Protein AF-A0A931RHL6-F1 (afdb_monomer_lite)

Sequence (765 aa):
DPHPEFAEAAFGGPSPYESFASQFTPDTISLKNEGNIPQRDSLEEYLSALAEYSNKNFFSKDTVPNLSVIYIEPIEKNTITRASGDDYFISQSIDGASYYLALVKKNLLTETKEYFIDDENKIILSDYWRLLSRQAVSHGAGVVKLFFDEVAKERETKTLALKNRNWAQKIYDKTASVIYGIAGKLYGTSVPYEELNTPGTETVRLKTGGTPQGAAVASVGNSRQGPALRSEAGKGPTLAQSFPQVPDYVAERVEKLMVERTVSTENSAQDSVCGEPSQGQAFSQKLKAGPCFGFSTDDEALYNSTPSPYASGFGGGGTPPPASPPPPPPQPPPPPPPPADTTSPDITLAPCGDSLATSGCLVATTTLNFSWSSNADDLDHFVINKNGVEETTTATSTEVTASDNSVYTFSVKAVDTTGNESSPETQIIEIATTPVVINEIAWMGTDGAVPGGLPNDEWIELYNPTDKEISLAGWTLRAGDGTPTIELTNSILAKNFYLLERTDDTTVSDISADQIYGNDGANWALTNTGEELFLERSANGATTTIDKTPAGCSNWCNKGNNTTKQTMERVSVAVSGADSANWMTALGEFIRNGKDANGFTLNGTPKAKNSVSYLISANSSRTVIANKTLTAAESPYLIDRPGLTINAGATLTLEPGVVIKITRPQEPKLTVRGAIIANGAALNPVVFTSFADDLYGGDMNADGATTTPAAGDWSQILIESPSAGSSFTNTLVRYGGTWFTGATPYAAIVVNGVDASFDTVTIEY

Structure (mmCIF, N/CA/C/O backbone):
data_AF-A0A931RHL6-F1
#
_entry.id   AF-A0A931RHL6-F1
#
loop_
_atom_site.group_PDB
_atom_site.id
_atom_site.type_symbol
_atom_site.label_atom_id
_atom_site.label_alt_id
_atom_site.label_comp_id
_atom_site.label_asym_id
_atom_site.label_entity_id
_atom_site.label_seq_id
_atom_site.pdbx_PDB_ins_code
_atom_site.Cartn_x
_atom_site.Cartn_y
_atom_site.Cartn_z
_atom_site.occupancy
_atom_site.B_iso_or_equiv
_atom_site.auth_seq_id
_atom_site.auth_comp_id
_atom_site.auth_asym_id
_atom_site.auth_atom_id
_atom_site.pdbx_PDB_model_num
ATOM 1 N N . ASP A 1 1 ? -10.200 19.465 -15.759 1.00 33.31 1 ASP A N 1
ATOM 2 C CA . ASP A 1 1 ? -8.792 19.867 -15.721 1.00 33.31 1 ASP A CA 1
ATOM 3 C C . ASP A 1 1 ? -8.238 19.257 -14.438 1.00 33.31 1 ASP A C 1
ATOM 5 O O . ASP A 1 1 ? -8.875 19.458 -13.410 1.00 33.31 1 ASP A O 1
ATOM 9 N N . PRO A 1 2 ? -7.261 18.333 -14.485 1.00 26.16 2 PRO A N 1
ATOM 10 C CA . PRO A 1 2 ? -6.819 17.588 -13.311 1.00 26.16 2 PRO A CA 1
ATOM 11 C C . PRO A 1 2 ? -5.765 18.395 -12.548 1.00 26.16 2 PRO A C 1
ATOM 13 O O . PRO A 1 2 ? -4.677 17.890 -12.279 1.00 26.16 2 PRO A O 1
ATOM 16 N N . HIS A 1 3 ? -6.069 19.657 -12.244 1.00 34.62 3 HIS A N 1
ATOM 17 C CA . HIS A 1 3 ? -5.193 20.477 -11.428 1.00 34.62 3 HIS A CA 1
ATOM 18 C C . HIS A 1 3 ? -5.712 20.521 -9.983 1.00 34.62 3 HIS A C 1
ATOM 20 O O . HIS A 1 3 ? -6.884 20.811 -9.749 1.00 34.62 3 HIS A O 1
ATOM 26 N N . PRO A 1 4 ? -4.860 20.214 -8.998 1.00 29.25 4 PRO A N 1
ATOM 27 C CA . PRO A 1 4 ? -5.090 20.629 -7.619 1.00 29.25 4 PRO A CA 1
ATOM 28 C C . PRO A 1 4 ? -5.143 22.143 -7.462 1.00 29.25 4 PRO A C 1
ATOM 30 O O . PRO A 1 4 ? -4.373 22.857 -8.104 1.00 29.25 4 PRO A O 1
ATOM 33 N N . GLU A 1 5 ? -5.860 22.607 -6.439 1.00 35.00 5 GLU A N 1
ATOM 34 C CA . GLU A 1 5 ? -5.817 24.001 -5.971 1.00 35.00 5 GLU A CA 1
ATOM 35 C C . GLU A 1 5 ? -4.397 24.501 -5.573 1.00 35.00 5 GLU A C 1
ATOM 37 O O . GLU A 1 5 ? -4.184 25.708 -5.471 1.00 35.00 5 GLU A O 1
ATOM 42 N N . PHE A 1 6 ? -3.378 23.639 -5.382 1.00 36.81 6 PHE A N 1
ATOM 43 C CA . PHE A 1 6 ? -2.054 24.058 -4.841 1.00 36.81 6 PHE A CA 1
ATOM 44 C C . PHE A 1 6 ? -1.149 24.632 -5.942 1.00 36.81 6 PHE A C 1
ATOM 46 O O . PHE A 1 6 ? -0.094 25.191 -5.641 1.00 36.81 6 PHE A O 1
ATOM 53 N N . ALA A 1 7 ? -1.540 24.537 -7.218 1.00 38.94 7 ALA A N 1
ATOM 54 C CA . ALA A 1 7 ? -0.726 24.978 -8.353 1.00 38.94 7 ALA A CA 1
ATOM 55 C C . ALA A 1 7 ? -0.880 26.474 -8.719 1.00 38.94 7 ALA A C 1
ATOM 57 O O . ALA A 1 7 ? -0.160 26.972 -9.588 1.00 38.94 7 ALA A O 1
ATOM 58 N N . GLU A 1 8 ? -1.769 27.234 -8.067 1.00 44.25 8 GLU A N 1
ATOM 59 C CA . GLU A 1 8 ? -2.070 28.616 -8.485 1.00 44.25 8 GLU A CA 1
ATOM 60 C C . GLU A 1 8 ? -0.990 29.648 -8.102 1.00 44.25 8 GLU A C 1
ATOM 62 O O . GLU A 1 8 ? -0.824 30.664 -8.788 1.00 44.25 8 GLU A O 1
ATOM 67 N N . ALA A 1 9 ? -0.203 29.390 -7.050 1.00 38.22 9 ALA A N 1
ATOM 68 C CA . ALA A 1 9 ? 0.766 30.356 -6.520 1.00 38.22 9 ALA A CA 1
ATOM 69 C C . ALA A 1 9 ? 2.149 30.316 -7.204 1.00 38.22 9 ALA A C 1
ATOM 71 O O . ALA A 1 9 ? 2.857 31.324 -7.203 1.00 38.22 9 ALA A O 1
ATOM 72 N N . ALA A 1 10 ? 2.534 29.190 -7.817 1.00 39.88 10 ALA A N 1
ATOM 73 C CA . ALA A 1 10 ? 3.887 28.990 -8.352 1.00 39.88 10 ALA A CA 1
ATOM 74 C C . ALA A 1 10 ? 4.046 29.342 -9.849 1.00 39.88 10 ALA A C 1
ATOM 76 O O . ALA A 1 10 ? 5.162 29.605 -10.293 1.00 39.88 10 ALA A O 1
ATOM 77 N N . PHE A 1 11 ? 2.953 29.411 -10.629 1.00 39.78 11 PHE A N 1
ATOM 78 C CA . PHE A 1 11 ? 3.014 29.511 -12.103 1.00 39.78 11 PHE A CA 1
ATOM 79 C C . PHE A 1 11 ? 2.105 30.585 -12.736 1.00 39.78 11 PHE A C 1
ATOM 81 O O . PHE A 1 11 ? 1.658 30.456 -13.878 1.00 39.78 11 PHE A O 1
ATOM 88 N N . GLY A 1 12 ? 1.844 31.692 -12.035 1.00 47.69 12 GLY A N 1
ATOM 89 C CA . GLY A 1 12 ? 1.178 32.862 -12.630 1.00 47.69 12 GLY A CA 1
ATOM 90 C C . GLY A 1 12 ? -0.353 32.819 -12.622 1.00 47.69 12 GLY A C 1
ATOM 91 O O . GLY A 1 12 ? -0.972 33.284 -13.577 1.00 47.69 12 GLY A O 1
ATOM 92 N N . GLY A 1 13 ? -0.949 32.294 -11.548 1.00 54.38 13 GLY A N 1
ATOM 93 C CA . GLY A 1 13 ? -2.392 32.318 -11.304 1.00 54.38 13 GLY A CA 1
ATOM 94 C C . GLY A 1 13 ? -3.174 31.144 -11.915 1.00 54.38 13 GLY A C 1
ATOM 95 O O . GLY A 1 13 ? -2.604 30.380 -12.710 1.00 54.38 13 GLY A O 1
ATOM 96 N N . PRO A 1 14 ? -4.466 31.013 -11.544 1.00 59.47 14 PRO A N 1
ATOM 97 C CA . PRO A 1 14 ? -5.384 29.955 -11.984 1.00 59.47 14 PRO A CA 1
ATOM 98 C C . PRO A 1 14 ? -5.412 29.748 -13.500 1.00 59.47 14 PRO A C 1
ATOM 100 O O . PRO A 1 14 ? -5.196 30.689 -14.273 1.00 59.47 14 PRO A O 1
ATOM 103 N N . SER A 1 15 ? -5.745 28.528 -13.942 1.00 73.94 15 SER A N 1
ATOM 104 C CA . SER A 1 15 ? -6.091 28.274 -15.345 1.00 73.94 15 SER A CA 1
ATOM 105 C C . SER A 1 15 ? -7.177 29.276 -15.765 1.00 73.94 15 SER A C 1
ATOM 107 O O . SER A 1 15 ? -8.200 29.383 -15.078 1.00 73.94 15 SER A O 1
ATOM 109 N N . PRO A 1 16 ? -7.006 30.034 -16.871 1.00 81.38 16 PRO A N 1
ATOM 110 C CA . PRO A 1 16 ? -8.011 31.008 -17.300 1.00 81.38 16 PRO A CA 1
ATOM 111 C C . PRO A 1 16 ? -9.401 30.384 -17.439 1.00 81.38 16 PRO A C 1
ATOM 113 O O . PRO A 1 16 ? -10.406 31.018 -17.120 1.00 81.38 16 PRO A O 1
ATOM 116 N N . TYR A 1 17 ? -9.447 29.116 -17.857 1.00 84.50 17 TYR A N 1
ATOM 117 C CA . TYR A 1 17 ? -10.675 28.346 -17.951 1.00 84.50 17 TYR A CA 1
ATOM 118 C C . TYR A 1 17 ? -11.282 28.023 -16.582 1.00 84.50 17 TYR A C 1
ATOM 120 O O . TYR A 1 17 ? -12.475 28.237 -16.409 1.00 84.50 17 TYR A O 1
ATOM 128 N N . GLU A 1 18 ? -10.498 27.563 -15.604 1.00 80.81 18 GLU A N 1
ATOM 129 C CA . GLU A 1 18 ? -10.995 27.244 -14.253 1.00 80.81 18 GLU A CA 1
ATOM 130 C C . GLU A 1 18 ? -11.495 28.499 -13.527 1.00 80.81 18 GLU A C 1
ATOM 132 O O . GLU A 1 18 ? -12.595 28.502 -12.974 1.00 80.81 18 GLU A O 1
ATOM 137 N N . SER A 1 19 ? -10.760 29.610 -13.640 1.00 82.94 19 SER A N 1
ATOM 138 C CA . SER A 1 19 ? -11.209 30.926 -13.164 1.00 82.94 19 SER A CA 1
ATOM 139 C C . SER A 1 19 ? -12.519 31.373 -13.800 1.00 82.94 19 SER A C 1
ATOM 141 O O . SER A 1 19 ? -13.377 31.930 -13.123 1.00 82.94 19 SER A O 1
ATOM 143 N N . PHE A 1 20 ? -12.685 31.151 -15.104 1.00 85.94 20 PHE A N 1
ATOM 144 C CA . PHE A 1 20 ? -13.932 31.468 -15.793 1.00 85.94 20 PHE A CA 1
ATOM 145 C C . PHE A 1 20 ? -15.064 30.508 -15.403 1.00 85.94 20 PHE A C 1
ATOM 147 O O . PHE A 1 20 ? -16.215 30.924 -15.300 1.00 85.94 20 PHE A O 1
ATOM 154 N N . ALA A 1 21 ? -14.758 29.230 -15.189 1.00 84.62 21 ALA A N 1
ATOM 155 C CA . ALA A 1 21 ? -15.722 28.186 -14.866 1.00 84.62 21 ALA A CA 1
ATOM 156 C C . ALA A 1 21 ? -16.258 28.285 -13.428 1.00 84.62 21 ALA A C 1
ATOM 158 O O . ALA A 1 21 ? -17.417 27.947 -13.191 1.00 84.62 21 ALA A O 1
ATOM 159 N N . SER A 1 22 ? -15.464 28.793 -12.482 1.00 81.25 22 SER A N 1
ATOM 160 C CA . SER A 1 22 ? -15.847 28.921 -11.066 1.00 81.25 22 SER A CA 1
ATOM 161 C C . SER A 1 22 ? -17.060 29.832 -10.822 1.00 81.25 22 SER A C 1
ATOM 163 O O . SER A 1 22 ? -17.713 29.737 -9.785 1.00 81.25 22 SER A O 1
ATOM 165 N N . GLN A 1 23 ? -17.426 30.680 -11.792 1.00 82.62 23 GLN A N 1
ATOM 166 C CA . GLN A 1 23 ? -18.629 31.518 -11.718 1.00 82.62 23 GLN A CA 1
ATOM 167 C C . GLN A 1 23 ? -19.945 30.722 -11.848 1.00 82.62 23 GLN A C 1
ATOM 169 O O . GLN A 1 23 ? -21.027 31.264 -11.595 1.00 82.62 23 GLN A O 1
ATOM 174 N N . PHE A 1 24 ? -19.880 29.456 -12.272 1.00 81.50 24 PHE A N 1
ATOM 175 C CA . PHE A 1 24 ? -21.043 28.592 -12.450 1.00 81.50 24 PHE A CA 1
ATOM 176 C C . PHE A 1 24 ? -21.205 27.640 -11.260 1.00 81.50 24 PHE A C 1
ATOM 178 O O . PHE A 1 24 ? -20.312 26.869 -10.928 1.00 81.50 24 PHE A O 1
ATOM 185 N N . THR A 1 25 ? -22.385 27.656 -10.647 1.00 77.69 25 THR A N 1
ATOM 186 C CA . THR A 1 25 ? -22.794 26.781 -9.542 1.00 77.69 25 THR A CA 1
ATOM 187 C C . THR A 1 25 ? -24.001 25.944 -9.974 1.00 77.69 25 THR A C 1
ATOM 189 O O . THR A 1 25 ? -24.620 26.264 -10.994 1.00 77.69 25 THR A O 1
ATOM 192 N N . PRO A 1 26 ? -24.406 24.910 -9.213 1.00 68.56 26 PRO A N 1
ATOM 193 C CA . PRO A 1 26 ? -25.628 24.155 -9.508 1.00 68.56 26 PRO A CA 1
ATOM 194 C C . PRO A 1 26 ? -26.884 25.028 -9.678 1.00 68.56 26 PRO A C 1
ATOM 196 O O . PRO A 1 26 ? -27.774 24.668 -10.444 1.00 68.56 26 PRO A O 1
ATOM 199 N N . ASP A 1 27 ? -26.933 26.192 -9.023 1.00 70.69 27 ASP A N 1
ATOM 200 C CA . ASP A 1 27 ? -28.066 27.122 -9.084 1.00 70.69 27 ASP A CA 1
ATOM 201 C C . ASP A 1 27 ? -27.976 28.124 -10.249 1.00 70.69 27 ASP A C 1
ATOM 203 O O . ASP A 1 27 ? -28.993 28.667 -10.684 1.00 70.69 27 ASP A O 1
ATOM 207 N N . THR A 1 28 ? -26.770 28.397 -10.760 1.00 73.94 28 THR A N 1
ATOM 208 C CA . THR A 1 28 ? -26.541 29.378 -11.839 1.00 73.94 28 THR A CA 1
ATOM 209 C C . THR A 1 28 ? -26.275 28.730 -13.197 1.00 73.94 28 THR A C 1
ATOM 211 O O . THR A 1 28 ? -26.344 29.400 -14.231 1.00 73.94 28 THR A O 1
ATOM 214 N N . ILE A 1 29 ? -26.015 27.420 -13.227 1.00 72.50 29 ILE A N 1
ATOM 215 C CA . ILE A 1 29 ? -25.761 26.664 -14.448 1.00 72.50 29 ILE A CA 1
ATOM 216 C C . ILE A 1 29 ? -27.071 26.377 -15.200 1.00 72.50 29 ILE A C 1
ATOM 218 O O . ILE A 1 29 ? -27.930 25.614 -14.769 1.00 72.50 29 ILE A O 1
ATOM 222 N N . SER A 1 30 ? -27.241 26.987 -16.377 1.00 68.00 30 SER A N 1
ATOM 223 C CA . SER A 1 30 ? -28.399 26.739 -17.248 1.00 68.00 30 SER A CA 1
ATOM 224 C C . SER A 1 30 ? -28.045 25.759 -18.370 1.00 68.00 30 SER A C 1
ATOM 226 O O . SER A 1 30 ? -27.943 26.123 -19.543 1.00 68.00 30 SER A O 1
ATOM 228 N N . LEU A 1 31 ? -27.835 24.492 -18.010 1.00 68.19 31 LEU A N 1
ATOM 229 C CA . LEU A 1 31 ? -27.720 23.398 -18.974 1.00 68.19 31 LEU A CA 1
ATOM 230 C C . LEU A 1 31 ? -29.101 22.759 -19.153 1.00 68.19 31 LEU A C 1
ATOM 232 O O . LEU A 1 31 ? -29.560 21.991 -18.314 1.00 68.19 31 LEU A O 1
ATOM 236 N N . LYS A 1 32 ? -29.806 23.100 -20.237 1.00 58.50 32 LYS A N 1
ATOM 237 C CA . LYS A 1 32 ? -31.056 22.409 -20.584 1.00 58.50 32 LYS A CA 1
ATOM 238 C C . LYS A 1 32 ? -30.763 20.954 -20.969 1.00 58.50 32 LYS A C 1
ATOM 240 O O . LYS A 1 32 ? -29.788 20.694 -21.673 1.00 58.50 32 LYS A O 1
ATOM 245 N N . ASN A 1 33 ? -31.643 20.038 -20.549 1.00 54.53 33 ASN A N 1
ATOM 246 C CA . ASN A 1 33 ? -31.680 18.625 -20.956 1.00 54.53 33 ASN A CA 1
ATOM 247 C C . ASN A 1 33 ? -31.912 18.495 -22.473 1.00 54.53 33 ASN A C 1
ATOM 249 O O . ASN A 1 33 ? -33.023 18.231 -22.924 1.00 54.53 33 ASN A O 1
ATOM 253 N N . GLU A 1 34 ? -30.873 18.722 -23.268 1.00 53.75 34 GLU A N 1
ATOM 254 C CA . GLU A 1 34 ? -30.949 18.692 -24.734 1.00 53.75 34 GLU A CA 1
ATOM 255 C C . GLU A 1 34 ? -30.073 17.592 -25.356 1.00 53.75 34 GLU A C 1
ATOM 257 O O . GLU A 1 34 ? -30.017 17.479 -26.577 1.00 53.75 34 GLU A O 1
ATOM 262 N N . GLY A 1 35 ? -29.401 16.764 -24.547 1.00 57.03 35 GLY A N 1
ATOM 263 C CA . GLY A 1 35 ? -28.532 15.684 -25.026 1.00 57.03 35 GLY A CA 1
ATOM 264 C C . GLY A 1 35 ? -28.978 14.301 -24.557 1.00 57.03 35 GLY A C 1
ATOM 265 O O . GLY A 1 35 ? -29.380 14.129 -23.408 1.00 57.03 35 GLY A O 1
ATOM 266 N N . ASN A 1 36 ? -28.861 13.303 -25.437 1.00 64.62 36 ASN A N 1
ATOM 267 C CA . ASN A 1 36 ? -28.906 11.899 -25.030 1.00 64.62 36 ASN A CA 1
ATOM 268 C C . ASN A 1 36 ? -27.721 11.610 -24.097 1.00 64.62 36 ASN A C 1
ATOM 270 O O . ASN A 1 36 ? -26.583 11.924 -24.443 1.00 64.62 36 ASN A O 1
ATOM 274 N N . ILE A 1 37 ? -27.979 10.986 -22.943 1.00 73.88 37 ILE A N 1
ATOM 275 C CA . ILE A 1 37 ? -26.920 10.478 -22.061 1.00 73.88 37 ILE A CA 1
ATOM 276 C C . ILE A 1 37 ? -26.167 9.385 -22.835 1.00 73.88 37 ILE A C 1
ATOM 278 O O . ILE A 1 37 ? -26.804 8.390 -23.212 1.00 73.88 37 ILE A O 1
ATOM 282 N N . PRO A 1 38 ? -24.853 9.538 -23.092 1.00 77.69 38 PRO A N 1
ATOM 283 C CA . PRO A 1 38 ? -24.085 8.516 -23.788 1.00 77.69 38 PRO A CA 1
ATOM 284 C C . PRO A 1 38 ? -24.206 7.200 -23.020 1.00 77.69 38 PRO A C 1
ATOM 286 O O . PRO A 1 38 ? -24.059 7.183 -21.801 1.00 77.69 38 PRO A O 1
ATOM 289 N N . GLN A 1 39 ? -24.534 6.109 -23.711 1.00 81.31 39 GLN A N 1
ATOM 290 C CA . GLN A 1 39 ? -24.495 4.768 -23.127 1.00 81.31 39 GLN A CA 1
ATOM 291 C C . GLN A 1 39 ? -23.100 4.200 -23.375 1.00 81.31 39 GLN A C 1
ATOM 293 O O . GLN A 1 39 ? -22.647 4.189 -24.521 1.00 81.31 39 GLN A O 1
ATOM 298 N N . ARG A 1 40 ? -22.425 3.782 -22.308 1.00 84.56 40 ARG A N 1
ATOM 299 C CA . ARG A 1 40 ? -21.137 3.086 -22.343 1.00 84.56 40 ARG A CA 1
ATOM 300 C C . ARG A 1 40 ? -21.221 1.873 -21.433 1.00 84.56 40 ARG A C 1
ATOM 302 O O . ARG A 1 40 ? -21.981 1.893 -20.463 1.00 84.56 40 ARG A O 1
ATOM 309 N N . ASP A 1 41 ? -20.430 0.856 -21.737 1.00 83.94 41 ASP A N 1
ATOM 310 C CA . ASP A 1 41 ? -20.521 -0.434 -21.053 1.00 83.94 41 ASP A CA 1
ATOM 311 C C . ASP A 1 41 ? -19.615 -0.503 -19.810 1.00 83.94 41 ASP A C 1
ATOM 313 O O . ASP A 1 41 ? -19.710 -1.441 -19.018 1.00 83.94 41 ASP A O 1
ATOM 317 N N . SER A 1 42 ? -18.748 0.498 -19.603 1.00 83.06 42 SER A N 1
ATOM 318 C CA . SER A 1 42 ? -17.822 0.555 -18.470 1.00 83.06 42 SER A CA 1
ATOM 319 C C . SER A 1 42 ? -17.528 1.981 -17.989 1.00 83.06 42 SER A C 1
ATOM 321 O O . SER A 1 42 ? -17.710 2.965 -18.709 1.00 83.06 42 SER A O 1
ATOM 323 N N . LEU A 1 43 ? -17.035 2.088 -16.748 1.00 82.31 43 LEU A N 1
ATOM 324 C CA . LEU A 1 43 ? -16.556 3.348 -16.172 1.00 82.31 43 LEU A CA 1
ATOM 325 C C . LEU A 1 43 ? -15.379 3.919 -16.974 1.00 82.31 43 LEU A C 1
ATOM 327 O O . LEU A 1 43 ? -15.334 5.117 -17.237 1.00 82.31 43 LEU A O 1
ATOM 331 N N . GLU A 1 44 ? -14.452 3.056 -17.387 1.00 82.19 44 GLU A N 1
ATOM 332 C CA . GLU A 1 44 ? -13.275 3.444 -18.163 1.00 82.19 44 GLU A CA 1
ATOM 333 C C . GLU A 1 44 ? -13.668 4.078 -19.501 1.00 82.19 44 GLU A C 1
ATOM 335 O O . GLU A 1 44 ? -13.130 5.116 -19.873 1.00 82.19 44 GLU A O 1
ATOM 340 N N . GLU A 1 45 ? -14.674 3.537 -20.189 1.00 83.69 45 GLU A N 1
ATOM 341 C CA . GLU A 1 45 ? -15.171 4.124 -21.435 1.00 83.69 45 GLU A CA 1
ATOM 342 C C . GLU A 1 45 ? -15.786 5.513 -21.238 1.00 83.69 45 GLU A C 1
ATOM 344 O O . GLU A 1 45 ? -15.635 6.378 -22.103 1.00 83.69 45 GLU A O 1
ATOM 349 N N . TYR A 1 46 ? -16.467 5.754 -20.112 1.00 87.00 46 TYR A N 1
ATOM 350 C CA . TYR A 1 46 ? -16.980 7.085 -19.784 1.00 87.00 46 TYR A CA 1
ATOM 351 C C . TYR A 1 46 ? -15.849 8.092 -19.548 1.00 87.00 46 TYR A C 1
ATOM 353 O O . TYR A 1 46 ? -15.916 9.213 -20.056 1.00 87.00 46 TYR A O 1
ATOM 361 N N . LEU A 1 47 ? -14.816 7.699 -18.799 1.00 85.12 47 LEU A N 1
ATOM 362 C CA . LEU A 1 47 ? -13.690 8.572 -18.462 1.00 85.12 47 LEU A CA 1
ATOM 363 C C . LEU A 1 47 ? -12.811 8.854 -19.686 1.00 85.12 47 LEU A C 1
ATOM 365 O O . LEU A 1 47 ? -12.522 10.014 -19.985 1.00 85.12 47 LEU A O 1
ATOM 369 N N . SER A 1 48 ? -12.462 7.813 -20.442 1.00 81.38 48 SER A N 1
ATOM 370 C CA . SER A 1 48 ? -11.640 7.914 -21.648 1.00 81.38 48 SER A CA 1
ATOM 371 C C . SER A 1 48 ? -12.324 8.730 -22.745 1.00 81.38 48 SER A C 1
ATOM 373 O O . SER A 1 48 ? -11.674 9.563 -23.371 1.00 81.38 48 SER A O 1
ATOM 375 N N . ALA A 1 49 ? -13.641 8.584 -22.941 1.00 85.12 49 ALA A N 1
ATOM 376 C CA . ALA A 1 49 ? -14.377 9.376 -23.930 1.00 85.12 49 ALA A CA 1
ATOM 377 C C . ALA A 1 49 ? -14.407 10.876 -23.590 1.00 85.12 49 ALA A C 1
ATOM 379 O O . ALA A 1 49 ? -14.260 11.716 -24.481 1.00 85.12 49 ALA A O 1
ATOM 380 N N . LEU A 1 50 ? -14.571 11.228 -22.310 1.00 87.69 50 LEU A N 1
ATOM 381 C CA . LEU A 1 50 ? -14.542 12.623 -21.869 1.00 87.69 50 LEU A CA 1
ATOM 382 C C . LEU A 1 50 ? -13.132 13.220 -21.987 1.00 87.69 50 LEU A C 1
ATOM 384 O O . LEU A 1 50 ? -12.984 14.354 -22.449 1.00 87.69 50 LEU A O 1
ATOM 388 N N . ALA A 1 51 ? -12.105 12.455 -21.610 1.00 84.06 51 ALA A N 1
ATOM 389 C CA . ALA A 1 51 ? -10.709 12.861 -21.739 1.00 84.06 51 ALA A CA 1
ATOM 390 C C . ALA A 1 51 ? -10.319 13.077 -23.209 1.00 84.06 51 ALA A C 1
ATOM 392 O O . ALA A 1 51 ? -9.751 14.112 -23.553 1.00 84.06 51 ALA A O 1
ATOM 393 N N . GLU A 1 52 ? -10.699 12.157 -24.099 1.00 83.88 52 GLU A N 1
ATOM 394 C CA . GLU A 1 52 ? -10.479 12.288 -25.540 1.00 83.88 52 GLU A CA 1
ATOM 395 C C . GLU A 1 52 ? -11.197 13.520 -26.104 1.00 83.88 52 GLU A C 1
ATOM 397 O O . GLU A 1 52 ? -10.593 14.305 -26.836 1.00 83.88 52 GLU A O 1
ATOM 402 N N . TYR A 1 53 ? -12.459 13.745 -25.724 1.00 86.38 53 TYR A N 1
ATOM 403 C CA . TYR A 1 53 ? -13.185 14.946 -26.131 1.00 86.38 53 TYR A CA 1
ATOM 404 C C . TYR A 1 53 ? -12.459 16.215 -25.673 1.00 86.38 53 TYR A C 1
ATOM 406 O O . TYR A 1 53 ? -12.303 17.146 -26.458 1.00 86.38 53 TYR A O 1
ATOM 414 N N . SER A 1 54 ? -11.988 16.274 -24.429 1.00 86.94 54 SER A N 1
ATOM 415 C CA . SER A 1 54 ? -11.255 17.442 -23.936 1.00 86.94 54 SER A CA 1
ATOM 416 C C . SER A 1 54 ? -9.968 17.676 -24.735 1.00 86.94 54 SER A C 1
ATOM 418 O O . SER A 1 54 ? -9.756 18.765 -25.271 1.00 86.94 54 SER A O 1
ATOM 420 N N . ASN A 1 55 ? -9.153 16.630 -24.888 1.00 79.88 55 ASN A N 1
ATOM 421 C CA . ASN A 1 55 ? -7.818 16.706 -25.486 1.00 79.88 55 ASN A CA 1
ATOM 422 C C . ASN A 1 55 ? -7.838 17.043 -26.981 1.00 79.88 55 ASN A C 1
ATOM 424 O O . ASN A 1 55 ? -6.894 17.655 -27.480 1.00 79.88 55 ASN A O 1
ATOM 428 N N . LYS A 1 56 ? -8.908 16.663 -27.691 1.00 79.69 56 LYS A N 1
ATOM 429 C CA . LYS A 1 56 ? -9.057 16.900 -29.134 1.00 79.69 56 LYS A CA 1
ATOM 430 C C . LYS A 1 56 ? -9.733 18.218 -29.493 1.00 79.69 56 LYS A C 1
ATOM 432 O O . LYS A 1 56 ? -9.709 18.602 -30.659 1.00 79.69 56 LYS A O 1
ATOM 437 N N . ASN A 1 57 ? -10.366 18.901 -28.535 1.00 80.94 57 ASN A N 1
ATOM 438 C CA . ASN A 1 57 ? -11.156 20.106 -28.806 1.00 80.94 57 ASN A CA 1
ATOM 439 C C . ASN A 1 57 ? -10.605 21.377 -28.147 1.00 80.94 57 ASN A C 1
ATOM 441 O O . ASN A 1 57 ? -10.944 22.467 -28.594 1.00 80.94 57 ASN A O 1
ATOM 445 N N . PHE A 1 58 ? -9.765 21.315 -27.119 1.00 86.19 58 PHE A N 1
ATOM 446 C CA . PHE A 1 58 ? -9.416 22.521 -26.359 1.00 86.19 58 PHE A CA 1
ATOM 447 C C . PHE A 1 58 ? -7.911 22.667 -26.166 1.00 86.19 58 PHE A C 1
ATOM 449 O O . PHE A 1 58 ? -7.206 21.677 -25.994 1.00 86.19 58 PHE A O 1
ATOM 456 N N . PHE A 1 59 ? -7.431 23.913 -26.161 1.00 79.94 59 PHE A N 1
ATOM 457 C CA . PHE A 1 59 ? -6.091 24.238 -25.682 1.00 79.94 59 PHE A CA 1
ATOM 458 C C . PHE A 1 59 ? -6.139 24.615 -24.201 1.00 79.94 59 PHE A C 1
ATOM 460 O O . PHE A 1 59 ? -6.968 25.404 -23.762 1.00 79.94 59 PHE A O 1
ATOM 467 N N . SER A 1 60 ? -5.213 24.086 -23.423 1.00 76.81 60 SER A N 1
ATOM 468 C CA . SER A 1 60 ? -4.921 24.537 -22.066 1.00 76.81 60 SER A CA 1
ATOM 469 C C . SER A 1 60 ? -3.909 25.688 -22.062 1.00 76.81 60 SER A C 1
ATOM 471 O O . SER A 1 60 ? -3.262 25.992 -23.071 1.00 76.81 60 SER A O 1
ATOM 473 N N . LYS A 1 61 ? -3.722 26.291 -20.883 1.00 70.75 61 LYS A N 1
ATOM 474 C CA . LYS A 1 61 ? -2.632 27.235 -20.594 1.00 70.75 61 LYS A CA 1
ATOM 475 C C . LYS A 1 61 ? -1.254 26.686 -21.007 1.00 70.75 61 LYS A C 1
ATOM 477 O O . LYS A 1 61 ? -0.419 27.462 -21.460 1.00 70.75 61 LYS A O 1
ATOM 482 N N . ASP A 1 62 ? -1.052 25.371 -20.922 1.00 66.12 62 ASP A N 1
ATOM 483 C CA . ASP A 1 62 ? 0.239 24.709 -21.178 1.00 66.12 62 ASP A CA 1
ATOM 484 C C . ASP A 1 62 ? 0.445 24.299 -22.642 1.00 66.12 62 ASP A C 1
ATOM 486 O O . ASP A 1 62 ? 1.575 24.151 -23.111 1.00 66.12 62 ASP A O 1
ATOM 490 N N . THR A 1 63 ? -0.646 24.137 -23.391 1.00 67.75 63 THR A N 1
ATOM 491 C CA . THR A 1 63 ? -0.602 23.722 -24.803 1.00 67.75 63 THR A CA 1
ATOM 492 C C . THR A 1 63 ? -0.674 24.911 -25.761 1.00 67.75 63 THR A C 1
ATOM 494 O O . THR A 1 63 ? -0.063 24.865 -26.830 1.00 67.75 63 THR A O 1
ATOM 497 N N . VAL A 1 64 ? -1.319 26.020 -25.371 1.00 67.12 64 VAL A N 1
ATOM 498 C CA . VAL A 1 64 ? -1.448 27.222 -26.216 1.00 67.12 64 VAL A CA 1
ATOM 499 C C . VAL A 1 64 ? -0.112 27.902 -26.602 1.00 67.12 64 VAL A C 1
ATOM 501 O O . VAL A 1 64 ? -0.007 28.360 -27.743 1.00 67.12 64 VAL A O 1
ATOM 504 N N . PRO A 1 65 ? 0.952 27.943 -25.769 1.00 57.69 65 PRO A N 1
ATOM 505 C CA . PRO A 1 65 ? 2.206 28.615 -26.133 1.00 57.69 65 PRO A CA 1
ATOM 506 C C . PRO A 1 65 ? 3.101 27.798 -27.083 1.00 57.69 65 PRO A C 1
ATOM 508 O O . PRO A 1 65 ? 3.998 28.361 -27.706 1.00 57.69 65 PRO A O 1
ATOM 511 N N . ASN A 1 66 ? 2.865 26.484 -27.219 1.00 56.81 66 ASN A N 1
ATOM 512 C CA . ASN A 1 66 ? 3.752 25.526 -27.903 1.00 56.81 66 ASN A CA 1
ATOM 513 C C . ASN A 1 66 ? 3.210 25.006 -29.250 1.00 56.81 66 ASN A C 1
ATOM 515 O O . ASN A 1 66 ? 3.651 23.965 -29.753 1.00 56.81 66 ASN A O 1
ATOM 519 N N . LEU A 1 67 ? 2.287 25.746 -29.872 1.00 56.53 67 LEU A N 1
ATOM 520 C CA . LEU A 1 67 ? 1.609 25.350 -31.116 1.00 56.53 67 LEU A CA 1
ATOM 521 C C . LEU A 1 67 ? 2.540 25.140 -32.323 1.00 56.53 67 LEU A C 1
ATOM 523 O O . LEU A 1 67 ? 2.131 24.543 -33.312 1.00 56.53 67 LEU A O 1
ATOM 527 N N . SER A 1 68 ? 3.793 25.598 -32.268 1.00 50.00 68 SER A N 1
ATOM 528 C CA . SER A 1 6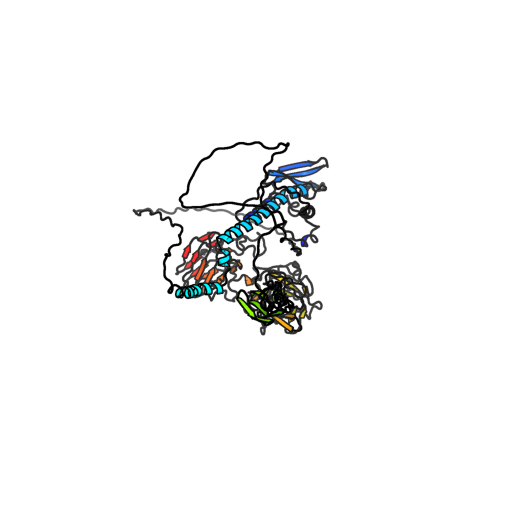8 ? 4.752 25.437 -33.365 1.00 50.00 68 SER A CA 1
ATOM 529 C C . SER A 1 68 ? 5.623 24.177 -33.291 1.00 50.00 68 SER A C 1
ATOM 531 O O . SER A 1 68 ? 6.367 23.944 -34.245 1.00 50.00 68 SER A O 1
ATOM 533 N N . VAL A 1 69 ? 5.575 23.369 -32.215 1.00 49.12 69 VAL A N 1
ATOM 534 C CA . VAL A 1 69 ? 6.562 22.278 -32.044 1.00 49.12 69 VAL A CA 1
ATOM 535 C C . VAL A 1 69 ? 6.001 20.914 -31.594 1.00 49.12 69 VAL A C 1
ATOM 537 O O . VAL A 1 69 ? 6.618 19.920 -31.966 1.00 49.12 69 VAL A O 1
ATOM 540 N N . ILE A 1 70 ? 4.889 20.782 -30.839 1.00 45.44 70 ILE A N 1
ATOM 541 C CA . ILE A 1 70 ? 4.586 19.474 -30.177 1.00 45.44 70 ILE A CA 1
ATOM 542 C C . ILE A 1 70 ? 3.102 19.016 -30.170 1.00 45.44 70 ILE A C 1
ATOM 544 O O . ILE A 1 70 ? 2.847 17.849 -29.886 1.00 45.44 70 ILE A O 1
ATOM 548 N N . TYR A 1 71 ? 2.106 19.829 -30.544 1.00 45.25 71 TYR A N 1
ATOM 549 C CA . TYR A 1 71 ? 0.685 19.435 -30.406 1.00 45.25 71 TYR A CA 1
ATOM 550 C C . TYR A 1 71 ? -0.091 19.575 -31.734 1.00 45.25 71 TYR A C 1
ATOM 552 O O . TYR A 1 71 ? -0.116 20.657 -32.313 1.00 45.25 71 TYR A O 1
ATOM 560 N N . ILE A 1 72 ? -0.666 18.474 -32.254 1.00 53.59 72 ILE A N 1
ATOM 561 C CA . ILE A 1 72 ? -1.234 18.374 -33.627 1.00 53.59 72 ILE A CA 1
ATOM 562 C C . ILE A 1 72 ? -2.782 18.485 -33.658 1.00 53.59 72 ILE A C 1
ATOM 564 O O . ILE A 1 72 ? -3.377 18.559 -34.731 1.00 53.59 72 ILE A O 1
ATOM 568 N N . GLU A 1 73 ? -3.466 18.572 -32.514 1.00 58.44 73 GLU A N 1
ATOM 569 C CA . GLU A 1 73 ? -4.924 18.799 -32.438 1.00 58.44 73 GLU A CA 1
ATOM 570 C C . GLU A 1 73 ? -5.271 19.858 -31.375 1.00 58.44 73 GLU A C 1
ATOM 572 O O . GLU A 1 73 ? -4.457 20.070 -30.488 1.00 58.44 73 GLU A O 1
ATOM 577 N N . PRO A 1 74 ? -6.445 20.520 -31.394 1.00 58.91 74 PRO A N 1
ATOM 578 C CA . PRO A 1 74 ? -7.483 20.517 -32.430 1.00 58.91 74 PRO A CA 1
ATOM 579 C C . PRO A 1 74 ? -7.002 20.980 -33.814 1.00 58.91 74 PRO A C 1
ATOM 581 O O . PRO A 1 74 ? -6.214 21.914 -33.942 1.00 58.91 74 PRO A O 1
ATOM 584 N N . ILE A 1 75 ? -7.528 20.333 -34.862 1.00 56.19 75 ILE A N 1
ATOM 585 C CA . ILE A 1 75 ? -7.219 20.624 -36.272 1.00 56.19 75 ILE A CA 1
ATOM 586 C C . ILE A 1 75 ? -7.646 22.055 -36.630 1.00 56.19 75 ILE A C 1
ATOM 588 O O . ILE A 1 75 ? -8.829 22.401 -36.583 1.00 56.19 75 ILE A O 1
ATOM 592 N N . GLU A 1 76 ? -6.670 22.857 -37.058 1.00 60.19 76 GLU A N 1
ATOM 593 C CA . GLU A 1 76 ? -6.848 24.215 -37.571 1.00 60.19 76 GLU A CA 1
ATOM 594 C C . GLU A 1 76 ? -7.844 24.241 -38.738 1.00 60.19 76 GLU A C 1
ATOM 596 O O . GLU A 1 76 ? -7.668 23.528 -39.730 1.00 60.19 76 GLU A O 1
ATOM 601 N N . LYS A 1 77 ? -8.886 25.080 -38.659 1.00 57.78 77 LYS A N 1
ATOM 602 C CA . LYS A 1 77 ? -9.815 25.245 -39.785 1.00 57.78 77 LYS A CA 1
ATOM 603 C C . LYS A 1 77 ? -9.789 26.627 -40.416 1.00 57.78 77 LYS A C 1
ATOM 605 O O . LYS A 1 77 ? -9.798 26.647 -41.638 1.00 57.78 77 LYS A O 1
ATOM 610 N N . ASN A 1 78 ? -9.733 27.745 -39.672 1.00 67.88 78 ASN A N 1
ATOM 611 C CA . ASN A 1 78 ? -9.645 29.106 -40.246 1.00 67.88 78 ASN A CA 1
ATOM 612 C C . ASN A 1 78 ? -9.232 30.190 -39.218 1.00 67.88 78 ASN A C 1
ATOM 614 O O . ASN A 1 78 ? -9.502 30.055 -38.024 1.00 67.88 78 ASN A O 1
ATOM 618 N N . THR A 1 79 ? -8.690 31.315 -39.706 1.00 75.06 79 THR A N 1
ATOM 619 C CA . THR A 1 79 ? -8.526 32.575 -38.945 1.00 75.06 79 THR A CA 1
ATOM 620 C C . THR A 1 79 ? -9.603 33.578 -39.341 1.00 75.06 79 THR A C 1
ATOM 622 O O . THR A 1 79 ? -9.869 33.756 -40.531 1.00 75.06 79 THR A O 1
ATOM 625 N N . ILE A 1 80 ? -10.179 34.282 -38.369 1.00 79.00 80 ILE A N 1
ATOM 626 C CA . ILE A 1 80 ? -11.099 35.399 -38.596 1.00 79.00 80 ILE A CA 1
ATOM 627 C C . ILE A 1 80 ? -10.620 36.657 -37.865 1.00 79.00 80 ILE A C 1
ATOM 629 O O . ILE A 1 80 ? -10.289 36.606 -36.685 1.00 79.00 80 ILE A O 1
ATOM 633 N N . THR A 1 81 ? -10.621 37.798 -38.550 1.00 77.75 81 THR A N 1
ATOM 634 C CA . THR A 1 81 ? -10.303 39.106 -37.955 1.00 77.75 81 THR A CA 1
ATOM 635 C C . THR A 1 81 ? -11.599 39.795 -37.534 1.00 77.75 81 THR A C 1
ATOM 637 O O . THR A 1 81 ? -12.496 39.990 -38.361 1.00 77.75 81 THR A O 1
ATOM 640 N N . ARG A 1 82 ? -11.740 40.166 -36.257 1.00 69.81 82 ARG A N 1
ATOM 641 C CA . ARG A 1 82 ? -12.916 40.916 -35.775 1.00 69.81 82 ARG A CA 1
ATOM 642 C C . ARG A 1 82 ? -12.753 42.415 -36.033 1.00 69.81 82 ARG A C 1
ATOM 644 O O . ARG A 1 82 ? -11.656 42.914 -36.257 1.00 69.81 82 ARG A O 1
ATOM 651 N N . ALA A 1 83 ? -13.855 43.163 -35.948 1.00 62.97 83 ALA A N 1
ATOM 652 C CA . ALA A 1 83 ? -13.858 44.620 -36.128 1.00 62.97 83 ALA A CA 1
ATOM 653 C C . ALA A 1 83 ? -12.979 45.386 -35.109 1.00 62.97 83 ALA A C 1
ATOM 655 O O . ALA A 1 83 ? -12.653 46.544 -35.355 1.00 62.97 83 ALA A O 1
ATOM 656 N N . SER A 1 84 ? -12.585 44.745 -33.997 1.00 64.56 84 SER A N 1
ATOM 657 C CA . SER A 1 84 ? -11.617 45.264 -33.019 1.00 64.56 84 SER A CA 1
ATOM 658 C C . SER A 1 84 ? -10.164 45.246 -33.515 1.00 64.56 84 SER A C 1
ATOM 660 O O . SER A 1 84 ? -9.317 45.885 -32.901 1.00 64.56 84 SER A O 1
ATOM 662 N N . GLY A 1 85 ? -9.875 44.559 -34.627 1.00 67.88 85 GLY A N 1
ATOM 663 C CA . GLY A 1 85 ? -8.520 44.363 -35.155 1.00 67.88 85 GLY A CA 1
ATOM 664 C C . GLY A 1 85 ? -7.816 43.106 -34.635 1.00 67.88 85 GLY A C 1
ATOM 665 O O . GLY A 1 85 ? -6.697 42.834 -35.058 1.00 67.88 85 GLY A O 1
ATOM 666 N N . ASP A 1 86 ? -8.470 42.337 -33.762 1.00 75.94 86 ASP A N 1
ATOM 667 C CA . ASP A 1 86 ? -7.947 41.084 -33.218 1.00 75.94 86 ASP A CA 1
ATOM 668 C C . ASP A 1 86 ? -8.240 39.895 -34.141 1.00 75.94 86 ASP A C 1
ATOM 670 O O . ASP A 1 86 ? -9.370 39.723 -34.621 1.00 75.94 86 ASP A O 1
ATOM 674 N N . ASP A 1 87 ? -7.236 39.040 -34.331 1.00 81.81 87 ASP A N 1
ATOM 675 C CA . ASP A 1 87 ? -7.347 37.791 -35.080 1.00 81.81 87 ASP A CA 1
ATOM 676 C C . ASP A 1 87 ? -7.694 36.640 -34.134 1.00 81.81 87 ASP A C 1
ATOM 678 O O . ASP A 1 87 ? -7.014 36.420 -33.139 1.00 81.81 87 ASP A O 1
ATOM 682 N N . TYR A 1 88 ? -8.720 35.859 -34.460 1.00 83.00 88 TYR A N 1
ATOM 683 C CA . TYR A 1 88 ? -9.087 34.655 -33.720 1.00 83.00 88 TYR A CA 1
ATOM 684 C C . TYR A 1 88 ? -8.991 33.425 -34.609 1.00 83.00 88 TYR A C 1
ATOM 686 O O . TYR A 1 88 ? -9.407 33.433 -35.770 1.00 83.00 88 TYR A O 1
ATOM 694 N N . PHE A 1 89 ? -8.515 32.334 -34.030 1.00 82.94 89 PHE A N 1
ATOM 695 C CA . PHE A 1 89 ? -8.692 31.004 -34.575 1.00 82.94 89 PHE A CA 1
ATOM 696 C C . PHE A 1 89 ? -10.053 30.451 -34.205 1.00 82.94 89 PHE A C 1
ATOM 698 O O . PHE A 1 89 ? -10.474 30.502 -33.048 1.00 82.94 89 PHE A O 1
ATOM 705 N N . ILE A 1 90 ? -10.715 29.887 -35.208 1.00 80.56 90 ILE A N 1
ATOM 706 C CA . ILE A 1 90 ? -11.941 29.123 -35.035 1.00 80.56 90 ILE A CA 1
ATOM 707 C C . ILE A 1 90 ? -11.688 27.671 -35.405 1.00 80.56 90 ILE A C 1
ATOM 709 O O . ILE A 1 90 ? -10.986 27.359 -36.373 1.00 80.56 90 ILE A O 1
ATOM 713 N N . SER A 1 91 ? -12.299 26.785 -34.636 1.00 82.38 91 SER A N 1
ATOM 714 C CA . SER A 1 91 ? -12.287 25.357 -34.895 1.00 82.38 91 SER A CA 1
ATOM 715 C C . SER A 1 91 ? -13.710 24.818 -34.919 1.00 82.38 91 SER A C 1
ATOM 717 O O . SER A 1 91 ? -14.692 25.531 -34.685 1.00 82.38 91 SER A O 1
ATOM 719 N N . GLN A 1 92 ? -13.819 23.556 -35.295 1.00 81.88 92 GLN A N 1
ATOM 720 C CA . GLN A 1 92 ? -15.048 22.798 -35.234 1.00 81.88 92 GLN A CA 1
ATOM 721 C C . GLN A 1 92 ? -14.778 21.571 -34.385 1.00 81.88 92 GLN A C 1
ATOM 723 O O . GLN A 1 92 ? -13.858 20.815 -34.699 1.00 81.88 92 GLN A O 1
ATOM 728 N N . SER A 1 93 ? -15.566 21.394 -33.335 1.00 79.19 93 SER A N 1
ATOM 729 C CA . SER A 1 93 ? -15.366 20.310 -32.394 1.00 79.19 93 SER A CA 1
ATOM 730 C C . SER A 1 93 ? -15.643 18.960 -33.048 1.00 79.19 93 SER A C 1
ATOM 732 O O . SER A 1 93 ? -16.245 18.887 -34.125 1.00 79.19 93 SER A O 1
ATOM 734 N N . ILE A 1 94 ? -15.221 17.871 -32.406 1.00 74.75 94 ILE A N 1
ATOM 735 C CA . ILE A 1 94 ? -15.424 16.506 -32.916 1.00 74.75 94 ILE A CA 1
ATOM 736 C C . ILE A 1 94 ? -16.910 16.140 -33.080 1.00 74.75 94 ILE A C 1
ATOM 738 O O . ILE A 1 94 ? -17.240 15.259 -33.867 1.00 74.75 94 ILE A O 1
ATOM 742 N N . ASP A 1 95 ? -17.811 16.848 -32.393 1.00 73.06 95 ASP A N 1
ATOM 743 C CA . ASP A 1 95 ? -19.271 16.749 -32.533 1.00 73.06 95 ASP A CA 1
ATOM 744 C C . ASP A 1 95 ? -19.869 17.762 -33.539 1.00 73.06 95 ASP A C 1
ATOM 746 O O . ASP A 1 95 ? -21.083 17.818 -33.736 1.00 73.06 95 ASP A O 1
ATOM 750 N N . GLY A 1 96 ? -19.026 18.535 -34.229 1.00 79.56 96 GLY A N 1
ATOM 751 C CA . GLY A 1 96 ? -19.404 19.397 -35.346 1.00 79.56 96 GLY A CA 1
ATOM 752 C C . GLY A 1 96 ? -19.748 20.845 -34.985 1.00 79.56 96 GLY A C 1
ATOM 753 O O . GLY A 1 96 ? -20.086 21.611 -35.895 1.00 79.56 96 GLY A O 1
ATOM 754 N N . ALA A 1 97 ? -19.651 21.263 -33.721 1.00 81.69 97 ALA A N 1
ATOM 755 C CA . ALA A 1 97 ? -19.952 22.636 -33.316 1.00 81.69 97 ALA A CA 1
ATOM 756 C C . ALA A 1 97 ? -18.781 23.589 -33.606 1.00 81.69 97 ALA A C 1
ATOM 758 O O . ALA A 1 97 ? -17.636 23.311 -33.278 1.00 81.69 97 ALA A O 1
ATOM 759 N N . SER A 1 98 ? -19.050 24.746 -34.214 1.00 85.00 98 SER A N 1
ATOM 760 C CA . SER A 1 98 ? -18.025 25.783 -34.389 1.00 85.00 98 SER A CA 1
ATOM 761 C C . SER A 1 98 ? -17.805 26.568 -33.095 1.00 85.00 98 SER A C 1
ATOM 763 O O . SER A 1 98 ? -18.767 26.842 -32.372 1.00 85.00 98 SER A O 1
ATOM 765 N N . TYR A 1 99 ? -16.553 26.930 -32.815 1.00 87.69 99 TYR A N 1
ATOM 766 C CA . TYR A 1 99 ? -16.175 27.681 -31.618 1.00 87.69 99 TY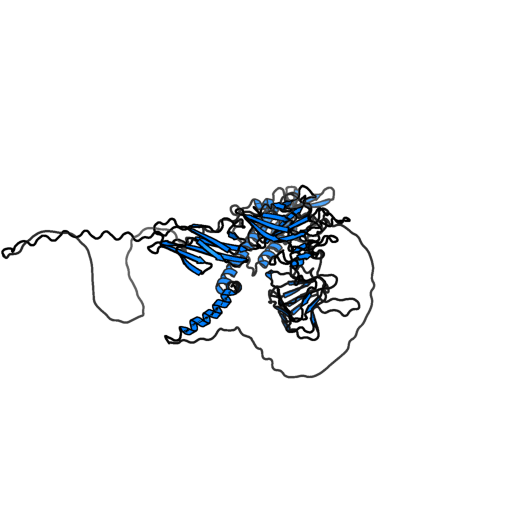R A CA 1
ATOM 767 C C . TYR A 1 99 ? -14.854 28.439 -31.799 1.00 87.69 99 TYR A C 1
ATOM 769 O O . TYR A 1 99 ? -14.035 28.099 -32.661 1.00 87.69 99 TYR A O 1
ATOM 777 N N . TYR A 1 100 ? -14.658 29.478 -30.989 1.00 88.25 100 TYR A N 1
ATOM 778 C CA . TYR A 1 100 ? -13.389 30.196 -30.890 1.00 88.25 100 TYR A CA 1
ATOM 779 C C . TYR A 1 100 ? -12.377 29.361 -30.109 1.00 88.25 100 TYR A C 1
ATOM 781 O O . TYR A 1 100 ? -12.648 28.923 -28.995 1.00 88.25 100 TYR A O 1
ATOM 789 N N . LEU A 1 101 ? -11.213 29.140 -30.712 1.00 84.88 101 LEU A N 1
ATOM 790 C CA . LEU A 1 101 ? -10.186 28.249 -30.189 1.00 84.88 101 LEU A CA 1
ATOM 791 C C . LEU A 1 101 ? -9.051 29.010 -29.491 1.00 84.88 101 LEU A C 1
ATOM 793 O O . LEU A 1 101 ? -8.640 28.606 -28.406 1.00 84.88 101 LEU A O 1
ATOM 797 N N . ALA A 1 102 ? -8.555 30.089 -30.104 1.00 85.12 102 ALA A N 1
ATOM 798 C CA . ALA A 1 102 ? -7.488 30.929 -29.557 1.00 85.12 102 ALA A CA 1
ATOM 799 C C . ALA A 1 102 ? -7.497 32.335 -30.184 1.00 85.12 102 ALA A C 1
ATOM 801 O O . ALA A 1 102 ? -7.862 32.508 -31.345 1.00 85.12 102 ALA A O 1
ATOM 802 N N . LEU A 1 103 ? -7.050 33.334 -29.433 1.00 85.25 103 LEU A N 1
ATOM 803 C CA . LEU A 1 103 ? -6.698 34.673 -29.894 1.00 85.25 103 LEU A CA 1
ATOM 804 C C . LEU A 1 103 ? -5.266 34.652 -30.437 1.00 85.25 103 LEU A C 1
ATOM 806 O O . LEU A 1 103 ? -4.371 34.094 -29.808 1.00 85.25 103 LEU A O 1
ATOM 810 N N . VAL A 1 104 ? -5.039 35.293 -31.579 1.00 82.69 104 VAL A N 1
ATOM 811 C CA . VAL A 1 104 ? -3.749 35.370 -32.264 1.00 82.69 104 VAL A CA 1
ATOM 812 C C . VAL A 1 104 ? -3.226 36.798 -32.185 1.00 82.69 104 VAL A C 1
ATOM 814 O O . VAL A 1 104 ? -3.852 37.730 -32.691 1.00 82.69 104 VAL A O 1
ATOM 817 N N . LYS A 1 105 ? -2.040 36.982 -31.605 1.00 80.94 105 LYS A N 1
ATOM 818 C CA . LYS A 1 105 ? -1.323 38.262 -31.635 1.00 80.94 105 LYS A CA 1
ATOM 819 C C . LYS A 1 105 ? -0.042 38.116 -32.436 1.00 80.94 105 LYS A C 1
ATOM 821 O O . LYS A 1 105 ? 0.715 37.167 -32.260 1.00 80.94 105 LYS A O 1
ATOM 826 N N . LYS A 1 106 ? 0.217 39.067 -33.331 1.00 76.88 106 LYS A N 1
ATOM 827 C CA . LYS A 1 106 ? 1.486 39.120 -34.058 1.00 76.88 106 LYS A CA 1
ATOM 828 C C . LYS A 1 106 ? 2.500 39.911 -33.243 1.00 76.88 106 LYS A C 1
ATOM 830 O O . LYS A 1 106 ? 2.296 41.095 -32.979 1.00 76.88 106 LYS A O 1
ATOM 835 N N . ASN A 1 107 ? 3.616 39.280 -32.908 1.00 74.88 107 ASN A N 1
ATOM 836 C CA . ASN A 1 107 ? 4.756 39.970 -32.341 1.00 74.88 107 ASN A CA 1
ATOM 837 C C . ASN A 1 107 ? 5.430 40.800 -33.446 1.00 74.88 107 ASN A C 1
ATOM 839 O O . ASN A 1 107 ? 5.947 40.271 -34.431 1.00 74.88 107 ASN A O 1
ATOM 843 N N . LEU A 1 108 ? 5.372 42.125 -33.311 1.00 74.44 108 LEU A N 1
ATOM 844 C CA . LEU A 1 108 ? 5.849 43.058 -34.338 1.00 74.44 108 LEU A CA 1
ATOM 845 C C . LEU A 1 108 ? 7.383 43.122 -34.439 1.00 74.44 108 LEU A C 1
ATOM 847 O O . LEU A 1 108 ? 7.889 43.673 -35.412 1.00 74.44 108 LEU A O 1
ATOM 851 N N . LEU A 1 109 ? 8.114 42.579 -33.458 1.00 73.00 109 LEU A N 1
ATOM 852 C CA . LEU A 1 109 ? 9.581 42.594 -33.418 1.00 73.00 109 LEU A CA 1
ATOM 853 C C . LEU A 1 109 ? 10.201 41.321 -34.007 1.00 73.00 109 LEU A C 1
ATOM 855 O O . LEU A 1 109 ? 11.250 41.391 -34.641 1.00 73.00 109 LEU A O 1
ATOM 859 N N . THR A 1 110 ? 9.564 40.170 -33.801 1.00 75.44 110 THR A N 1
ATOM 860 C CA . THR A 1 110 ? 10.053 38.850 -34.246 1.00 75.44 110 THR A CA 1
ATOM 861 C C . THR A 1 110 ? 9.291 38.301 -35.451 1.00 75.44 110 THR A C 1
ATOM 863 O O . THR A 1 110 ? 9.655 37.255 -35.979 1.00 75.44 110 THR A O 1
ATOM 866 N N . GLU A 1 111 ? 8.212 38.974 -35.864 1.00 74.38 111 GLU A N 1
ATOM 867 C CA . GLU A 1 111 ? 7.225 38.515 -36.853 1.00 74.38 111 GLU A CA 1
ATOM 868 C C . GLU A 1 111 ? 6.543 37.174 -36.516 1.00 74.38 111 GLU A C 1
ATOM 870 O O . GLU A 1 111 ? 5.809 36.628 -37.345 1.00 74.38 111 GLU A O 1
ATOM 875 N N . THR A 1 112 ? 6.717 36.664 -35.294 1.00 74.31 112 THR A N 1
ATOM 876 C CA . THR A 1 112 ? 6.092 35.422 -34.824 1.00 74.31 112 THR A CA 1
ATOM 877 C C . THR A 1 112 ? 4.651 35.657 -34.377 1.00 74.31 112 THR A C 1
ATOM 879 O O . THR A 1 112 ? 4.271 36.759 -33.978 1.00 74.31 112 THR A O 1
ATOM 882 N N . LYS A 1 113 ? 3.824 34.612 -34.458 1.00 74.75 113 LYS A N 1
ATOM 883 C CA . LYS A 1 113 ? 2.471 34.609 -33.889 1.00 74.75 113 LYS A CA 1
ATOM 884 C C . LYS A 1 113 ? 2.514 34.034 -32.478 1.00 74.75 113 LYS A C 1
ATOM 886 O O . LYS A 1 113 ? 3.182 33.030 -32.252 1.00 74.75 113 LYS A O 1
ATOM 891 N N . GLU A 1 114 ? 1.787 34.667 -31.574 1.00 75.50 114 GLU A N 1
ATOM 892 C CA . GLU A 1 114 ? 1.545 34.226 -30.204 1.00 75.50 114 GLU A CA 1
ATOM 893 C C . GLU A 1 114 ? 0.053 33.944 -30.036 1.00 75.50 114 GLU A C 1
ATOM 895 O O . GLU A 1 114 ? -0.787 34.620 -30.641 1.00 75.50 114 GLU A O 1
ATOM 900 N N . TYR A 1 115 ? -0.269 32.943 -29.224 1.00 80.25 115 TYR A N 1
ATOM 901 C CA . TYR A 1 115 ? -1.621 32.423 -29.077 1.00 80.25 115 TYR A CA 1
ATOM 902 C C . TYR A 1 115 ? -2.075 32.502 -27.624 1.00 80.25 115 TYR A C 1
ATOM 904 O O . TYR A 1 115 ? -1.298 32.231 -26.711 1.00 80.25 115 TYR A O 1
ATOM 912 N N . PHE A 1 116 ? -3.340 32.863 -27.413 1.00 82.19 116 PHE A N 1
ATOM 913 C CA . PHE A 1 116 ? -3.921 33.055 -26.086 1.00 82.19 116 PHE A CA 1
ATOM 914 C C . PHE A 1 116 ? -5.324 32.457 -26.032 1.00 82.19 116 PHE A C 1
ATOM 916 O O . PHE A 1 116 ? -6.115 32.661 -26.946 1.00 82.19 116 PHE A O 1
ATOM 923 N N . ILE A 1 117 ? -5.658 31.753 -24.952 1.00 84.69 117 ILE A N 1
ATOM 924 C CA . ILE A 1 117 ? -7.040 31.306 -24.696 1.00 84.69 117 ILE A CA 1
ATOM 925 C C . ILE A 1 117 ? -7.850 32.332 -23.899 1.00 84.69 117 ILE A C 1
ATOM 927 O O . ILE A 1 117 ? -9.072 32.243 -23.851 1.00 84.69 117 ILE A O 1
ATOM 931 N N . ASP A 1 118 ? -7.173 33.302 -23.282 1.00 83.75 118 ASP A N 1
ATOM 932 C CA . ASP A 1 118 ? -7.810 34.350 -22.499 1.00 83.75 118 ASP A CA 1
ATOM 933 C C . ASP A 1 118 ? -7.908 35.657 -23.296 1.00 83.75 118 ASP A C 1
ATOM 935 O O . ASP A 1 118 ? -6.945 36.422 -23.398 1.00 83.75 118 ASP A O 1
ATOM 939 N N . ASP A 1 119 ? -9.073 35.893 -23.898 1.00 84.88 119 ASP A N 1
ATOM 940 C CA . ASP A 1 119 ? -9.408 37.159 -24.541 1.00 84.88 119 ASP A CA 1
ATOM 941 C C . ASP A 1 119 ? -10.149 38.106 -23.585 1.00 84.88 119 ASP A C 1
ATOM 943 O O . ASP A 1 119 ? -10.848 37.681 -22.667 1.00 84.88 119 ASP A O 1
ATOM 947 N N . GLU A 1 120 ? -10.044 39.416 -23.827 1.00 82.06 120 GLU A N 1
ATOM 948 C CA . GLU A 1 120 ? -10.639 40.458 -22.970 1.00 82.06 120 GLU A CA 1
ATOM 949 C C . GLU A 1 120 ? -12.150 40.266 -22.746 1.00 82.06 120 GLU A C 1
ATOM 951 O O . GLU A 1 120 ? -12.665 40.567 -21.672 1.00 82.06 120 GLU A O 1
ATOM 956 N N . ASN A 1 121 ? -12.857 39.708 -23.736 1.00 82.94 121 ASN A N 1
ATOM 957 C CA . ASN A 1 121 ? -14.301 39.485 -23.687 1.00 82.94 121 ASN A CA 1
ATOM 958 C C . ASN A 1 121 ? -14.684 38.058 -23.256 1.00 82.94 121 ASN A C 1
ATOM 960 O O . ASN A 1 121 ? -15.872 37.728 -23.260 1.00 82.94 121 ASN A O 1
ATOM 964 N N . LYS A 1 122 ? -13.702 37.216 -22.903 1.00 87.88 122 LYS A N 1
ATOM 965 C CA . LYS A 1 122 ? -13.865 35.811 -22.493 1.00 87.88 122 LYS A CA 1
ATOM 966 C C . LYS A 1 122 ? -14.668 34.970 -23.495 1.00 87.88 122 LYS A C 1
ATOM 968 O O . LYS A 1 122 ? -15.354 34.022 -23.114 1.00 87.88 122 LYS A O 1
ATOM 973 N N . ILE A 1 123 ? -14.618 35.316 -24.779 1.00 87.94 123 ILE A N 1
ATOM 974 C CA . ILE A 1 123 ? -15.381 34.653 -25.842 1.00 87.94 123 ILE A CA 1
ATOM 975 C C . ILE A 1 123 ? -14.911 33.212 -26.014 1.00 87.94 123 ILE A C 1
ATOM 977 O O . ILE A 1 123 ? -15.745 32.317 -26.131 1.00 87.94 123 ILE A O 1
ATOM 981 N N . ILE A 1 124 ? -13.596 32.987 -25.990 1.00 89.12 124 ILE A N 1
ATOM 982 C CA . ILE A 1 124 ? -12.995 31.655 -26.134 1.00 89.12 124 ILE A CA 1
ATOM 983 C C . ILE A 1 124 ? -13.411 30.775 -24.954 1.00 89.12 124 ILE A C 1
ATOM 985 O O . ILE A 1 124 ? -13.948 29.686 -25.143 1.00 89.12 124 ILE A O 1
ATOM 989 N N . LEU A 1 125 ? -13.252 31.281 -23.730 1.00 90.25 125 LEU A N 1
ATOM 990 C CA . LEU A 1 125 ? -13.573 30.542 -22.506 1.00 90.25 125 LEU A CA 1
ATOM 991 C C . LEU A 1 125 ? -15.077 30.265 -22.363 1.00 90.25 125 LEU A C 1
ATOM 993 O O . LEU A 1 125 ? -15.468 29.189 -21.912 1.00 90.25 125 LEU A O 1
ATOM 997 N N . SER A 1 126 ? -15.926 31.186 -22.824 1.00 88.56 126 SER A N 1
ATOM 998 C CA . SER A 1 126 ? -17.375 30.980 -22.921 1.00 88.56 126 SER A CA 1
ATOM 999 C C . SER A 1 126 ? -17.732 29.834 -23.871 1.00 88.56 126 SER A C 1
ATOM 1001 O O . SER A 1 126 ? -18.580 28.995 -23.557 1.00 88.56 126 SER A O 1
ATOM 1003 N N . ASP A 1 127 ? -17.048 29.742 -25.011 1.00 90.19 127 ASP A N 1
ATOM 1004 C CA . ASP A 1 127 ? -17.247 28.669 -25.982 1.00 90.19 127 ASP A CA 1
ATOM 1005 C C . ASP A 1 127 ? -16.719 27.316 -25.489 1.00 90.19 127 ASP A C 1
ATOM 1007 O O . ASP A 1 127 ? -17.383 26.291 -25.670 1.00 90.19 127 ASP A O 1
ATOM 1011 N N . TYR A 1 128 ? -15.573 27.311 -24.804 1.00 91.31 128 TYR A N 1
ATOM 1012 C CA . TYR A 1 128 ? -15.037 26.124 -24.138 1.00 91.31 128 TYR A CA 1
ATOM 1013 C C . TYR A 1 128 ? -16.027 25.608 -23.101 1.00 91.31 128 TYR A C 1
ATOM 1015 O O . TYR A 1 128 ? -16.392 24.433 -23.119 1.00 91.31 128 TYR A O 1
ATOM 1023 N N . TRP A 1 129 ? -16.530 26.502 -22.246 1.00 88.38 129 TRP A N 1
ATOM 1024 C CA . TRP A 1 129 ? -17.498 26.158 -21.214 1.00 88.38 129 TRP A CA 1
ATOM 1025 C C . TRP A 1 129 ? -18.772 25.586 -21.827 1.00 88.38 129 TRP A C 1
ATOM 1027 O O . TRP A 1 129 ? -19.239 24.526 -21.410 1.00 88.38 129 TRP A O 1
ATOM 1037 N N . ARG A 1 130 ? -19.311 26.233 -22.867 1.00 87.38 130 ARG A N 1
ATOM 1038 C CA . ARG A 1 130 ? -20.520 25.792 -23.580 1.00 87.38 130 ARG A CA 1
ATOM 1039 C C . ARG A 1 130 ? -20.409 24.359 -24.106 1.00 87.38 130 ARG A C 1
ATOM 1041 O O . ARG A 1 130 ? -21.417 23.651 -24.121 1.00 87.38 130 ARG A O 1
ATOM 1048 N N . LEU A 1 131 ? -19.227 23.953 -24.564 1.00 87.50 131 LEU A N 1
ATOM 1049 C CA . LEU A 1 131 ? -18.988 22.632 -25.142 1.00 87.50 131 LEU A CA 1
ATOM 1050 C C . LEU A 1 131 ? -18.603 21.590 -24.082 1.00 87.50 131 LEU A C 1
ATOM 1052 O O . LEU A 1 131 ? -19.221 20.528 -24.021 1.00 87.50 131 LEU A O 1
ATOM 1056 N N . LEU A 1 132 ? -17.622 21.885 -23.227 1.00 88.25 132 LEU A N 1
ATOM 1057 C CA . LEU A 1 132 ? -17.076 20.926 -22.264 1.00 88.25 132 LEU A CA 1
ATOM 1058 C C . LEU A 1 132 ? -18.051 20.618 -21.122 1.00 88.25 132 LEU A C 1
ATOM 1060 O O . LEU A 1 132 ? -18.194 19.455 -20.748 1.00 88.25 132 LEU A O 1
ATOM 1064 N N . SER A 1 133 ? -18.778 21.617 -20.606 1.00 86.06 133 SER A N 1
ATOM 1065 C CA . SER A 1 133 ? -19.734 21.404 -19.503 1.00 86.06 133 SER A CA 1
ATOM 1066 C C . SER A 1 133 ? -20.837 20.406 -19.875 1.00 86.06 133 SER A C 1
ATOM 1068 O O . SER A 1 133 ? -21.203 19.552 -19.068 1.00 86.06 133 SER A O 1
ATOM 1070 N N . ARG A 1 134 ? -21.310 20.429 -21.129 1.00 83.88 134 ARG A N 1
ATOM 1071 C CA . ARG A 1 134 ? -22.293 19.464 -21.651 1.00 83.88 134 ARG A CA 1
ATOM 1072 C C . ARG A 1 134 ? -21.746 18.037 -21.659 1.00 83.88 134 ARG A C 1
ATOM 1074 O O . ARG A 1 134 ? -22.455 17.106 -21.275 1.00 83.88 134 ARG A O 1
ATOM 1081 N N . GLN A 1 135 ? -20.498 17.859 -22.085 1.00 85.94 135 GLN A N 1
ATOM 1082 C CA . GLN A 1 135 ? -19.862 16.542 -22.117 1.00 85.94 135 GLN A CA 1
ATOM 1083 C C . GLN A 1 135 ? -19.600 16.018 -20.705 1.00 85.94 135 GLN A C 1
ATOM 1085 O O . GLN A 1 135 ? -19.950 14.877 -20.416 1.00 85.94 135 GLN A O 1
ATOM 1090 N N . ALA A 1 136 ? -19.092 16.860 -19.804 1.00 86.75 136 ALA A N 1
ATOM 1091 C CA . ALA A 1 136 ? -18.829 16.482 -18.419 1.00 86.75 136 ALA A CA 1
ATOM 1092 C C . ALA A 1 136 ? -20.109 16.044 -17.687 1.00 86.75 136 ALA A C 1
ATOM 1094 O O . ALA A 1 136 ? -20.148 14.964 -17.100 1.00 86.75 136 ALA A O 1
ATOM 1095 N N . VAL A 1 137 ? -21.187 16.832 -17.784 1.00 83.75 137 VAL A N 1
ATOM 1096 C CA . VAL A 1 137 ? -22.469 16.513 -17.131 1.00 83.75 137 VAL A CA 1
ATOM 1097 C C . VAL A 1 137 ? -23.096 15.243 -17.710 1.00 83.75 137 VAL A C 1
ATOM 1099 O O . VAL A 1 137 ? -23.586 14.402 -16.959 1.00 83.75 137 VAL A O 1
ATOM 1102 N N . SER A 1 138 ? -23.064 15.060 -19.032 1.00 83.00 138 SER A N 1
ATOM 1103 C CA . SER A 1 138 ? -23.663 13.879 -19.669 1.00 83.00 138 SER A CA 1
ATOM 1104 C C . SER A 1 138 ? -22.892 12.585 -19.389 1.00 83.00 138 SER A C 1
ATOM 1106 O O . SER A 1 138 ? -23.520 11.559 -19.129 1.00 83.00 138 SER A O 1
ATOM 1108 N N . HIS A 1 139 ? -21.556 12.620 -19.375 1.00 87.12 139 HIS A N 1
ATOM 1109 C CA . HIS A 1 139 ? -20.739 11.460 -19.005 1.00 87.12 139 HIS A CA 1
ATOM 1110 C C . HIS A 1 139 ? -20.859 11.151 -17.507 1.00 87.12 139 HIS A C 1
ATOM 1112 O O . HIS A 1 139 ? -21.026 9.989 -17.148 1.00 87.12 139 HIS A O 1
ATOM 1118 N N . GLY A 1 140 ? -20.897 12.169 -16.639 1.00 84.06 140 GLY A N 1
ATOM 1119 C CA . GLY A 1 140 ? -21.156 11.992 -15.207 1.00 84.06 140 GLY A CA 1
ATOM 1120 C C . GLY A 1 140 ? -22.523 11.357 -14.925 1.00 84.06 140 GLY A C 1
ATOM 1121 O O . GLY A 1 140 ? -22.617 10.397 -14.162 1.00 84.06 140 GLY A O 1
ATOM 1122 N N . ALA A 1 141 ? -23.581 11.812 -15.604 1.00 83.44 141 ALA A N 1
ATOM 1123 C CA . ALA A 1 141 ? -24.905 11.190 -15.517 1.00 83.44 141 ALA A CA 1
ATOM 1124 C C . ALA A 1 141 ? -24.901 9.728 -16.003 1.00 83.44 141 ALA A C 1
ATOM 1126 O O . ALA A 1 141 ? -25.593 8.883 -15.434 1.00 83.44 141 ALA A O 1
ATOM 1127 N N . GLY A 1 142 ? -24.105 9.420 -17.031 1.00 85.12 142 GLY A N 1
ATOM 1128 C CA . GLY A 1 142 ? -23.899 8.060 -17.524 1.00 85.12 142 GLY A CA 1
ATOM 1129 C C . GLY A 1 142 ? -23.208 7.147 -16.509 1.00 85.12 142 GLY A C 1
ATOM 1130 O O . GLY A 1 142 ? -23.680 6.037 -16.284 1.00 85.12 142 GLY A O 1
ATOM 1131 N N . VAL A 1 143 ? -22.172 7.634 -15.820 1.00 85.75 143 VAL A N 1
ATOM 1132 C CA . VAL A 1 143 ? -21.498 6.903 -14.730 1.00 85.75 143 VAL A CA 1
ATOM 1133 C C . VAL A 1 143 ? -22.457 6.610 -13.577 1.00 85.75 143 VAL A C 1
ATOM 1135 O O . VAL A 1 143 ? -22.513 5.483 -13.088 1.00 85.75 143 VAL A O 1
ATOM 1138 N N . VAL A 1 144 ? -23.260 7.596 -13.169 1.00 81.69 144 VAL A N 1
ATOM 1139 C CA . VAL A 1 144 ? -24.273 7.409 -12.118 1.00 81.69 144 VAL A CA 1
ATOM 1140 C C . VAL A 1 144 ? -25.317 6.374 -12.542 1.00 81.69 144 VAL A C 1
ATOM 1142 O O . VAL A 1 144 ? -25.699 5.517 -11.748 1.00 81.69 144 VAL A O 1
ATOM 1145 N N . LYS A 1 145 ? -25.758 6.405 -13.805 1.00 84.12 145 LYS A N 1
ATOM 1146 C CA . LYS A 1 145 ? -26.661 5.386 -14.350 1.00 84.12 145 LYS A CA 1
ATOM 1147 C C . LYS A 1 145 ? -26.013 3.998 -14.337 1.00 84.12 145 LYS A C 1
ATOM 1149 O O . LYS A 1 145 ? -26.637 3.063 -13.848 1.00 84.12 145 LYS A O 1
ATOM 1154 N N . LEU A 1 146 ? -24.778 3.874 -14.823 1.00 85.50 146 LEU A N 1
ATOM 1155 C CA . LEU A 1 146 ? -24.025 2.618 -14.843 1.00 85.50 146 LEU A CA 1
ATOM 1156 C C . LEU A 1 146 ? -23.892 2.026 -13.436 1.00 85.50 146 LEU A C 1
ATOM 1158 O O . LEU A 1 146 ? -24.093 0.830 -13.251 1.00 85.50 146 LEU A O 1
ATOM 1162 N N . PHE A 1 147 ? -23.626 2.867 -12.434 1.00 84.44 147 PHE A N 1
ATOM 1163 C CA . PHE A 1 147 ? -23.613 2.452 -11.035 1.00 84.44 147 PHE A CA 1
ATOM 1164 C C . PHE A 1 147 ? -24.954 1.837 -10.613 1.00 84.44 147 PHE A C 1
ATOM 1166 O O . PHE A 1 147 ? -24.977 0.737 -10.064 1.00 84.44 147 PHE A O 1
ATOM 1173 N N . PHE A 1 148 ? -26.080 2.501 -10.891 1.00 82.38 148 PHE A N 1
ATOM 1174 C CA . PHE A 1 148 ? -27.396 1.959 -10.545 1.00 82.38 148 PHE A CA 1
ATOM 1175 C C . PHE A 1 148 ? -27.742 0.681 -11.315 1.00 82.38 148 PHE A C 1
ATOM 1177 O O . PHE A 1 148 ? -28.342 -0.224 -10.733 1.00 82.38 148 PHE A O 1
ATOM 1184 N N . ASP A 1 149 ? -27.343 0.585 -12.582 1.00 82.62 149 ASP A N 1
ATOM 1185 C CA . ASP A 1 149 ? -27.545 -0.605 -13.409 1.00 82.62 149 ASP A CA 1
ATOM 1186 C C . ASP A 1 149 ? -26.743 -1.801 -12.860 1.00 82.62 149 ASP A C 1
ATOM 1188 O O . ASP A 1 149 ? -27.290 -2.895 -12.700 1.00 82.62 149 ASP A O 1
ATOM 1192 N N . GLU A 1 150 ? -25.480 -1.595 -12.477 1.00 77.44 150 GLU A N 1
ATOM 1193 C CA . GLU A 1 150 ? -24.652 -2.633 -11.850 1.00 77.44 150 GLU A CA 1
ATOM 1194 C C . GLU A 1 150 ? -25.152 -2.998 -10.443 1.00 77.44 150 GLU A C 1
ATOM 1196 O O . GLU A 1 150 ? -25.186 -4.176 -10.087 1.00 77.44 150 GLU A O 1
ATOM 1201 N N . VAL A 1 151 ? -25.658 -2.036 -9.663 1.00 76.19 151 VAL A N 1
ATOM 1202 C CA . VAL A 1 151 ? -26.331 -2.317 -8.382 1.00 76.19 151 VAL A CA 1
ATOM 1203 C C . VAL A 1 151 ? -27.596 -3.157 -8.591 1.00 76.19 151 VAL A C 1
ATOM 1205 O O . VAL A 1 151 ? -27.854 -4.081 -7.817 1.00 76.19 151 VAL A O 1
ATOM 1208 N N . ALA A 1 152 ? -28.397 -2.873 -9.619 1.00 76.50 152 ALA A N 1
ATOM 1209 C CA . ALA A 1 152 ? -29.594 -3.651 -9.936 1.00 76.50 152 ALA A CA 1
ATOM 1210 C C . ALA A 1 152 ? -29.239 -5.085 -10.363 1.00 76.50 152 ALA A C 1
ATOM 1212 O O . ALA A 1 152 ? -29.812 -6.047 -9.849 1.00 76.50 152 ALA A O 1
ATOM 1213 N N . LYS A 1 153 ? -28.231 -5.239 -11.222 1.00 76.44 153 LYS A N 1
ATOM 1214 C CA . LYS A 1 153 ? -27.693 -6.536 -11.650 1.00 76.44 153 LYS A CA 1
ATOM 1215 C C . LYS A 1 153 ? -27.089 -7.327 -10.491 1.00 76.44 153 LYS A C 1
ATOM 1217 O O . LYS A 1 153 ? -27.250 -8.545 -10.414 1.00 76.44 153 LYS A O 1
ATOM 1222 N N . GLU A 1 154 ? -26.438 -6.664 -9.543 1.00 67.31 154 GLU A N 1
ATOM 1223 C CA . GLU A 1 154 ? -25.925 -7.305 -8.333 1.00 67.31 154 GLU A CA 1
ATOM 1224 C C . GLU A 1 154 ? -27.054 -7.751 -7.392 1.00 67.31 154 GLU A C 1
ATOM 1226 O O . GLU A 1 154 ? -26.969 -8.829 -6.805 1.00 67.31 154 GLU A O 1
ATOM 1231 N N . ARG A 1 155 ? -28.159 -6.999 -7.288 1.00 71.25 155 ARG A N 1
ATOM 1232 C CA . ARG A 1 155 ? -29.342 -7.429 -6.513 1.00 71.25 155 ARG A CA 1
ATOM 1233 C C . ARG A 1 155 ? -29.946 -8.732 -7.041 1.00 71.25 155 ARG A C 1
ATOM 1235 O O . ARG A 1 155 ? -30.465 -9.519 -6.247 1.00 71.25 155 ARG A O 1
ATOM 1242 N N . GLU A 1 156 ? -29.860 -8.967 -8.347 1.00 72.25 156 GLU A N 1
ATOM 1243 C CA . GLU A 1 156 ? -30.329 -10.197 -8.991 1.00 72.25 156 GLU A CA 1
ATOM 1244 C C . GLU A 1 156 ? -29.300 -11.331 -8.916 1.00 72.25 156 GLU A C 1
ATOM 1246 O O . GLU A 1 156 ? -29.648 -12.462 -8.574 1.00 72.25 156 GLU A O 1
ATOM 1251 N N . THR A 1 157 ? -28.030 -11.042 -9.207 1.00 72.06 157 THR A N 1
ATOM 1252 C CA . THR A 1 157 ? -26.989 -12.075 -9.329 1.00 72.06 157 THR A CA 1
ATOM 1253 C C . THR A 1 157 ? -26.332 -12.449 -7.997 1.00 72.06 157 THR A C 1
ATOM 1255 O O . THR A 1 157 ? -25.822 -13.561 -7.865 1.00 72.06 157 THR A O 1
ATOM 1258 N N . LYS A 1 158 ? -26.366 -11.557 -6.995 1.00 61.44 158 LYS A N 1
ATOM 1259 C CA . LYS A 1 158 ? -25.702 -11.684 -5.681 1.00 61.44 158 LYS A CA 1
ATOM 1260 C C . LYS A 1 158 ? -24.211 -12.038 -5.777 1.00 61.44 158 LYS A C 1
ATOM 1262 O O . LYS A 1 158 ? -23.662 -12.648 -4.861 1.00 61.44 158 LYS A O 1
ATOM 1267 N N . THR A 1 159 ? -23.549 -11.715 -6.884 1.00 59.38 159 THR A N 1
ATOM 1268 C CA . THR A 1 159 ? -22.196 -12.187 -7.198 1.00 59.38 159 THR A CA 1
ATOM 1269 C C . THR A 1 159 ? -21.146 -11.551 -6.284 1.00 59.38 159 THR A C 1
ATOM 1271 O O . THR A 1 159 ? -20.298 -12.255 -5.730 1.00 59.38 159 THR A O 1
ATOM 1274 N N . LEU A 1 160 ? -21.213 -10.236 -6.071 1.00 53.00 160 LEU A N 1
ATOM 1275 C CA . LEU A 1 160 ? -20.387 -9.491 -5.115 1.00 53.00 160 LEU A CA 1
ATOM 1276 C C . LEU A 1 160 ? -20.802 -9.794 -3.669 1.00 53.00 160 LEU A C 1
ATOM 1278 O O . LEU A 1 160 ? -19.940 -9.980 -2.813 1.00 53.00 160 LEU A O 1
ATOM 1282 N N . ALA A 1 161 ? -22.101 -9.959 -3.404 1.00 53.84 161 ALA A N 1
ATOM 1283 C CA . ALA A 1 161 ? -22.627 -10.375 -2.104 1.00 53.84 161 ALA A CA 1
ATOM 1284 C C . ALA A 1 161 ? -22.196 -11.799 -1.704 1.00 53.84 161 ALA A C 1
ATOM 1286 O O . ALA A 1 161 ? -22.182 -12.117 -0.518 1.00 53.84 161 ALA A O 1
ATOM 1287 N N . LEU A 1 162 ? -21.844 -12.662 -2.663 1.00 50.50 162 LEU A N 1
ATOM 1288 C CA . LEU A 1 162 ? -21.271 -13.993 -2.432 1.00 50.50 162 LEU A CA 1
ATOM 1289 C C . LEU A 1 162 ? -19.734 -13.970 -2.370 1.00 50.50 162 LEU A C 1
ATOM 1291 O O . LEU A 1 162 ? -19.151 -14.784 -1.651 1.00 50.50 162 LEU A O 1
ATOM 1295 N N . LYS A 1 163 ? -19.074 -13.035 -3.070 1.00 51.88 163 LYS A N 1
ATOM 1296 C CA . LYS A 1 163 ? -17.617 -12.816 -2.994 1.00 51.88 163 LYS A CA 1
ATOM 1297 C C . LYS A 1 163 ? -17.180 -12.149 -1.683 1.00 51.88 163 LYS A C 1
ATOM 1299 O O . LYS A 1 163 ? -16.157 -12.547 -1.139 1.00 51.88 163 LYS A O 1
ATOM 1304 N N . ASN A 1 164 ? -17.983 -11.238 -1.128 1.00 45.72 164 ASN A N 1
ATOM 1305 C CA . ASN A 1 164 ? -17.681 -10.497 0.107 1.00 45.72 164 ASN A CA 1
ATOM 1306 C C . ASN A 1 164 ? -18.127 -11.206 1.407 1.00 45.72 164 ASN A C 1
ATOM 1308 O O . ASN A 1 164 ? -18.187 -10.581 2.465 1.00 45.72 164 ASN A O 1
ATOM 1312 N N . ARG A 1 165 ? -18.436 -12.513 1.375 1.00 43.22 165 ARG A N 1
ATOM 1313 C CA . ARG A 1 165 ? -18.761 -13.294 2.589 1.00 43.22 165 ARG A CA 1
ATOM 1314 C C . ARG A 1 165 ? -17.520 -13.917 3.230 1.00 43.22 165 ARG A C 1
ATOM 1316 O O . ARG A 1 165 ? -16.778 -14.664 2.591 1.00 43.22 165 ARG A O 1
ATOM 1323 N N . ASN A 1 166 ? -17.354 -13.664 4.529 1.00 47.34 166 ASN A N 1
ATOM 1324 C CA . ASN A 1 166 ? -16.234 -14.121 5.354 1.00 47.34 166 ASN A CA 1
ATOM 1325 C C . ASN A 1 166 ? -16.215 -15.659 5.577 1.00 47.34 166 ASN A C 1
ATOM 1327 O O . ASN A 1 166 ? -17.254 -16.326 5.552 1.00 47.34 166 ASN A O 1
ATOM 1331 N N . TRP A 1 167 ? -15.032 -16.228 5.848 1.00 39.81 167 TRP A N 1
ATOM 1332 C CA . TRP A 1 167 ? -14.756 -17.664 6.040 1.00 39.81 167 TRP A CA 1
ATOM 1333 C C . TRP A 1 167 ? -15.638 -18.340 7.107 1.00 39.81 167 TRP A C 1
ATOM 1335 O O . TRP A 1 167 ? -15.983 -19.513 6.961 1.00 39.81 167 TRP A O 1
ATOM 1345 N N . ALA A 1 168 ? -16.076 -17.597 8.128 1.00 39.28 168 ALA A N 1
ATOM 1346 C CA . ALA A 1 168 ? -16.969 -18.086 9.179 1.00 39.28 168 ALA A CA 1
ATOM 1347 C C . ALA A 1 168 ? -18.389 -18.425 8.672 1.00 39.28 168 ALA A C 1
ATOM 1349 O O . ALA A 1 168 ? -19.003 -19.380 9.149 1.00 39.28 168 ALA A O 1
ATOM 1350 N N . GLN A 1 169 ? -18.893 -17.729 7.645 1.00 48.41 169 GLN A N 1
ATOM 1351 C CA . GLN A 1 169 ? -20.201 -18.041 7.050 1.00 48.41 169 GLN A CA 1
ATOM 1352 C C . GLN A 1 169 ? -20.146 -19.285 6.146 1.00 48.41 169 GLN A C 1
ATOM 1354 O O . GLN A 1 169 ? -21.103 -20.054 6.105 1.00 48.41 169 GLN A O 1
ATOM 1359 N N . LYS A 1 170 ? -18.993 -19.577 5.521 1.00 49.41 170 LYS A N 1
ATOM 1360 C CA . LYS A 1 170 ? -18.775 -20.822 4.750 1.00 49.41 170 LYS A CA 1
ATOM 1361 C C . LYS A 1 170 ? -18.746 -22.083 5.631 1.00 49.41 170 LYS A C 1
ATOM 1363 O O . LYS A 1 170 ? -18.972 -23.183 5.128 1.00 49.41 170 LYS A O 1
ATOM 1368 N N . ILE A 1 171 ? -18.477 -21.940 6.933 1.00 41.41 171 ILE A N 1
ATOM 1369 C CA . ILE A 1 171 ? -18.512 -23.041 7.910 1.00 41.41 171 ILE A CA 1
ATOM 1370 C C . ILE A 1 171 ? -19.937 -23.265 8.439 1.00 41.41 171 ILE A C 1
ATOM 1372 O O . ILE A 1 171 ? -20.335 -24.418 8.606 1.00 41.41 171 ILE A O 1
ATOM 1376 N N . TYR A 1 172 ? -20.731 -22.202 8.615 1.00 39.59 172 TYR A N 1
ATOM 1377 C CA . TYR A 1 172 ? -22.120 -22.308 9.082 1.00 39.59 172 TYR A CA 1
ATOM 1378 C C . TYR A 1 172 ? -23.039 -22.993 8.054 1.00 39.59 172 TYR A C 1
ATOM 1380 O O . TYR A 1 172 ? -23.845 -23.848 8.414 1.00 39.59 172 TYR A O 1
ATOM 1388 N N . ASP A 1 173 ? -22.838 -22.748 6.755 1.00 44.75 173 ASP A N 1
ATOM 1389 C CA . ASP A 1 173 ? -23.602 -23.435 5.698 1.00 44.75 173 ASP A CA 1
ATOM 1390 C C . ASP A 1 173 ? -23.237 -24.928 5.568 1.00 44.75 173 ASP A C 1
ATOM 1392 O O . ASP A 1 173 ? -24.039 -25.743 5.101 1.00 44.75 173 ASP A O 1
ATOM 1396 N N . LYS A 1 174 ? -22.057 -25.337 6.057 1.00 39.47 174 LYS A N 1
ATOM 1397 C CA . LYS A 1 174 ? -21.653 -26.750 6.094 1.00 39.47 174 LYS A CA 1
ATOM 1398 C C . LYS A 1 174 ? -22.235 -27.497 7.301 1.00 39.47 174 LYS A C 1
ATOM 1400 O O . LYS A 1 174 ? -22.427 -28.708 7.214 1.00 39.47 174 LYS A O 1
ATOM 1405 N N . THR A 1 175 ? -22.588 -26.801 8.383 1.00 37.81 175 THR A N 1
ATOM 1406 C CA . THR A 1 175 ? -23.234 -27.380 9.578 1.00 37.81 175 THR A CA 1
ATOM 1407 C C . THR A 1 175 ? -24.759 -27.205 9.605 1.00 37.81 175 THR A C 1
ATOM 1409 O O . THR A 1 175 ? -25.445 -28.026 10.216 1.00 37.81 175 THR A O 1
ATOM 1412 N N . ALA A 1 176 ? -25.326 -26.256 8.852 1.00 33.38 176 ALA A N 1
ATOM 1413 C CA . ALA A 1 176 ? -26.775 -26.127 8.656 1.00 33.38 176 ALA A CA 1
ATOM 1414 C C . ALA A 1 176 ? -27.388 -27.289 7.840 1.00 33.38 176 ALA A C 1
ATOM 1416 O O . ALA A 1 176 ? -28.558 -27.626 8.024 1.00 33.38 176 ALA A O 1
ATOM 1417 N N . SER A 1 177 ? -26.590 -27.982 7.014 1.00 35.31 177 SER A N 1
ATOM 1418 C CA . SER A 1 177 ? -27.023 -29.192 6.287 1.00 35.31 177 SER A CA 1
ATOM 1419 C C . SER A 1 177 ? -27.155 -30.451 7.164 1.00 35.31 177 SER A C 1
ATOM 1421 O O . SER A 1 177 ? -27.772 -31.431 6.750 1.00 35.31 177 SER A O 1
ATOM 1423 N N . VAL A 1 178 ? -26.630 -30.430 8.396 1.00 33.75 178 VAL A N 1
ATOM 1424 C CA . VAL A 1 178 ? -26.675 -31.577 9.324 1.00 33.75 178 VAL A CA 1
ATOM 1425 C C . VAL A 1 178 ? -27.851 -31.470 10.304 1.00 33.75 178 VAL A C 1
ATOM 1427 O O . VAL A 1 178 ? -28.407 -32.489 10.711 1.00 33.75 178 VAL A O 1
ATOM 1430 N N . ILE A 1 179 ? -28.307 -30.255 10.630 1.00 29.12 179 ILE A N 1
ATOM 1431 C CA . ILE A 1 179 ? -29.397 -30.036 11.599 1.00 29.12 179 ILE A CA 1
ATOM 1432 C C . ILE A 1 179 ? -30.792 -30.150 10.947 1.00 29.12 179 ILE A C 1
ATOM 1434 O O . ILE A 1 179 ? -31.725 -30.636 11.586 1.00 29.12 179 ILE A O 1
ATOM 1438 N N . TYR A 1 180 ? -30.938 -29.875 9.644 1.00 31.05 180 TYR A N 1
ATOM 1439 C CA . TYR A 1 180 ? -32.199 -30.126 8.919 1.00 31.05 180 TYR A CA 1
ATOM 1440 C C . TYR A 1 180 ? -32.407 -31.589 8.473 1.00 31.05 180 TYR A C 1
ATOM 1442 O O . TYR A 1 180 ? -33.486 -31.944 7.998 1.00 31.05 180 TYR A O 1
ATOM 1450 N N . GLY A 1 181 ? -31.433 -32.478 8.703 1.00 33.59 181 GLY A N 1
ATOM 1451 C CA . GLY A 1 181 ? -31.535 -33.916 8.410 1.00 33.59 181 GLY A CA 1
ATOM 1452 C C . GLY A 1 181 ? -32.261 -34.758 9.471 1.00 33.59 181 GLY A C 1
ATOM 1453 O O . GLY A 1 181 ? -32.527 -35.938 9.236 1.00 33.59 181 GLY A O 1
ATOM 1454 N N . ILE A 1 182 ? -32.600 -34.186 10.634 1.00 30.34 182 ILE A N 1
ATOM 1455 C CA . ILE A 1 182 ? -33.197 -34.929 11.764 1.00 30.34 182 ILE A CA 1
ATOM 1456 C C . ILE A 1 182 ? -34.681 -34.571 11.988 1.00 30.34 182 ILE A C 1
ATOM 1458 O O . ILE A 1 182 ? -35.438 -35.402 12.487 1.00 30.34 182 ILE A O 1
ATOM 1462 N N . ALA A 1 183 ? -35.156 -33.411 11.518 1.00 27.17 183 ALA A N 1
ATOM 1463 C CA . ALA A 1 183 ? -36.568 -33.013 11.637 1.00 27.17 183 ALA A CA 1
ATOM 1464 C C . ALA A 1 183 ? -37.490 -33.592 10.534 1.00 27.17 183 ALA A C 1
ATOM 1466 O O . ALA A 1 183 ? -38.705 -33.643 10.705 1.00 27.17 183 ALA A O 1
ATOM 1467 N N . GLY A 1 184 ? -36.931 -34.106 9.432 1.00 32.66 184 GLY A N 1
ATOM 1468 C CA . GLY A 1 184 ? -37.689 -34.671 8.301 1.00 32.66 184 GLY A CA 1
ATOM 1469 C C . GLY A 1 184 ? -38.169 -36.122 8.463 1.00 32.66 184 GLY A C 1
ATOM 1470 O O . GLY A 1 184 ? -38.743 -36.679 7.532 1.00 32.66 184 GLY A O 1
ATOM 1471 N N . LYS A 1 185 ? -37.942 -36.764 9.620 1.00 31.28 185 LYS A N 1
ATOM 1472 C CA . LYS A 1 185 ? -38.369 -38.156 9.882 1.00 31.28 185 LYS A CA 1
ATOM 1473 C C . LYS A 1 185 ? -39.628 -38.303 10.743 1.00 31.28 185 LYS A C 1
ATOM 1475 O O . LYS A 1 185 ? -40.029 -39.440 10.976 1.00 31.28 185 LYS A O 1
ATOM 1480 N N . LEU A 1 186 ? -40.268 -37.215 11.190 1.00 28.86 186 LEU A N 1
ATOM 1481 C CA . LEU A 1 186 ? -41.435 -37.317 12.083 1.00 28.86 186 LEU A CA 1
ATOM 1482 C C . LEU A 1 186 ? -42.807 -37.041 11.449 1.00 28.86 186 LEU A C 1
ATOM 1484 O O . LEU A 1 186 ? -43.797 -37.495 12.009 1.00 28.86 186 LEU A O 1
ATOM 1488 N N . TYR A 1 187 ? -42.904 -36.399 10.281 1.00 30.22 187 TYR A N 1
ATOM 1489 C CA . TYR A 1 187 ? -44.195 -36.202 9.601 1.00 30.22 187 TYR A CA 1
ATOM 1490 C C . TYR A 1 187 ? -44.023 -36.309 8.084 1.00 30.22 187 TYR A C 1
ATOM 1492 O O . TYR A 1 187 ? -43.621 -35.363 7.415 1.00 30.22 187 TYR A O 1
ATOM 1500 N N . GLY A 1 188 ? -44.262 -37.504 7.542 1.00 28.09 188 GLY A N 1
ATOM 1501 C CA . GLY A 1 188 ? -44.121 -37.778 6.116 1.00 28.09 188 GLY A CA 1
ATOM 1502 C C . GLY A 1 188 ? -45.248 -37.180 5.270 1.00 28.09 188 GLY A C 1
ATOM 1503 O O . GLY A 1 188 ? -46.420 -37.366 5.581 1.00 28.09 188 GLY A O 1
ATOM 1504 N N . THR A 1 189 ? -44.888 -36.507 4.175 1.00 28.19 189 THR A N 1
ATOM 1505 C CA . THR A 1 189 ? -45.464 -36.631 2.816 1.00 28.19 189 THR A CA 1
ATOM 1506 C C . THR A 1 189 ? -44.642 -35.776 1.832 1.00 28.19 189 THR A C 1
ATOM 1508 O O . THR A 1 189 ? -43.966 -34.833 2.223 1.00 28.19 189 THR A O 1
ATOM 1511 N N . SER A 1 190 ? -44.605 -36.199 0.568 1.00 30.14 190 SER A N 1
ATOM 1512 C CA . SER A 1 190 ? -43.490 -36.094 -0.391 1.00 30.14 190 SER A CA 1
ATOM 1513 C C . SER A 1 190 ? -43.670 -35.085 -1.537 1.00 30.14 190 SER A C 1
ATOM 1515 O O . SER A 1 190 ? -44.755 -35.059 -2.114 1.00 30.14 190 SER A O 1
ATOM 1517 N N . VAL A 1 191 ? -42.583 -34.439 -1.998 1.00 25.17 191 VAL A N 1
ATOM 1518 C CA . VAL A 1 191 ? -42.391 -33.984 -3.404 1.00 25.17 191 VAL A CA 1
ATOM 1519 C C . VAL A 1 191 ? -40.873 -33.963 -3.756 1.00 25.17 191 VAL A C 1
ATOM 1521 O O . VAL A 1 191 ? -40.090 -33.678 -2.851 1.00 25.17 191 VAL A O 1
ATOM 1524 N N . PRO A 1 192 ? -40.421 -34.310 -4.990 1.00 26.84 192 PRO A N 1
ATOM 1525 C CA . PRO A 1 192 ? -39.022 -34.651 -5.309 1.00 26.84 192 PRO A CA 1
ATOM 1526 C C . PRO A 1 192 ? -38.130 -33.488 -5.801 1.00 26.84 192 PRO A C 1
ATOM 1528 O O . PRO A 1 192 ? -38.619 -32.451 -6.240 1.00 26.84 192 PRO A O 1
ATOM 1531 N N . TYR A 1 193 ? -36.814 -33.728 -5.726 1.00 24.81 193 TYR A N 1
ATOM 1532 C CA . TYR A 1 193 ? -35.660 -32.895 -6.116 1.00 24.81 193 TYR A CA 1
ATOM 1533 C C . TYR A 1 193 ? -35.090 -33.309 -7.501 1.00 24.81 193 TYR A C 1
ATOM 1535 O O . TYR A 1 193 ? -35.392 -34.416 -7.939 1.00 24.81 193 TYR A O 1
ATOM 1543 N N . GLU A 1 194 ? -34.228 -32.451 -8.087 1.00 29.39 194 GLU A N 1
ATOM 1544 C CA . GLU A 1 194 ? -33.472 -32.494 -9.382 1.00 29.39 194 GLU A CA 1
ATOM 1545 C C . GLU A 1 194 ? -34.097 -31.652 -10.527 1.00 29.39 194 GLU A C 1
ATOM 1547 O O . GLU A 1 194 ? -35.297 -31.729 -10.764 1.00 29.39 194 GLU A O 1
ATOM 1552 N N . GLU A 1 195 ? -33.395 -30.789 -11.285 1.00 28.55 195 GLU A N 1
ATOM 1553 C CA . GLU A 1 195 ? -31.954 -30.514 -11.457 1.00 28.55 195 GLU A CA 1
ATOM 1554 C C . GLU A 1 195 ? -31.735 -29.109 -12.093 1.00 28.55 195 GLU A C 1
ATOM 1556 O O . GLU A 1 195 ? -32.584 -28.600 -12.826 1.00 28.55 195 GLU A O 1
ATOM 1561 N N . LEU A 1 196 ? -30.588 -28.480 -11.799 1.00 27.39 196 LEU A N 1
ATOM 1562 C CA . LEU A 1 196 ? -30.132 -27.172 -12.299 1.00 27.39 196 LEU A CA 1
ATOM 1563 C C . LEU A 1 196 ? -29.558 -27.279 -13.726 1.00 27.39 196 LEU A C 1
ATOM 1565 O O . LEU A 1 196 ? -28.627 -28.043 -13.973 1.00 27.39 196 LEU A O 1
ATOM 1569 N N . ASN A 1 197 ? -30.078 -26.464 -14.650 1.00 27.98 197 ASN A N 1
ATOM 1570 C CA . ASN A 1 197 ? -29.644 -26.398 -16.049 1.00 27.98 197 ASN A CA 1
ATOM 1571 C C . ASN A 1 197 ? -28.233 -25.798 -16.223 1.00 27.98 197 ASN A C 1
ATOM 1573 O O . ASN A 1 197 ? -27.947 -24.687 -15.779 1.00 27.98 197 ASN A O 1
ATOM 1577 N N . THR A 1 198 ? -27.399 -26.522 -16.970 1.00 26.94 198 THR A N 1
ATOM 1578 C CA . THR A 1 198 ? -26.134 -26.105 -17.599 1.00 26.94 198 THR A CA 1
ATOM 1579 C C . THR A 1 198 ? -26.392 -25.487 -18.986 1.00 26.94 198 THR A C 1
ATOM 1581 O O . THR A 1 198 ? -27.233 -26.008 -19.721 1.00 26.94 198 THR A O 1
ATOM 1584 N N . PRO A 1 199 ? -25.658 -24.443 -19.425 1.00 27.78 199 PRO A N 1
ATOM 1585 C CA . PRO A 1 199 ? -25.674 -24.029 -20.830 1.00 27.78 199 PRO A CA 1
ATOM 1586 C C . PRO A 1 199 ? -24.635 -24.790 -21.678 1.00 27.78 199 PRO A C 1
ATOM 1588 O O . PRO A 1 199 ? -23.434 -24.560 -21.588 1.00 27.78 199 PRO A O 1
ATOM 1591 N N . GLY A 1 200 ? -25.163 -25.713 -22.488 1.00 26.30 200 GLY A N 1
ATOM 1592 C CA . GLY A 1 200 ? -24.744 -26.180 -23.821 1.00 26.30 200 GLY A CA 1
ATOM 1593 C C . GLY A 1 200 ? -23.289 -26.070 -24.296 1.00 26.30 200 GLY A C 1
ATOM 1594 O O . GLY A 1 200 ? -22.849 -25.023 -24.758 1.00 26.30 200 GLY A O 1
ATOM 1595 N N . THR A 1 201 ? -22.623 -27.224 -24.386 1.00 26.42 201 THR A N 1
ATOM 1596 C CA . THR A 1 201 ? -21.529 -27.488 -25.332 1.00 26.42 201 THR A CA 1
ATOM 1597 C C . THR A 1 201 ? -22.105 -27.953 -26.677 1.00 26.42 201 THR A C 1
ATOM 1599 O O . THR A 1 201 ? -22.705 -29.024 -26.770 1.00 26.42 201 THR A O 1
ATOM 1602 N N . GLU A 1 202 ? -21.910 -27.188 -27.754 1.00 25.62 202 GLU A N 1
ATOM 1603 C CA . GLU A 1 202 ? -22.112 -27.707 -29.112 1.00 25.62 202 GLU A CA 1
ATOM 1604 C C . GLU A 1 202 ? -20.883 -28.518 -29.541 1.00 25.62 202 GLU A C 1
ATOM 1606 O O . GLU A 1 202 ? -19.790 -27.997 -29.751 1.00 25.62 202 GLU A O 1
ATOM 1611 N N . THR A 1 203 ? -21.065 -29.831 -29.680 1.00 23.70 203 THR A N 1
ATOM 1612 C CA . THR A 1 203 ? -20.083 -30.735 -30.286 1.00 23.70 203 THR A CA 1
ATOM 1613 C C . THR A 1 203 ? -20.420 -30.941 -31.761 1.00 23.70 203 THR A C 1
ATOM 1615 O O . THR A 1 203 ? -21.296 -31.729 -32.117 1.00 23.70 203 THR A O 1
ATOM 1618 N N . VAL A 1 204 ? -19.683 -30.278 -32.655 1.00 24.17 204 VAL A N 1
ATOM 1619 C CA . VAL A 1 204 ? -19.681 -30.621 -34.084 1.00 24.17 204 VAL A CA 1
ATOM 1620 C C . VAL A 1 204 ? -18.791 -31.850 -34.289 1.00 24.17 204 VAL A C 1
ATOM 1622 O O . VAL A 1 204 ? -17.568 -31.789 -34.189 1.00 24.17 204 VAL A O 1
ATOM 1625 N N . ARG A 1 205 ? -19.408 -33.001 -34.586 1.00 25.08 205 ARG A N 1
ATOM 1626 C CA . ARG A 1 205 ? -18.701 -34.215 -35.023 1.00 25.08 205 ARG A CA 1
ATOM 1627 C C . ARG A 1 205 ? -18.265 -34.070 -36.484 1.00 25.08 205 ARG A C 1
ATOM 1629 O O . ARG A 1 205 ? -19.096 -34.200 -37.382 1.00 25.08 205 ARG A O 1
ATOM 1636 N N . LEU A 1 206 ? -16.966 -33.912 -36.734 1.00 23.95 206 LEU A N 1
ATOM 1637 C CA . LEU A 1 206 ? -16.370 -34.172 -38.048 1.00 23.95 206 LEU A CA 1
ATOM 1638 C C . LEU A 1 206 ? -15.793 -35.594 -38.081 1.00 23.95 206 LEU A C 1
ATOM 1640 O O . LEU A 1 206 ? -15.011 -35.994 -37.222 1.00 23.95 206 LEU A O 1
ATOM 1644 N N . LYS A 1 207 ? -16.237 -36.377 -39.070 1.00 24.95 207 LYS A N 1
ATOM 1645 C CA . LYS A 1 207 ? -15.783 -37.748 -39.336 1.00 24.95 207 LYS A CA 1
ATOM 1646 C C . LYS A 1 207 ? -14.325 -37.750 -39.802 1.00 24.95 207 LYS A C 1
ATOM 1648 O O . LYS A 1 207 ? -13.958 -36.996 -40.697 1.00 24.95 207 LYS A O 1
ATOM 1653 N N . THR A 1 208 ? -13.532 -38.657 -39.245 1.00 25.89 208 THR A N 1
ATOM 1654 C CA . THR A 1 208 ? -12.189 -39.014 -39.708 1.00 25.89 208 THR A CA 1
ATOM 1655 C C . THR A 1 208 ? -12.233 -39.841 -40.996 1.00 25.89 208 THR A C 1
ATOM 1657 O O . THR A 1 208 ? -13.095 -40.704 -41.167 1.00 25.89 208 THR A O 1
ATOM 1660 N N . GLY A 1 209 ? -11.251 -39.620 -41.876 1.00 24.14 209 GLY A N 1
ATOM 1661 C CA . GLY A 1 209 ? -10.932 -40.526 -42.979 1.00 24.14 209 GLY A CA 1
ATOM 1662 C C . GLY A 1 209 ? -9.913 -39.959 -43.973 1.00 24.14 209 GLY A C 1
ATOM 1663 O O . GLY A 1 209 ? -10.298 -39.209 -44.860 1.00 24.14 209 GLY A O 1
ATOM 1664 N N . GLY A 1 210 ? -8.646 -40.389 -43.865 1.00 24.69 210 GLY A N 1
ATOM 1665 C CA . GLY A 1 210 ? -7.705 -40.448 -44.997 1.00 24.69 210 GLY A CA 1
ATOM 1666 C C . GLY A 1 210 ? -6.408 -39.628 -44.894 1.00 24.69 210 GLY A C 1
ATOM 1667 O O . GLY A 1 210 ? -6.377 -38.457 -45.241 1.00 24.69 210 GLY A O 1
ATOM 1668 N N . THR A 1 211 ? -5.304 -40.282 -44.527 1.00 24.23 211 THR A N 1
ATOM 1669 C CA . THR A 1 211 ? -3.943 -40.033 -45.072 1.00 24.23 211 THR A CA 1
ATOM 1670 C C . THR A 1 211 ? -3.743 -40.941 -46.314 1.00 24.23 211 THR A C 1
ATOM 1672 O O . THR A 1 211 ? -4.549 -41.869 -46.445 1.00 24.23 211 THR A O 1
ATOM 1675 N N . PRO A 1 212 ? -2.708 -40.814 -47.196 1.00 37.66 212 PRO A N 1
ATOM 1676 C CA . PRO A 1 212 ? -1.410 -40.128 -47.023 1.00 37.66 212 PRO A CA 1
ATOM 1677 C C . PRO A 1 212 ? -0.804 -39.407 -48.273 1.00 37.66 212 PRO A C 1
ATOM 1679 O O . PRO A 1 212 ? -1.324 -39.488 -49.377 1.00 37.66 212 PRO A O 1
ATOM 1682 N N . GLN A 1 213 ? 0.401 -38.844 -48.058 1.00 24.80 213 GLN A N 1
ATOM 1683 C CA . GLN A 1 213 ? 1.555 -38.655 -48.977 1.00 24.80 213 GLN A CA 1
ATOM 1684 C C . GLN A 1 213 ? 1.923 -37.229 -49.439 1.00 24.80 213 GLN A C 1
ATOM 1686 O O . GLN A 1 213 ? 1.306 -36.661 -50.326 1.00 24.80 213 GLN A O 1
ATOM 1691 N N . GLY A 1 214 ? 3.068 -36.761 -48.916 1.00 23.91 214 GLY A N 1
ATOM 1692 C CA . GLY A 1 214 ? 4.285 -36.551 -49.715 1.00 23.91 214 GLY A CA 1
ATOM 1693 C C . GLY A 1 214 ? 4.501 -35.184 -50.370 1.00 23.91 214 GLY A C 1
ATOM 1694 O O . GLY A 1 214 ? 3.890 -34.894 -51.385 1.00 23.91 214 GLY A O 1
ATOM 1695 N N . ALA A 1 215 ? 5.480 -34.419 -49.868 1.00 25.48 215 ALA A N 1
ATOM 1696 C CA . ALA A 1 215 ? 6.651 -33.954 -50.632 1.00 25.48 215 ALA A CA 1
ATOM 1697 C C . ALA A 1 215 ? 7.465 -32.935 -49.815 1.00 25.48 215 ALA A C 1
ATOM 1699 O O . ALA A 1 215 ? 6.972 -31.885 -49.416 1.00 25.48 215 ALA A O 1
ATOM 1700 N N . ALA A 1 216 ? 8.741 -33.251 -49.605 1.00 24.08 216 ALA A N 1
ATOM 1701 C CA . ALA A 1 216 ? 9.778 -32.304 -49.225 1.00 24.08 216 ALA A CA 1
ATOM 1702 C C . ALA A 1 216 ? 10.292 -31.584 -50.478 1.00 24.08 216 ALA A C 1
ATOM 1704 O O . ALA A 1 216 ? 10.587 -32.290 -51.436 1.00 24.08 216 ALA A O 1
ATOM 1705 N N . VAL A 1 217 ? 10.502 -30.257 -50.453 1.00 24.83 217 VAL A N 1
ATOM 1706 C CA . VAL A 1 217 ? 11.512 -29.571 -51.291 1.00 24.83 217 VAL A CA 1
ATOM 1707 C C . VAL A 1 217 ? 12.005 -28.271 -50.625 1.00 24.83 217 VAL A C 1
ATOM 1709 O O . VAL A 1 217 ? 11.262 -27.312 -50.468 1.00 24.83 217 VAL A O 1
ATOM 1712 N N . ALA A 1 218 ? 13.289 -28.313 -50.264 1.00 22.75 218 ALA A N 1
ATOM 1713 C CA . ALA A 1 218 ? 14.371 -27.327 -50.375 1.00 22.75 218 ALA A CA 1
ATOM 1714 C C . ALA A 1 218 ? 14.174 -25.810 -50.140 1.00 22.75 218 ALA A C 1
ATOM 1716 O O . ALA A 1 218 ? 13.462 -25.094 -50.836 1.00 22.75 218 ALA A O 1
ATOM 1717 N N . SER A 1 219 ? 15.065 -25.336 -49.266 1.00 23.64 219 SER A N 1
ATOM 1718 C CA . SER A 1 219 ? 15.716 -24.027 -49.224 1.00 23.64 219 SER A CA 1
ATOM 1719 C C . SER A 1 219 ? 16.229 -23.503 -50.573 1.00 23.64 219 SER A C 1
ATOM 1721 O O . SER A 1 219 ? 16.878 -24.248 -51.308 1.00 23.64 219 SER A O 1
ATOM 1723 N N . VAL A 1 220 ? 16.136 -22.185 -50.778 1.00 24.95 220 VAL A N 1
ATOM 1724 C CA . VAL A 1 220 ? 17.103 -21.395 -51.562 1.00 24.95 220 VAL A CA 1
ATOM 1725 C C . VAL A 1 220 ? 17.300 -20.049 -50.863 1.00 24.95 220 VAL A C 1
ATOM 1727 O O . VAL A 1 220 ? 16.353 -19.285 -50.699 1.00 24.95 220 VAL A O 1
ATOM 1730 N N . GLY A 1 221 ? 18.531 -19.769 -50.437 1.00 23.27 221 GLY A N 1
ATOM 1731 C CA . GLY A 1 221 ? 18.950 -18.439 -50.005 1.00 23.27 221 GLY A CA 1
ATOM 1732 C C . GLY A 1 221 ? 19.449 -17.597 -51.177 1.00 23.27 221 GLY A C 1
ATOM 1733 O O . GLY A 1 221 ? 19.894 -18.141 -52.188 1.00 23.27 221 GLY A O 1
ATOM 1734 N N . ASN A 1 222 ? 19.464 -16.273 -51.011 1.00 24.98 222 ASN A N 1
ATOM 1735 C CA . ASN A 1 222 ? 20.585 -15.485 -51.510 1.00 24.98 222 ASN A CA 1
ATOM 1736 C C . ASN A 1 222 ? 20.756 -14.140 -50.790 1.00 24.98 222 ASN A C 1
ATOM 1738 O O . ASN A 1 222 ? 19.808 -13.440 -50.454 1.00 24.98 222 ASN A O 1
ATOM 1742 N N . SER A 1 223 ? 22.030 -13.838 -50.583 1.00 23.09 223 SER A N 1
ATOM 1743 C CA . SER A 1 223 ? 22.679 -12.699 -49.932 1.00 23.09 223 SER A CA 1
ATOM 1744 C C . SER A 1 223 ? 22.817 -11.443 -50.809 1.00 23.09 223 SER A C 1
ATOM 1746 O O . SER A 1 223 ? 22.981 -11.606 -52.018 1.00 23.09 223 SER A O 1
ATOM 1748 N N . ARG A 1 224 ? 22.967 -10.251 -50.188 1.00 26.38 224 ARG A N 1
ATOM 1749 C CA . ARG A 1 224 ? 24.122 -9.291 -50.273 1.00 26.38 224 ARG A CA 1
ATOM 1750 C C . ARG A 1 224 ? 23.702 -7.862 -49.853 1.00 26.38 224 ARG A C 1
ATOM 1752 O O . ARG A 1 224 ? 22.738 -7.342 -50.386 1.00 26.38 224 ARG A O 1
ATOM 1759 N N . GLN A 1 225 ? 24.271 -7.329 -48.761 1.00 25.16 225 GLN A N 1
ATOM 1760 C CA . GLN A 1 225 ? 25.380 -6.339 -48.638 1.00 25.16 225 GLN A CA 1
ATOM 1761 C C . GLN A 1 225 ? 24.961 -4.846 -48.698 1.00 25.16 225 GLN A C 1
ATOM 1763 O O . GLN A 1 225 ? 24.334 -4.421 -49.657 1.00 25.16 225 GLN A O 1
ATOM 1768 N N . GLY A 1 226 ? 25.343 -4.089 -47.646 1.00 22.12 226 GLY A N 1
ATOM 1769 C CA . GLY A 1 226 ? 25.064 -2.654 -47.389 1.00 22.12 226 GLY A CA 1
ATOM 1770 C C . GLY A 1 226 ? 25.895 -1.647 -48.214 1.00 22.12 226 GLY A C 1
ATOM 1771 O O . GLY A 1 226 ? 26.409 -2.045 -49.260 1.00 22.12 226 GLY A O 1
ATOM 1772 N N . PRO A 1 227 ? 26.060 -0.364 -47.790 1.00 32.75 227 PRO A N 1
ATOM 1773 C CA . PRO A 1 227 ? 26.747 -0.008 -46.533 1.00 32.75 227 PRO A CA 1
ATOM 1774 C C . PRO A 1 227 ? 26.218 1.242 -45.766 1.00 32.75 227 PRO A C 1
ATOM 1776 O O . PRO A 1 227 ? 25.256 1.893 -46.155 1.00 32.75 227 PRO A O 1
ATOM 1779 N N . ALA A 1 228 ? 26.889 1.528 -44.643 1.00 23.86 228 ALA A N 1
ATOM 1780 C CA . ALA A 1 228 ? 26.626 2.522 -43.595 1.00 23.86 228 ALA A CA 1
ATOM 1781 C C . ALA A 1 228 ? 27.107 3.964 -43.876 1.00 23.86 228 ALA A C 1
ATOM 1783 O O . ALA A 1 228 ? 28.061 4.149 -44.629 1.00 23.86 228 ALA A O 1
ATOM 1784 N N . LEU A 1 229 ? 26.572 4.941 -43.120 1.00 23.48 229 LEU A N 1
ATOM 1785 C CA . LEU A 1 229 ? 27.248 6.199 -42.751 1.00 23.48 229 LEU A CA 1
ATOM 1786 C C . LEU A 1 229 ? 26.914 6.639 -41.299 1.00 23.48 229 LEU A C 1
ATOM 1788 O O . LEU A 1 229 ? 25.761 6.645 -40.884 1.00 23.48 229 LEU A O 1
ATOM 1792 N N . ARG A 1 230 ? 27.991 6.973 -40.567 1.00 22.17 230 ARG A N 1
ATOM 1793 C CA . ARG A 1 230 ? 28.155 7.712 -39.281 1.00 22.17 230 ARG A CA 1
ATOM 1794 C C . ARG A 1 230 ? 27.652 9.180 -39.406 1.00 22.17 230 ARG A C 1
ATOM 1796 O O . ARG A 1 230 ? 27.487 9.612 -40.537 1.00 22.17 230 ARG A O 1
ATOM 1803 N N . SER A 1 231 ? 27.442 10.047 -38.398 1.00 23.27 231 SER A N 1
ATOM 1804 C CA . SER A 1 231 ? 27.918 10.215 -37.003 1.00 23.27 231 SER A CA 1
ATOM 1805 C C . SER A 1 231 ? 27.167 11.375 -36.295 1.00 23.27 231 SER A C 1
ATOM 1807 O O . SER A 1 231 ? 26.794 12.331 -36.961 1.00 23.27 231 SER A O 1
ATOM 1809 N N . GLU A 1 232 ? 27.131 11.309 -34.953 1.00 23.28 232 GLU A N 1
ATOM 1810 C CA . GLU A 1 232 ? 27.340 12.392 -33.949 1.00 23.28 232 GLU A CA 1
ATOM 1811 C C . GLU A 1 232 ? 26.291 13.496 -33.640 1.00 23.28 232 GLU A C 1
ATOM 1813 O O . GLU A 1 232 ? 26.126 14.464 -34.367 1.00 23.28 232 GLU A O 1
ATOM 1818 N N . ALA A 1 233 ? 25.711 13.356 -32.432 1.00 23.44 233 ALA A N 1
ATOM 1819 C CA . ALA A 1 233 ? 25.876 14.187 -31.215 1.00 23.44 233 ALA A CA 1
ATOM 1820 C C . ALA A 1 233 ? 25.351 15.644 -31.109 1.00 23.44 233 ALA A C 1
ATOM 1822 O O . ALA A 1 233 ? 25.751 16.536 -31.847 1.00 23.44 233 ALA A O 1
ATOM 1823 N N . GLY A 1 234 ? 24.621 15.894 -30.004 1.00 22.31 234 GLY A N 1
ATOM 1824 C CA . GLY A 1 234 ? 24.434 17.205 -29.344 1.00 22.31 234 GLY A CA 1
ATOM 1825 C C . GLY A 1 234 ? 23.083 17.302 -28.607 1.00 22.31 234 GLY A C 1
ATOM 1826 O O . GLY A 1 234 ? 22.070 17.497 -29.255 1.00 22.31 234 GLY A O 1
ATOM 1827 N N . LYS A 1 235 ? 22.961 16.896 -27.332 1.00 23.83 235 LYS A N 1
ATOM 1828 C CA . LYS A 1 235 ? 23.116 17.662 -26.065 1.00 23.83 235 LYS A CA 1
ATOM 1829 C C . LYS A 1 235 ? 22.115 18.816 -25.809 1.00 23.83 235 LYS A C 1
ATOM 1831 O O . LYS A 1 235 ? 22.307 19.911 -26.321 1.00 23.83 235 LYS A O 1
ATOM 1836 N N . GLY A 1 236 ? 21.243 18.575 -24.816 1.00 21.92 236 GLY A N 1
ATOM 1837 C CA . GLY A 1 236 ? 20.767 19.525 -23.788 1.00 21.92 236 GLY A CA 1
ATOM 1838 C C . GLY A 1 236 ? 19.314 20.009 -23.927 1.00 21.92 236 GLY A C 1
ATOM 1839 O O . GLY A 1 236 ? 18.800 20.001 -25.039 1.00 21.92 236 GLY A O 1
ATOM 1840 N N . PRO A 1 237 ? 18.684 20.562 -22.871 1.00 25.72 237 PRO A N 1
ATOM 1841 C CA . PRO A 1 237 ? 18.720 20.220 -21.448 1.00 25.72 237 PRO A CA 1
ATOM 1842 C C . PRO A 1 237 ? 17.314 19.891 -20.889 1.00 25.72 237 PRO A C 1
ATOM 1844 O O . PRO A 1 237 ? 16.284 20.273 -21.434 1.00 25.72 237 PRO A O 1
ATOM 1847 N N . THR A 1 238 ? 17.302 19.205 -19.753 1.00 23.69 238 THR A N 1
ATOM 1848 C CA . THR A 1 238 ? 16.162 19.008 -18.856 1.00 23.69 238 THR A CA 1
ATOM 1849 C C . THR A 1 238 ? 15.874 20.292 -18.073 1.00 23.69 238 THR A C 1
ATOM 1851 O O . THR A 1 238 ? 16.778 20.863 -17.466 1.00 23.69 238 THR A O 1
ATOM 1854 N N . LEU A 1 239 ? 14.610 20.715 -18.049 1.00 21.89 239 LEU A N 1
ATOM 1855 C CA . LEU A 1 239 ? 14.047 21.631 -17.056 1.00 21.89 239 LEU A CA 1
ATOM 1856 C C . LEU A 1 239 ? 12.770 20.972 -16.539 1.00 21.89 239 LEU A C 1
ATOM 1858 O O . LEU A 1 239 ? 11.721 21.022 -17.171 1.00 21.89 239 LEU A O 1
ATOM 1862 N N . ALA A 1 240 ? 12.925 20.268 -15.424 1.00 23.95 240 ALA A N 1
ATOM 1863 C CA . ALA A 1 240 ? 11.831 19.768 -14.616 1.00 23.95 240 ALA A CA 1
ATOM 1864 C C . ALA A 1 240 ? 11.396 20.882 -13.667 1.00 23.95 240 ALA A C 1
ATOM 1866 O O . ALA A 1 240 ? 12.262 21.478 -13.030 1.00 23.95 240 ALA A O 1
ATOM 1867 N N . GLN A 1 241 ? 10.092 21.101 -13.517 1.00 24.23 241 GLN A N 1
ATOM 1868 C CA . GLN A 1 241 ? 9.534 21.654 -12.286 1.00 24.23 241 GLN A CA 1
ATOM 1869 C C . GLN A 1 241 ? 8.044 21.322 -12.178 1.00 24.23 241 GLN A C 1
ATOM 1871 O O . GLN A 1 241 ? 7.201 21.867 -12.884 1.00 24.23 241 GLN A O 1
ATOM 1876 N N . SER A 1 242 ? 7.802 20.354 -11.301 1.00 27.73 242 SER A N 1
ATOM 1877 C CA . SER A 1 242 ? 6.582 20.041 -10.568 1.00 27.73 242 SER A CA 1
ATOM 1878 C C . SER A 1 242 ? 6.281 21.118 -9.522 1.00 27.73 242 SER A C 1
ATOM 1880 O O . SER A 1 242 ? 7.208 21.794 -9.090 1.00 27.73 242 SER A O 1
ATOM 1882 N N . PHE A 1 243 ? 5.006 21.228 -9.125 1.00 24.70 243 PHE A N 1
ATOM 1883 C CA . PHE A 1 243 ? 4.456 21.600 -7.801 1.00 24.70 243 PHE A CA 1
ATOM 1884 C C . PHE A 1 243 ? 2.911 21.316 -7.844 1.00 24.70 243 PHE A C 1
ATOM 1886 O O . PHE A 1 243 ? 2.405 21.027 -8.929 1.00 24.70 243 PHE A O 1
ATOM 1893 N N . PRO A 1 244 ? 2.116 21.437 -6.757 1.00 28.27 244 PRO A N 1
ATOM 1894 C CA . PRO A 1 244 ? 1.738 20.434 -5.728 1.00 28.27 244 PRO A CA 1
ATOM 1895 C C . PRO A 1 244 ? 0.184 20.271 -5.556 1.00 28.27 244 PRO A C 1
ATOM 1897 O O . PRO A 1 244 ? -0.565 20.914 -6.283 1.00 28.27 244 PRO A O 1
ATOM 1900 N N . GLN A 1 245 ? -0.332 19.461 -4.598 1.00 33.91 245 GLN A N 1
ATOM 1901 C CA . GLN A 1 245 ? -1.784 19.244 -4.272 1.00 33.91 245 GLN A CA 1
ATOM 1902 C C . GLN A 1 245 ? -2.221 19.741 -2.861 1.00 33.91 245 GLN A C 1
ATOM 1904 O O . GLN A 1 245 ? -1.509 19.395 -1.919 1.00 33.91 245 GLN A O 1
ATOM 1909 N N . VAL A 1 246 ? -3.356 20.505 -2.709 1.00 24.89 246 VAL A N 1
ATOM 1910 C CA . VAL A 1 246 ? -4.046 21.021 -1.438 1.00 24.89 246 VAL A CA 1
ATOM 1911 C C . VAL A 1 246 ? -5.478 20.447 -1.400 1.00 24.89 246 VAL A C 1
ATOM 1913 O O . VAL A 1 246 ? -5.882 19.887 -2.419 1.00 24.89 246 VAL A O 1
ATOM 1916 N N . PRO A 1 247 ? -6.258 20.568 -0.292 1.00 31.33 247 PRO A N 1
ATOM 1917 C CA . PRO A 1 247 ? -6.975 19.465 0.320 1.00 31.33 247 PRO A CA 1
ATOM 1918 C C . PRO A 1 247 ? -8.502 19.731 0.387 1.00 31.33 247 PRO A C 1
ATOM 1920 O O . PRO A 1 247 ? -9.042 20.642 -0.234 1.00 31.33 247 PRO A O 1
ATOM 1923 N N . ASP A 1 248 ? -9.171 18.911 1.191 1.00 33.88 248 ASP A N 1
ATOM 1924 C CA . ASP A 1 248 ? -10.613 18.740 1.387 1.00 33.88 248 ASP A CA 1
ATOM 1925 C C . ASP A 1 248 ? -11.442 19.960 1.848 1.00 33.88 248 ASP A C 1
ATOM 1927 O O . ASP A 1 248 ? -11.061 20.644 2.799 1.00 33.88 248 ASP A O 1
ATOM 1931 N N . TYR A 1 249 ? -12.682 20.090 1.326 1.00 26.28 249 TYR A N 1
ATOM 1932 C CA . TYR A 1 249 ? -13.905 20.131 2.161 1.00 26.28 249 TYR A CA 1
ATOM 1933 C C . TYR A 1 249 ? -15.240 19.883 1.401 1.00 26.28 249 TYR A C 1
ATOM 1935 O O . TYR A 1 249 ? -15.442 20.321 0.271 1.00 26.28 249 TYR A O 1
ATOM 1943 N N . VAL A 1 250 ? -16.191 19.313 2.163 1.00 23.81 250 VAL A N 1
ATOM 1944 C CA . VAL A 1 250 ? -17.675 19.270 2.073 1.00 23.81 250 VAL A CA 1
ATOM 1945 C C . VAL A 1 250 ? -18.350 17.982 1.570 1.00 23.81 250 VAL A C 1
ATOM 1947 O O . VAL A 1 250 ? -18.609 17.785 0.385 1.00 23.81 250 VAL A O 1
ATOM 1950 N N . ALA A 1 251 ? -18.846 17.218 2.549 1.00 26.52 251 ALA A N 1
ATOM 1951 C CA . ALA A 1 251 ? -20.021 16.357 2.455 1.00 26.52 251 ALA A CA 1
ATOM 1952 C C . ALA A 1 251 ? -21.141 16.914 3.360 1.00 26.52 251 ALA A C 1
ATOM 1954 O O . ALA A 1 251 ? -20.896 17.105 4.545 1.00 26.52 251 ALA A O 1
ATOM 1955 N N . GLU A 1 252 ? -22.351 17.150 2.824 1.00 30.03 252 GLU A N 1
ATOM 1956 C CA . GLU A 1 252 ? -23.645 16.933 3.512 1.00 30.03 252 GLU A CA 1
ATOM 1957 C C . GLU A 1 252 ? -24.862 17.270 2.614 1.00 30.03 252 GLU A C 1
ATOM 1959 O O . GLU A 1 252 ? -24.852 18.255 1.881 1.00 30.03 252 GLU A O 1
ATOM 1964 N N . ARG A 1 253 ? -25.950 16.491 2.782 1.00 27.81 253 ARG A N 1
ATOM 1965 C CA . ARG A 1 253 ? -27.326 16.590 2.216 1.00 27.81 253 ARG A CA 1
ATOM 1966 C C . ARG A 1 253 ? -27.678 15.763 0.969 1.00 27.81 253 ARG A C 1
ATOM 1968 O O . ARG A 1 253 ? -28.012 16.313 -0.076 1.00 27.81 253 ARG A O 1
ATOM 1975 N N . VAL A 1 254 ? -27.857 14.451 1.155 1.00 28.58 254 VAL A N 1
ATOM 1976 C CA . VAL A 1 254 ? -28.829 13.654 0.373 1.00 28.58 254 VAL A CA 1
ATOM 1977 C C . VAL A 1 254 ? -29.589 12.700 1.303 1.00 28.58 254 VAL A C 1
ATOM 1979 O O . VAL A 1 254 ? -29.335 11.506 1.324 1.00 28.58 254 VAL A O 1
ATOM 1982 N N . GLU A 1 255 ? -30.538 13.222 2.085 1.00 29.61 255 GLU A N 1
ATOM 1983 C CA . GLU A 1 255 ? -31.535 12.372 2.767 1.00 29.61 255 GLU A CA 1
ATOM 1984 C C . GLU A 1 255 ? -32.868 13.098 3.014 1.00 29.61 255 GLU A C 1
ATOM 1986 O O . GLU A 1 255 ? -33.466 13.056 4.087 1.00 29.61 255 GLU A O 1
ATOM 1991 N N . LYS A 1 256 ? -33.361 13.831 2.008 1.00 29.66 256 LYS A N 1
ATOM 1992 C CA . LYS A 1 256 ? -34.680 14.469 2.119 1.00 29.66 256 LYS A CA 1
ATOM 1993 C C . LYS A 1 256 ? -35.400 14.634 0.789 1.00 29.66 256 LYS A C 1
ATOM 1995 O O . LYS A 1 256 ? -35.796 15.738 0.457 1.00 29.66 256 LYS A O 1
ATOM 2000 N N . LEU A 1 257 ? -35.570 13.555 0.026 1.00 28.12 257 LEU A N 1
ATOM 2001 C CA . LEU A 1 257 ? -36.413 13.562 -1.180 1.00 28.12 257 LEU A CA 1
ATOM 2002 C C . LEU A 1 257 ? -36.966 12.159 -1.509 1.00 28.12 257 LEU A C 1
ATOM 2004 O O . LEU A 1 257 ? -36.830 11.688 -2.627 1.00 28.12 257 LEU A O 1
ATOM 2008 N N . MET A 1 258 ? -37.605 11.483 -0.545 1.00 25.31 258 MET A N 1
ATOM 2009 C CA . MET A 1 258 ? -38.568 10.400 -0.825 1.00 25.31 258 MET A CA 1
ATOM 2010 C C . MET A 1 258 ? -39.663 10.342 0.245 1.00 25.31 258 MET A C 1
ATOM 2012 O O . MET A 1 258 ? -39.672 9.458 1.089 1.00 25.31 258 MET A O 1
ATOM 2016 N N . VAL A 1 259 ? -40.612 11.276 0.183 1.00 28.06 259 VAL A N 1
ATOM 2017 C CA . VAL A 1 259 ? -42.005 11.048 0.594 1.00 28.06 259 VAL A CA 1
ATOM 2018 C C . VAL A 1 259 ? -42.879 11.798 -0.417 1.00 28.06 259 VAL A C 1
ATOM 2020 O O . VAL A 1 259 ? -42.614 12.958 -0.714 1.00 28.06 259 VAL A O 1
ATOM 2023 N N . GLU A 1 260 ? -43.879 11.091 -0.949 1.00 28.17 260 GLU A N 1
ATOM 2024 C CA . GLU A 1 260 ? -44.942 11.536 -1.867 1.00 28.17 260 GLU A CA 1
ATOM 2025 C C . GLU A 1 260 ? -44.582 11.793 -3.344 1.00 28.17 260 GLU A C 1
ATOM 2027 O O . GLU A 1 260 ? -44.224 12.892 -3.759 1.00 28.17 260 GLU A O 1
ATOM 2032 N N . ARG A 1 261 ? -44.881 10.798 -4.197 1.00 26.95 261 ARG A N 1
ATOM 2033 C CA . ARG A 1 261 ? -45.606 11.074 -5.450 1.00 26.95 261 ARG A CA 1
ATOM 2034 C C . ARG A 1 261 ? -46.348 9.849 -5.982 1.00 26.95 261 ARG A C 1
ATOM 2036 O O . ARG A 1 261 ? -45.796 8.991 -6.665 1.00 26.95 261 ARG A O 1
ATOM 2043 N N . THR A 1 262 ? -47.641 9.816 -5.685 1.00 24.72 262 THR A N 1
ATOM 2044 C CA . THR A 1 262 ? -48.655 9.045 -6.405 1.00 24.72 262 THR A CA 1
ATOM 2045 C C . THR A 1 262 ? -48.777 9.615 -7.818 1.00 24.72 262 THR A C 1
ATOM 2047 O O . THR A 1 262 ? -48.981 10.815 -8.004 1.00 24.72 262 THR A O 1
ATOM 2050 N N . VAL A 1 263 ? -48.631 8.756 -8.823 1.00 25.64 263 VAL A N 1
ATOM 2051 C CA . VAL A 1 263 ? -48.819 9.098 -10.235 1.00 25.64 263 VAL A CA 1
ATOM 2052 C C . VAL A 1 263 ? -50.305 9.361 -10.486 1.00 25.64 263 VAL A C 1
ATOM 2054 O O . VAL A 1 263 ? -51.130 8.465 -10.325 1.00 25.64 263 VAL A O 1
ATOM 2057 N N . SER A 1 264 ? -50.642 10.579 -10.908 1.00 24.16 264 SER A N 1
ATOM 2058 C CA . SER A 1 264 ? -51.884 10.865 -11.626 1.00 24.16 264 SER A CA 1
ATOM 2059 C C . SER A 1 264 ? -51.518 11.450 -12.986 1.00 24.16 264 SER A C 1
ATOM 2061 O O . SER A 1 264 ? -50.729 12.386 -13.098 1.00 24.16 264 SER A O 1
ATOM 2063 N N . THR A 1 265 ? -52.022 10.811 -14.034 1.00 25.81 265 THR A N 1
ATOM 2064 C CA . THR A 1 265 ? -51.912 11.249 -15.422 1.00 25.81 265 THR A CA 1
ATOM 2065 C C . THR A 1 265 ? -52.995 12.284 -15.696 1.00 25.81 265 THR A C 1
ATOM 2067 O O . THR A 1 265 ? -54.181 11.957 -15.629 1.00 25.81 265 THR A O 1
ATOM 2070 N N . GLU A 1 266 ? -52.604 13.510 -16.032 1.00 24.34 266 GLU A N 1
ATOM 2071 C CA . GLU A 1 266 ? -53.496 14.472 -16.674 1.00 24.34 266 GLU A CA 1
ATOM 2072 C C . GLU A 1 266 ? -53.672 14.101 -18.149 1.00 24.34 266 GLU A C 1
ATOM 2074 O O . GLU A 1 266 ? -52.702 13.851 -18.864 1.00 24.34 266 GLU A O 1
ATOM 2079 N N . ASN A 1 267 ? -54.921 14.110 -18.612 1.00 27.72 267 ASN A N 1
ATOM 2080 C CA . ASN A 1 267 ? -55.229 14.341 -20.012 1.00 27.72 267 ASN A CA 1
ATOM 2081 C C . ASN A 1 267 ? -56.227 15.501 -20.071 1.00 27.72 267 ASN A C 1
ATOM 2083 O O . ASN A 1 267 ? -57.247 15.510 -19.385 1.00 27.72 267 ASN A O 1
ATOM 2087 N N . SER A 1 268 ? -55.860 16.497 -20.865 1.00 25.75 268 SER A N 1
ATOM 2088 C CA . SER A 1 268 ? -56.521 17.780 -21.066 1.00 25.75 268 SER A CA 1
ATOM 2089 C C . SER A 1 268 ? -57.917 17.667 -21.687 1.00 25.75 268 SER A C 1
ATOM 2091 O O . SER A 1 268 ? -58.070 16.952 -22.676 1.00 25.75 268 SER A O 1
ATOM 2093 N N . ALA A 1 269 ? -58.869 18.485 -21.228 1.00 27.09 269 ALA A N 1
ATOM 2094 C CA . ALA A 1 269 ? -59.691 19.353 -22.086 1.00 27.09 269 ALA A CA 1
ATOM 2095 C C . ALA A 1 269 ? -60.583 20.282 -21.239 1.00 27.09 269 ALA A C 1
ATOM 2097 O O . ALA A 1 269 ? -61.180 19.867 -20.250 1.00 27.09 269 ALA A O 1
ATOM 2098 N N . GLN A 1 270 ? -60.631 21.546 -21.658 1.00 28.66 270 GLN A N 1
ATOM 2099 C CA . GLN A 1 270 ? -61.292 22.691 -21.034 1.00 28.66 270 GLN A CA 1
ATOM 2100 C C . GLN A 1 270 ? -62.831 22.671 -21.099 1.00 28.66 270 GLN A C 1
ATOM 2102 O O . GLN A 1 270 ? -63.417 22.186 -22.063 1.00 28.66 270 GLN A O 1
ATOM 2107 N N . ASP A 1 271 ? -63.420 23.321 -20.089 1.00 26.39 271 ASP A N 1
ATOM 2108 C CA . ASP A 1 271 ? -64.584 24.223 -20.099 1.00 26.39 271 ASP A CA 1
ATOM 2109 C C . ASP A 1 271 ? -65.842 23.852 -20.913 1.00 26.39 271 ASP A C 1
ATOM 2111 O O . ASP A 1 271 ? -65.911 24.021 -22.128 1.00 26.39 271 ASP A O 1
ATOM 2115 N N . SER A 1 272 ? -66.958 23.597 -20.213 1.00 24.61 272 SER A N 1
ATOM 2116 C CA . SER A 1 272 ? -67.950 24.651 -19.898 1.00 24.61 272 SER A CA 1
ATOM 2117 C C . SER A 1 272 ? -69.393 24.131 -19.674 1.00 24.61 272 SER A C 1
ATOM 2119 O O . SER A 1 272 ? -69.887 23.259 -20.377 1.00 24.61 272 SER A O 1
ATOM 2121 N N . VAL A 1 273 ? -70.067 24.796 -18.723 1.00 26.80 273 VAL A N 1
ATOM 2122 C CA . VAL A 1 273 ? -71.525 25.014 -18.551 1.00 26.80 273 VAL A CA 1
ATOM 2123 C C . VAL A 1 273 ? -72.434 23.902 -17.974 1.00 26.80 273 VAL A C 1
ATOM 2125 O O . VAL A 1 273 ? -72.427 22.739 -18.350 1.00 26.80 273 VAL A O 1
ATOM 2128 N N . CYS A 1 274 ? -73.264 24.381 -17.038 1.00 23.12 274 CYS A N 1
ATOM 2129 C CA . CYS A 1 274 ? -74.346 23.803 -16.240 1.00 23.12 274 CYS A CA 1
ATOM 2130 C C . CYS A 1 274 ? -75.402 22.942 -16.968 1.00 23.12 274 CYS A C 1
ATOM 2132 O O . CYS A 1 274 ? -75.817 23.270 -18.077 1.00 23.12 274 CYS A O 1
ATOM 2134 N N . GLY A 1 275 ? -75.988 21.976 -16.242 1.00 24.62 275 GLY A N 1
ATOM 2135 C CA . GLY A 1 275 ? -77.304 21.397 -16.553 1.00 24.62 275 GLY A CA 1
ATOM 2136 C C . GLY A 1 275 ? -77.587 20.053 -15.868 1.00 24.62 275 GLY A C 1
ATOM 2137 O O . GLY A 1 275 ? -76.825 19.108 -16.024 1.00 24.62 275 GLY A O 1
ATOM 2138 N N . GLU A 1 276 ? -78.686 19.985 -15.116 1.00 27.97 276 GLU A N 1
ATOM 2139 C CA . GLU A 1 276 ? -79.252 18.802 -14.443 1.00 27.97 276 GLU A CA 1
ATOM 2140 C C . GLU A 1 276 ? -79.691 17.648 -15.388 1.00 27.97 276 GLU A C 1
ATOM 2142 O O . GLU A 1 276 ? -79.760 17.834 -16.605 1.00 27.97 276 GLU A O 1
ATOM 2147 N N . PRO A 1 277 ? -79.997 16.442 -14.848 1.00 33.53 277 PRO A N 1
ATOM 2148 C CA . PRO A 1 277 ? -79.958 15.183 -15.591 1.00 33.53 277 PRO A CA 1
ATOM 2149 C C . PRO A 1 277 ? -81.320 14.709 -16.122 1.00 33.53 277 PRO A C 1
ATOM 2151 O O . PRO A 1 277 ? -82.375 14.976 -15.549 1.00 33.53 277 PRO A O 1
ATOM 2154 N N . SER A 1 278 ? -81.292 13.869 -17.162 1.00 25.72 278 SER A N 1
ATOM 2155 C CA . SER A 1 278 ? -82.408 12.969 -17.474 1.00 25.72 278 SER A CA 1
ATOM 2156 C C . SER A 1 278 ? -81.934 11.618 -18.036 1.00 25.72 278 SER A C 1
ATOM 2158 O O . SER A 1 278 ? -81.224 11.556 -19.029 1.00 25.72 278 SER A O 1
ATOM 2160 N N . GLN A 1 279 ? -82.317 10.560 -17.307 1.00 27.31 279 GLN A N 1
ATOM 2161 C CA . GLN A 1 279 ? -82.993 9.323 -17.747 1.00 27.31 279 GLN A CA 1
ATOM 2162 C C . GLN A 1 279 ? -82.468 8.486 -18.941 1.00 27.31 279 GLN A C 1
ATOM 2164 O O . GLN A 1 279 ? -82.332 8.970 -20.057 1.00 27.31 279 GLN A O 1
ATOM 2169 N N . GLY A 1 280 ? -82.415 7.160 -18.711 1.00 25.92 280 GLY A N 1
ATOM 2170 C CA . GLY A 1 280 ? -82.556 6.097 -19.730 1.00 25.92 280 GLY A CA 1
ATOM 2171 C C . GLY A 1 280 ? -81.328 5.187 -19.852 1.00 25.92 280 GLY A C 1
ATOM 2172 O O . GLY A 1 280 ? -80.324 5.594 -20.414 1.00 25.92 280 GLY A O 1
ATOM 2173 N N . GLN A 1 281 ? -81.283 4.010 -19.203 1.00 27.14 281 GLN A N 1
ATOM 2174 C CA . GLN A 1 281 ? -81.724 2.699 -19.745 1.00 27.14 281 GLN A CA 1
ATOM 2175 C C . GLN A 1 281 ? -81.187 2.413 -21.161 1.00 27.14 281 GLN A C 1
ATOM 2177 O O . GLN A 1 281 ? -81.374 3.221 -22.054 1.00 27.14 281 GLN A O 1
ATOM 2182 N N . ALA A 1 282 ? -80.640 1.262 -21.545 1.00 27.53 282 ALA A N 1
ATOM 2183 C CA . ALA A 1 282 ? -80.265 -0.029 -20.968 1.00 27.53 282 ALA A CA 1
ATOM 2184 C C . ALA A 1 282 ? -79.634 -0.810 -22.154 1.00 27.53 282 ALA A C 1
ATOM 2186 O O . ALA A 1 282 ? -80.028 -0.552 -23.287 1.00 27.53 282 ALA A O 1
ATOM 2187 N N . PHE A 1 283 ? -78.727 -1.772 -21.940 1.00 23.81 283 PHE A N 1
ATOM 2188 C CA . PHE A 1 283 ? -78.879 -3.173 -22.393 1.00 23.81 283 PHE A CA 1
ATOM 2189 C C . PHE A 1 283 ? -77.612 -4.022 -22.182 1.00 23.81 283 PHE A C 1
ATOM 2191 O O . PHE A 1 283 ? -76.478 -3.572 -22.274 1.00 23.81 283 PHE A O 1
ATOM 2198 N N . SER A 1 284 ? -77.902 -5.282 -21.867 1.00 27.53 284 SER A N 1
ATOM 2199 C CA . SER A 1 284 ? -77.102 -6.378 -21.309 1.00 27.53 284 SER A CA 1
ATOM 2200 C C . SER A 1 284 ? -76.298 -7.206 -22.330 1.00 27.53 284 SER A C 1
ATOM 2202 O O . SER A 1 284 ? -76.714 -7.296 -23.483 1.00 27.53 284 SER A O 1
ATOM 2204 N N . GLN A 1 285 ? -75.249 -7.910 -21.854 1.00 29.77 285 GLN A N 1
ATOM 2205 C CA . GLN A 1 285 ? -74.997 -9.386 -21.913 1.00 29.77 285 GLN A CA 1
ATOM 2206 C C . GLN A 1 285 ? -73.465 -9.666 -21.862 1.00 29.77 285 GLN A C 1
ATOM 2208 O O . GLN A 1 285 ? -72.720 -8.911 -22.464 1.00 29.77 285 GLN A O 1
ATOM 2213 N N . LYS A 1 286 ? -72.866 -10.704 -21.237 1.00 31.34 286 LYS A N 1
ATOM 2214 C CA . LYS A 1 286 ? -73.306 -11.993 -20.650 1.00 31.34 286 LYS A CA 1
ATOM 2215 C C . LYS A 1 286 ? -72.133 -12.703 -19.902 1.00 31.34 286 LYS A C 1
ATOM 2217 O O . LYS A 1 286 ? -71.040 -12.722 -20.446 1.00 31.34 286 LYS A O 1
ATOM 2222 N N . LEU A 1 287 ? -72.464 -13.419 -18.804 1.00 28.56 287 LEU A N 1
ATOM 2223 C CA . LEU A 1 287 ? -72.029 -14.782 -18.351 1.00 28.56 287 LEU A CA 1
ATOM 2224 C C . LEU A 1 287 ? -70.531 -15.061 -18.029 1.00 28.56 287 LEU A C 1
ATOM 2226 O O . LEU A 1 287 ? -69.663 -14.710 -18.806 1.00 28.56 287 LEU A O 1
ATOM 2230 N N . LYS A 1 288 ? -70.136 -15.809 -16.976 1.00 28.19 288 LYS A N 1
ATOM 2231 C CA . LYS A 1 288 ? -70.669 -17.101 -16.473 1.00 28.19 288 LYS A CA 1
ATOM 2232 C C . LYS A 1 288 ? -70.004 -17.498 -15.125 1.00 28.19 288 LYS A C 1
ATOM 2234 O O . LYS A 1 288 ? -68.783 -17.550 -15.070 1.00 28.19 288 LYS A O 1
ATOM 2239 N N . ALA A 1 289 ? -70.787 -17.890 -14.115 1.00 27.27 289 ALA A N 1
ATOM 2240 C CA . ALA A 1 289 ? -70.471 -18.932 -13.118 1.00 27.27 289 ALA A CA 1
ATOM 2241 C C . ALA A 1 289 ? -71.773 -19.304 -12.371 1.00 27.27 289 ALA A C 1
ATOM 2243 O O . ALA A 1 289 ? -72.591 -18.432 -12.098 1.00 27.27 289 ALA A O 1
ATOM 2244 N N . GLY A 1 290 ? -71.997 -20.586 -12.084 1.00 30.06 290 GLY A N 1
ATOM 2245 C CA . GLY A 1 290 ? -73.083 -21.083 -11.218 1.00 30.06 290 GLY A CA 1
ATOM 2246 C C . GLY A 1 290 ? -72.535 -22.149 -10.262 1.00 30.06 290 GLY A C 1
ATOM 2247 O O . GLY A 1 290 ? -71.320 -22.344 -10.265 1.00 30.06 290 GLY A O 1
ATOM 2248 N N . PRO A 1 291 ? -73.369 -22.943 -9.562 1.00 44.31 291 PRO A N 1
ATOM 2249 C CA . PRO A 1 291 ? -74.743 -22.708 -9.089 1.00 44.31 291 PRO A CA 1
ATOM 2250 C C . PRO A 1 291 ? -74.857 -22.903 -7.535 1.00 44.31 291 PRO A C 1
ATOM 2252 O O . PRO A 1 291 ? -74.073 -23.643 -6.957 1.00 44.31 291 PRO A O 1
ATOM 2255 N N . CYS A 1 292 ? -75.702 -22.130 -6.822 1.00 28.08 292 CYS A N 1
ATOM 2256 C CA . CYS A 1 292 ? -77.026 -22.518 -6.249 1.00 28.08 292 CYS A CA 1
ATOM 2257 C C . CYS A 1 292 ? -76.982 -23.346 -4.936 1.00 28.08 292 CYS A C 1
ATOM 2259 O O . CYS A 1 292 ? -76.117 -24.195 -4.807 1.00 28.08 292 CYS A O 1
ATOM 2261 N N . PHE A 1 293 ? -77.859 -23.275 -3.922 1.00 31.81 293 PHE A N 1
ATOM 2262 C CA . PHE A 1 293 ? -79.173 -22.688 -3.558 1.00 31.81 293 PHE A CA 1
ATOM 2263 C C . PHE A 1 293 ? -79.180 -22.695 -1.995 1.00 31.81 293 PHE A C 1
ATOM 2265 O O . PHE A 1 293 ? -78.508 -23.537 -1.412 1.00 31.81 293 PHE A O 1
ATOM 2272 N N . GLY A 1 294 ? -79.908 -21.894 -1.215 1.00 30.16 294 GLY A N 1
ATOM 2273 C CA . GLY A 1 294 ? -80.905 -20.872 -1.484 1.00 30.16 294 GLY A CA 1
ATOM 2274 C C . GLY A 1 294 ? -81.629 -20.463 -0.182 1.00 30.16 294 GLY A C 1
ATOM 2275 O O . GLY A 1 294 ? -81.798 -21.300 0.697 1.00 30.16 294 GLY A O 1
ATOM 2276 N N . PHE A 1 295 ? -82.069 -19.196 -0.163 1.00 30.88 295 PHE A N 1
ATOM 2277 C CA . PHE A 1 295 ? -83.330 -18.648 0.378 1.00 30.88 295 PHE A CA 1
ATOM 2278 C C . PHE A 1 295 ? -83.617 -18.723 1.903 1.00 30.88 295 PHE A C 1
ATOM 2280 O O . PHE A 1 295 ? -83.381 -19.735 2.540 1.00 30.88 295 PHE A O 1
ATOM 2287 N N . SER A 1 296 ? -84.203 -17.709 2.554 1.00 32.03 296 SER A N 1
ATOM 2288 C CA . SER A 1 296 ? -84.914 -16.527 2.046 1.00 32.03 296 SER A CA 1
ATOM 2289 C C . SER A 1 296 ? -84.982 -15.410 3.110 1.00 32.03 296 SER A C 1
ATOM 2291 O O . SER A 1 296 ? -85.193 -15.704 4.282 1.00 32.03 296 SER A O 1
ATOM 2293 N N . THR A 1 297 ? -84.787 -14.170 2.630 1.00 34.81 297 THR A N 1
ATOM 2294 C CA . THR A 1 297 ? -85.602 -12.939 2.798 1.00 34.81 297 THR A CA 1
ATOM 2295 C C . THR A 1 297 ? -85.955 -12.423 4.197 1.00 34.81 297 THR A C 1
ATOM 2297 O O . THR A 1 297 ? -86.382 -13.189 5.050 1.00 34.81 297 THR A O 1
ATOM 2300 N N . ASP A 1 298 ? -86.028 -11.125 4.474 1.00 34.38 298 ASP A N 1
ATOM 2301 C CA . ASP A 1 298 ? -85.657 -9.868 3.801 1.00 34.38 298 ASP A CA 1
ATOM 2302 C C . ASP A 1 298 ? -86.003 -8.735 4.795 1.00 34.38 298 ASP A C 1
ATOM 2304 O O . ASP A 1 298 ? -86.817 -8.940 5.700 1.00 34.38 298 ASP A O 1
ATOM 2308 N N . ASP A 1 299 ? -85.404 -7.568 4.540 1.00 33.94 299 ASP A N 1
ATOM 2309 C CA . ASP A 1 299 ? -85.960 -6.205 4.650 1.00 33.94 299 ASP A CA 1
ATOM 2310 C C . ASP A 1 299 ? -86.339 -5.635 6.027 1.00 33.94 299 ASP A C 1
ATOM 2312 O O . ASP A 1 299 ? -87.183 -6.146 6.756 1.00 33.94 299 ASP A O 1
ATOM 2316 N N . GLU A 1 300 ? -85.612 -4.625 6.518 1.00 35.47 300 GLU A N 1
ATOM 2317 C CA . GLU A 1 300 ? -85.584 -3.175 6.172 1.00 35.47 300 GLU A CA 1
ATOM 2318 C C . GLU A 1 300 ? -86.302 -2.400 7.299 1.00 35.47 300 GLU A C 1
ATOM 2320 O O . GLU A 1 300 ? -87.399 -2.750 7.717 1.00 35.47 300 GLU A O 1
ATOM 2325 N N . ALA A 1 301 ? -85.585 -1.556 8.055 1.00 33.69 301 ALA A N 1
ATOM 2326 C CA . ALA A 1 301 ? -85.389 -0.111 7.832 1.00 33.69 301 ALA A CA 1
ATOM 2327 C C . ALA A 1 301 ? -86.678 0.706 8.096 1.00 33.69 301 ALA A C 1
ATOM 2329 O O . ALA A 1 301 ? -87.757 0.310 7.694 1.00 33.69 301 ALA A O 1
ATOM 2330 N N . LEU A 1 302 ? -86.724 1.873 8.743 1.00 32.03 302 LEU A N 1
ATOM 2331 C CA . LEU A 1 302 ? -85.794 2.795 9.404 1.00 32.03 302 LEU A CA 1
ATOM 2332 C C . LEU A 1 302 ? -86.684 3.798 10.202 1.00 32.03 302 LEU A C 1
ATOM 2334 O O . LEU A 1 302 ? -87.834 4.030 9.846 1.00 32.03 302 LEU A O 1
ATOM 2338 N N . TYR A 1 303 ? -86.094 4.451 11.211 1.00 31.62 303 TYR A N 1
ATOM 2339 C CA . TYR A 1 303 ? -86.417 5.795 11.749 1.00 31.62 303 TYR A CA 1
ATOM 2340 C C . TYR A 1 303 ? -87.701 6.093 12.571 1.00 31.62 303 TYR A C 1
ATOM 2342 O O . TYR A 1 303 ? -88.753 6.457 12.065 1.00 31.62 303 TYR A O 1
ATOM 2350 N N . ASN A 1 304 ? -87.509 6.079 13.898 1.00 34.00 304 ASN A N 1
ATOM 2351 C CA . ASN A 1 304 ? -87.484 7.233 14.825 1.00 34.00 304 ASN A CA 1
ATOM 2352 C C . ASN A 1 304 ? -88.596 8.320 14.785 1.00 34.00 304 ASN A C 1
ATOM 2354 O O . ASN A 1 304 ? -88.555 9.193 13.927 1.00 34.00 304 ASN A O 1
ATOM 2358 N N . SER A 1 305 ? -89.436 8.377 15.837 1.00 33.62 305 SER A N 1
ATOM 2359 C CA . SER A 1 305 ? -89.670 9.580 16.682 1.00 33.62 305 SER A CA 1
ATOM 2360 C C . SER A 1 305 ? -90.694 9.325 17.816 1.00 33.62 305 SER A C 1
ATOM 2362 O O . SER A 1 305 ? -91.863 9.075 17.543 1.00 33.62 305 SER A O 1
ATOM 2364 N N . THR A 1 306 ? -90.195 9.352 19.062 1.00 36.34 306 THR A N 1
ATOM 2365 C CA . THR A 1 306 ? -90.689 9.925 20.356 1.00 36.34 306 THR A CA 1
ATOM 2366 C C . THR A 1 306 ? -92.182 10.287 20.634 1.00 36.34 306 THR A C 1
ATOM 2368 O O . THR A 1 306 ? -92.971 10.476 19.720 1.00 36.34 306 THR A O 1
ATOM 2371 N N . PRO A 1 307 ? -92.609 10.390 21.927 1.00 46.38 307 PRO A N 1
ATOM 2372 C CA . PRO A 1 307 ? -93.741 9.594 22.434 1.00 46.38 307 PRO A CA 1
ATOM 2373 C C . PRO A 1 307 ? -94.905 10.342 23.141 1.00 46.38 307 PRO A C 1
ATOM 2375 O O . PRO A 1 307 ? -94.798 11.513 23.499 1.00 46.38 307 PRO A O 1
ATOM 2378 N N . SER A 1 308 ? -95.912 9.526 23.523 1.00 35.34 308 SER A N 1
ATOM 2379 C CA . SER A 1 308 ? -96.910 9.674 24.620 1.00 35.34 308 SER A CA 1
ATOM 2380 C C . SER A 1 308 ? -98.216 10.434 24.293 1.00 35.34 308 SER A C 1
ATOM 2382 O O . SER A 1 308 ? -98.170 11.283 23.407 1.00 35.34 308 SER A O 1
ATOM 2384 N N . PRO A 1 309 ? -99.362 10.257 25.016 1.00 56.38 309 PRO A N 1
ATOM 2385 C CA . PRO A 1 309 ? -99.662 9.389 26.181 1.00 56.38 309 PRO A CA 1
ATOM 2386 C C . PRO A 1 309 ? -101.060 8.672 26.152 1.00 56.38 309 PRO A C 1
ATOM 2388 O O . PRO A 1 309 ? -101.854 8.851 25.237 1.00 56.38 309 PRO A O 1
ATOM 2391 N N . TYR A 1 310 ? -101.375 7.956 27.250 1.00 32.75 310 TYR A N 1
ATOM 2392 C CA . TYR A 1 310 ? -102.708 7.571 27.791 1.00 32.75 310 TYR A CA 1
ATOM 2393 C C . TYR A 1 310 ? -103.440 6.284 27.325 1.00 32.75 310 TYR A C 1
ATOM 2395 O O . TYR A 1 310 ? -103.972 6.205 26.227 1.00 32.75 310 TYR A O 1
ATOM 2403 N N . ALA A 1 311 ? -103.611 5.367 28.299 1.00 34.97 311 ALA A N 1
ATOM 2404 C CA . ALA A 1 311 ? -104.896 4.906 28.882 1.00 34.97 311 ALA A CA 1
ATOM 2405 C C . ALA A 1 311 ? -105.152 3.374 28.967 1.00 34.97 311 ALA A C 1
ATOM 2407 O O . ALA A 1 311 ? -105.492 2.714 27.996 1.00 34.97 311 ALA A O 1
ATOM 2408 N N . SER A 1 312 ? -105.139 2.902 30.227 1.00 35.22 312 SER A N 1
ATOM 2409 C CA . SER A 1 312 ? -106.127 2.044 30.926 1.00 35.22 312 SER A CA 1
ATOM 2410 C C . SER A 1 312 ? -106.385 0.572 30.555 1.00 35.22 312 SER A C 1
ATOM 2412 O O . SER A 1 312 ? -106.851 0.265 29.465 1.00 35.22 312 SER A O 1
ATOM 2414 N N . GLY A 1 313 ? -106.330 -0.292 31.589 1.00 31.86 313 GLY A N 1
ATOM 2415 C CA . GLY A 1 313 ? -107.226 -1.452 31.710 1.00 31.86 313 GLY A CA 1
ATOM 2416 C C . GLY A 1 313 ? -106.869 -2.512 32.771 1.00 31.86 313 GLY A C 1
ATOM 2417 O O . GLY A 1 313 ? -106.110 -3.412 32.453 1.00 31.86 313 GLY A O 1
ATOM 2418 N N . PHE A 1 314 ? -107.522 -2.425 33.949 1.00 40.03 314 PHE A N 1
ATOM 2419 C CA . PHE A 1 314 ? -107.908 -3.485 34.926 1.00 40.03 314 PHE A CA 1
ATOM 2420 C C . PHE A 1 314 ? -106.796 -4.359 35.569 1.00 40.03 314 PHE A C 1
ATOM 2422 O O . PHE A 1 314 ? -105.889 -4.822 34.906 1.00 40.03 314 PHE A O 1
ATOM 2429 N N . GLY A 1 315 ? -106.751 -4.687 36.866 1.00 34.03 315 GLY A N 1
ATOM 2430 C CA . GLY A 1 315 ? -107.732 -4.704 37.954 1.00 34.03 315 GLY A CA 1
ATOM 2431 C C . GLY A 1 315 ? -107.625 -6.059 38.681 1.00 34.03 315 GLY A C 1
ATOM 2432 O O . GLY A 1 315 ? -107.902 -7.084 38.071 1.00 34.03 315 GLY A O 1
ATOM 2433 N N . GLY A 1 316 ? -107.231 -6.088 39.962 1.00 36.72 316 GLY A N 1
ATOM 2434 C CA . GLY A 1 316 ? -107.258 -7.314 40.783 1.00 36.72 316 GLY A CA 1
ATOM 2435 C C . GLY A 1 316 ? -106.408 -7.228 42.055 1.00 36.72 316 GLY A C 1
ATOM 2436 O O . GLY A 1 316 ? -105.189 -7.139 41.979 1.00 36.72 316 GLY A O 1
ATOM 2437 N N . GLY A 1 317 ? -107.062 -7.216 43.221 1.00 43.38 317 GLY A N 1
ATOM 2438 C CA . GLY A 1 317 ? -106.440 -7.020 44.532 1.00 43.38 317 GLY A CA 1
ATOM 2439 C C . GLY A 1 317 ? -105.814 -8.271 45.160 1.00 43.38 317 GLY A C 1
ATOM 2440 O O . GLY A 1 317 ? -106.287 -9.389 44.976 1.00 43.38 317 GLY A O 1
ATOM 2441 N N . GLY A 1 318 ? -104.788 -8.030 45.976 1.00 37.78 318 GLY A N 1
ATOM 2442 C CA . GLY A 1 318 ? -104.179 -8.965 46.919 1.00 37.78 318 GLY A CA 1
ATOM 2443 C C . GLY A 1 318 ? -103.243 -8.189 47.852 1.00 37.78 318 GLY A C 1
ATOM 2444 O O . GLY A 1 318 ? -102.432 -7.392 47.394 1.00 37.78 318 GLY A O 1
ATOM 2445 N N . THR A 1 319 ? -103.410 -8.355 49.160 1.00 46.94 319 THR A N 1
ATOM 2446 C CA . THR A 1 319 ? -102.634 -7.709 50.237 1.00 46.94 319 THR A CA 1
ATOM 2447 C C . THR A 1 319 ? -101.119 -7.964 50.124 1.00 46.94 319 THR A C 1
ATOM 2449 O O . THR A 1 319 ? -100.742 -9.097 49.820 1.00 46.94 319 THR A O 1
ATOM 2452 N N . PRO A 1 320 ? -100.238 -6.984 50.418 1.00 52.81 320 PRO A N 1
ATOM 2453 C CA . PRO A 1 320 ? -98.792 -7.160 50.278 1.00 52.81 320 PRO A CA 1
ATOM 2454 C C . PRO A 1 320 ? -98.174 -7.927 51.469 1.00 52.81 320 PRO A C 1
ATOM 2456 O O . PRO A 1 320 ? -98.526 -7.647 52.618 1.00 52.81 320 PRO A O 1
ATOM 2459 N N . PRO A 1 321 ? -97.227 -8.858 51.236 1.00 62.44 321 PRO A N 1
ATOM 2460 C CA . PRO A 1 321 ? -96.291 -9.327 52.259 1.00 62.44 321 PRO A CA 1
ATOM 2461 C C . PRO A 1 321 ? -95.216 -8.248 52.538 1.00 62.44 321 PRO A C 1
ATOM 2463 O O . PRO A 1 321 ? -95.082 -7.304 51.755 1.00 62.44 321 PRO A O 1
ATOM 2466 N N . PRO A 1 322 ? -94.473 -8.325 53.659 1.00 57.06 322 PRO A N 1
ATOM 2467 C CA . PRO A 1 322 ? -93.610 -7.236 54.115 1.00 57.06 322 PRO A CA 1
ATOM 2468 C C . PRO A 1 322 ? -92.478 -6.939 53.123 1.00 57.06 322 PRO A C 1
ATOM 2470 O O . PRO A 1 322 ? -91.940 -7.841 52.482 1.00 57.06 322 PRO A O 1
ATOM 2473 N N . ALA A 1 323 ? -92.134 -5.652 53.015 1.00 55.06 323 ALA A N 1
ATOM 2474 C CA . ALA A 1 323 ? -91.135 -5.131 52.091 1.00 55.06 323 ALA A CA 1
ATOM 2475 C C . ALA A 1 323 ? -89.780 -5.841 52.239 1.00 55.06 323 ALA A C 1
ATOM 2477 O O . ALA A 1 323 ? -89.206 -5.907 53.328 1.00 55.06 323 ALA A O 1
ATOM 2478 N N . SER A 1 324 ? -89.261 -6.341 51.119 1.00 62.25 324 SER A N 1
ATOM 2479 C CA . SER A 1 324 ? -87.868 -6.761 50.985 1.00 62.25 324 SER A CA 1
ATOM 2480 C C . SER A 1 324 ? -86.946 -5.548 51.193 1.00 62.25 324 SER A C 1
ATOM 2482 O O . SER A 1 324 ? -87.303 -4.448 50.758 1.00 62.25 324 SER A O 1
ATOM 2484 N N . PRO A 1 325 ? -85.778 -5.703 51.844 1.00 70.69 325 PRO A N 1
ATOM 2485 C CA . PRO A 1 325 ? -84.828 -4.604 51.994 1.00 70.69 325 PRO A CA 1
ATOM 2486 C C . PRO A 1 325 ? -84.378 -4.102 50.611 1.00 70.69 325 PRO A C 1
ATOM 2488 O O . PRO A 1 325 ? -84.300 -4.905 49.675 1.00 70.69 325 PRO A O 1
ATOM 2491 N N . PRO A 1 326 ? -84.100 -2.793 50.456 1.00 70.00 326 PRO A N 1
ATOM 2492 C CA . PRO A 1 326 ? -83.644 -2.251 49.184 1.00 70.00 326 PRO A CA 1
ATOM 2493 C C . PRO A 1 326 ? -82.364 -2.972 48.736 1.00 70.00 326 PRO A C 1
ATOM 2495 O O . PRO A 1 326 ? -81.536 -3.316 49.587 1.00 70.00 326 PRO A O 1
ATOM 2498 N N . PRO A 1 327 ? -82.187 -3.215 47.424 1.00 69.81 327 PRO A N 1
ATOM 2499 C CA . PRO A 1 327 ? -80.947 -3.781 46.920 1.00 69.81 327 PRO A CA 1
ATOM 2500 C C . PRO A 1 327 ? -79.774 -2.884 47.343 1.00 69.81 327 PRO A C 1
ATOM 2502 O O . PRO A 1 327 ? -79.933 -1.657 47.385 1.00 69.81 327 PRO A O 1
ATOM 2505 N N . PRO A 1 328 ? -78.609 -3.466 47.680 1.00 72.69 328 PRO A N 1
ATOM 2506 C CA . PRO A 1 328 ? -77.421 -2.674 47.955 1.00 72.69 328 PRO A CA 1
ATOM 2507 C C . PRO A 1 328 ? -77.147 -1.748 46.759 1.00 72.69 328 PRO A C 1
ATOM 2509 O O . PRO A 1 328 ? -77.415 -2.141 45.617 1.00 72.69 328 PRO A O 1
ATOM 2512 N N . PRO A 1 329 ? -76.655 -0.518 47.001 1.00 72.69 329 PRO A N 1
ATOM 2513 C CA . PRO A 1 329 ? -76.299 0.390 45.920 1.00 72.69 329 PRO A CA 1
ATOM 2514 C C . PRO A 1 329 ? -75.370 -0.333 44.932 1.00 72.69 329 PRO A C 1
ATOM 2516 O O . PRO A 1 329 ? -74.563 -1.158 45.377 1.00 72.69 329 PRO A O 1
ATOM 2519 N N . PRO A 1 330 ? -75.479 -0.061 43.616 1.00 66.94 330 PRO A N 1
ATOM 2520 C CA . PRO A 1 330 ? -74.587 -0.654 42.629 1.00 66.94 330 PRO A CA 1
ATOM 2521 C C . PRO A 1 330 ? -73.150 -0.473 43.107 1.00 66.94 330 PRO A C 1
ATOM 2523 O O . PRO A 1 330 ? -72.772 0.640 43.488 1.00 66.94 330 PRO A O 1
ATOM 2526 N N . GLN A 1 331 ? -72.368 -1.557 43.136 1.00 67.81 331 GLN A N 1
ATOM 2527 C CA . GLN A 1 331 ? -70.933 -1.421 43.358 1.00 67.81 331 GLN A CA 1
ATOM 2528 C C . GLN A 1 331 ? -70.413 -0.376 42.363 1.00 67.81 331 GLN A C 1
ATOM 2530 O O . GLN A 1 331 ? -70.801 -0.438 41.189 1.00 67.81 331 GLN A O 1
ATOM 2535 N N . PRO A 1 332 ? -69.584 0.590 42.807 1.00 72.69 332 PRO A N 1
ATOM 2536 C CA . PRO A 1 332 ? -68.906 1.479 41.881 1.00 72.69 332 PRO A CA 1
ATOM 2537 C C . PRO A 1 332 ? -68.270 0.616 40.790 1.00 72.69 332 PRO A C 1
ATOM 2539 O O . PRO A 1 332 ? -67.707 -0.433 41.134 1.00 72.69 332 PRO A O 1
ATOM 2542 N N . PRO A 1 333 ? -68.389 0.989 39.502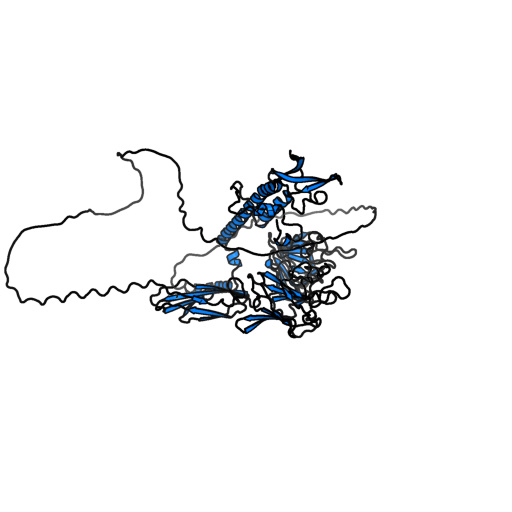 1.00 72.06 333 PRO A N 1
ATOM 2543 C CA . PRO A 1 333 ? -67.693 0.259 38.457 1.00 72.06 333 PRO A CA 1
ATOM 2544 C C . PRO A 1 333 ? -66.225 0.126 38.878 1.00 72.06 333 PRO A C 1
ATOM 2546 O O . PRO A 1 333 ? -65.684 1.085 39.449 1.00 72.06 333 PRO A O 1
ATOM 2549 N N . PRO A 1 334 ? -65.597 -1.049 38.676 1.00 72.50 334 PRO A N 1
ATOM 2550 C CA . PRO A 1 334 ? -64.178 -1.186 38.949 1.00 72.50 334 PRO A CA 1
ATOM 2551 C C . PRO A 1 334 ? -63.463 -0.019 38.262 1.00 72.50 334 PRO A C 1
ATOM 2553 O O . PRO A 1 334 ? -63.861 0.343 37.145 1.00 72.50 334 PRO A O 1
ATOM 2556 N N . PRO A 1 335 ? -62.492 0.626 38.937 1.00 70.69 335 PRO A N 1
ATOM 2557 C CA . PRO A 1 335 ? -61.750 1.711 38.319 1.00 70.69 335 PRO A CA 1
ATOM 2558 C C . PRO A 1 335 ? -61.278 1.235 36.942 1.00 70.69 335 PRO A C 1
ATOM 2560 O O . PRO A 1 335 ? -60.902 0.061 36.820 1.00 70.69 335 PRO A O 1
ATOM 2563 N N . PRO A 1 336 ? -61.379 2.083 35.900 1.00 68.50 336 PRO A N 1
ATOM 2564 C CA . PRO A 1 336 ? -60.928 1.696 34.575 1.00 68.50 336 PRO A CA 1
ATOM 2565 C C . PRO A 1 336 ? -59.509 1.136 34.702 1.00 68.50 336 PRO A C 1
ATOM 2567 O O . PRO A 1 336 ? -58.730 1.679 35.497 1.00 68.50 336 PRO A O 1
ATOM 2570 N N . PRO A 1 337 ? -59.188 0.031 33.999 1.00 62.59 337 PRO A N 1
ATOM 2571 C CA . PRO A 1 337 ? -57.832 -0.485 34.010 1.00 62.59 337 PRO A CA 1
ATOM 2572 C C . PRO A 1 337 ? -56.883 0.677 33.697 1.00 62.59 337 PRO A C 1
ATOM 2574 O O . PRO A 1 337 ? -57.243 1.528 32.870 1.00 62.59 337 PRO A O 1
ATOM 2577 N N . PRO A 1 338 ? -55.733 0.769 34.391 1.00 62.91 338 PRO A N 1
ATOM 2578 C CA . PRO A 1 338 ? -54.749 1.790 34.073 1.00 62.91 338 PRO A CA 1
ATOM 2579 C C . PRO A 1 338 ? -54.499 1.775 32.558 1.00 62.91 338 PRO A C 1
ATOM 2581 O O . PRO A 1 338 ? -54.551 0.693 31.957 1.00 62.91 338 PRO A O 1
ATOM 2584 N N . PRO A 1 339 ? -54.332 2.953 31.927 1.00 69.19 339 PRO A N 1
ATOM 2585 C CA . PRO A 1 339 ? -54.078 3.016 30.497 1.00 69.19 339 PRO A CA 1
ATOM 2586 C C . PRO A 1 339 ? -52.942 2.055 30.155 1.00 69.19 339 PRO A C 1
ATOM 2588 O O . PRO A 1 339 ? -51.985 1.957 30.921 1.00 69.19 339 PRO A O 1
ATOM 2591 N N . ALA A 1 340 ? -53.088 1.321 29.047 1.00 70.69 340 ALA A N 1
ATOM 2592 C CA . ALA A 1 340 ? -52.007 0.480 28.560 1.00 70.69 340 ALA A CA 1
ATOM 2593 C C . ALA A 1 340 ? -50.766 1.360 28.419 1.00 70.69 340 ALA A C 1
ATOM 2595 O O . ALA A 1 340 ? -50.839 2.436 27.817 1.00 70.69 340 ALA A O 1
ATOM 2596 N N . ASP A 1 341 ? -49.680 0.922 29.039 1.00 78.06 341 ASP A N 1
ATOM 2597 C CA . ASP A 1 341 ? -48.400 1.574 28.877 1.00 78.06 341 ASP A CA 1
ATOM 2598 C C . ASP A 1 341 ? -48.001 1.482 27.403 1.00 78.06 341 ASP A C 1
ATOM 2600 O O . ASP A 1 341 ? -48.126 0.432 26.772 1.00 78.06 341 ASP A O 1
ATOM 2604 N N . THR A 1 342 ? -47.627 2.622 26.840 1.00 80.81 342 THR A N 1
ATOM 2605 C CA . THR A 1 342 ? -47.246 2.771 25.429 1.00 80.81 342 THR A CA 1
ATOM 2606 C C . THR A 1 342 ? -45.926 3.520 25.293 1.00 80.81 342 THR A C 1
ATOM 2608 O O . THR A 1 342 ? -45.522 3.851 24.176 1.00 80.81 342 THR A O 1
ATOM 2611 N N . THR A 1 343 ? -45.279 3.843 26.415 1.00 82.31 343 THR A N 1
ATOM 2612 C CA . THR A 1 343 ? -44.056 4.634 26.442 1.00 82.31 343 THR A CA 1
ATOM 2613 C C . THR A 1 343 ? -42.856 3.712 26.460 1.00 82.31 343 THR A C 1
ATOM 2615 O O . THR A 1 343 ? -42.627 2.997 27.419 1.00 82.31 343 THR A O 1
ATOM 2618 N N . SER A 1 344 ? -42.069 3.738 25.389 1.00 83.50 344 SER A N 1
ATOM 2619 C CA . SER A 1 344 ? -40.798 3.025 25.352 1.00 83.50 344 SER A CA 1
ATOM 2620 C C . SER A 1 344 ? -39.742 3.728 26.219 1.00 83.50 344 SER A C 1
ATOM 2622 O O . SER A 1 344 ? -39.656 4.959 26.145 1.00 83.50 344 SER A O 1
ATOM 2624 N N . PRO A 1 345 ? -38.879 2.992 26.939 1.00 82.81 345 PRO A N 1
ATOM 2625 C CA . PRO A 1 345 ? -37.743 3.572 27.658 1.00 82.81 345 PRO A CA 1
ATOM 2626 C C . PRO A 1 345 ? -36.742 4.301 26.746 1.00 82.81 345 PRO A C 1
ATOM 2628 O O . PRO A 1 345 ? -36.534 3.904 25.602 1.00 82.81 345 PRO A O 1
ATOM 2631 N N . ASP A 1 346 ? -36.043 5.309 27.271 1.00 81.69 346 ASP A N 1
ATOM 2632 C CA . ASP A 1 346 ? -34.904 5.944 26.585 1.00 81.69 346 ASP A CA 1
ATOM 2633 C C . ASP A 1 346 ? -33.591 5.190 26.858 1.00 81.69 346 ASP A C 1
ATOM 2635 O O . ASP A 1 346 ? -33.441 4.552 27.902 1.00 81.69 346 ASP A O 1
ATOM 2639 N N . ILE A 1 347 ? -32.605 5.287 25.961 1.00 84.88 347 ILE A N 1
ATOM 2640 C CA . ILE A 1 347 ? -31.299 4.623 26.102 1.00 84.88 347 ILE A CA 1
ATOM 2641 C C . ILE A 1 347 ? -30.156 5.519 25.608 1.00 84.88 347 ILE A C 1
ATOM 2643 O O . ILE A 1 347 ? -30.307 6.260 24.640 1.00 84.88 347 ILE A O 1
ATOM 2647 N N . THR A 1 348 ? -29.000 5.450 26.268 1.00 80.12 348 THR A N 1
ATOM 2648 C CA . THR A 1 348 ? -27.745 6.088 25.833 1.00 80.12 348 THR A CA 1
ATOM 2649 C C . THR A 1 348 ? -26.608 5.069 25.807 1.00 80.12 348 THR A C 1
ATOM 2651 O O . THR A 1 348 ? -26.544 4.205 26.680 1.00 80.12 348 THR A O 1
ATOM 2654 N N . LEU A 1 349 ? -25.703 5.158 24.824 1.00 75.44 349 LEU A N 1
ATOM 2655 C CA . LEU A 1 349 ? -24.574 4.235 24.624 1.00 75.44 349 LEU A CA 1
ATOM 2656 C C . LEU A 1 349 ? -23.266 5.024 24.413 1.00 75.44 349 LEU A C 1
ATOM 2658 O O . LEU A 1 349 ? -23.221 5.914 23.566 1.00 75.44 349 LEU A O 1
ATOM 2662 N N . ALA A 1 350 ? -22.190 4.700 25.146 1.00 69.12 350 ALA A N 1
ATOM 2663 C CA . ALA A 1 350 ? -20.919 5.449 25.085 1.00 69.12 350 ALA A CA 1
ATOM 2664 C C . ALA A 1 350 ? -19.645 4.566 25.017 1.00 69.12 350 ALA A C 1
ATOM 2666 O O . ALA A 1 350 ? -19.077 4.231 26.054 1.00 69.12 350 ALA A O 1
ATOM 2667 N N . PRO A 1 351 ? -19.151 4.211 23.817 1.00 63.00 351 PRO A N 1
ATOM 2668 C CA . PRO A 1 351 ? -17.915 3.454 23.624 1.00 63.00 351 PRO A CA 1
ATOM 2669 C C . PRO A 1 351 ? -16.843 4.164 22.763 1.00 63.00 351 PRO A C 1
ATOM 2671 O O . PRO A 1 351 ? -15.778 3.593 22.561 1.00 63.00 351 PRO A O 1
ATOM 2674 N N . CYS A 1 352 ? -17.073 5.393 22.273 1.00 70.62 352 CYS A N 1
ATOM 2675 C CA . CYS A 1 352 ? -16.192 6.046 21.280 1.00 70.62 352 CYS A CA 1
ATOM 2676 C C . CYS A 1 352 ? -15.547 7.367 21.731 1.00 70.62 352 CYS A C 1
ATOM 2678 O O . CYS A 1 352 ? -15.055 8.123 20.896 1.00 70.62 352 CYS A O 1
ATOM 2680 N N . GLY A 1 353 ? -15.515 7.650 23.039 1.00 70.38 353 GLY A N 1
ATOM 2681 C CA . GLY A 1 353 ? -14.894 8.872 23.576 1.00 70.38 353 GLY A CA 1
ATOM 2682 C C . GLY A 1 353 ? -13.403 9.028 23.235 1.00 70.38 353 GLY A C 1
ATOM 2683 O O . GLY A 1 353 ? -12.925 10.152 23.139 1.00 70.38 353 GLY A O 1
ATOM 2684 N N . ASP A 1 354 ? -12.707 7.914 22.975 1.00 75.44 354 ASP A N 1
ATOM 2685 C CA . ASP A 1 354 ? -11.270 7.867 22.668 1.00 75.44 354 ASP A CA 1
ATOM 2686 C C . ASP A 1 354 ? -10.962 7.439 21.222 1.00 75.44 354 ASP A C 1
ATOM 2688 O O . ASP A 1 354 ? -9.896 6.862 20.966 1.00 75.44 354 ASP A O 1
ATOM 2692 N N . SER A 1 355 ? -11.894 7.669 20.289 1.00 87.44 355 SER A N 1
ATOM 2693 C CA . SER A 1 355 ? -11.713 7.325 18.872 1.00 87.44 355 SER A CA 1
ATOM 2694 C C . SER A 1 355 ? -10.427 7.932 18.300 1.00 87.44 355 SER A C 1
ATOM 2696 O O . SER A 1 355 ? -10.053 9.063 18.609 1.00 87.44 355 SER A O 1
ATOM 2698 N N . LEU A 1 356 ? -9.744 7.160 17.458 1.00 88.69 356 LEU A N 1
ATOM 2699 C CA . LEU A 1 356 ? -8.579 7.598 16.688 1.00 88.69 356 LEU A CA 1
ATOM 2700 C C . LEU A 1 356 ? -8.965 8.383 15.441 1.00 88.69 356 LEU A C 1
ATOM 2702 O O . LEU A 1 356 ? -8.178 9.193 14.955 1.00 88.69 356 LEU A O 1
ATOM 2706 N N . ALA A 1 357 ? -10.154 8.111 14.909 1.00 87.94 357 ALA A N 1
ATOM 2707 C CA . ALA A 1 357 ? -10.616 8.739 13.689 1.00 87.94 357 ALA A CA 1
ATOM 2708 C C . ALA A 1 357 ? -11.234 10.110 13.968 1.00 87.94 357 ALA A C 1
ATOM 2710 O O . ALA A 1 357 ? -11.895 10.307 14.988 1.00 87.94 357 ALA A O 1
ATOM 2711 N N . THR A 1 358 ? -11.083 11.037 13.022 1.00 82.75 358 THR A N 1
ATOM 2712 C CA . THR A 1 358 ? -11.745 12.355 13.067 1.00 82.75 358 THR A CA 1
ATOM 2713 C C . THR A 1 358 ? -13.268 12.244 12.932 1.00 82.75 358 THR A C 1
ATOM 2715 O O . THR A 1 358 ? -13.999 13.114 13.406 1.00 82.75 358 THR A O 1
ATOM 2718 N N . SER A 1 359 ? -13.762 11.149 12.339 1.00 83.56 359 SER A N 1
ATOM 2719 C CA . SER A 1 359 ? -15.184 10.813 12.246 1.00 83.56 359 SER A CA 1
ATOM 2720 C C . SER A 1 359 ? -15.456 9.311 12.422 1.00 83.56 359 SER A C 1
ATOM 2722 O O . SER A 1 359 ? -14.727 8.441 11.934 1.00 83.56 359 SER A O 1
ATOM 2724 N N . GLY A 1 360 ? -16.554 8.987 13.109 1.00 84.94 360 GLY A N 1
ATOM 2725 C CA . GLY A 1 360 ? -16.893 7.612 13.483 1.00 84.94 360 GLY A CA 1
ATOM 2726 C C . GLY A 1 360 ? -16.005 7.060 14.603 1.00 84.94 360 GLY A C 1
ATOM 2727 O O . GLY A 1 360 ? -15.383 7.810 15.356 1.00 84.94 360 GLY A O 1
ATOM 2728 N N . CYS A 1 361 ? -15.972 5.734 14.732 1.00 88.88 361 CYS A N 1
ATOM 2729 C CA . CYS A 1 361 ? -15.300 5.055 15.834 1.00 88.88 361 CYS A CA 1
ATOM 2730 C C . CYS A 1 361 ? -14.205 4.125 15.314 1.00 88.88 361 CYS A C 1
ATOM 2732 O O . CYS A 1 361 ? -14.510 3.090 14.727 1.00 88.88 361 CYS A O 1
ATOM 2734 N N . LEU A 1 362 ? -12.943 4.496 15.529 1.00 91.44 362 LEU A N 1
ATOM 2735 C CA . LEU A 1 362 ? -11.771 3.676 15.222 1.00 91.44 362 LEU A CA 1
ATOM 2736 C C . LEU A 1 362 ? -10.944 3.496 16.489 1.00 91.44 362 LEU A C 1
ATOM 2738 O O . LEU A 1 362 ? -10.600 4.480 17.145 1.00 91.44 362 LEU A O 1
ATOM 2742 N N . VAL A 1 363 ? -10.597 2.257 16.824 1.00 90.50 363 VAL A N 1
ATOM 2743 C CA . VAL A 1 363 ? -9.850 1.945 18.048 1.00 90.50 363 VAL A CA 1
ATOM 2744 C C . VAL A 1 363 ? -8.651 1.034 17.781 1.00 90.50 363 VAL A C 1
ATOM 2746 O O . VAL A 1 363 ? -8.720 0.106 16.977 1.00 90.50 363 VAL A O 1
ATOM 2749 N N . ALA A 1 364 ? -7.561 1.271 18.520 1.00 89.50 364 ALA A N 1
ATOM 2750 C CA . ALA A 1 364 ? -6.339 0.454 18.502 1.00 89.50 364 ALA A CA 1
ATOM 2751 C C . ALA A 1 364 ? -6.353 -0.679 19.540 1.00 89.50 364 ALA A C 1
ATOM 2753 O O . ALA A 1 364 ? -5.352 -0.962 20.193 1.00 89.50 364 ALA A O 1
ATOM 2754 N N . THR A 1 365 ? -7.507 -1.309 19.750 1.00 87.38 365 THR A N 1
ATOM 2755 C CA . THR A 1 365 ? -7.658 -2.417 20.698 1.00 87.38 365 THR A CA 1
ATOM 2756 C C . THR A 1 365 ? -8.711 -3.392 20.203 1.00 87.38 365 THR A C 1
ATOM 2758 O O . THR A 1 365 ? -9.725 -2.995 19.636 1.00 87.38 365 THR A O 1
ATOM 2761 N N . THR A 1 366 ? -8.491 -4.679 20.448 1.00 91.31 366 THR A N 1
ATOM 2762 C CA . THR A 1 366 ? -9.494 -5.724 20.213 1.00 91.31 366 THR A CA 1
ATOM 2763 C C . THR A 1 366 ? -10.476 -5.858 21.372 1.00 91.31 366 THR A C 1
ATOM 2765 O O . THR A 1 366 ? -11.518 -6.485 21.209 1.00 91.31 366 THR A O 1
ATOM 2768 N N . THR A 1 367 ? -10.186 -5.264 22.529 1.00 91.00 367 THR A N 1
ATOM 2769 C CA . THR A 1 367 ? -11.078 -5.265 23.691 1.00 91.00 367 THR A CA 1
ATOM 2770 C C . THR A 1 367 ? -11.933 -4.007 23.690 1.00 91.00 367 THR A C 1
ATOM 2772 O O . THR A 1 367 ? -11.421 -2.906 23.900 1.00 91.00 367 THR A O 1
ATOM 2775 N N . LEU A 1 368 ? -13.238 -4.176 23.478 1.00 90.00 368 LEU A N 1
ATOM 2776 C CA . LEU A 1 368 ? -14.216 -3.092 23.452 1.00 90.00 368 LEU A CA 1
ATOM 2777 C C . LEU A 1 368 ? -15.039 -3.108 24.738 1.00 90.00 368 LEU A C 1
ATOM 2779 O O . LEU A 1 368 ? -15.596 -4.141 25.116 1.00 90.00 368 LEU A O 1
ATOM 2783 N N . ASN A 1 369 ? -15.139 -1.947 25.380 1.00 89.25 369 ASN A N 1
ATOM 2784 C CA . ASN A 1 369 ? -15.929 -1.753 26.587 1.00 89.25 369 ASN A CA 1
ATOM 2785 C C . ASN A 1 369 ? -17.160 -0.917 26.249 1.00 89.25 369 ASN A C 1
ATOM 2787 O O . ASN A 1 369 ? -17.045 0.250 25.879 1.00 89.25 369 ASN A O 1
ATOM 2791 N N . PHE A 1 370 ? -18.336 -1.518 26.390 1.00 90.38 370 PHE A N 1
ATOM 2792 C CA . PHE A 1 370 ? -19.610 -0.846 26.178 1.00 90.38 370 PHE A CA 1
ATOM 2793 C C . PHE A 1 370 ? -20.254 -0.537 27.520 1.00 90.38 370 PHE A C 1
ATOM 2795 O O . PHE A 1 370 ? -20.280 -1.388 28.410 1.00 90.38 370 PHE A O 1
ATOM 2802 N N . SER A 1 371 ? -20.809 0.664 27.645 1.00 91.81 371 SER A N 1
ATOM 2803 C CA . SER A 1 371 ? -21.652 1.052 28.773 1.00 91.81 371 SER A CA 1
ATOM 2804 C C . SER A 1 371 ? -22.889 1.783 28.272 1.00 91.81 371 SER A C 1
ATOM 2806 O O . SER A 1 371 ? -22.816 2.537 27.296 1.00 91.81 371 SER A O 1
ATOM 2808 N N . TRP A 1 372 ? -24.023 1.518 28.914 1.00 93.81 372 TRP A N 1
ATOM 2809 C CA . TRP A 1 372 ? -25.311 2.103 28.568 1.00 93.81 372 TRP A CA 1
ATOM 2810 C C . TRP A 1 372 ? -26.149 2.405 29.806 1.00 93.81 372 TRP A C 1
ATOM 2812 O O . TRP A 1 372 ? -25.949 1.832 30.878 1.00 93.81 372 TRP A O 1
ATOM 2822 N N . SER A 1 373 ? -27.101 3.322 29.660 1.00 92.50 373 SER A N 1
ATOM 2823 C CA . SER A 1 373 ? -28.017 3.697 30.738 1.00 92.50 373 SER A CA 1
ATOM 2824 C C . SER A 1 373 ? -29.390 4.088 30.208 1.00 92.50 373 SER A C 1
ATOM 2826 O O . SER A 1 373 ? -29.509 4.574 29.086 1.00 92.50 373 SER A O 1
ATOM 2828 N N . SER A 1 374 ? -30.412 3.900 31.039 1.00 92.25 374 SER A N 1
ATOM 2829 C CA . SER A 1 374 ? -31.769 4.386 30.808 1.00 92.25 374 SER A CA 1
ATOM 2830 C C . SER A 1 374 ? -32.213 5.205 32.014 1.00 92.25 374 SER A C 1
ATOM 2832 O O . SER A 1 374 ? -31.853 4.878 33.145 1.00 92.25 374 SER A O 1
ATOM 2834 N N . ASN A 1 375 ? -32.989 6.257 31.766 1.00 87.50 375 ASN A N 1
ATOM 2835 C CA . ASN A 1 375 ? -33.608 7.070 32.815 1.00 87.50 375 ASN A CA 1
ATOM 2836 C C . ASN A 1 375 ? -35.068 6.665 33.076 1.00 87.50 375 ASN A C 1
ATOM 2838 O O . ASN A 1 375 ? -35.765 7.375 33.795 1.00 87.50 375 ASN A O 1
ATOM 2842 N N . ALA A 1 376 ? -35.545 5.583 32.454 1.00 88.62 376 ALA A N 1
ATOM 2843 C CA . ALA A 1 376 ? -36.916 5.123 32.604 1.00 88.62 376 ALA A CA 1
ATOM 2844 C C . ALA A 1 376 ? -37.136 4.511 33.995 1.00 88.62 376 ALA A C 1
ATOM 2846 O O . ALA A 1 376 ? -36.365 3.657 34.440 1.00 88.62 376 ALA A O 1
ATOM 2847 N N . ASP A 1 377 ? -38.193 4.952 34.678 1.00 87.38 377 ASP A N 1
ATOM 2848 C CA . ASP A 1 377 ? -38.538 4.495 36.031 1.00 87.38 377 ASP A CA 1
ATOM 2849 C C . ASP A 1 377 ? -39.120 3.063 36.046 1.00 87.38 377 ASP A C 1
ATOM 2851 O O . ASP A 1 377 ? -39.203 2.429 37.100 1.00 87.38 377 ASP A O 1
ATOM 2855 N N . ASP A 1 378 ? -39.521 2.553 34.882 1.00 90.94 378 ASP A N 1
ATOM 2856 C CA . ASP A 1 378 ? -40.209 1.281 34.634 1.00 90.94 378 ASP A CA 1
ATOM 2857 C C . ASP A 1 378 ? -39.370 0.275 33.822 1.00 90.94 378 ASP A C 1
ATOM 2859 O O . ASP A 1 378 ? -39.902 -0.714 33.310 1.00 90.94 378 ASP A O 1
ATOM 2863 N N . LEU A 1 379 ? -38.056 0.499 33.737 1.00 94.62 379 LEU A N 1
ATOM 2864 C CA . LEU A 1 379 ? -37.111 -0.393 33.068 1.00 94.62 379 LEU A CA 1
ATOM 2865 C C . LEU A 1 379 ? -37.145 -1.812 33.666 1.00 94.62 379 LEU A C 1
ATOM 2867 O O . LEU A 1 379 ? -36.942 -1.994 34.869 1.00 94.62 379 LEU A O 1
ATOM 2871 N N . ASP A 1 380 ? -37.298 -2.823 32.809 1.00 95.88 380 ASP A N 1
ATOM 2872 C CA . ASP A 1 380 ? -37.198 -4.240 33.174 1.00 95.88 380 ASP A CA 1
ATOM 2873 C C . ASP A 1 380 ? -35.828 -4.826 32.803 1.00 95.88 380 ASP A C 1
ATOM 2875 O O . ASP A 1 380 ? -35.089 -5.310 33.665 1.00 95.88 380 ASP A O 1
ATOM 2879 N N . HIS A 1 381 ? -35.447 -4.755 31.524 1.00 96.56 381 HIS A N 1
ATOM 2880 C CA . HIS A 1 381 ? -34.171 -5.278 31.030 1.00 96.56 381 HIS A CA 1
ATOM 2881 C C . HIS A 1 381 ? -33.710 -4.580 29.740 1.00 96.56 381 HIS A C 1
ATOM 2883 O O . HIS A 1 381 ? -34.392 -3.726 29.179 1.00 96.56 381 HIS A O 1
ATOM 2889 N N . PHE A 1 382 ? -32.529 -4.957 29.256 1.00 97.75 382 PHE A N 1
ATOM 2890 C CA . PHE A 1 382 ? -31.978 -4.542 27.971 1.00 97.75 382 PHE A CA 1
ATOM 2891 C C . PHE A 1 382 ? -31.878 -5.722 27.008 1.00 97.75 382 PHE A C 1
ATOM 2893 O O . PHE A 1 382 ? -31.575 -6.846 27.418 1.00 97.75 382 PHE A O 1
ATOM 2900 N N . VAL A 1 383 ? -32.044 -5.447 25.716 1.00 97.44 383 VAL A N 1
ATOM 2901 C CA . VAL A 1 383 ? -31.683 -6.360 24.624 1.00 97.44 383 VAL A CA 1
ATOM 2902 C C . VAL A 1 383 ? -30.438 -5.802 23.951 1.00 97.44 383 VAL A C 1
ATOM 2904 O O . VAL A 1 383 ? -30.464 -4.693 23.420 1.00 97.44 383 VAL A O 1
ATOM 2907 N N . ILE A 1 384 ? -29.342 -6.554 23.978 1.00 96.69 384 ILE A N 1
ATOM 2908 C CA . ILE A 1 384 ? -28.081 -6.180 23.335 1.00 96.69 384 ILE A CA 1
ATOM 2909 C C . ILE A 1 384 ? -27.831 -7.051 22.109 1.00 96.69 384 ILE A C 1
ATOM 2911 O O . ILE A 1 384 ? -28.105 -8.247 22.125 1.00 96.69 384 ILE A O 1
ATOM 2915 N N . ASN A 1 385 ? -27.270 -6.464 21.058 1.00 95.75 385 ASN A N 1
ATOM 2916 C CA . ASN A 1 385 ? -26.817 -7.155 19.861 1.00 95.75 385 ASN A CA 1
ATOM 2917 C C . ASN A 1 385 ? -25.290 -7.065 19.775 1.00 95.75 385 ASN A C 1
ATOM 2919 O O . ASN A 1 385 ? -24.727 -5.977 19.662 1.00 95.75 385 ASN A O 1
ATOM 2923 N N . LYS A 1 386 ? -24.623 -8.216 19.829 1.00 94.06 386 LYS A N 1
ATOM 2924 C CA . LYS A 1 386 ? -23.173 -8.378 19.707 1.00 94.06 386 LYS A CA 1
ATOM 2925 C C . LYS A 1 386 ? -22.846 -8.912 18.317 1.00 94.06 386 LYS A C 1
ATOM 2927 O O . LYS A 1 386 ? -22.749 -10.122 18.118 1.00 94.06 386 LYS A O 1
ATOM 2932 N N . ASN A 1 387 ? -22.692 -8.015 17.348 1.00 92.00 387 ASN A N 1
ATOM 2933 C CA . ASN A 1 387 ? -22.328 -8.338 15.967 1.00 92.00 387 ASN A CA 1
ATOM 2934 C C . ASN A 1 387 ? -23.250 -9.380 15.297 1.00 92.00 387 ASN A C 1
ATOM 2936 O O . ASN A 1 387 ? -22.796 -10.353 14.691 1.00 92.00 387 ASN A O 1
ATOM 2940 N N . GLY A 1 388 ? -24.560 -9.184 15.439 1.00 91.94 388 GLY A N 1
ATOM 2941 C CA . GLY A 1 388 ? -25.614 -10.036 14.888 1.00 91.94 388 GLY A CA 1
ATOM 2942 C C . GLY A 1 388 ? -26.200 -11.058 15.866 1.00 91.94 388 GLY A C 1
ATOM 2943 O O . GLY A 1 388 ? -27.148 -11.747 15.497 1.00 91.94 388 GLY A O 1
ATOM 2944 N N . VAL A 1 389 ? -25.673 -11.163 17.090 1.00 93.62 389 VAL A N 1
ATOM 2945 C CA . VAL A 1 389 ? -26.173 -12.085 18.124 1.00 93.62 389 VAL A CA 1
ATOM 2946 C C . VAL A 1 389 ? -26.898 -11.305 19.215 1.00 93.62 389 VAL A C 1
ATOM 2948 O O . VAL A 1 389 ? -26.280 -10.479 19.883 1.00 93.62 389 VAL A O 1
ATOM 2951 N N . GLU A 1 390 ? -28.191 -11.566 19.399 1.00 95.75 390 GLU A N 1
ATOM 2952 C CA . GLU A 1 390 ? -29.008 -10.902 20.421 1.00 95.75 390 GLU A CA 1
ATOM 2953 C C . GLU A 1 390 ? -28.998 -11.646 21.761 1.00 95.75 390 GLU A C 1
ATOM 2955 O O . GLU A 1 390 ? -29.090 -12.874 21.814 1.00 95.75 390 GLU A O 1
ATOM 2960 N N . GLU A 1 391 ? -28.919 -10.885 22.852 1.00 96.44 391 GLU A N 1
ATOM 2961 C CA . GLU A 1 391 ? -28.944 -11.365 24.234 1.00 96.44 391 GLU A CA 1
ATOM 2962 C C . GLU A 1 391 ? -29.760 -10.403 25.112 1.00 96.44 391 GLU A C 1
ATOM 2964 O O . GLU A 1 391 ? -29.727 -9.189 24.918 1.00 96.44 391 GLU A O 1
ATOM 2969 N N . THR A 1 392 ? -30.461 -10.926 26.119 1.00 96.69 392 THR A N 1
ATOM 2970 C CA . THR A 1 392 ? -31.148 -10.117 27.141 1.00 96.69 392 THR A CA 1
ATOM 2971 C C . THR A 1 392 ? -30.282 -9.979 28.389 1.00 96.69 392 THR A C 1
ATOM 2973 O O . THR A 1 392 ? -29.710 -10.971 28.849 1.00 96.69 392 THR A O 1
ATOM 2976 N N . THR A 1 393 ? -30.215 -8.793 28.991 1.00 96.88 393 THR A N 1
ATOM 2977 C CA . THR A 1 393 ? -29.421 -8.550 30.203 1.00 96.88 393 THR A CA 1
ATOM 2978 C C . THR A 1 393 ? -29.996 -7.425 31.060 1.00 96.88 393 THR A C 1
ATOM 2980 O O . THR A 1 393 ? -30.627 -6.510 30.550 1.00 96.88 393 THR A O 1
ATOM 2983 N N . THR A 1 394 ? -29.743 -7.458 32.367 1.00 96.31 394 THR A N 1
ATOM 2984 C CA . THR A 1 394 ? -29.984 -6.324 33.281 1.00 96.31 394 THR A CA 1
ATOM 2985 C C . THR A 1 394 ? -28.703 -5.552 33.602 1.00 96.31 394 THR A C 1
ATOM 2987 O O . THR A 1 394 ? -28.739 -4.547 34.309 1.00 96.31 394 THR A O 1
ATOM 2990 N N . ALA A 1 395 ? -27.553 -6.014 33.100 1.00 96.19 395 ALA A N 1
ATOM 2991 C CA . ALA A 1 395 ? -26.299 -5.287 33.222 1.00 96.19 395 ALA A CA 1
ATOM 2992 C C . ALA A 1 395 ? -26.344 -3.984 32.411 1.00 96.19 395 ALA A C 1
ATOM 2994 O O . ALA A 1 395 ? -27.078 -3.869 31.433 1.00 96.19 395 ALA A O 1
ATOM 2995 N N . THR A 1 396 ? -25.513 -3.024 32.806 1.00 94.56 396 THR A N 1
ATOM 2996 C CA . THR A 1 396 ? -25.351 -1.718 32.145 1.00 94.56 396 THR A CA 1
ATOM 2997 C C . THR A 1 396 ? -24.013 -1.590 31.418 1.00 94.56 396 THR A C 1
ATOM 2999 O O . THR A 1 396 ? -23.645 -0.515 30.947 1.00 94.56 396 THR A O 1
ATOM 3002 N N . SER A 1 397 ? -23.254 -2.682 31.343 1.00 93.69 397 SER A N 1
ATOM 3003 C CA . SER A 1 397 ? -22.002 -2.749 30.605 1.00 93.69 397 SER A CA 1
ATOM 3004 C C . SER A 1 397 ? -21.688 -4.170 30.152 1.00 93.69 397 SER A C 1
ATOM 3006 O O . SER A 1 397 ? -22.171 -5.157 30.715 1.00 93.69 397 SER A O 1
ATOM 3008 N N . THR A 1 398 ? -20.860 -4.276 29.117 1.00 94.25 398 THR A N 1
ATOM 3009 C CA . THR A 1 398 ? -20.249 -5.535 28.690 1.00 94.25 398 THR A CA 1
ATOM 3010 C C . THR A 1 398 ? -18.883 -5.259 28.083 1.00 94.25 398 THR A C 1
ATOM 3012 O O . THR A 1 398 ? -18.670 -4.236 27.433 1.00 94.25 398 THR A O 1
ATOM 3015 N N . GLU A 1 399 ? -17.981 -6.215 28.253 1.00 92.75 399 GLU A N 1
ATOM 3016 C CA . GLU A 1 399 ? -16.744 -6.292 27.485 1.00 92.75 399 GLU A CA 1
ATOM 3017 C C . GLU A 1 399 ? -16.944 -7.285 26.333 1.00 92.75 399 GLU A C 1
ATOM 3019 O O . GLU A 1 399 ? -17.635 -8.299 26.494 1.00 92.75 399 GLU A O 1
ATOM 3024 N N . VAL A 1 400 ? -16.369 -6.994 25.168 1.00 92.38 400 VAL A N 1
ATOM 3025 C CA . VAL A 1 400 ? -16.295 -7.934 24.044 1.00 92.38 400 VAL A CA 1
ATOM 3026 C C . VAL A 1 400 ? -14.902 -7.912 23.428 1.00 92.38 400 VAL A C 1
ATOM 3028 O O . VAL A 1 400 ? -14.241 -6.876 23.376 1.00 92.38 400 VAL A O 1
ATOM 3031 N N . THR A 1 401 ? -14.473 -9.064 22.920 1.00 94.38 401 THR A N 1
ATOM 3032 C CA . THR A 1 401 ? -13.244 -9.181 22.134 1.00 94.38 401 THR A CA 1
ATOM 3033 C C . THR A 1 401 ? -13.600 -9.267 20.653 1.00 94.38 401 THR A C 1
ATOM 3035 O O . THR A 1 401 ? -14.234 -10.230 20.215 1.00 94.38 401 THR A O 1
ATOM 3038 N N . ALA A 1 402 ? -13.208 -8.258 19.885 1.00 92.06 402 ALA A N 1
ATOM 3039 C CA . ALA A 1 402 ? -13.356 -8.194 18.438 1.00 92.06 402 ALA A CA 1
ATOM 3040 C C . ALA A 1 402 ? -12.108 -8.738 17.725 1.00 92.06 402 ALA A C 1
ATOM 3042 O O . ALA A 1 402 ? -11.039 -8.897 18.316 1.00 92.06 402 ALA A O 1
ATOM 3043 N N . SER A 1 403 ? -12.246 -9.043 16.435 1.00 93.12 403 SER A N 1
ATOM 3044 C CA . SER A 1 403 ? -11.089 -9.381 15.602 1.00 93.12 403 SER A CA 1
ATOM 3045 C C . SER A 1 403 ? -10.353 -8.109 15.193 1.00 93.12 4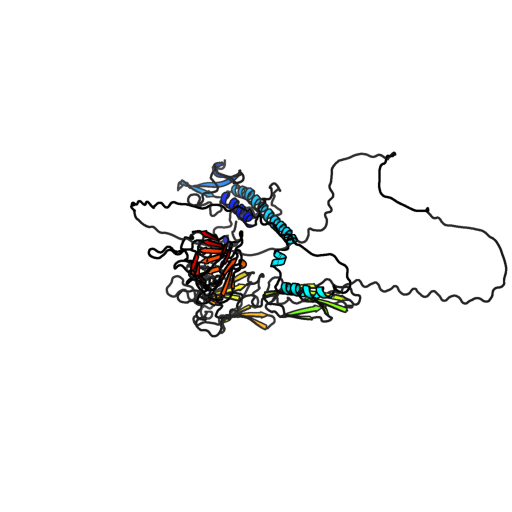03 SER A C 1
ATOM 3047 O O . SER A 1 403 ? -10.978 -7.071 14.985 1.00 93.12 403 SER A O 1
ATOM 3049 N N . ASP A 1 404 ? -9.034 -8.191 15.056 1.00 90.19 404 ASP A N 1
ATOM 3050 C CA . ASP A 1 404 ? -8.275 -7.091 14.469 1.00 90.19 404 ASP A CA 1
ATOM 3051 C C . ASP A 1 404 ? -8.609 -6.916 12.978 1.00 90.19 404 ASP A C 1
ATOM 3053 O O . ASP A 1 404 ? -9.047 -7.869 12.326 1.00 90.19 404 ASP A O 1
ATOM 3057 N N . ASN A 1 405 ? -8.398 -5.709 12.450 1.00 87.00 405 ASN A N 1
ATOM 3058 C CA . ASN A 1 405 ? -8.710 -5.303 11.077 1.00 87.00 405 ASN A CA 1
ATOM 3059 C C . ASN A 1 405 ? -10.141 -5.686 10.674 1.00 87.00 405 ASN A C 1
ATOM 3061 O O . ASN A 1 405 ? -10.378 -6.296 9.627 1.00 87.00 405 ASN A O 1
ATOM 3065 N N . SER A 1 406 ? -11.102 -5.392 11.551 1.00 89.88 406 SER A N 1
ATOM 3066 C CA . SER A 1 406 ? -12.503 -5.756 11.356 1.00 89.88 406 SER A CA 1
ATOM 3067 C C . SER A 1 406 ? -13.456 -4.648 11.781 1.00 89.88 406 SER A C 1
ATOM 3069 O O . SER A 1 406 ? -13.077 -3.704 12.471 1.00 89.88 406 SER A O 1
ATOM 3071 N N . VAL A 1 407 ? -14.712 -4.782 11.359 1.00 90.19 407 VAL A N 1
ATOM 3072 C CA . VAL A 1 407 ? -15.809 -3.908 11.771 1.00 90.19 407 VAL A CA 1
ATOM 3073 C C . VAL A 1 407 ? -16.688 -4.671 12.755 1.00 90.19 407 VAL A C 1
ATOM 3075 O O . VAL A 1 407 ? -17.093 -5.803 12.483 1.00 90.19 407 VAL A O 1
ATOM 3078 N N . TYR A 1 408 ? -17.000 -4.049 13.886 1.00 91.88 408 TYR A N 1
ATOM 3079 C CA . TYR A 1 408 ? -17.862 -4.591 14.924 1.00 91.88 408 TYR A CA 1
ATOM 3080 C C . TYR A 1 408 ? -19.097 -3.714 15.096 1.00 91.88 408 TYR A C 1
ATOM 3082 O O . TYR A 1 408 ? -18.990 -2.507 15.299 1.00 91.88 408 TYR A O 1
ATOM 3090 N N . THR A 1 409 ? -20.278 -4.325 15.035 1.00 93.50 409 THR A N 1
ATOM 3091 C CA . THR A 1 409 ? -21.544 -3.628 15.293 1.00 93.50 409 THR A CA 1
ATOM 3092 C C . THR A 1 409 ? -22.079 -4.019 16.664 1.00 93.50 409 THR A C 1
ATOM 3094 O O . THR A 1 409 ? -22.218 -5.208 16.956 1.00 93.50 409 THR A O 1
ATOM 3097 N N . PHE A 1 410 ? -22.395 -3.028 17.496 1.00 93.75 410 PHE A N 1
ATOM 3098 C CA . PHE A 1 410 ? -23.051 -3.217 18.787 1.00 93.75 410 PHE A CA 1
ATOM 3099 C C . PHE A 1 410 ? -24.323 -2.378 18.846 1.00 93.75 410 PHE A C 1
ATOM 3101 O O . PHE A 1 410 ? -24.284 -1.196 18.514 1.00 93.75 410 PHE A O 1
ATOM 3108 N N . SER A 1 411 ? -25.438 -2.953 19.292 1.00 94.56 411 SER A N 1
ATOM 3109 C CA . SER A 1 411 ? -26.647 -2.168 19.558 1.00 94.56 411 SER A CA 1
ATOM 3110 C C . SER A 1 411 ? -27.300 -2.546 20.875 1.00 94.56 411 SER A C 1
ATOM 3112 O O . SER A 1 411 ? -27.196 -3.690 21.312 1.00 94.56 411 SER A O 1
ATOM 3114 N N . VAL A 1 412 ? -28.011 -1.606 21.488 1.00 96.19 412 VAL A N 1
ATOM 3115 C CA . VAL A 1 412 ? -28.781 -1.832 22.714 1.00 96.19 412 VAL A CA 1
ATOM 3116 C C . VAL A 1 412 ? -30.184 -1.247 22.589 1.00 96.19 412 VAL A C 1
ATOM 3118 O O . VAL A 1 412 ? -30.373 -0.167 22.033 1.00 96.19 412 VAL A O 1
ATOM 3121 N N . LYS A 1 413 ? -31.166 -1.971 23.121 1.00 96.38 413 LYS A N 1
ATOM 3122 C CA . LYS A 1 413 ? -32.530 -1.506 23.368 1.00 96.38 413 LYS A CA 1
ATOM 3123 C C . LYS A 1 413 ? -32.852 -1.638 24.847 1.00 96.38 413 LYS A C 1
ATOM 3125 O O . LYS A 1 413 ? -32.374 -2.570 25.494 1.00 96.38 413 LYS A O 1
ATOM 3130 N N . ALA A 1 414 ? -33.693 -0.753 25.356 1.00 96.44 414 ALA A N 1
ATOM 3131 C CA . ALA A 1 414 ? -34.275 -0.850 26.686 1.00 96.44 414 ALA A CA 1
ATOM 3132 C C . ALA A 1 414 ? -35.724 -1.355 26.590 1.00 96.44 414 ALA A C 1
ATOM 3134 O O . ALA A 1 414 ? -36.444 -0.981 25.664 1.00 96.44 414 ALA A O 1
ATOM 3135 N N . VAL A 1 415 ? -36.124 -2.222 27.520 1.00 95.75 415 VAL A N 1
ATOM 3136 C CA . VAL A 1 415 ? -37.450 -2.852 27.572 1.00 95.75 415 VAL A CA 1
ATOM 3137 C C . VAL A 1 415 ? -38.069 -2.586 28.939 1.00 95.75 415 VAL A C 1
ATOM 3139 O O . VAL A 1 415 ? -37.415 -2.809 29.961 1.00 95.75 415 VAL A O 1
ATOM 3142 N N . ASP A 1 416 ? -39.305 -2.092 28.967 1.00 95.38 416 ASP A N 1
ATOM 3143 C CA . ASP A 1 416 ? -40.039 -1.841 30.213 1.00 95.38 416 ASP A CA 1
ATOM 3144 C C . ASP A 1 416 ? -40.737 -3.103 30.762 1.00 95.38 416 ASP A C 1
ATOM 3146 O O . ASP A 1 416 ? -40.790 -4.158 30.122 1.00 95.38 416 ASP A O 1
ATOM 3150 N N . THR A 1 417 ? -41.316 -2.993 31.961 1.00 93.19 417 THR A N 1
ATOM 3151 C CA . THR A 1 417 ? -42.054 -4.093 32.625 1.00 93.19 417 THR A CA 1
ATOM 3152 C C . THR A 1 417 ? -43.335 -4.543 31.912 1.00 93.19 417 THR A C 1
ATOM 3154 O O . THR A 1 417 ? -43.899 -5.587 32.256 1.00 93.19 417 THR A O 1
ATOM 3157 N N . THR A 1 418 ? -43.809 -3.784 30.925 1.00 92.06 418 THR A N 1
ATOM 3158 C CA . THR A 1 418 ? -44.986 -4.098 30.103 1.00 92.06 418 THR A CA 1
ATOM 3159 C C . THR A 1 418 ? -44.626 -4.649 28.720 1.00 92.06 418 THR A C 1
ATOM 3161 O O . THR A 1 418 ? -45.505 -5.155 28.017 1.00 92.06 418 THR A O 1
ATOM 3164 N N . GLY A 1 419 ? -43.336 -4.647 28.374 1.00 91.38 419 GLY A N 1
ATOM 3165 C CA . GLY A 1 419 ? -42.778 -5.166 27.134 1.00 91.38 419 GLY A CA 1
ATOM 3166 C C . GLY A 1 419 ? -42.630 -4.138 26.010 1.00 91.38 419 GLY A C 1
ATOM 3167 O O . GLY A 1 419 ? -42.405 -4.564 24.876 1.00 91.38 419 GLY A O 1
ATOM 3168 N N . ASN A 1 420 ? -42.750 -2.825 26.260 1.00 91.88 420 ASN A N 1
ATOM 3169 C CA . ASN A 1 420 ? -42.433 -1.838 25.220 1.00 91.88 420 ASN A CA 1
ATOM 3170 C C . ASN A 1 420 ? -40.915 -1.710 25.056 1.00 91.88 420 ASN A C 1
ATOM 3172 O O . ASN A 1 420 ? -40.171 -1.657 26.035 1.00 91.88 420 ASN A O 1
ATOM 3176 N N . GLU A 1 421 ? -40.458 -1.630 23.805 1.00 95.06 421 GLU A N 1
ATOM 3177 C CA . GLU A 1 421 ? -39.038 -1.517 23.458 1.00 95.06 421 GLU A CA 1
ATOM 3178 C C . GLU A 1 421 ? -38.684 -0.106 22.984 1.00 95.06 421 GLU A C 1
ATOM 3180 O O . GLU A 1 421 ? -39.417 0.507 22.204 1.00 95.06 421 GLU A O 1
ATOM 3185 N N . SER A 1 422 ? -37.507 0.375 23.382 1.00 94.56 422 SER A N 1
ATOM 3186 C CA . SER A 1 422 ? -36.873 1.550 22.787 1.00 94.56 422 SER A CA 1
ATOM 3187 C C . SER A 1 422 ? -36.485 1.314 21.324 1.00 94.56 422 SER A C 1
ATOM 3189 O O . SER A 1 422 ? -36.299 0.181 20.866 1.00 94.56 422 SER A O 1
ATOM 3191 N N . SER A 1 423 ? -36.247 2.405 20.590 1.00 92.88 423 SER A N 1
ATOM 3192 C CA . SER A 1 423 ? -35.449 2.306 19.362 1.00 92.88 423 SER A CA 1
ATOM 3193 C C . SER A 1 423 ? -34.030 1.816 19.704 1.00 92.88 423 SER A C 1
ATOM 3195 O O . SER A 1 423 ? -33.523 2.156 20.778 1.00 92.88 423 SER A O 1
ATOM 3197 N N . PRO A 1 424 ? -33.391 1.000 18.846 1.00 91.50 424 PRO A N 1
ATOM 3198 C CA . PRO A 1 424 ? -32.041 0.519 19.105 1.00 91.50 424 PRO A CA 1
ATOM 3199 C C . PRO A 1 424 ? -31.021 1.645 18.938 1.00 91.50 424 PRO A C 1
ATOM 3201 O O . PRO A 1 424 ? -30.932 2.251 17.871 1.00 91.50 424 PRO A O 1
ATOM 3204 N N . GLU A 1 425 ? -30.190 1.853 19.953 1.00 93.25 425 GLU A N 1
ATOM 3205 C CA . GLU A 1 425 ? -29.002 2.697 19.848 1.00 93.25 425 GLU A CA 1
ATOM 3206 C C . GLU A 1 425 ? -27.848 1.837 19.328 1.00 93.25 425 GLU A C 1
ATOM 3208 O O . GLU A 1 425 ? -27.479 0.848 19.964 1.00 93.25 425 GLU A O 1
ATOM 3213 N N . THR A 1 426 ? -27.317 2.165 18.148 1.00 91.44 426 THR A N 1
ATOM 3214 C CA . THR A 1 426 ? -26.353 1.323 17.419 1.00 91.44 426 THR A CA 1
ATOM 3215 C C . THR A 1 426 ? -25.036 2.043 17.210 1.00 91.44 426 THR A C 1
ATOM 3217 O O . THR A 1 426 ? -25.011 3.211 16.835 1.00 91.44 426 THR A O 1
ATOM 3220 N N . GLN A 1 427 ? -23.932 1.319 17.374 1.00 89.50 427 GLN A N 1
ATOM 3221 C CA . GLN A 1 427 ? -22.594 1.801 17.071 1.00 89.50 427 GLN A CA 1
ATOM 3222 C C . GLN A 1 427 ? -21.814 0.822 16.214 1.00 89.50 427 GLN A C 1
ATOM 3224 O O . GLN A 1 427 ? -21.880 -0.396 16.392 1.00 89.50 427 GLN A O 1
ATOM 3229 N N . ILE A 1 428 ? -21.063 1.401 15.282 1.00 90.25 428 ILE A N 1
ATOM 3230 C CA . ILE A 1 428 ? -20.182 0.705 14.353 1.00 90.25 428 ILE A CA 1
ATOM 3231 C C . ILE A 1 428 ? -18.759 1.119 14.708 1.00 90.25 428 ILE A C 1
ATOM 3233 O O . ILE A 1 428 ? -18.426 2.304 14.681 1.00 90.25 428 ILE A O 1
ATOM 3237 N N . ILE A 1 429 ? -17.951 0.134 15.078 1.00 89.94 429 ILE A N 1
ATOM 3238 C CA . ILE A 1 429 ? -16.587 0.307 15.554 1.00 89.94 429 ILE A CA 1
ATOM 3239 C C . ILE A 1 429 ? -15.666 -0.379 14.564 1.00 89.94 429 ILE A C 1
ATOM 3241 O O . ILE A 1 429 ? -15.841 -1.555 14.255 1.00 89.94 429 ILE A O 1
ATOM 3245 N N . GLU A 1 430 ? -14.673 0.348 14.088 1.00 91.81 430 GLU A N 1
ATOM 3246 C CA . GLU A 1 430 ? -13.583 -0.188 13.290 1.00 91.81 430 GLU A CA 1
ATOM 3247 C C . GLU A 1 430 ? -12.401 -0.482 14.211 1.00 91.81 430 GLU A C 1
ATOM 3249 O O . GLU A 1 430 ? -12.031 0.324 15.069 1.00 91.81 430 GLU A O 1
ATOM 3254 N N . ILE A 1 431 ? -11.835 -1.676 14.068 1.00 90.94 431 ILE A N 1
ATOM 3255 C CA . ILE A 1 431 ? -10.740 -2.166 14.895 1.00 90.94 431 ILE A CA 1
ATOM 3256 C C . ILE A 1 431 ? -9.511 -2.303 14.012 1.00 90.94 431 ILE A C 1
ATOM 3258 O O . ILE A 1 431 ? -9.530 -3.072 13.051 1.00 90.94 431 ILE A O 1
ATOM 3262 N N . ALA A 1 432 ? -8.447 -1.595 14.377 1.00 91.75 432 ALA A N 1
ATOM 3263 C CA . ALA A 1 432 ? -7.124 -1.740 13.786 1.00 91.75 432 ALA A CA 1
ATOM 3264 C C . ALA A 1 432 ? -6.075 -1.527 14.881 1.00 91.75 432 ALA A C 1
ATOM 3266 O O . ALA A 1 432 ? -5.866 -0.403 15.329 1.00 91.75 432 ALA A O 1
ATOM 3267 N N . THR A 1 433 ? -5.421 -2.597 15.335 1.00 89.81 433 THR A N 1
ATOM 3268 C CA . THR A 1 433 ? -4.410 -2.547 16.410 1.00 89.81 433 THR A CA 1
ATOM 3269 C C . THR A 1 433 ? -3.115 -1.855 15.994 1.00 89.81 433 THR A C 1
ATOM 3271 O O . THR A 1 433 ? -2.370 -1.386 16.850 1.00 89.81 433 THR A O 1
ATOM 3274 N N . THR A 1 434 ? -2.878 -1.737 14.687 1.00 90.88 434 THR A N 1
ATOM 3275 C CA . THR A 1 434 ? -1.749 -1.017 14.080 1.00 90.88 434 THR A CA 1
ATOM 3276 C C . THR A 1 434 ? -2.265 0.021 13.072 1.00 90.88 434 THR A C 1
ATOM 3278 O O . THR A 1 434 ? -2.030 -0.088 11.870 1.00 90.88 434 THR A O 1
ATOM 3281 N N . PRO A 1 435 ? -3.031 1.029 13.533 1.00 94.00 435 PRO A N 1
ATOM 3282 C CA . PRO A 1 435 ? -3.756 1.939 12.649 1.00 94.00 435 PRO A CA 1
ATOM 3283 C C . PRO A 1 435 ? -2.850 3.006 12.016 1.00 94.00 435 PRO A C 1
ATOM 3285 O O . PRO A 1 435 ? -3.244 3.631 11.041 1.00 94.00 435 PRO A O 1
ATOM 3288 N N . VAL A 1 436 ? -1.640 3.200 12.547 1.00 97.25 436 VAL A N 1
ATOM 3289 C CA . VAL A 1 436 ? -0.558 3.987 11.941 1.00 97.25 436 VAL A CA 1
ATOM 3290 C C . VAL A 1 436 ? 0.733 3.196 12.116 1.00 97.25 436 VAL A C 1
ATOM 3292 O O . VAL A 1 436 ? 0.969 2.638 13.191 1.00 97.25 436 VAL A O 1
ATOM 3295 N N . VAL A 1 437 ? 1.558 3.136 11.073 1.00 98.25 437 VAL A N 1
ATOM 3296 C CA . VAL A 1 437 ? 2.821 2.387 11.071 1.00 98.25 437 VAL A CA 1
ATOM 3297 C C . VAL A 1 437 ? 4.003 3.269 10.686 1.00 98.25 437 VAL A C 1
ATOM 3299 O O . VAL A 1 437 ? 3.859 4.169 9.865 1.00 98.25 437 VAL A O 1
ATOM 3302 N N . ILE A 1 438 ? 5.186 2.981 11.231 1.00 98.69 438 ILE A N 1
ATOM 3303 C CA . ILE A 1 438 ? 6.457 3.560 10.766 1.00 98.69 438 ILE A CA 1
ATOM 3304 C C . ILE A 1 438 ? 6.800 2.899 9.428 1.00 98.69 438 ILE A C 1
ATOM 3306 O O . ILE A 1 438 ? 7.063 1.693 9.391 1.00 98.69 438 ILE A O 1
ATOM 3310 N N . ASN A 1 439 ? 6.773 3.655 8.337 1.00 98.62 439 ASN A N 1
ATOM 3311 C CA . ASN A 1 439 ? 6.774 3.110 6.983 1.00 98.62 439 ASN A CA 1
ATOM 3312 C C . ASN A 1 439 ? 8.148 3.154 6.301 1.00 98.62 439 ASN A C 1
ATOM 3314 O O . ASN A 1 439 ? 8.579 2.147 5.736 1.00 98.62 439 ASN A O 1
ATOM 3318 N N . GLU A 1 440 ? 8.851 4.280 6.383 1.00 98.62 440 GLU A N 1
ATOM 3319 C CA . GLU A 1 440 ? 10.148 4.486 5.732 1.00 98.62 440 GLU A CA 1
ATOM 3320 C C . GLU A 1 440 ? 11.035 5.420 6.573 1.00 98.62 440 GLU A C 1
ATOM 3322 O O . GLU A 1 440 ? 10.537 6.288 7.291 1.00 98.62 440 GLU A O 1
ATOM 3327 N N . ILE A 1 441 ? 12.353 5.190 6.558 1.00 98.31 441 ILE A N 1
ATOM 3328 C CA . ILE A 1 441 ? 13.328 5.928 7.373 1.00 98.31 441 ILE A CA 1
ATOM 3329 C C . ILE A 1 441 ? 14.585 6.231 6.549 1.00 98.31 441 ILE A C 1
ATOM 3331 O O . ILE A 1 441 ? 15.313 5.317 6.141 1.00 98.31 441 ILE A O 1
ATOM 3335 N N . ALA A 1 442 ? 14.901 7.513 6.386 1.00 97.19 442 ALA A N 1
ATOM 3336 C CA . ALA A 1 442 ? 16.135 8.009 5.779 1.00 97.19 442 ALA A CA 1
ATOM 3337 C C . ALA A 1 442 ? 17.154 8.441 6.845 1.00 97.19 442 ALA A C 1
ATOM 3339 O O . ALA A 1 442 ? 17.527 9.605 6.959 1.00 97.19 442 ALA A O 1
ATOM 3340 N N . TRP A 1 443 ? 17.635 7.476 7.630 1.00 95.50 443 TRP A N 1
ATOM 3341 C CA . TRP A 1 443 ? 18.543 7.699 8.767 1.00 95.50 443 TRP A CA 1
ATOM 3342 C C . TRP A 1 443 ? 19.955 8.181 8.395 1.00 95.50 443 TRP A C 1
ATOM 3344 O O . TRP A 1 443 ? 20.781 8.404 9.270 1.00 95.50 443 TRP A O 1
ATOM 3354 N N . MET A 1 444 ? 20.285 8.246 7.105 1.00 93.62 444 MET A N 1
ATOM 3355 C CA . MET A 1 444 ? 21.629 8.552 6.601 1.00 93.62 444 MET A CA 1
ATOM 3356 C C . MET A 1 444 ? 21.739 9.908 5.897 1.00 93.62 444 MET A C 1
ATOM 3358 O O . MET A 1 444 ? 22.818 10.244 5.384 1.00 93.62 444 MET A O 1
ATOM 3362 N N . GLY A 1 445 ? 20.635 10.641 5.792 1.00 93.88 445 GLY A N 1
ATOM 3363 C CA . GLY A 1 445 ? 20.529 11.807 4.929 1.00 93.88 445 GLY A CA 1
ATOM 3364 C C . GLY A 1 445 ? 20.377 11.468 3.441 1.00 93.88 445 GLY A C 1
ATOM 3365 O O . GLY A 1 445 ? 20.182 10.312 3.058 1.00 93.88 445 GLY A O 1
ATOM 3366 N N . THR A 1 446 ? 20.550 12.470 2.581 1.00 94.56 446 THR A N 1
ATOM 3367 C CA . THR A 1 446 ? 20.423 12.343 1.117 1.00 94.56 446 THR A CA 1
ATOM 3368 C C . THR A 1 446 ? 21.792 12.357 0.412 1.00 94.56 446 THR A C 1
ATOM 3370 O O . THR A 1 446 ? 22.842 12.489 1.052 1.00 94.56 446 THR A O 1
ATOM 3373 N N . ASP A 1 447 ? 21.825 12.137 -0.909 1.00 89.06 447 ASP A N 1
ATOM 3374 C CA . ASP A 1 447 ? 23.070 12.118 -1.703 1.00 89.06 447 ASP A CA 1
ATOM 3375 C C . ASP A 1 447 ? 23.536 13.532 -2.089 1.00 89.06 447 ASP A C 1
ATOM 3377 O O . ASP A 1 447 ? 24.728 13.842 -2.049 1.00 89.06 447 ASP A O 1
ATOM 3381 N N . GLY A 1 448 ? 22.623 14.425 -2.474 1.00 83.44 448 GLY A N 1
ATOM 3382 C CA . GLY A 1 448 ? 22.941 15.795 -2.886 1.00 83.44 448 GLY A CA 1
ATOM 3383 C C . GLY A 1 448 ? 23.894 15.892 -4.082 1.00 83.44 448 GLY A C 1
ATOM 3384 O O . GLY A 1 448 ? 24.384 16.985 -4.365 1.00 83.44 448 GLY A O 1
ATOM 3385 N N . ALA A 1 449 ? 24.226 14.766 -4.727 1.00 84.75 449 ALA A N 1
ATOM 3386 C CA . ALA A 1 449 ? 25.340 14.584 -5.659 1.00 84.75 449 ALA A CA 1
ATOM 3387 C C . ALA A 1 449 ? 26.678 15.197 -5.186 1.00 84.75 449 ALA A C 1
ATOM 3389 O O . ALA A 1 449 ? 27.484 15.670 -5.997 1.00 84.75 449 ALA A O 1
ATOM 3390 N N . VAL A 1 450 ? 26.935 15.195 -3.874 1.00 80.38 450 VAL A N 1
ATOM 3391 C CA . VAL A 1 450 ? 28.159 15.739 -3.268 1.00 80.38 450 VAL A CA 1
ATOM 3392 C C . VAL A 1 450 ? 28.916 14.664 -2.486 1.00 80.38 450 VAL A C 1
ATOM 3394 O O . VAL A 1 450 ? 28.305 13.793 -1.867 1.00 80.38 450 VAL A O 1
ATOM 3397 N N . PRO A 1 451 ? 30.263 14.696 -2.454 1.00 79.62 451 PRO A N 1
ATOM 3398 C CA . PRO A 1 451 ? 31.027 13.750 -1.649 1.00 79.62 451 PRO A CA 1
ATOM 3399 C C . PRO A 1 451 ? 30.606 13.788 -0.172 1.00 79.62 451 PRO A C 1
ATOM 3401 O O . PRO A 1 451 ? 30.799 14.797 0.501 1.00 79.62 451 PRO A O 1
ATOM 3404 N N . GLY A 1 452 ? 30.079 12.669 0.330 1.00 75.69 452 GLY A N 1
ATOM 3405 C CA . GLY A 1 452 ? 29.614 12.533 1.716 1.00 75.69 452 GLY A CA 1
ATOM 3406 C C . GLY A 1 452 ? 28.106 12.719 1.919 1.00 75.69 452 GLY A C 1
ATOM 3407 O O . GLY A 1 452 ? 27.622 12.419 3.012 1.00 75.69 452 GLY A O 1
ATOM 3408 N N . GLY A 1 453 ? 27.360 13.114 0.885 1.00 86.75 453 GLY A N 1
ATOM 3409 C CA . GLY A 1 453 ? 25.924 13.345 0.986 1.00 86.75 453 GLY A CA 1
ATOM 3410 C C . GLY A 1 453 ? 25.546 14.629 1.721 1.00 86.75 453 GLY A C 1
ATOM 3411 O O . GLY A 1 453 ? 26.407 15.423 2.110 1.00 86.75 453 GLY A O 1
ATOM 3412 N N . LEU A 1 454 ? 24.248 14.784 1.971 1.00 90.44 454 LEU A N 1
ATOM 3413 C CA . LEU A 1 454 ? 23.672 15.769 2.882 1.00 90.44 454 LEU A CA 1
ATOM 3414 C C . LEU A 1 454 ? 23.182 15.017 4.134 1.00 90.44 454 LEU A C 1
ATOM 3416 O O . LEU A 1 454 ? 22.037 14.585 4.199 1.00 90.44 454 LEU A O 1
ATOM 3420 N N . PRO A 1 455 ? 24.059 14.768 5.127 1.00 89.19 455 PRO A N 1
ATOM 3421 C CA . PRO A 1 455 ? 23.767 13.877 6.257 1.00 89.19 455 PRO A CA 1
ATOM 3422 C C . PRO A 1 455 ? 22.748 14.442 7.254 1.00 89.19 455 PRO A C 1
ATOM 3424 O O . PRO A 1 455 ? 22.360 13.740 8.178 1.00 89.19 455 PRO A O 1
ATOM 3427 N N . ASN A 1 456 ? 22.379 15.716 7.116 1.00 88.75 456 ASN A N 1
ATOM 3428 C CA . ASN A 1 456 ? 21.376 16.354 7.961 1.00 88.75 456 ASN A CA 1
ATOM 3429 C C . ASN A 1 456 ? 19.957 16.206 7.409 1.00 88.75 456 ASN A C 1
ATOM 3431 O O . ASN A 1 456 ? 19.014 16.430 8.168 1.00 88.75 456 ASN A O 1
ATOM 3435 N N . ASP A 1 457 ? 19.846 15.824 6.137 1.00 93.38 457 ASP A N 1
ATOM 3436 C CA . ASP A 1 457 ? 18.608 15.735 5.370 1.00 93.38 457 ASP A CA 1
ATOM 3437 C C . ASP A 1 457 ? 17.930 14.387 5.657 1.00 93.38 457 ASP A C 1
ATOM 3439 O O . ASP A 1 457 ? 17.775 13.521 4.794 1.00 93.38 457 ASP A O 1
ATOM 3443 N N . GLU A 1 458 ? 17.644 14.161 6.936 1.00 95.00 458 GLU A N 1
ATOM 3444 C CA . GLU A 1 458 ? 17.005 12.956 7.448 1.00 95.00 458 GLU A CA 1
ATOM 3445 C C . GLU A 1 458 ? 15.490 13.133 7.465 1.00 95.00 458 GLU A C 1
ATOM 3447 O O . GLU A 1 458 ? 14.974 14.216 7.752 1.00 95.00 458 GLU A O 1
ATOM 3452 N N . TRP A 1 459 ? 14.774 12.040 7.230 1.00 96.94 459 TRP A N 1
ATOM 3453 C CA . TRP A 1 459 ? 13.323 12.036 7.312 1.00 96.94 459 TRP A CA 1
ATOM 3454 C C . TRP A 1 459 ? 12.775 10.686 7.766 1.00 96.94 459 TRP A C 1
ATOM 3456 O O . TRP A 1 459 ? 13.425 9.640 7.648 1.00 96.94 459 TRP A O 1
ATOM 3466 N N . ILE A 1 460 ? 11.568 10.729 8.321 1.00 98.44 460 ILE A N 1
ATOM 3467 C CA . ILE A 1 460 ? 10.813 9.565 8.782 1.00 98.44 460 ILE A CA 1
ATOM 3468 C C . ILE A 1 460 ? 9.410 9.667 8.203 1.00 98.44 460 ILE A C 1
ATOM 3470 O O . ILE A 1 460 ? 8.795 10.727 8.237 1.00 98.44 460 ILE A O 1
ATOM 3474 N N . GLU A 1 461 ? 8.878 8.563 7.705 1.00 98.75 461 GLU A N 1
ATOM 3475 C CA . GLU A 1 461 ? 7.518 8.509 7.195 1.00 98.75 461 GLU A CA 1
ATOM 3476 C C . GLU A 1 461 ? 6.652 7.567 8.023 1.00 98.75 461 GLU A C 1
ATOM 3478 O O . GLU A 1 461 ? 7.039 6.437 8.340 1.00 98.75 461 GLU A O 1
ATOM 3483 N N . LEU A 1 462 ? 5.444 8.029 8.333 1.00 98.88 462 LEU A N 1
ATOM 3484 C CA . LEU A 1 462 ? 4.369 7.209 8.868 1.00 98.88 462 LEU A CA 1
ATOM 3485 C C . LEU A 1 462 ? 3.328 6.944 7.776 1.00 98.88 462 LEU A C 1
ATOM 3487 O O . LEU A 1 462 ? 3.134 7.759 6.879 1.00 98.88 462 LEU A O 1
ATOM 3491 N N . TYR A 1 463 ? 2.621 5.823 7.871 1.00 98.62 463 TYR A N 1
ATOM 3492 C CA . TYR A 1 463 ? 1.535 5.484 6.955 1.00 98.62 463 TYR A CA 1
ATOM 3493 C C . TYR A 1 463 ? 0.276 5.084 7.717 1.00 98.62 463 TYR A C 1
ATOM 3495 O O . TYR A 1 463 ? 0.344 4.337 8.697 1.00 98.62 463 TYR A O 1
ATOM 3503 N N . ASN A 1 464 ? -0.873 5.558 7.241 1.00 97.25 464 ASN A N 1
ATOM 3504 C CA . ASN A 1 464 ? -2.190 5.168 7.723 1.00 97.25 464 ASN A CA 1
ATOM 3505 C C . ASN A 1 464 ? -2.797 4.092 6.799 1.00 97.25 464 ASN A C 1
ATOM 3507 O O . ASN A 1 464 ? -3.376 4.428 5.763 1.00 97.25 464 ASN A O 1
ATOM 3511 N N . PRO A 1 465 ? -2.720 2.793 7.152 1.00 92.94 465 PRO A N 1
ATOM 3512 C CA . PRO A 1 465 ? -3.327 1.725 6.365 1.00 92.94 465 PRO A CA 1
ATOM 3513 C C . PRO A 1 465 ? -4.853 1.640 6.492 1.00 92.94 465 PRO A C 1
ATOM 3515 O O . PRO A 1 465 ? -5.440 0.769 5.850 1.00 92.94 465 PRO A O 1
ATOM 3518 N N . THR A 1 466 ? -5.512 2.464 7.308 1.00 90.81 466 THR A N 1
ATOM 3519 C CA . THR A 1 466 ? -6.966 2.395 7.526 1.00 90.81 466 THR A CA 1
ATOM 3520 C C . THR A 1 466 ? -7.749 3.159 6.455 1.00 90.81 466 THR A C 1
ATOM 3522 O O . THR A 1 466 ? -7.182 3.894 5.645 1.00 90.81 466 THR A O 1
ATOM 3525 N N . ASP A 1 467 ? -9.069 2.967 6.438 1.00 85.00 467 ASP A N 1
ATOM 3526 C CA . ASP A 1 467 ? -9.997 3.671 5.543 1.00 85.00 467 ASP A CA 1
ATOM 3527 C C . ASP A 1 467 ? -10.530 4.983 6.157 1.00 85.00 467 ASP A C 1
ATOM 3529 O O . ASP A 1 467 ? -11.481 5.576 5.646 1.00 85.00 467 ASP A O 1
ATOM 3533 N N . LYS A 1 468 ? -9.924 5.456 7.256 1.00 85.94 468 LYS A N 1
ATOM 3534 C CA . LYS A 1 468 ? -10.304 6.697 7.942 1.00 85.94 468 LYS A CA 1
ATOM 3535 C C . LYS A 1 468 ? -9.128 7.627 8.129 1.00 85.94 468 LYS A C 1
ATOM 3537 O O . LYS A 1 468 ? -8.003 7.188 8.312 1.00 85.94 468 LYS A O 1
ATOM 3542 N N . GLU A 1 469 ? -9.419 8.919 8.168 1.00 91.50 469 GLU A N 1
ATOM 3543 C CA . GLU A 1 469 ? -8.474 9.909 8.664 1.00 91.50 469 GLU A CA 1
ATOM 3544 C C . GLU A 1 469 ? -8.234 9.712 10.170 1.00 91.50 469 GLU A C 1
ATOM 3546 O O . GLU A 1 469 ? -9.187 9.604 10.946 1.00 91.50 469 GLU A O 1
ATOM 3551 N N . ILE A 1 470 ? -6.964 9.683 10.577 1.00 94.38 470 ILE A N 1
ATOM 3552 C CA . ILE A 1 470 ? -6.531 9.498 11.966 1.00 94.38 470 ILE A CA 1
ATOM 3553 C C . ILE A 1 470 ? -5.966 10.803 12.507 1.00 94.38 470 ILE A C 1
ATOM 3555 O O . ILE A 1 470 ? -5.046 11.370 11.924 1.00 94.38 470 ILE A O 1
ATOM 3559 N N . SER A 1 471 ? -6.468 11.245 13.659 1.00 93.06 471 SER A N 1
ATOM 3560 C CA . SER A 1 471 ? -5.872 12.356 14.403 1.00 93.06 471 SER A CA 1
ATOM 3561 C C . SER A 1 471 ? -4.600 11.904 15.122 1.00 93.06 471 SER A C 1
ATOM 3563 O O . SER A 1 471 ? -4.605 10.903 15.846 1.00 93.06 471 SER A O 1
ATOM 3565 N N . LEU A 1 472 ? -3.523 12.678 14.971 1.00 95.38 472 LEU A N 1
ATOM 3566 C CA . LEU A 1 472 ? -2.247 12.459 15.655 1.00 95.38 472 LEU A CA 1
ATOM 3567 C C . LEU A 1 472 ? -2.160 13.183 17.008 1.00 95.38 472 LEU A C 1
ATOM 3569 O O . LEU A 1 472 ? -1.109 13.195 17.644 1.00 95.38 472 LEU A O 1
ATOM 3573 N N . ALA A 1 473 ? -3.266 13.743 17.507 1.00 91.38 473 ALA A N 1
ATOM 3574 C CA . ALA A 1 473 ? -3.302 14.349 18.834 1.00 91.38 473 ALA A CA 1
ATOM 3575 C C . ALA A 1 473 ? -2.904 13.341 19.932 1.00 91.38 473 ALA A C 1
ATOM 3577 O O . ALA A 1 473 ? -3.513 12.278 20.074 1.00 91.38 473 ALA A O 1
ATOM 3578 N N . GLY A 1 474 ? -1.892 13.697 20.729 1.00 92.94 474 GLY A N 1
ATOM 3579 C CA . GLY A 1 474 ? -1.366 12.847 21.803 1.00 92.94 474 GLY A CA 1
ATOM 3580 C C . GLY A 1 474 ? -0.487 11.689 21.322 1.00 92.94 474 GLY A C 1
ATOM 3581 O O . GLY A 1 474 ? -0.231 10.770 22.102 1.00 92.94 474 GLY A O 1
ATOM 3582 N N . TRP A 1 475 ? -0.052 11.701 20.060 1.00 97.25 475 TRP A N 1
ATOM 3583 C CA . TRP A 1 475 ? 0.924 10.748 19.545 1.00 97.25 475 TRP A CA 1
ATOM 3584 C C . TRP A 1 475 ? 2.344 11.306 19.633 1.00 97.25 475 TRP A C 1
ATOM 3586 O O . TRP A 1 475 ? 2.590 12.471 19.322 1.00 97.25 475 TRP A O 1
ATOM 3596 N N . THR A 1 476 ? 3.288 10.439 19.981 1.00 97.62 476 THR A N 1
ATOM 3597 C CA . THR A 1 476 ? 4.710 10.759 20.083 1.00 97.62 476 THR A CA 1
ATOM 3598 C C . THR A 1 476 ? 5.509 9.721 19.303 1.00 97.62 476 THR A C 1
ATOM 3600 O O . THR A 1 476 ? 5.355 8.518 19.521 1.00 97.62 476 THR A O 1
ATOM 3603 N N . LEU A 1 477 ? 6.393 10.167 18.412 1.00 97.94 477 LEU A N 1
ATOM 3604 C CA . LEU A 1 477 ? 7.433 9.329 17.820 1.00 97.94 477 LEU A CA 1
ATOM 3605 C C . LEU A 1 477 ? 8.737 9.579 18.575 1.00 97.94 477 LEU A C 1
ATOM 3607 O O . LEU A 1 477 ? 9.270 10.686 18.529 1.00 97.94 477 LEU A O 1
ATOM 3611 N N . ARG A 1 478 ? 9.264 8.571 19.270 1.00 95.31 478 ARG A N 1
ATOM 3612 C CA . ARG A 1 478 ? 10.491 8.730 20.057 1.00 95.31 478 ARG A CA 1
ATOM 3613 C C . ARG A 1 478 ? 11.540 7.665 19.790 1.00 95.31 478 ARG A C 1
ATOM 3615 O O . ARG A 1 478 ? 11.226 6.501 19.562 1.00 95.31 478 ARG A O 1
ATOM 3622 N N . ALA A 1 479 ? 12.785 8.058 19.953 1.00 94.19 479 ALA A N 1
ATOM 3623 C CA . ALA A 1 479 ? 13.936 7.190 20.043 1.00 94.19 479 ALA A CA 1
ATOM 3624 C C . ALA A 1 479 ? 14.008 6.447 21.381 1.00 94.19 479 ALA A C 1
ATOM 3626 O O . ALA A 1 479 ? 13.568 6.932 22.431 1.00 94.19 479 ALA A O 1
ATOM 3627 N N . GLY A 1 480 ? 14.623 5.268 21.367 1.00 91.81 480 GLY A N 1
ATOM 3628 C CA . GLY A 1 480 ? 14.911 4.474 22.559 1.00 91.81 480 GLY A CA 1
ATOM 3629 C C . GLY A 1 480 ? 15.963 5.094 23.481 1.00 91.81 480 GLY A C 1
ATOM 3630 O O . GLY A 1 480 ? 15.934 4.835 24.682 1.00 91.81 480 GLY A O 1
ATOM 3631 N N . ASP A 1 481 ? 16.861 5.926 22.950 1.00 89.31 481 ASP A N 1
ATOM 3632 C CA . ASP A 1 481 ? 17.860 6.671 23.729 1.00 89.31 481 ASP A CA 1
ATOM 3633 C C . ASP A 1 481 ? 17.346 8.037 24.233 1.00 89.31 481 ASP A C 1
ATOM 3635 O O . ASP A 1 481 ? 18.032 8.721 24.996 1.00 89.31 481 ASP A O 1
ATOM 3639 N N . GLY A 1 482 ? 16.112 8.395 23.861 1.00 87.75 482 GLY A N 1
ATOM 3640 C CA . GLY A 1 482 ? 15.407 9.600 24.278 1.00 87.75 482 GLY A CA 1
ATOM 3641 C C . GLY A 1 482 ? 15.427 10.750 23.270 1.00 87.75 482 GLY A C 1
ATOM 3642 O O . GLY A 1 482 ? 14.661 11.695 23.467 1.00 87.75 482 GLY A O 1
ATOM 3643 N N . THR A 1 483 ? 16.233 10.713 22.201 1.00 88.62 483 THR A N 1
ATOM 3644 C CA . THR A 1 483 ? 16.192 11.758 21.158 1.00 88.62 483 THR A CA 1
ATOM 3645 C C . THR A 1 483 ? 16.407 11.176 19.755 1.00 88.62 483 THR A C 1
ATOM 3647 O O . THR A 1 483 ? 17.382 10.465 19.580 1.00 88.62 483 THR A O 1
ATOM 3650 N N . PRO A 1 484 ? 15.568 11.504 18.750 1.00 91.69 484 PRO A N 1
ATOM 3651 C CA . PRO A 1 484 ? 14.466 12.469 18.783 1.00 91.69 484 PRO A CA 1
ATOM 3652 C C . PRO A 1 484 ? 13.257 12.007 19.613 1.00 91.69 484 PRO A C 1
ATOM 3654 O O . PRO A 1 484 ? 12.974 10.822 19.713 1.00 91.69 484 PRO A O 1
ATOM 3657 N N . THR A 1 485 ? 12.536 12.955 20.219 1.00 94.06 485 THR A N 1
ATOM 3658 C CA . THR A 1 485 ? 11.206 12.736 20.823 1.00 94.06 485 THR A CA 1
ATOM 3659 C C . THR A 1 485 ? 10.253 13.768 20.232 1.00 94.06 485 THR A C 1
ATOM 3661 O O . THR A 1 485 ? 10.304 14.943 20.589 1.00 94.06 485 THR A O 1
ATOM 3664 N N . ILE A 1 486 ? 9.436 13.342 19.275 1.00 95.44 486 ILE A N 1
ATOM 3665 C CA . ILE A 1 486 ? 8.642 14.195 18.393 1.00 95.44 486 ILE A CA 1
ATOM 3666 C C . ILE A 1 486 ? 7.170 14.048 18.766 1.00 95.44 486 ILE A C 1
ATOM 3668 O O . ILE A 1 486 ? 6.572 13.000 18.536 1.00 95.44 486 ILE A O 1
ATOM 3672 N N . GLU A 1 487 ? 6.580 15.107 19.308 1.00 96.25 487 GLU A N 1
ATOM 3673 C CA . GLU A 1 487 ? 5.126 15.209 19.454 1.00 96.25 487 GLU A CA 1
ATOM 3674 C C . GLU A 1 487 ? 4.511 15.440 18.071 1.00 96.25 487 GLU A C 1
ATOM 3676 O O . GLU A 1 487 ? 4.839 16.423 17.400 1.00 96.25 487 GLU A O 1
ATOM 3681 N N . LEU A 1 488 ? 3.661 14.519 17.626 1.00 97.75 488 LEU A N 1
ATOM 3682 C CA . LEU A 1 488 ? 3.031 14.578 16.312 1.00 97.75 488 LEU A CA 1
ATOM 3683 C C . LEU A 1 488 ? 1.812 15.504 16.343 1.00 97.75 488 LEU A C 1
ATOM 3685 O O . LEU A 1 488 ? 1.127 15.647 17.358 1.00 97.75 488 LEU A O 1
ATOM 3689 N N . THR A 1 489 ? 1.535 16.144 15.212 1.00 95.44 489 THR A N 1
ATOM 3690 C CA . THR A 1 489 ? 0.435 17.104 15.070 1.00 95.44 489 THR A CA 1
ATOM 3691 C C . THR A 1 489 ? -0.411 16.808 13.836 1.00 95.44 489 THR A C 1
ATOM 3693 O O . THR A 1 489 ? -0.021 16.024 12.975 1.00 95.44 489 THR A O 1
ATOM 3696 N N . ASN A 1 490 ? -1.576 17.450 13.733 1.00 93.62 490 ASN A N 1
ATOM 3697 C CA . ASN A 1 490 ? -2.519 17.276 12.623 1.00 93.62 490 ASN A CA 1
ATOM 3698 C C . ASN A 1 490 ? -3.061 15.837 12.525 1.00 93.62 490 ASN A C 1
ATOM 3700 O O . ASN A 1 490 ? -3.295 15.175 13.542 1.00 93.62 490 ASN A O 1
ATOM 3704 N N . SER A 1 491 ? -3.335 15.386 11.308 1.00 93.69 491 SER A N 1
ATOM 3705 C CA . SER A 1 491 ? -3.960 14.110 10.994 1.00 93.69 491 SER A CA 1
ATOM 3706 C C . SER A 1 491 ? -3.298 13.462 9.780 1.00 93.69 491 SER A C 1
ATOM 3708 O O . SER A 1 491 ? -2.584 14.114 9.019 1.00 93.69 491 SER A O 1
ATOM 3710 N N . ILE A 1 492 ? -3.540 12.164 9.606 1.00 95.31 492 ILE A N 1
ATOM 3711 C CA . ILE A 1 492 ? -3.168 11.411 8.406 1.00 95.31 492 ILE A CA 1
ATOM 3712 C C . ILE A 1 492 ? -4.454 10.940 7.738 1.00 95.31 492 ILE A C 1
ATOM 3714 O O . ILE A 1 492 ? -5.207 10.172 8.343 1.00 95.31 492 ILE A O 1
ATOM 3718 N N . LEU A 1 493 ? -4.703 11.360 6.495 1.00 91.75 493 LEU A N 1
ATOM 3719 C CA . LEU A 1 493 ? -5.847 10.882 5.710 1.00 91.75 493 LEU A CA 1
ATOM 3720 C C . LEU A 1 493 ? -5.809 9.354 5.522 1.00 91.75 493 LEU A C 1
ATOM 3722 O O . LEU A 1 493 ? -4.767 8.710 5.664 1.00 91.75 493 LEU A O 1
ATOM 3726 N N . ALA A 1 494 ? -6.965 8.775 5.196 1.00 87.56 494 ALA A N 1
ATOM 3727 C CA . ALA A 1 494 ? -7.086 7.356 4.874 1.00 87.56 494 ALA A CA 1
ATOM 3728 C C . ALA A 1 494 ? -6.125 6.963 3.739 1.00 87.56 494 ALA A C 1
ATOM 3730 O O . ALA A 1 494 ? -6.045 7.668 2.733 1.00 87.56 494 ALA A O 1
ATOM 3731 N N . LYS A 1 495 ? -5.420 5.832 3.887 1.00 89.00 495 LYS A N 1
ATOM 3732 C CA . LYS A 1 495 ? -4.436 5.322 2.905 1.00 89.00 495 LYS A CA 1
ATOM 3733 C C . LYS A 1 495 ? -3.376 6.348 2.494 1.00 89.00 495 LYS A C 1
ATOM 3735 O O . LYS A 1 495 ? -2.909 6.322 1.357 1.00 89.00 495 LYS A O 1
ATOM 3740 N N . ASN A 1 496 ? -3.005 7.247 3.403 1.00 96.38 496 ASN A N 1
ATOM 3741 C CA . ASN A 1 496 ? -2.069 8.328 3.121 1.00 96.38 496 ASN A CA 1
ATOM 3742 C C . ASN A 1 496 ? -0.842 8.289 4.045 1.00 96.38 496 ASN A C 1
ATOM 3744 O O . ASN A 1 496 ? -0.813 7.577 5.056 1.00 96.38 496 ASN A O 1
ATOM 3748 N N . PHE A 1 497 ? 0.183 9.037 3.653 1.00 97.88 497 PHE A N 1
ATOM 3749 C CA . PHE A 1 497 ? 1.484 9.124 4.303 1.00 97.88 497 PHE A CA 1
ATOM 3750 C C . PHE A 1 497 ? 1.592 10.397 5.144 1.00 97.88 497 PHE A C 1
ATOM 3752 O O . PHE A 1 497 ? 0.864 11.363 4.922 1.00 97.88 497 PHE A O 1
ATOM 3759 N N . TYR A 1 498 ? 2.514 10.386 6.102 1.00 98.50 498 TYR A N 1
ATOM 3760 C CA . TYR A 1 498 ? 2.865 11.533 6.927 1.00 98.50 498 TYR A CA 1
ATOM 3761 C C . TYR A 1 498 ? 4.386 11.651 7.007 1.00 98.50 498 TYR A C 1
ATOM 3763 O O . TYR A 1 498 ? 5.047 10.814 7.627 1.00 98.50 498 TYR A O 1
ATOM 3771 N N . LEU A 1 499 ? 4.930 12.669 6.347 1.00 98.56 499 LEU A N 1
ATOM 3772 C CA . LEU A 1 499 ? 6.358 12.896 6.168 1.00 98.56 499 LEU A CA 1
ATOM 3773 C C . LEU A 1 499 ? 6.890 13.854 7.237 1.00 98.56 499 LEU A C 1
ATOM 3775 O O . LEU A 1 499 ? 6.444 14.998 7.348 1.00 98.56 499 LEU A O 1
ATOM 3779 N N . LEU A 1 500 ? 7.864 13.378 8.009 1.00 98.00 500 LEU A N 1
ATOM 3780 C CA . LEU A 1 500 ? 8.598 14.144 9.008 1.00 98.00 500 LEU A CA 1
ATOM 3781 C C . LEU A 1 500 ? 9.990 14.472 8.477 1.00 98.00 500 LEU A C 1
ATOM 3783 O O . LEU A 1 500 ? 10.792 13.557 8.297 1.00 98.00 500 LEU A O 1
ATOM 3787 N N . GLU A 1 501 ? 10.303 15.753 8.305 1.00 96.00 501 GLU A N 1
ATOM 3788 C CA . GLU A 1 501 ? 11.642 16.202 7.905 1.00 96.00 501 GLU A CA 1
ATOM 3789 C C . GLU A 1 501 ? 12.401 16.817 9.073 1.00 96.00 501 GLU A C 1
ATOM 3791 O O . GLU A 1 501 ? 11.847 17.539 9.913 1.00 96.00 501 GLU A O 1
ATOM 3796 N N . ARG A 1 502 ? 13.697 16.523 9.145 1.00 94.12 502 ARG A N 1
ATOM 3797 C CA . ARG A 1 502 ? 14.562 17.118 10.153 1.00 94.12 502 ARG A CA 1
ATOM 3798 C C . ARG A 1 502 ? 14.992 18.514 9.712 1.00 94.12 502 ARG A C 1
ATOM 3800 O O . ARG A 1 502 ? 15.421 18.723 8.587 1.00 94.12 502 ARG A O 1
ATOM 3807 N N . THR A 1 503 ? 15.019 19.443 10.662 1.00 90.69 503 THR A N 1
ATOM 3808 C CA . THR A 1 503 ? 15.532 20.821 10.571 1.00 90.69 503 THR A CA 1
ATOM 3809 C C . THR A 1 503 ? 14.757 21.799 9.687 1.00 90.69 503 THR A C 1
ATOM 3811 O O . THR A 1 503 ? 14.456 22.894 10.162 1.00 90.69 503 THR A O 1
ATOM 3814 N N . ASP A 1 504 ? 14.416 21.443 8.453 1.00 90.50 504 ASP A N 1
ATOM 3815 C CA . ASP A 1 504 ? 13.670 22.286 7.517 1.00 90.50 504 ASP A CA 1
ATOM 3816 C C . ASP A 1 504 ? 12.885 21.437 6.504 1.00 90.50 504 ASP A C 1
ATOM 3818 O O . ASP A 1 504 ? 13.018 20.220 6.486 1.00 90.50 504 ASP A O 1
ATOM 3822 N N . ASP A 1 505 ? 12.035 22.094 5.710 1.00 93.50 505 ASP A N 1
ATOM 3823 C CA . ASP A 1 505 ? 11.201 21.488 4.656 1.00 93.50 505 ASP A CA 1
ATOM 3824 C C . ASP A 1 505 ? 11.920 21.527 3.296 1.00 93.50 505 ASP A C 1
ATOM 3826 O O . ASP A 1 505 ? 11.389 22.012 2.293 1.00 93.50 505 ASP A O 1
ATOM 3830 N N . THR A 1 506 ? 13.210 21.183 3.290 1.00 92.06 506 THR A N 1
ATOM 3831 C CA . THR A 1 506 ? 14.026 21.145 2.066 1.00 92.06 506 THR A CA 1
ATOM 3832 C C . THR A 1 506 ? 14.708 19.804 1.834 1.00 92.06 506 THR A C 1
ATOM 3834 O O . THR A 1 506 ? 15.330 19.623 0.784 1.00 92.06 506 THR A O 1
ATOM 3837 N N . THR A 1 507 ? 14.552 18.851 2.759 1.00 93.31 507 THR A N 1
ATOM 3838 C CA . THR A 1 507 ? 15.126 17.506 2.648 1.00 93.31 507 THR A CA 1
ATOM 3839 C C . THR A 1 507 ? 14.522 16.775 1.452 1.00 93.31 507 THR A C 1
ATOM 3841 O O . THR A 1 507 ? 15.273 16.242 0.629 1.00 93.31 507 THR A O 1
ATOM 3844 N N . VAL A 1 508 ? 13.192 16.798 1.310 1.00 95.50 508 VAL A N 1
ATOM 3845 C CA . VAL A 1 508 ? 12.482 16.397 0.091 1.00 95.50 508 VAL A CA 1
ATOM 3846 C C . VAL A 1 508 ? 11.968 17.655 -0.620 1.00 95.50 508 VAL A C 1
ATOM 3848 O O . VAL A 1 508 ? 10.848 18.112 -0.436 1.00 95.50 508 VAL A O 1
ATOM 3851 N N . SER A 1 509 ? 12.804 18.249 -1.468 1.00 94.50 509 SER A N 1
ATOM 3852 C CA . SER A 1 509 ? 12.608 19.616 -1.977 1.00 94.50 509 SER A CA 1
ATOM 3853 C C . SER A 1 509 ? 11.377 19.840 -2.864 1.00 94.50 509 SER A C 1
ATOM 3855 O O . SER A 1 509 ? 10.983 20.988 -3.086 1.00 94.50 509 SER A O 1
ATOM 3857 N N . ASP A 1 510 ? 10.783 18.778 -3.411 1.00 92.88 510 ASP A N 1
ATOM 3858 C CA . ASP A 1 510 ? 9.599 18.830 -4.274 1.00 92.88 510 ASP A CA 1
ATOM 3859 C C . ASP A 1 510 ? 8.344 18.192 -3.658 1.00 92.88 510 ASP A C 1
ATOM 3861 O O . ASP A 1 510 ? 7.300 18.156 -4.316 1.00 92.88 510 ASP A O 1
ATOM 3865 N N . ILE A 1 511 ? 8.416 17.736 -2.402 1.00 94.44 511 ILE A N 1
ATOM 3866 C CA . ILE A 1 511 ? 7.288 17.179 -1.651 1.00 94.44 511 ILE A CA 1
ATOM 3867 C C . ILE A 1 511 ? 7.317 17.746 -0.231 1.00 94.44 511 ILE A C 1
ATOM 3869 O O . ILE A 1 511 ? 8.148 17.350 0.569 1.00 94.44 511 ILE A O 1
ATOM 3873 N N . SER A 1 512 ? 6.363 18.616 0.102 1.00 93.75 512 SER A N 1
ATOM 3874 C CA . SER A 1 512 ? 6.294 19.204 1.443 1.00 93.75 512 SER A CA 1
ATOM 3875 C C . SER A 1 512 ? 6.111 18.155 2.541 1.00 93.75 512 SER A C 1
ATOM 3877 O O . SER A 1 512 ? 5.233 17.280 2.453 1.00 93.75 512 SER A O 1
ATOM 3879 N N . ALA A 1 513 ? 6.888 18.309 3.605 1.00 96.00 513 ALA A N 1
ATOM 3880 C CA . ALA A 1 513 ? 6.733 17.636 4.877 1.00 96.00 513 ALA A CA 1
ATOM 3881 C C . ALA A 1 513 ? 5.392 17.994 5.523 1.00 96.00 513 ALA A C 1
ATOM 3883 O O . ALA A 1 513 ? 4.908 19.125 5.450 1.00 96.00 513 ALA A O 1
ATOM 3884 N N . ASP A 1 514 ? 4.804 17.025 6.216 1.00 97.81 514 ASP A N 1
ATOM 3885 C CA . ASP A 1 514 ? 3.615 17.263 7.036 1.00 97.81 514 ASP A CA 1
ATOM 3886 C C . ASP A 1 514 ? 3.995 17.871 8.391 1.00 97.81 514 ASP A C 1
ATOM 3888 O O . ASP A 1 514 ? 3.202 18.594 9.000 1.00 97.81 514 ASP A O 1
ATOM 3892 N N . GLN A 1 515 ? 5.226 17.619 8.852 1.00 96.88 515 GLN A N 1
ATOM 3893 C CA . GLN A 1 515 ? 5.783 18.253 10.038 1.00 96.88 515 GLN A CA 1
ATOM 3894 C C . GLN A 1 515 ? 7.319 18.287 10.010 1.00 96.88 515 GLN A C 1
ATOM 3896 O O . GLN A 1 515 ? 7.985 17.296 9.727 1.00 96.88 515 GLN A O 1
ATOM 3901 N N . ILE A 1 516 ? 7.885 19.430 10.397 1.00 94.88 516 ILE A N 1
ATOM 3902 C CA . ILE A 1 516 ? 9.328 19.598 10.604 1.00 94.88 516 ILE A CA 1
ATOM 3903 C C . ILE A 1 516 ? 9.652 19.323 12.076 1.00 94.88 516 ILE A C 1
ATOM 3905 O O . ILE A 1 516 ? 8.919 19.758 12.972 1.00 94.88 516 ILE A O 1
ATOM 3909 N N . TYR A 1 517 ? 10.765 18.645 12.354 1.00 92.62 517 TYR A N 1
ATOM 3910 C CA . TYR A 1 517 ? 11.250 18.412 13.716 1.00 92.62 517 TYR A CA 1
ATOM 3911 C C . TYR A 1 517 ? 12.723 18.799 13.897 1.00 92.62 517 TYR A C 1
ATOM 3913 O O . TYR A 1 517 ? 13.476 18.986 12.948 1.00 92.62 517 TYR A O 1
ATOM 3921 N N . GLY A 1 518 ? 13.167 18.898 15.152 1.00 84.88 518 GLY A N 1
ATOM 3922 C CA . GLY A 1 518 ? 14.594 18.996 15.459 1.00 84.88 518 GLY A CA 1
ATOM 3923 C C . GLY A 1 518 ? 15.251 20.354 15.212 1.00 84.88 518 GLY A C 1
ATOM 3924 O O . GLY A 1 518 ? 16.418 20.396 14.833 1.00 84.88 518 GLY A O 1
ATOM 3925 N N . ASN A 1 519 ? 14.551 21.453 15.520 1.00 71.25 519 ASN A N 1
ATOM 3926 C CA . ASN A 1 519 ? 15.004 22.857 15.404 1.00 71.25 519 ASN A CA 1
ATOM 3927 C C . ASN A 1 519 ? 16.354 23.215 16.094 1.00 71.25 519 ASN A C 1
ATOM 3929 O O . ASN A 1 519 ? 16.790 24.357 15.991 1.00 71.25 519 ASN A O 1
ATOM 3933 N N . ASP A 1 520 ? 17.034 22.261 16.749 1.00 62.06 520 ASP A N 1
ATOM 3934 C CA . ASP A 1 520 ? 18.388 22.376 17.328 1.00 62.06 520 ASP A CA 1
ATOM 3935 C C . ASP A 1 520 ? 19.439 21.443 16.662 1.00 62.06 520 ASP A C 1
ATOM 3937 O O . ASP A 1 520 ? 20.486 21.145 17.243 1.00 62.06 520 ASP A O 1
ATOM 3941 N N . GLY A 1 521 ? 19.185 20.980 15.432 1.00 64.69 521 GLY A N 1
ATOM 3942 C CA . GLY A 1 521 ? 20.148 20.443 14.456 1.00 64.69 521 GLY A CA 1
ATOM 3943 C C . GLY A 1 521 ? 20.858 19.126 14.798 1.00 64.69 521 GLY A C 1
ATOM 3944 O O . GLY A 1 521 ? 20.713 18.146 14.080 1.00 64.69 521 GLY A O 1
ATOM 3945 N N . ALA A 1 522 ? 21.659 19.081 15.863 1.00 70.50 522 ALA A N 1
ATOM 3946 C CA . ALA A 1 522 ? 22.527 17.938 16.166 1.00 70.50 522 ALA A CA 1
ATOM 3947 C C . ALA A 1 522 ? 21.912 16.937 17.153 1.00 70.50 522 ALA A C 1
ATOM 3949 O O . ALA A 1 522 ? 22.159 15.741 17.041 1.00 70.50 522 ALA A O 1
ATOM 3950 N N . ASN A 1 523 ? 21.115 17.407 18.118 1.00 78.56 523 ASN A N 1
ATOM 3951 C CA . ASN A 1 523 ? 20.572 16.533 19.166 1.00 78.56 523 ASN A CA 1
ATOM 3952 C C . ASN A 1 523 ? 19.440 15.629 18.668 1.00 78.56 523 ASN A C 1
ATOM 3954 O O . ASN A 1 523 ? 19.128 14.655 19.329 1.00 78.56 523 ASN A O 1
ATOM 3958 N N . TRP A 1 524 ? 18.842 15.952 17.523 1.00 86.31 524 TRP A N 1
ATOM 3959 C CA . TRP A 1 524 ? 17.659 15.290 16.966 1.00 86.31 524 TRP A CA 1
ATOM 3960 C C . TRP A 1 524 ? 17.990 14.372 15.788 1.00 86.31 524 TRP A C 1
ATOM 3962 O O . TRP A 1 524 ? 17.099 13.994 15.030 1.00 86.31 524 TRP A O 1
ATOM 3972 N N . ALA A 1 525 ? 19.277 14.072 15.618 1.00 89.00 525 ALA A N 1
ATOM 3973 C CA . ALA A 1 525 ? 19.775 13.216 14.561 1.00 89.00 525 ALA A CA 1
ATOM 3974 C C . ALA A 1 525 ? 19.436 11.757 14.817 1.00 89.00 525 ALA A C 1
ATOM 3976 O O . ALA A 1 525 ? 19.549 11.300 15.954 1.00 89.00 525 ALA A O 1
ATOM 3977 N N . LEU A 1 526 ? 19.133 11.025 13.751 1.00 92.12 526 LEU A N 1
ATOM 3978 C CA . LEU A 1 526 ? 19.129 9.573 13.817 1.00 92.12 526 LEU A CA 1
ATOM 3979 C C . LEU A 1 526 ? 20.577 9.076 13.808 1.00 92.12 526 LEU A C 1
ATOM 3981 O O . LEU A 1 526 ? 21.438 9.561 13.068 1.00 92.12 526 LEU A O 1
ATOM 3985 N N . THR A 1 527 ? 20.899 8.092 14.645 1.00 90.62 527 THR A N 1
ATOM 3986 C CA . THR A 1 527 ? 22.263 7.553 14.628 1.00 90.62 527 THR A CA 1
ATOM 3987 C C . THR A 1 527 ? 22.480 6.591 13.458 1.00 90.62 527 THR A C 1
ATOM 3989 O O . THR A 1 527 ? 21.755 5.616 13.260 1.00 90.62 527 THR A O 1
ATOM 3992 N N . ASN A 1 528 ? 23.594 6.761 12.739 1.00 90.38 528 ASN A N 1
ATOM 3993 C CA . ASN A 1 528 ? 24.044 5.799 11.725 1.00 90.38 528 ASN A CA 1
ATOM 3994 C C . ASN A 1 528 ? 24.314 4.388 12.299 1.00 90.38 528 ASN A C 1
ATOM 3996 O O . ASN A 1 528 ? 24.381 3.418 11.544 1.00 90.38 528 ASN A O 1
ATOM 4000 N N . THR A 1 529 ? 24.487 4.246 13.622 1.00 90.19 529 THR A N 1
ATOM 4001 C CA . THR A 1 529 ? 24.734 2.945 14.271 1.00 90.19 529 THR A CA 1
ATOM 4002 C C . THR A 1 529 ? 23.471 2.126 14.532 1.00 90.19 529 THR A C 1
ATOM 4004 O O . THR A 1 529 ? 23.593 0.994 15.002 1.00 90.19 529 THR A O 1
ATOM 4007 N N . GLY A 1 530 ? 22.283 2.645 14.215 1.00 91.00 530 GLY A N 1
ATOM 4008 C CA . GLY A 1 530 ? 21.003 1.992 14.494 1.00 91.00 530 GLY A CA 1
ATOM 4009 C C . GLY A 1 530 ? 20.316 2.518 15.746 1.00 91.00 530 GLY A C 1
ATOM 4010 O O . GLY A 1 530 ? 20.976 2.813 16.743 1.00 91.00 530 GLY A O 1
ATOM 4011 N N . GLU A 1 531 ? 18.988 2.570 15.683 1.00 91.62 531 GLU A N 1
ATOM 4012 C CA . GLU A 1 531 ? 18.122 3.127 16.718 1.00 91.62 531 GLU A CA 1
ATOM 4013 C C . GLU A 1 531 ? 16.783 2.370 16.772 1.00 91.62 531 GLU A C 1
ATOM 4015 O O . GLU A 1 531 ? 16.295 1.878 15.750 1.00 91.62 531 GLU A O 1
ATOM 4020 N N . GLU A 1 532 ? 16.189 2.253 17.965 1.00 95.62 532 GLU A N 1
ATOM 4021 C CA . GLU A 1 532 ? 14.821 1.737 18.127 1.00 95.62 532 GLU A CA 1
ATOM 4022 C C . GLU A 1 532 ? 13.871 2.930 18.247 1.00 95.62 532 GLU A C 1
ATOM 4024 O O . GLU A 1 532 ? 13.953 3.687 19.212 1.00 95.62 532 GLU A O 1
ATOM 4029 N N . LEU A 1 533 ? 12.983 3.101 17.272 1.00 97.38 533 LEU A N 1
ATOM 4030 C CA . LEU A 1 533 ? 11.943 4.121 17.278 1.00 97.38 533 LEU A CA 1
ATOM 4031 C C . LEU A 1 533 ? 10.644 3.511 17.791 1.00 97.38 533 LEU A C 1
ATOM 4033 O O . LEU A 1 533 ? 10.298 2.389 17.424 1.00 97.38 533 LEU A O 1
ATOM 4037 N N . PHE A 1 534 ? 9.911 4.268 18.597 1.00 98.06 534 PHE A N 1
ATOM 4038 C CA . PHE A 1 534 ? 8.622 3.914 19.171 1.00 98.06 534 PHE A CA 1
ATOM 4039 C C . PHE A 1 534 ? 7.591 4.942 18.721 1.00 98.06 534 PHE A C 1
ATOM 4041 O O . PHE A 1 534 ? 7.750 6.131 18.991 1.00 98.06 534 PHE A O 1
ATOM 4048 N N . LEU A 1 535 ? 6.531 4.478 18.064 1.00 98.12 535 LEU A N 1
ATOM 4049 C CA . LEU A 1 535 ? 5.335 5.264 17.800 1.00 98.12 535 LEU A CA 1
ATOM 4050 C C . LEU A 1 535 ? 4.337 4.988 18.924 1.00 98.12 535 LEU A C 1
ATOM 4052 O O . LEU A 1 535 ? 3.812 3.879 19.056 1.00 98.12 535 LEU A O 1
ATOM 4056 N N . GLU A 1 536 ? 4.114 5.983 19.768 1.00 97.00 536 GLU A N 1
ATOM 4057 C CA . GLU A 1 536 ? 3.347 5.863 21.002 1.00 97.00 536 GLU A CA 1
ATOM 4058 C C . GLU A 1 536 ? 2.126 6.775 20.966 1.00 97.00 536 GLU A C 1
ATOM 4060 O O . GLU A 1 536 ? 2.170 7.877 20.428 1.00 97.00 536 GLU A O 1
ATOM 4065 N N . ARG A 1 537 ? 1.030 6.322 21.573 1.00 93.12 537 ARG A N 1
ATOM 4066 C CA . ARG A 1 537 ? -0.168 7.128 21.794 1.00 93.12 537 ARG A CA 1
ATOM 4067 C C . ARG A 1 537 ? -0.422 7.269 23.284 1.00 93.12 537 ARG A C 1
ATOM 4069 O O . ARG A 1 537 ? -0.531 6.263 23.989 1.00 93.12 537 ARG A O 1
ATOM 4076 N N . SER A 1 538 ? -0.592 8.504 23.736 1.00 91.62 538 SER A N 1
ATOM 4077 C CA . SER A 1 538 ? -0.994 8.846 25.095 1.00 91.62 538 SER A CA 1
ATOM 4078 C C . SER A 1 538 ? -2.459 9.283 25.126 1.00 91.62 538 SER A C 1
ATOM 4080 O O . SER A 1 538 ? -2.827 10.307 24.559 1.00 91.62 538 SER A O 1
ATOM 4082 N N . ALA A 1 539 ? -3.306 8.514 25.808 1.00 85.19 539 ALA A N 1
ATOM 4083 C CA . ALA A 1 539 ? -4.724 8.816 26.001 1.00 85.19 539 ALA A CA 1
ATOM 4084 C C . ALA A 1 539 ? -5.143 8.465 27.435 1.00 85.19 539 ALA A C 1
ATOM 4086 O O . ALA A 1 539 ? -4.694 7.464 27.991 1.00 85.19 539 ALA A O 1
ATOM 4087 N N . ASN A 1 540 ? -5.977 9.304 28.060 1.00 82.94 540 ASN A N 1
ATOM 4088 C CA . ASN A 1 540 ? -6.488 9.104 29.428 1.00 82.94 540 ASN A CA 1
ATOM 4089 C C . ASN A 1 540 ? -5.416 8.805 30.492 1.00 82.94 540 ASN A C 1
ATOM 4091 O O . ASN A 1 540 ? -5.645 8.056 31.439 1.00 82.94 540 ASN A O 1
ATOM 4095 N N . GLY A 1 541 ? -4.229 9.400 30.341 1.00 83.25 541 GLY A N 1
ATOM 4096 C CA . GLY A 1 541 ? -3.111 9.217 31.270 1.00 83.25 541 GLY A CA 1
ATOM 4097 C C . GLY A 1 541 ? -2.350 7.894 31.119 1.00 83.25 541 GLY A C 1
ATOM 4098 O O . GLY A 1 541 ? -1.491 7.612 31.952 1.00 83.25 541 GLY A O 1
ATOM 4099 N N . ALA A 1 542 ? -2.631 7.100 30.081 1.00 87.06 542 ALA A N 1
ATOM 4100 C CA . ALA A 1 542 ? -1.883 5.897 29.725 1.00 87.06 542 ALA A CA 1
ATOM 4101 C C . ALA A 1 542 ? -1.195 6.060 28.362 1.00 87.06 542 ALA A C 1
ATOM 4103 O O . ALA A 1 542 ? -1.771 6.631 27.437 1.00 87.06 542 ALA A O 1
ATOM 4104 N N . THR A 1 543 ? 0.016 5.515 28.232 1.00 91.88 543 THR A N 1
ATOM 4105 C CA . THR A 1 543 ? 0.791 5.503 26.983 1.00 91.88 543 THR A CA 1
ATOM 4106 C C . THR A 1 543 ? 0.881 4.078 26.451 1.00 91.88 543 THR A C 1
ATOM 4108 O O . THR A 1 543 ? 1.235 3.158 27.189 1.00 91.88 543 THR A O 1
ATOM 4111 N N . THR A 1 544 ? 0.557 3.891 25.174 1.00 91.62 544 THR A N 1
ATOM 4112 C CA . THR A 1 544 ? 0.612 2.599 24.479 1.00 91.62 544 THR A CA 1
ATOM 4113 C C . THR A 1 544 ? 1.529 2.710 23.270 1.00 91.62 544 THR A C 1
ATOM 4115 O O . THR A 1 544 ? 1.372 3.625 22.467 1.00 91.62 544 THR A O 1
ATOM 4118 N N . THR A 1 545 ? 2.464 1.773 23.112 1.00 95.62 545 THR A N 1
ATOM 4119 C CA . THR A 1 545 ? 3.239 1.641 21.873 1.00 95.62 545 THR A CA 1
ATOM 4120 C C . THR A 1 545 ? 2.364 0.999 20.803 1.00 95.62 545 THR A C 1
ATOM 4122 O O . THR A 1 545 ? 1.916 -0.133 20.971 1.00 95.62 545 THR A O 1
ATOM 4125 N N . ILE A 1 546 ? 2.133 1.726 19.716 1.00 95.56 546 ILE A N 1
ATOM 4126 C CA . ILE A 1 546 ? 1.342 1.283 18.566 1.00 95.56 546 ILE A CA 1
ATOM 4127 C C . ILE A 1 546 ? 2.220 0.527 17.573 1.00 95.56 546 ILE A C 1
ATOM 4129 O O . ILE A 1 546 ? 1.839 -0.525 17.067 1.00 95.56 546 ILE A O 1
ATOM 4133 N N . ASP A 1 547 ? 3.420 1.041 17.325 1.00 97.88 547 ASP A N 1
ATOM 4134 C CA . ASP A 1 547 ? 4.372 0.442 16.403 1.00 97.88 547 ASP A CA 1
ATOM 4135 C C . ASP A 1 547 ? 5.802 0.812 16.800 1.00 97.88 547 ASP A C 1
ATOM 4137 O O . ASP A 1 547 ? 6.023 1.737 17.586 1.00 97.88 547 ASP A O 1
ATOM 4141 N N . LYS A 1 548 ? 6.785 0.065 16.300 1.00 97.69 548 LYS A N 1
ATOM 4142 C CA . LYS A 1 548 ? 8.199 0.322 16.587 1.00 97.69 548 LYS A CA 1
ATOM 4143 C C . LYS A 1 548 ? 9.128 -0.311 15.563 1.00 97.69 548 LYS A C 1
ATOM 4145 O O . LYS A 1 548 ? 8.731 -1.262 14.896 1.00 97.69 548 LYS A O 1
ATOM 4150 N N . THR A 1 549 ? 10.364 0.170 15.463 1.00 97.62 549 THR A N 1
ATOM 4151 C CA . THR A 1 549 ? 11.411 -0.471 14.647 1.00 97.62 549 THR A CA 1
ATOM 4152 C C . THR A 1 549 ? 12.047 -1.665 15.385 1.00 97.62 549 THR A C 1
ATOM 4154 O O . THR A 1 549 ? 11.762 -1.895 16.567 1.00 97.62 549 THR A O 1
ATOM 4157 N N . PRO A 1 550 ? 12.873 -2.494 14.715 1.00 96.88 550 PRO A N 1
ATOM 4158 C CA . PRO A 1 550 ? 13.489 -3.656 15.348 1.00 96.88 550 PRO A CA 1
ATOM 4159 C C . PRO A 1 550 ? 14.467 -3.284 16.470 1.00 96.88 550 PRO A C 1
ATOM 4161 O O . PRO A 1 550 ? 15.288 -2.380 16.330 1.00 96.88 550 PRO A O 1
ATOM 4164 N N . ALA A 1 551 ? 14.439 -4.055 17.556 1.00 93.12 551 ALA A N 1
ATOM 4165 C CA . ALA A 1 551 ? 15.351 -3.890 18.685 1.00 93.12 551 ALA A CA 1
ATOM 4166 C C . ALA A 1 551 ? 16.652 -4.694 18.514 1.00 93.12 551 ALA A C 1
ATOM 4168 O O . ALA A 1 551 ? 16.675 -5.758 17.892 1.00 93.12 551 ALA A O 1
ATOM 4169 N N . GLY A 1 552 ? 17.728 -4.247 19.171 1.00 84.38 552 GLY A N 1
ATOM 4170 C CA . GLY A 1 552 ? 18.908 -5.081 19.438 1.00 84.38 552 GLY A CA 1
ATOM 4171 C C . GLY A 1 552 ? 19.772 -5.437 18.223 1.00 84.38 552 GLY A C 1
ATOM 4172 O O . GLY A 1 552 ? 20.565 -6.377 18.303 1.00 84.38 552 GLY A O 1
ATOM 4173 N N . CYS A 1 553 ? 19.651 -4.705 17.115 1.00 85.88 553 CYS A N 1
ATOM 4174 C CA . CYS A 1 553 ? 20.512 -4.854 15.946 1.00 85.88 553 CYS A CA 1
ATOM 4175 C C . CYS A 1 553 ? 21.319 -3.579 15.675 1.00 85.88 553 CYS A C 1
ATOM 4177 O O . CYS A 1 553 ? 20.817 -2.468 15.802 1.00 85.88 553 CYS A O 1
ATOM 4179 N N . SER A 1 554 ? 22.584 -3.743 15.286 1.00 89.56 554 SER A N 1
ATOM 4180 C CA . SER A 1 554 ? 23.430 -2.629 14.856 1.00 89.56 554 SER A CA 1
ATOM 4181 C C . SER A 1 554 ? 23.141 -2.232 13.408 1.00 89.56 554 SER A C 1
ATOM 4183 O O . SER A 1 554 ? 22.650 -3.038 12.612 1.00 89.56 554 SER A O 1
ATOM 4185 N N . ASN A 1 555 ? 23.487 -0.989 13.068 1.00 91.44 555 ASN A N 1
ATOM 4186 C CA . ASN A 1 555 ? 23.373 -0.390 11.737 1.00 91.44 555 ASN A CA 1
ATOM 4187 C C . ASN A 1 555 ? 21.987 -0.610 11.123 1.00 91.44 555 ASN A C 1
ATOM 4189 O O . ASN A 1 555 ? 21.884 -1.090 9.993 1.00 91.44 555 ASN A O 1
ATOM 4193 N N . TRP A 1 556 ? 20.929 -0.357 11.900 1.00 94.94 556 TRP A N 1
ATOM 4194 C CA . TRP A 1 556 ? 19.545 -0.498 11.439 1.00 94.94 556 TRP A CA 1
ATOM 4195 C C . TRP A 1 556 ? 19.241 -1.896 10.877 1.00 94.94 556 TRP A C 1
ATOM 4197 O O . TRP A 1 556 ? 18.623 -2.047 9.8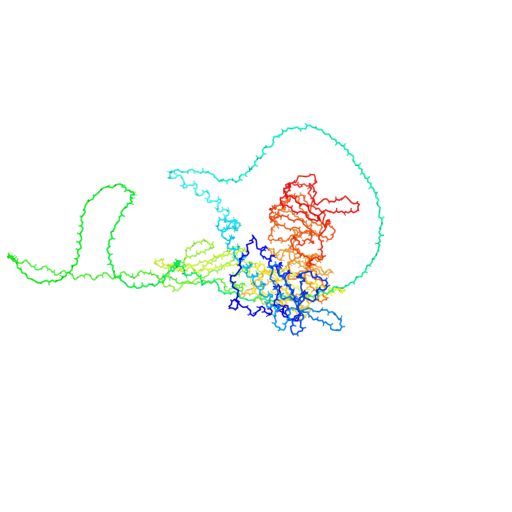30 1.00 94.94 556 TRP A O 1
ATOM 4207 N N . CYS A 1 557 ? 19.743 -2.957 11.523 1.00 95.31 557 CYS A N 1
ATOM 4208 C CA . CYS A 1 557 ? 19.619 -4.342 11.041 1.00 95.31 557 CYS A CA 1
ATOM 4209 C C . CYS A 1 557 ? 20.206 -4.548 9.624 1.00 95.31 557 CYS A C 1
ATOM 4211 O O . CYS A 1 557 ? 19.771 -5.439 8.876 1.00 95.31 557 CYS A O 1
ATOM 4213 N N . ASN A 1 558 ? 21.201 -3.734 9.258 1.00 94.81 558 ASN A N 1
ATOM 4214 C CA . ASN A 1 558 ? 21.757 -3.598 7.912 1.00 94.81 558 ASN A CA 1
ATOM 4215 C C . ASN A 1 558 ? 20.680 -3.273 6.859 1.00 94.81 558 ASN A C 1
ATOM 4217 O O . ASN A 1 558 ? 20.667 -3.884 5.788 1.00 94.81 558 ASN A O 1
ATOM 4221 N N . LYS A 1 559 ? 19.737 -2.389 7.203 1.00 96.06 559 LYS A N 1
ATOM 4222 C CA . LYS A 1 559 ? 18.668 -1.886 6.331 1.00 96.06 559 LYS A CA 1
ATOM 4223 C C . LYS A 1 559 ? 18.843 -0.394 6.107 1.00 96.06 559 LYS A C 1
ATOM 4225 O O . LYS A 1 559 ? 19.262 0.335 7.001 1.00 96.06 559 LYS A O 1
ATOM 4230 N N . GLY A 1 560 ? 18.552 0.037 4.889 1.00 95.69 560 GLY A N 1
ATOM 4231 C CA . GLY A 1 560 ? 19.098 1.280 4.362 1.00 95.69 560 GLY A CA 1
ATOM 4232 C C . GLY A 1 560 ? 20.590 1.153 4.032 1.00 95.69 560 GLY A C 1
ATOM 4233 O O . GLY A 1 560 ? 21.225 0.122 4.282 1.00 95.69 560 GLY A O 1
ATOM 4234 N N . ASN A 1 561 ? 21.163 2.175 3.409 1.00 94.62 561 ASN A N 1
ATOM 4235 C CA . ASN A 1 561 ? 22.575 2.219 3.051 1.00 94.62 561 ASN A CA 1
ATOM 4236 C C . ASN A 1 561 ? 23.104 3.660 3.044 1.00 94.62 561 ASN A C 1
ATOM 4238 O O . ASN A 1 561 ? 22.662 4.481 2.252 1.00 94.62 561 ASN A O 1
ATOM 4242 N N . ASN A 1 562 ? 24.104 3.953 3.877 1.00 93.38 562 ASN A N 1
ATOM 4243 C CA . ASN A 1 562 ? 24.694 5.293 3.980 1.00 93.38 562 ASN A CA 1
ATOM 4244 C C . ASN A 1 562 ? 25.579 5.679 2.778 1.00 93.38 562 ASN A C 1
ATOM 4246 O O . ASN A 1 562 ? 25.769 6.855 2.490 1.00 93.38 562 ASN A O 1
ATOM 4250 N N . THR A 1 563 ? 26.148 4.706 2.064 1.00 91.44 563 THR A N 1
ATOM 4251 C CA . THR A 1 563 ? 26.984 4.977 0.886 1.00 91.44 563 THR A CA 1
ATOM 4252 C C . THR A 1 563 ? 26.141 5.325 -0.331 1.00 91.44 563 THR A C 1
ATOM 4254 O O . THR A 1 563 ? 26.475 6.263 -1.042 1.00 91.44 563 THR A O 1
ATOM 4257 N N . THR A 1 564 ? 25.068 4.576 -0.577 1.00 92.50 564 THR A N 1
ATOM 4258 C CA . THR A 1 564 ? 24.155 4.805 -1.710 1.00 92.50 564 THR A CA 1
ATOM 4259 C C . THR A 1 564 ? 22.949 5.662 -1.337 1.00 92.50 564 THR A C 1
ATOM 4261 O O . THR A 1 564 ? 22.121 5.940 -2.197 1.00 92.50 564 THR A O 1
ATOM 4264 N N . LYS A 1 565 ? 22.832 6.063 -0.067 1.00 94.31 565 LYS A N 1
ATOM 4265 C CA . LYS A 1 565 ? 21.725 6.862 0.481 1.00 94.31 565 LYS A CA 1
ATOM 4266 C C . LYS A 1 565 ? 20.347 6.243 0.238 1.00 94.31 565 LYS A C 1
ATOM 4268 O O . LYS A 1 565 ? 19.366 6.949 0.055 1.00 94.31 565 LYS A O 1
ATOM 4273 N N . GLN A 1 566 ? 20.290 4.910 0.212 1.00 96.19 566 GLN A N 1
ATOM 4274 C CA . GLN A 1 566 ? 19.038 4.167 0.085 1.00 96.19 566 GLN A CA 1
ATOM 4275 C C . GLN A 1 566 ? 18.358 4.075 1.441 1.00 96.19 566 GLN A C 1
ATOM 4277 O O . GLN A 1 566 ? 18.993 3.631 2.397 1.00 96.19 566 GLN A O 1
ATOM 4282 N N . THR A 1 567 ? 17.087 4.433 1.520 1.00 97.81 567 THR A N 1
ATOM 4283 C CA . THR A 1 567 ? 16.322 4.431 2.770 1.00 97.81 567 THR A CA 1
ATOM 4284 C C . THR A 1 567 ? 16.052 3.017 3.289 1.00 97.81 567 THR A C 1
ATOM 4286 O O . THR A 1 567 ? 16.264 2.001 2.612 1.00 97.81 567 THR A O 1
ATOM 4289 N N . MET A 1 568 ? 15.646 2.930 4.552 1.00 98.06 568 MET A N 1
ATOM 4290 C CA . MET A 1 568 ? 15.111 1.717 5.159 1.00 98.06 568 MET A CA 1
ATOM 4291 C C . MET A 1 568 ? 13.588 1.722 5.004 1.00 98.06 568 MET A C 1
ATOM 4293 O O . MET A 1 568 ? 12.909 2.536 5.618 1.00 98.06 568 MET A O 1
ATOM 4297 N N . GLU A 1 569 ? 13.055 0.790 4.222 1.00 98.38 569 GLU A N 1
ATOM 4298 C CA . GLU A 1 569 ? 11.631 0.691 3.894 1.00 98.38 569 GLU A CA 1
ATOM 4299 C C . GLU A 1 569 ? 10.994 -0.543 4.548 1.00 98.38 569 GLU A C 1
ATOM 4301 O O . GLU A 1 569 ? 11.580 -1.637 4.569 1.00 98.38 569 GLU A O 1
ATOM 4306 N N . ARG A 1 570 ? 9.767 -0.390 5.052 1.00 98.00 570 ARG A N 1
ATOM 4307 C CA . ARG A 1 570 ? 8.919 -1.507 5.480 1.00 98.00 570 ARG A CA 1
ATOM 4308 C C . ARG A 1 570 ? 8.426 -2.299 4.266 1.00 98.00 570 ARG A C 1
ATOM 4310 O O . ARG A 1 570 ? 8.012 -1.722 3.266 1.00 98.00 570 ARG A O 1
ATOM 4317 N N . VAL A 1 571 ? 8.426 -3.625 4.372 1.00 96.75 571 VAL A N 1
ATOM 4318 C CA . VAL A 1 571 ? 7.995 -4.559 3.315 1.00 96.75 571 VAL A CA 1
ATOM 4319 C C . VAL A 1 571 ? 6.482 -4.751 3.292 1.00 96.75 571 VAL A C 1
ATOM 4321 O O . VAL A 1 571 ? 5.879 -4.858 2.229 1.00 96.75 571 VAL A O 1
ATOM 4324 N N . SER A 1 572 ? 5.856 -4.873 4.459 1.00 94.25 572 SER A N 1
ATOM 4325 C CA . SER A 1 572 ? 4.412 -5.037 4.572 1.00 94.25 572 SER A CA 1
ATOM 4326 C C . SER A 1 572 ? 3.886 -4.307 5.794 1.00 94.25 572 SER A C 1
ATOM 4328 O O . SER A 1 572 ? 4.350 -4.520 6.914 1.00 94.25 572 SER A O 1
ATOM 4330 N N . VAL A 1 573 ? 2.861 -3.488 5.577 1.00 93.12 573 VAL A N 1
ATOM 4331 C CA . VAL A 1 573 ? 2.150 -2.769 6.643 1.00 93.12 573 VAL A CA 1
ATOM 4332 C C . VAL A 1 573 ? 1.360 -3.711 7.557 1.00 93.12 573 VAL A C 1
ATOM 4334 O O . VAL A 1 573 ? 1.089 -3.363 8.697 1.00 93.12 573 VAL A O 1
ATOM 4337 N N . ALA A 1 574 ? 1.043 -4.924 7.086 1.00 90.25 574 ALA A N 1
ATOM 4338 C CA . ALA A 1 574 ? 0.329 -5.943 7.856 1.00 90.25 574 ALA A CA 1
ATOM 4339 C C . ALA A 1 574 ? 1.243 -6.754 8.794 1.00 90.25 574 ALA A C 1
ATOM 4341 O O . ALA A 1 574 ? 0.761 -7.555 9.595 1.00 90.25 574 ALA A O 1
ATOM 4342 N N . VAL A 1 575 ? 2.563 -6.589 8.680 1.00 93.69 575 VAL A N 1
ATOM 4343 C CA . VAL A 1 575 ? 3.552 -7.247 9.538 1.00 93.69 575 VAL A CA 1
ATOM 4344 C C . VAL A 1 575 ? 4.138 -6.208 10.494 1.00 93.69 575 VAL A C 1
ATOM 4346 O O . VAL A 1 575 ? 4.306 -5.038 10.148 1.00 93.69 575 VAL A O 1
ATOM 4349 N N . SER A 1 576 ? 4.439 -6.629 11.724 1.00 95.44 576 SER A N 1
ATOM 4350 C CA . SER A 1 576 ? 4.979 -5.741 12.759 1.00 95.44 576 SER A CA 1
ATOM 4351 C C . SER A 1 576 ? 6.284 -5.072 12.317 1.00 95.44 576 SER A C 1
ATOM 4353 O O . SER A 1 576 ? 7.151 -5.720 11.725 1.00 95.44 576 SER A O 1
ATOM 4355 N N . GLY A 1 577 ? 6.465 -3.796 12.668 1.00 97.00 577 GLY A N 1
ATOM 4356 C CA . GLY A 1 577 ? 7.735 -3.093 12.486 1.00 97.00 577 GLY A CA 1
ATOM 4357 C C . GLY A 1 577 ? 8.860 -3.628 13.372 1.00 97.00 577 GLY A C 1
ATOM 4358 O O . GLY A 1 577 ? 10.033 -3.450 13.057 1.00 97.00 577 GLY A O 1
ATOM 4359 N N . ALA A 1 578 ? 8.538 -4.338 14.454 1.00 97.06 578 ALA A N 1
ATOM 4360 C CA . ALA A 1 578 ? 9.551 -4.921 15.326 1.00 97.06 578 ALA A CA 1
ATOM 4361 C C . ALA A 1 578 ? 10.287 -6.101 14.660 1.00 97.06 578 ALA A C 1
ATOM 4363 O O . ALA A 1 578 ? 11.371 -6.484 15.105 1.00 97.06 578 ALA A O 1
ATOM 4364 N N . ASP A 1 579 ? 9.707 -6.695 13.610 1.00 96.75 579 ASP A N 1
ATOM 4365 C CA . ASP A 1 579 ? 10.327 -7.786 12.866 1.00 96.75 579 ASP A CA 1
ATOM 4366 C C . ASP A 1 579 ? 11.352 -7.247 11.861 1.00 96.75 579 ASP A C 1
ATOM 4368 O O . ASP A 1 579 ? 11.010 -6.662 10.836 1.00 96.75 579 ASP A O 1
ATOM 4372 N N . SER A 1 580 ? 12.633 -7.516 12.116 1.00 95.19 580 SER A N 1
ATOM 4373 C CA . SER A 1 580 ? 13.731 -7.148 11.213 1.00 95.19 580 SER A CA 1
ATOM 4374 C C . SER A 1 580 ? 13.612 -7.706 9.785 1.00 95.19 580 SER A C 1
ATOM 4376 O O . SER A 1 580 ? 14.216 -7.147 8.868 1.00 95.19 580 SER A O 1
ATOM 4378 N N . ALA A 1 581 ? 12.865 -8.798 9.577 1.00 94.12 581 ALA A N 1
ATOM 4379 C CA . ALA A 1 581 ? 12.611 -9.368 8.255 1.00 94.12 581 ALA A CA 1
ATOM 4380 C C . ALA A 1 581 ? 11.563 -8.576 7.458 1.00 94.12 581 ALA A C 1
ATOM 4382 O O . ALA A 1 581 ? 11.506 -8.708 6.236 1.00 94.12 581 ALA A O 1
ATOM 4383 N N . ASN A 1 582 ? 10.771 -7.740 8.134 1.00 96.50 582 ASN A N 1
ATOM 4384 C CA . ASN A 1 582 ? 9.793 -6.846 7.522 1.00 96.50 582 ASN A CA 1
ATOM 4385 C C . ASN A 1 582 ? 10.398 -5.506 7.075 1.00 96.50 582 ASN A C 1
ATOM 4387 O O . ASN A 1 582 ? 9.675 -4.600 6.678 1.00 96.50 582 ASN A O 1
ATOM 4391 N N . TRP A 1 583 ? 11.721 -5.374 7.123 1.00 97.12 583 TRP A N 1
ATOM 4392 C CA . TRP A 1 583 ? 12.432 -4.194 6.651 1.00 97.12 583 TRP A CA 1
ATOM 4393 C C . TRP A 1 583 ? 13.444 -4.568 5.585 1.00 97.12 583 TRP A C 1
ATOM 4395 O O . TRP A 1 583 ? 14.093 -5.616 5.650 1.00 97.12 583 TRP A O 1
ATOM 4405 N N . MET A 1 584 ? 13.619 -3.685 4.614 1.00 96.81 584 MET A N 1
ATOM 4406 C CA . MET A 1 584 ? 14.562 -3.831 3.515 1.00 96.81 584 MET A CA 1
ATOM 4407 C C . MET A 1 584 ? 15.233 -2.493 3.206 1.00 96.81 584 MET A C 1
ATOM 4409 O O . MET A 1 584 ? 14.711 -1.430 3.516 1.00 96.81 584 MET A O 1
ATOM 4413 N N . THR A 1 585 ? 16.424 -2.544 2.616 1.00 97.00 585 THR A N 1
ATOM 4414 C CA . THR A 1 585 ? 16.984 -1.365 1.946 1.00 97.00 585 THR A CA 1
ATOM 4415 C C . THR A 1 585 ? 16.151 -1.101 0.696 1.00 97.00 585 THR A C 1
ATOM 4417 O O . THR A 1 585 ? 15.923 -2.046 -0.067 1.00 97.00 585 THR A O 1
ATOM 4420 N N . ALA A 1 586 ? 15.722 0.147 0.504 1.00 96.50 586 ALA A N 1
ATOM 4421 C CA . ALA A 1 586 ? 15.004 0.600 -0.681 1.00 96.50 586 ALA A CA 1
ATOM 4422 C C . ALA A 1 586 ? 15.706 0.141 -1.957 1.00 96.50 586 ALA A C 1
ATOM 4424 O O . ALA A 1 586 ? 16.938 0.094 -2.018 1.00 96.50 586 ALA A O 1
ATOM 4425 N N . LEU A 1 587 ? 14.947 -0.181 -3.001 1.00 93.00 587 LEU A N 1
ATOM 4426 C CA . LEU A 1 587 ? 15.526 -0.672 -4.248 1.00 93.00 587 LEU A CA 1
ATOM 4427 C C . LEU A 1 587 ? 16.399 0.390 -4.923 1.00 93.00 587 LEU A C 1
ATOM 4429 O O . LEU A 1 587 ? 17.395 0.018 -5.538 1.00 93.00 587 LEU A O 1
ATOM 4433 N N . GLY A 1 588 ? 16.073 1.681 -4.772 1.00 83.25 588 GLY A N 1
ATOM 4434 C CA . GLY A 1 588 ? 16.901 2.847 -5.129 1.00 83.25 588 GLY A CA 1
ATOM 4435 C C . GLY A 1 588 ? 17.254 3.023 -6.616 1.00 83.25 588 GLY A C 1
ATOM 4436 O O . GLY A 1 588 ? 17.596 4.117 -7.036 1.00 83.25 588 GLY A O 1
ATOM 4437 N N . GLU A 1 589 ? 17.176 1.977 -7.437 1.00 82.19 589 GLU A N 1
ATOM 4438 C CA . GLU A 1 589 ? 17.444 2.019 -8.882 1.00 82.19 589 GLU A CA 1
ATOM 4439 C C . GLU A 1 589 ? 16.140 2.103 -9.689 1.00 82.19 589 GLU A C 1
ATOM 4441 O O . GLU A 1 589 ? 16.099 2.775 -10.715 1.00 82.19 589 GLU A O 1
ATOM 4446 N N . PHE A 1 590 ? 15.079 1.431 -9.225 1.00 84.31 590 PHE A N 1
ATOM 4447 C CA . PHE A 1 590 ? 13.883 1.164 -10.036 1.00 84.31 590 PHE A CA 1
ATOM 4448 C C . PHE A 1 590 ? 12.680 2.032 -9.677 1.00 84.31 590 PHE A C 1
ATOM 4450 O O . PHE A 1 590 ? 12.047 2.587 -10.565 1.00 84.31 590 PHE A O 1
ATOM 4457 N N . ILE A 1 591 ? 12.362 2.132 -8.389 1.00 92.25 591 ILE A N 1
ATOM 4458 C CA . ILE A 1 591 ? 11.182 2.838 -7.884 1.00 92.25 591 ILE A CA 1
ATOM 4459 C C . ILE A 1 591 ? 11.697 3.850 -6.874 1.00 92.25 591 ILE A C 1
ATOM 4461 O O . ILE A 1 591 ? 12.382 3.470 -5.922 1.00 92.25 591 ILE A O 1
ATOM 4465 N N . ARG A 1 592 ? 11.428 5.123 -7.141 1.00 93.38 592 ARG A N 1
ATOM 4466 C CA . ARG A 1 592 ? 11.888 6.269 -6.361 1.00 93.38 592 ARG A CA 1
ATOM 4467 C C . ARG A 1 592 ? 10.833 7.357 -6.405 1.00 93.38 592 ARG A C 1
ATOM 4469 O O . ARG A 1 592 ? 10.136 7.470 -7.411 1.00 93.38 592 ARG A O 1
ATOM 4476 N N . ASN A 1 593 ? 10.766 8.174 -5.364 1.00 94.31 593 ASN A N 1
ATOM 4477 C CA . ASN A 1 593 ? 9.934 9.367 -5.356 1.00 94.31 593 ASN A CA 1
ATOM 4478 C C . ASN A 1 593 ? 10.665 10.548 -4.709 1.00 94.31 593 ASN A C 1
ATOM 4480 O O . ASN A 1 593 ? 11.484 10.360 -3.814 1.00 94.31 593 ASN A O 1
ATOM 4484 N N . GLY A 1 594 ? 10.359 11.758 -5.167 1.00 93.94 594 GLY A N 1
ATOM 4485 C CA . GLY A 1 594 ? 10.913 12.997 -4.627 1.00 93.94 594 GLY A CA 1
ATOM 4486 C C . GLY A 1 594 ? 12.369 13.299 -5.002 1.00 93.94 594 GLY A C 1
ATOM 4487 O O . GLY A 1 594 ? 13.101 12.486 -5.589 1.00 93.94 594 GLY A O 1
ATOM 4488 N N . LYS A 1 595 ? 12.788 14.515 -4.662 1.00 94.25 595 LYS A N 1
ATOM 4489 C CA . LYS A 1 595 ? 14.117 15.078 -4.898 1.00 94.25 595 LYS A CA 1
ATOM 4490 C C . LYS A 1 595 ? 14.749 15.559 -3.603 1.00 94.25 595 LYS A C 1
ATOM 4492 O O . LYS A 1 595 ? 14.066 16.083 -2.739 1.00 94.25 595 LYS A O 1
ATOM 4497 N N . ASP A 1 596 ? 16.065 15.444 -3.501 1.00 94.81 596 ASP A N 1
ATOM 4498 C CA . ASP A 1 596 ? 16.826 16.048 -2.410 1.00 94.81 596 ASP A CA 1
ATOM 4499 C C . ASP A 1 596 ? 16.894 17.581 -2.519 1.00 94.81 596 ASP A C 1
ATOM 4501 O O . ASP A 1 596 ? 16.455 18.169 -3.515 1.00 94.81 596 ASP A O 1
ATOM 4505 N N . ALA A 1 597 ? 17.497 18.237 -1.524 1.00 93.38 597 ALA A N 1
ATOM 4506 C CA . ALA A 1 597 ? 17.693 19.689 -1.472 1.00 93.38 597 ALA A CA 1
ATOM 4507 C C . ALA A 1 597 ? 18.429 20.284 -2.693 1.00 93.38 597 ALA A C 1
ATOM 4509 O O . ALA A 1 597 ? 18.288 21.471 -2.994 1.00 93.38 597 ALA A O 1
ATOM 4510 N N . ASN A 1 598 ? 19.202 19.475 -3.428 1.00 93.50 598 ASN A N 1
ATOM 4511 C CA . ASN A 1 598 ? 19.924 19.887 -4.634 1.00 93.50 598 ASN A CA 1
ATOM 4512 C C . ASN A 1 598 ? 19.185 19.514 -5.935 1.00 93.50 598 ASN A C 1
ATOM 4514 O O . ASN A 1 598 ? 19.698 19.766 -7.030 1.00 93.50 598 ASN A O 1
ATOM 4518 N N . GLY A 1 599 ? 17.981 18.945 -5.838 1.00 92.44 599 GLY A N 1
ATOM 4519 C CA . GLY A 1 599 ? 17.115 18.601 -6.961 1.00 92.44 599 GLY A CA 1
ATOM 4520 C C . GLY A 1 599 ? 17.394 17.238 -7.606 1.00 92.44 599 GLY A C 1
ATOM 4521 O O . GLY A 1 599 ? 16.862 16.977 -8.690 1.00 92.44 599 GLY A O 1
ATOM 4522 N N . PHE A 1 600 ? 18.211 16.375 -6.994 1.00 91.25 600 PHE A N 1
ATOM 4523 C CA . PHE A 1 600 ? 18.461 15.014 -7.486 1.00 91.25 600 PHE A CA 1
ATOM 4524 C C . PHE A 1 600 ? 17.440 14.029 -6.929 1.00 91.25 600 PHE A C 1
ATOM 4526 O O . PHE A 1 600 ? 17.000 14.165 -5.797 1.00 91.25 600 PHE A O 1
ATOM 4533 N N . THR A 1 601 ? 17.071 13.011 -7.709 1.00 92.00 601 THR A N 1
ATOM 4534 C CA . THR A 1 601 ? 16.107 11.993 -7.270 1.00 92.00 601 THR A CA 1
ATOM 4535 C C . THR A 1 601 ? 16.597 11.255 -6.025 1.00 92.00 601 THR A C 1
ATOM 4537 O O . THR A 1 601 ? 17.725 10.757 -6.001 1.00 92.00 601 THR A O 1
ATOM 4540 N N . LEU A 1 602 ? 15.724 11.126 -5.028 1.00 94.44 602 LEU A N 1
ATOM 4541 C CA . LEU A 1 602 ? 16.003 10.390 -3.798 1.00 94.44 602 LEU A CA 1
ATOM 4542 C C . LEU A 1 602 ? 16.044 8.883 -4.036 1.00 94.44 602 LEU A C 1
ATOM 4544 O O . LEU A 1 602 ? 15.283 8.344 -4.831 1.00 94.44 602 LEU A O 1
ATOM 4548 N N . ASN A 1 603 ? 16.879 8.172 -3.281 1.00 95.06 603 ASN A N 1
ATOM 4549 C CA . ASN A 1 603 ? 16.912 6.707 -3.291 1.00 95.06 603 ASN A CA 1
ATOM 4550 C C . ASN A 1 603 ? 15.959 6.114 -2.232 1.00 95.06 603 ASN A C 1
ATOM 4552 O O . ASN A 1 603 ? 16.335 5.219 -1.476 1.00 95.06 603 ASN A O 1
ATOM 4556 N N . GLY A 1 604 ? 14.733 6.628 -2.202 1.00 96.25 604 GLY A N 1
ATOM 4557 C CA . GLY A 1 604 ? 13.628 6.210 -1.339 1.00 96.25 604 GLY A CA 1
ATOM 4558 C C . GLY A 1 604 ? 12.288 6.572 -1.979 1.00 96.25 604 GLY A C 1
ATOM 4559 O O . GLY A 1 604 ? 12.253 7.001 -3.139 1.00 96.25 604 GLY A O 1
ATOM 4560 N N . THR A 1 605 ? 11.194 6.409 -1.246 1.00 97.06 605 THR A N 1
ATOM 4561 C CA . THR A 1 605 ? 9.826 6.606 -1.748 1.00 97.06 605 THR A CA 1
ATOM 4562 C C . THR A 1 605 ? 8.952 7.480 -0.837 1.00 97.06 605 THR A C 1
ATOM 4564 O O . THR A 1 605 ? 7.806 7.113 -0.586 1.00 97.06 605 THR A O 1
ATOM 4567 N N . PRO A 1 606 ? 9.415 8.670 -0.399 1.00 97.00 606 PRO A N 1
ATOM 4568 C CA . PRO A 1 606 ? 8.600 9.559 0.426 1.00 97.00 606 PRO A CA 1
ATOM 4569 C C . PRO A 1 606 ? 7.263 9.870 -0.259 1.00 97.00 606 PRO A C 1
ATOM 4571 O O . PRO A 1 606 ? 7.209 10.139 -1.460 1.00 97.00 606 PRO A O 1
ATOM 4574 N N . LYS A 1 607 ? 6.179 9.812 0.508 1.00 95.75 607 LYS A N 1
ATOM 4575 C CA . LYS A 1 607 ? 4.768 9.911 0.116 1.00 95.75 607 LYS A CA 1
ATOM 4576 C C . LYS A 1 607 ? 4.350 8.972 -1.022 1.00 95.75 607 LYS A C 1
ATOM 4578 O O . LYS A 1 607 ? 3.426 9.283 -1.775 1.00 95.75 607 LYS A O 1
ATOM 4583 N N . ALA A 1 608 ? 5.009 7.824 -1.160 1.00 94.56 608 ALA A N 1
ATOM 4584 C CA . ALA A 1 608 ? 4.687 6.804 -2.151 1.00 94.56 608 ALA A CA 1
ATOM 4585 C C . ALA A 1 608 ? 4.804 5.387 -1.570 1.00 94.56 608 ALA A C 1
ATOM 4587 O O . ALA A 1 608 ? 5.388 5.144 -0.521 1.00 94.56 608 ALA A O 1
ATOM 4588 N N . LYS A 1 609 ? 4.225 4.400 -2.265 1.00 93.75 609 LYS A N 1
ATOM 4589 C CA . LYS A 1 609 ? 4.343 2.995 -1.851 1.00 93.75 609 LYS A CA 1
ATOM 4590 C C . LYS A 1 609 ? 5.814 2.566 -1.886 1.00 93.75 609 LYS A C 1
ATOM 4592 O O . LYS A 1 609 ? 6.416 2.582 -2.960 1.00 93.75 609 LYS A O 1
ATOM 4597 N N . ASN A 1 610 ? 6.309 2.072 -0.748 1.00 97.38 610 ASN A N 1
ATOM 4598 C CA . ASN A 1 610 ? 7.653 1.511 -0.603 1.00 97.38 610 ASN A CA 1
ATOM 4599 C C . ASN A 1 610 ? 8.042 0.605 -1.770 1.00 97.38 610 ASN A C 1
ATOM 4601 O O . ASN A 1 610 ? 7.322 -0.344 -2.113 1.00 97.38 610 ASN A O 1
ATOM 4605 N N . SER A 1 611 ? 9.217 0.857 -2.341 1.00 95.94 611 SER A N 1
ATOM 4606 C CA . SER A 1 611 ? 9.751 0.106 -3.478 1.00 95.94 611 SER A CA 1
ATOM 4607 C C . SER A 1 611 ? 9.815 -1.405 -3.211 1.00 95.94 611 SER A C 1
ATOM 4609 O O . SER A 1 611 ? 9.521 -2.225 -4.087 1.00 95.94 611 SER A O 1
ATOM 4611 N N . VAL A 1 612 ? 10.126 -1.797 -1.974 1.00 96.12 612 VAL A N 1
ATOM 4612 C CA . VAL A 1 612 ? 10.240 -3.204 -1.557 1.00 96.12 612 VAL A CA 1
ATOM 4613 C C . VAL A 1 612 ? 8.885 -3.901 -1.387 1.00 96.12 612 VAL A C 1
ATOM 4615 O O . VAL A 1 612 ? 8.821 -5.128 -1.488 1.00 96.12 612 VAL A O 1
ATOM 4618 N N . SER A 1 613 ? 7.795 -3.148 -1.210 1.00 95.44 613 SER A N 1
ATOM 4619 C CA . SER A 1 613 ? 6.428 -3.677 -1.056 1.00 95.44 613 SER A CA 1
ATOM 4620 C C . SER A 1 613 ? 5.839 -4.215 -2.361 1.00 95.44 613 SER A C 1
ATOM 4622 O O . SER A 1 613 ? 4.814 -4.895 -2.347 1.00 95.44 613 SER A O 1
ATOM 4624 N N . TYR A 1 614 ? 6.472 -3.936 -3.503 1.00 95.62 614 TYR A N 1
ATOM 4625 C CA . TYR A 1 614 ? 6.111 -4.547 -4.784 1.00 95.62 614 TYR A CA 1
ATOM 4626 C C . TYR A 1 614 ? 6.687 -5.962 -4.945 1.00 95.62 614 TYR A C 1
ATOM 4628 O O . TYR A 1 614 ? 6.221 -6.725 -5.790 1.00 95.62 614 TYR A O 1
ATOM 4636 N N . LEU A 1 615 ? 7.698 -6.349 -4.159 1.00 96.06 615 LEU A N 1
ATOM 4637 C CA . LEU A 1 615 ? 8.382 -7.629 -4.331 1.00 96.06 615 LEU A CA 1
ATOM 4638 C C . LEU A 1 615 ? 7.469 -8.816 -4.005 1.00 96.06 615 LEU A C 1
ATOM 4640 O O . LEU A 1 615 ? 6.881 -8.918 -2.929 1.00 96.06 615 LEU A O 1
ATOM 4644 N N . ILE A 1 616 ? 7.467 -9.820 -4.884 1.00 96.94 616 ILE A N 1
ATOM 4645 C CA . ILE A 1 616 ? 6.777 -11.094 -4.616 1.00 96.94 616 ILE A CA 1
ATOM 4646 C C . ILE A 1 616 ? 7.401 -11.811 -3.407 1.00 96.94 616 ILE A C 1
ATOM 4648 O O . ILE A 1 616 ? 6.702 -12.471 -2.634 1.00 96.94 616 ILE A O 1
ATOM 4652 N N . SER A 1 617 ? 8.717 -11.682 -3.225 1.00 94.31 617 SER A N 1
ATOM 4653 C CA . SER A 1 617 ? 9.452 -12.257 -2.100 1.00 94.31 617 SER A CA 1
ATOM 4654 C C . SER A 1 617 ? 10.593 -11.343 -1.654 1.00 94.31 617 SER A C 1
ATOM 4656 O O . SER A 1 617 ? 11.635 -11.277 -2.303 1.00 94.31 617 SER A O 1
ATOM 4658 N N . ALA A 1 618 ? 10.437 -10.749 -0.476 1.00 87.06 618 ALA A N 1
ATOM 4659 C CA . ALA A 1 618 ? 11.399 -9.845 0.150 1.00 87.06 618 ALA A CA 1
ATOM 4660 C C . ALA A 1 618 ? 12.627 -10.526 0.797 1.00 87.06 618 ALA A C 1
ATOM 4662 O O . ALA A 1 618 ? 13.549 -9.847 1.241 1.00 87.06 618 ALA A O 1
ATOM 4663 N N . ASN A 1 619 ? 12.711 -11.863 0.833 1.00 88.00 619 ASN A N 1
ATOM 4664 C CA . ASN A 1 619 ? 13.921 -12.516 1.349 1.00 88.00 619 ASN A CA 1
ATOM 4665 C C . ASN A 1 619 ? 15.144 -12.278 0.444 1.00 88.00 619 ASN A C 1
ATOM 4667 O O . ASN A 1 619 ? 15.021 -12.041 -0.761 1.00 88.00 619 ASN A O 1
ATOM 4671 N N . SER A 1 620 ? 16.338 -12.390 1.031 1.00 82.12 620 SER A N 1
ATOM 4672 C CA . SER A 1 620 ? 17.623 -12.135 0.362 1.00 82.12 620 SER A CA 1
ATOM 4673 C C . SER A 1 620 ? 17.903 -13.041 -0.840 1.00 82.12 620 SER A C 1
ATOM 4675 O O . SER A 1 620 ? 18.735 -12.706 -1.674 1.00 82.12 620 SER A O 1
ATOM 4677 N N . SER A 1 621 ? 17.226 -14.189 -0.935 1.00 88.19 621 SER A N 1
ATOM 4678 C CA . SER A 1 621 ? 17.391 -15.145 -2.036 1.00 88.19 621 SER A CA 1
ATOM 4679 C C . SER A 1 621 ? 16.338 -14.993 -3.139 1.00 88.19 621 SER A C 1
ATOM 4681 O O . SER A 1 621 ? 16.395 -15.743 -4.109 1.00 88.19 621 SER A O 1
ATOM 4683 N N . ARG A 1 622 ? 15.364 -14.079 -2.991 1.00 93.81 622 ARG A N 1
ATOM 4684 C CA . ARG A 1 622 ? 14.193 -13.949 -3.880 1.00 93.81 622 ARG A CA 1
ATOM 4685 C C . ARG A 1 622 ? 13.523 -15.299 -4.154 1.00 93.81 622 ARG A C 1
ATOM 4687 O O . ARG A 1 622 ? 13.319 -15.704 -5.298 1.00 93.81 622 ARG A O 1
ATOM 4694 N N . THR A 1 623 ? 13.202 -16.025 -3.081 1.00 96.75 623 THR A N 1
ATOM 4695 C CA . THR A 1 623 ? 12.604 -17.367 -3.167 1.00 96.75 623 THR A CA 1
ATOM 4696 C C . THR A 1 623 ? 11.202 -17.442 -2.574 1.00 96.75 623 THR A C 1
ATOM 4698 O O . THR A 1 623 ? 10.980 -17.070 -1.425 1.00 96.75 623 THR A O 1
ATOM 4701 N N . VAL A 1 624 ? 10.261 -18.018 -3.319 1.00 97.69 624 VAL A N 1
ATOM 4702 C CA . VAL A 1 624 ? 8.962 -18.441 -2.784 1.00 97.69 624 VAL A CA 1
ATOM 4703 C C . VAL A 1 624 ? 9.131 -19.852 -2.221 1.00 97.69 624 VAL A C 1
ATOM 4705 O O . VAL A 1 624 ? 9.352 -20.801 -2.972 1.00 97.69 624 VAL A O 1
ATOM 4708 N N . ILE A 1 625 ? 9.091 -19.974 -0.891 1.00 95.94 625 ILE A N 1
ATOM 4709 C CA . ILE A 1 625 ? 9.376 -21.222 -0.150 1.00 95.94 625 ILE A CA 1
ATOM 4710 C C . ILE A 1 625 ? 8.120 -21.926 0.380 1.00 95.94 625 ILE A C 1
ATOM 4712 O O . ILE A 1 625 ? 8.200 -23.057 0.848 1.00 95.94 625 ILE A O 1
ATOM 4716 N N . ALA A 1 626 ? 6.969 -21.265 0.306 1.00 96.31 626 ALA A N 1
ATOM 4717 C CA . ALA A 1 626 ? 5.671 -21.781 0.713 1.00 96.31 626 ALA A CA 1
ATOM 4718 C C . ALA A 1 626 ? 4.604 -21.297 -0.273 1.00 96.31 626 ALA A C 1
ATOM 4720 O O . ALA A 1 626 ? 4.853 -20.376 -1.052 1.00 96.31 626 ALA A O 1
ATOM 4721 N N . ASN A 1 627 ? 3.425 -21.920 -0.243 1.00 97.81 627 ASN A N 1
ATOM 4722 C CA . ASN A 1 627 ? 2.322 -21.515 -1.107 1.00 97.81 627 ASN A CA 1
ATOM 4723 C C . ASN A 1 627 ? 1.965 -20.044 -0.870 1.00 97.81 627 ASN A C 1
ATOM 4725 O O . ASN A 1 627 ? 1.794 -19.624 0.274 1.00 97.81 627 ASN A O 1
ATOM 4729 N N . LYS A 1 628 ? 1.847 -19.281 -1.955 1.00 97.44 628 LYS A N 1
ATOM 4730 C CA . LYS A 1 628 ? 1.508 -17.859 -1.925 1.00 97.44 628 LYS A CA 1
ATOM 4731 C C . LYS A 1 628 ? 0.512 -17.552 -3.035 1.00 97.44 628 LYS A C 1
ATOM 4733 O O . LYS A 1 628 ? 0.684 -18.024 -4.158 1.00 97.44 628 LYS A O 1
ATOM 4738 N N . THR A 1 629 ? -0.498 -16.754 -2.716 1.00 98.31 629 THR A N 1
ATOM 4739 C CA . THR A 1 629 ? -1.440 -16.205 -3.695 1.00 98.31 629 THR A CA 1
ATOM 4740 C C . THR A 1 629 ? -1.138 -14.728 -3.893 1.00 98.31 629 THR A C 1
ATOM 4742 O O . THR A 1 629 ? -0.925 -14.013 -2.917 1.00 98.31 629 THR A O 1
ATOM 4745 N N . LEU A 1 630 ? -1.090 -14.298 -5.149 1.00 98.25 630 LEU A N 1
ATOM 4746 C CA . LEU A 1 630 ? -1.011 -12.904 -5.565 1.00 98.25 630 LEU A CA 1
ATOM 4747 C C . LEU A 1 630 ? -2.396 -12.463 -6.032 1.00 98.25 630 LEU A C 1
ATOM 4749 O O . LEU A 1 630 ? -3.043 -13.193 -6.789 1.00 98.25 630 LEU A O 1
ATOM 4753 N N . THR A 1 631 ? -2.837 -11.295 -5.578 1.00 95.88 631 THR A N 1
ATOM 4754 C CA . THR A 1 631 ? -4.185 -10.769 -5.819 1.00 95.88 631 THR A CA 1
ATOM 4755 C C . THR A 1 631 ? -4.134 -9.550 -6.730 1.00 95.88 631 THR A C 1
ATOM 4757 O O . THR A 1 631 ? -3.139 -8.827 -6.766 1.00 95.88 631 THR A O 1
ATOM 4760 N N . ALA A 1 632 ? -5.216 -9.285 -7.461 1.00 88.44 632 ALA A N 1
ATOM 4761 C CA . ALA A 1 632 ? -5.296 -8.081 -8.290 1.00 88.44 632 ALA A CA 1
ATOM 4762 C C . ALA A 1 632 ? -5.292 -6.786 -7.455 1.00 88.44 632 ALA A C 1
ATOM 4764 O O . ALA A 1 632 ? -4.809 -5.764 -7.928 1.00 88.44 632 ALA A O 1
ATOM 4765 N N . ALA A 1 633 ? -5.780 -6.834 -6.210 1.00 86.31 633 ALA A N 1
ATOM 4766 C CA . ALA A 1 633 ? -5.871 -5.670 -5.325 1.00 86.31 633 ALA A CA 1
ATOM 4767 C C . ALA A 1 633 ? -4.501 -5.120 -4.883 1.00 86.31 633 ALA A C 1
ATOM 4769 O O . ALA A 1 633 ? -4.393 -3.947 -4.542 1.00 86.31 633 ALA A O 1
ATOM 4770 N N . GLU A 1 634 ? -3.458 -5.952 -4.893 1.00 89.50 634 GLU A N 1
ATOM 4771 C CA . GLU A 1 634 ? -2.088 -5.555 -4.535 1.00 89.50 634 GLU A CA 1
ATOM 4772 C C . GLU A 1 634 ? -1.163 -5.412 -5.758 1.00 89.50 634 GLU A C 1
ATOM 4774 O O . GLU A 1 634 ? 0.019 -5.095 -5.605 1.00 89.50 634 GLU A O 1
ATOM 4779 N N . SER A 1 635 ? -1.699 -5.654 -6.958 1.00 93.06 635 SER A N 1
ATOM 4780 C CA . SER A 1 635 ? -1.009 -5.510 -8.240 1.00 93.06 635 SER A CA 1
ATOM 4781 C C . SER A 1 635 ? -0.623 -4.038 -8.496 1.00 93.06 635 SER A C 1
ATOM 4783 O O . SER A 1 635 ? -1.357 -3.142 -8.077 1.00 93.06 635 SER A O 1
ATOM 4785 N N . PRO A 1 636 ? 0.484 -3.748 -9.207 1.00 96.94 636 PRO A N 1
ATOM 4786 C CA . PRO A 1 636 ? 1.441 -4.694 -9.782 1.00 96.94 636 PRO A CA 1
ATOM 4787 C C . PRO A 1 636 ? 2.388 -5.312 -8.747 1.00 96.94 636 PRO A C 1
ATOM 4789 O O . PRO A 1 636 ? 2.608 -4.775 -7.663 1.00 96.94 636 PRO A O 1
ATOM 4792 N N . TYR A 1 637 ? 3.007 -6.427 -9.131 1.00 97.69 637 TYR A N 1
ATOM 4793 C CA . TYR A 1 637 ? 4.116 -7.053 -8.412 1.00 97.69 637 TYR A CA 1
ATOM 4794 C C . TYR A 1 637 ? 5.414 -6.958 -9.214 1.00 97.69 637 TYR A C 1
ATOM 4796 O O . TYR A 1 637 ? 5.392 -6.940 -10.442 1.00 97.69 637 TYR A O 1
ATOM 4804 N N . LEU A 1 638 ? 6.552 -6.964 -8.525 1.00 96.56 638 LEU A N 1
ATOM 4805 C CA . LEU A 1 638 ? 7.878 -6.801 -9.106 1.00 96.56 638 LEU A CA 1
ATOM 4806 C C . LEU A 1 638 ? 8.731 -8.064 -8.943 1.00 96.56 638 LEU A C 1
ATOM 4808 O O . LEU A 1 638 ? 8.853 -8.630 -7.849 1.00 96.56 638 LEU A O 1
ATOM 4812 N N . ILE A 1 639 ? 9.378 -8.463 -10.036 1.00 96.62 639 ILE A N 1
ATOM 4813 C CA . ILE A 1 639 ? 10.557 -9.329 -10.037 1.00 96.62 639 ILE A CA 1
ATOM 4814 C C . ILE A 1 639 ? 11.760 -8.454 -10.383 1.00 96.62 639 ILE A C 1
ATOM 4816 O O . ILE A 1 639 ? 11.947 -8.041 -11.529 1.00 96.62 639 ILE A O 1
ATOM 4820 N N . ASP A 1 640 ? 12.570 -8.172 -9.368 1.00 92.50 640 ASP A N 1
ATOM 4821 C CA . ASP A 1 640 ? 13.827 -7.449 -9.499 1.00 92.50 640 ASP A CA 1
ATOM 4822 C C . ASP A 1 640 ? 15.000 -8.411 -9.731 1.00 92.50 640 ASP A C 1
ATOM 4824 O O . ASP A 1 640 ? 14.830 -9.616 -9.938 1.00 92.50 640 ASP A O 1
ATOM 4828 N N . ARG A 1 641 ? 16.224 -7.883 -9.689 1.00 88.06 641 ARG A N 1
ATOM 4829 C CA . ARG A 1 641 ? 17.429 -8.712 -9.706 1.00 88.06 641 ARG A CA 1
ATOM 4830 C C . ARG A 1 641 ? 17.619 -9.411 -8.357 1.00 88.06 641 ARG A C 1
ATOM 4832 O O . ARG A 1 641 ? 17.465 -8.774 -7.320 1.00 88.06 641 ARG A O 1
ATOM 4839 N N . PRO A 1 642 ? 18.047 -10.687 -8.351 1.00 90.12 642 PRO A N 1
ATOM 4840 C CA . PRO A 1 642 ? 18.547 -11.482 -9.487 1.00 90.12 642 PRO A CA 1
ATOM 4841 C C . PRO A 1 642 ? 17.476 -12.270 -10.277 1.00 90.12 642 PRO A C 1
ATOM 4843 O O . PRO A 1 642 ? 17.818 -13.136 -11.082 1.00 90.12 642 PRO A O 1
ATOM 4846 N N . GLY A 1 643 ? 16.192 -12.013 -10.052 1.00 93.94 643 GLY A N 1
ATOM 4847 C CA . GLY A 1 643 ? 15.069 -12.829 -10.508 1.00 93.94 643 GLY A CA 1
ATOM 4848 C C . GLY A 1 643 ? 14.368 -13.511 -9.336 1.00 93.94 643 GLY A C 1
ATOM 4849 O O . GLY A 1 643 ? 14.801 -13.408 -8.192 1.00 93.94 643 GLY A O 1
ATOM 4850 N N . LEU A 1 644 ? 13.290 -14.240 -9.618 1.00 97.94 644 LEU A N 1
ATOM 4851 C CA . LEU A 1 644 ? 12.490 -14.946 -8.613 1.00 97.94 644 LEU A CA 1
ATOM 4852 C C . LEU A 1 644 ? 12.607 -16.454 -8.822 1.00 97.94 644 LEU A C 1
ATOM 4854 O O . LEU A 1 644 ? 12.501 -16.936 -9.949 1.00 97.94 644 LEU A O 1
ATOM 4858 N N . THR A 1 645 ? 12.772 -17.214 -7.741 1.00 98.31 645 THR A N 1
ATOM 4859 C CA . THR A 1 645 ? 12.676 -18.680 -7.783 1.00 98.31 645 THR A CA 1
ATOM 4860 C C . THR A 1 645 ? 11.503 -19.177 -6.947 1.00 98.31 645 THR A C 1
ATOM 4862 O O . THR A 1 645 ? 11.429 -18.921 -5.749 1.00 98.31 645 THR A O 1
ATOM 4865 N N . ILE A 1 646 ? 10.602 -19.945 -7.552 1.00 98.50 646 ILE A N 1
ATOM 4866 C CA . ILE A 1 646 ? 9.591 -20.718 -6.827 1.00 98.50 646 ILE A CA 1
ATOM 4867 C C . ILE A 1 646 ? 10.210 -22.074 -6.500 1.00 98.50 646 ILE A C 1
ATOM 4869 O O . ILE A 1 646 ? 10.458 -22.876 -7.405 1.00 98.50 646 ILE A O 1
ATOM 4873 N N . ASN A 1 647 ? 10.498 -22.320 -5.222 1.00 97.69 647 ASN A N 1
ATOM 4874 C CA . ASN A 1 647 ? 11.175 -23.539 -4.785 1.00 97.69 647 ASN A CA 1
ATOM 4875 C C . ASN A 1 647 ? 10.278 -24.774 -4.920 1.00 97.69 647 ASN A C 1
ATOM 4877 O O . ASN A 1 647 ? 9.051 -24.688 -4.895 1.00 97.69 647 ASN A O 1
ATOM 4881 N N . ALA A 1 648 ? 10.910 -25.944 -5.024 1.00 97.25 648 ALA A N 1
ATOM 4882 C CA . ALA A 1 648 ? 10.207 -27.221 -5.007 1.00 97.25 648 ALA A CA 1
ATOM 4883 C C . ALA A 1 648 ? 9.305 -27.332 -3.764 1.00 97.25 648 ALA A C 1
ATOM 4885 O O . ALA A 1 648 ? 9.733 -27.018 -2.654 1.00 97.25 648 ALA A O 1
ATOM 4886 N N . GLY A 1 649 ? 8.061 -27.772 -3.960 1.00 96.06 649 GLY A N 1
ATOM 4887 C CA . GLY A 1 649 ? 7.048 -27.862 -2.901 1.00 96.06 649 GLY A CA 1
ATOM 4888 C C . GLY A 1 649 ? 6.254 -26.575 -2.640 1.00 96.06 649 GLY A C 1
ATOM 4889 O O . GLY A 1 649 ? 5.246 -26.644 -1.941 1.00 96.06 649 GLY A O 1
ATOM 4890 N N . ALA A 1 650 ? 6.646 -25.434 -3.216 1.00 98.06 650 ALA A N 1
ATOM 4891 C CA . ALA A 1 650 ? 5.880 -24.192 -3.153 1.00 98.06 650 ALA A CA 1
ATOM 4892 C C . ALA A 1 650 ? 5.039 -23.979 -4.421 1.00 98.06 650 ALA A C 1
ATOM 4894 O O . ALA A 1 650 ? 5.458 -24.325 -5.526 1.00 98.06 650 ALA A O 1
ATOM 4895 N N . THR A 1 651 ? 3.868 -23.366 -4.262 1.00 98.50 651 THR A N 1
ATOM 4896 C CA . THR A 1 651 ? 2.981 -22.965 -5.362 1.00 98.50 651 THR A CA 1
ATOM 4897 C C . THR A 1 651 ? 2.744 -21.461 -5.327 1.00 98.50 651 THR A C 1
ATOM 4899 O O . THR A 1 651 ? 2.250 -20.945 -4.324 1.00 98.50 651 THR A O 1
ATOM 4902 N N . LEU A 1 652 ? 3.052 -20.759 -6.418 1.00 98.75 652 LEU A N 1
ATOM 4903 C CA . LEU A 1 652 ? 2.641 -19.369 -6.617 1.00 98.75 652 LEU A CA 1
ATOM 4904 C C . LEU A 1 652 ? 1.346 -19.344 -7.432 1.00 98.75 652 LEU A C 1
ATOM 4906 O O . LEU A 1 652 ? 1.341 -19.738 -8.596 1.00 98.75 652 LEU A O 1
ATOM 4910 N N . THR A 1 653 ? 0.255 -18.894 -6.824 1.00 98.75 653 THR A N 1
ATOM 4911 C CA . THR A 1 653 ? -1.045 -18.742 -7.490 1.00 98.75 653 THR A CA 1
ATOM 4912 C C . THR A 1 653 ? -1.274 -17.275 -7.822 1.00 98.75 653 THR A C 1
ATOM 4914 O O . THR A 1 653 ? -1.049 -16.421 -6.971 1.00 98.75 653 THR A O 1
ATOM 4917 N N . LEU A 1 654 ? -1.714 -16.975 -9.039 1.00 98.75 654 LEU A N 1
ATOM 4918 C CA . LEU A 1 654 ? -2.004 -15.624 -9.505 1.00 98.75 654 LEU A CA 1
ATOM 4919 C C . LEU A 1 654 ? -3.488 -15.549 -9.847 1.00 98.75 654 LEU A C 1
ATOM 4921 O O . LEU A 1 6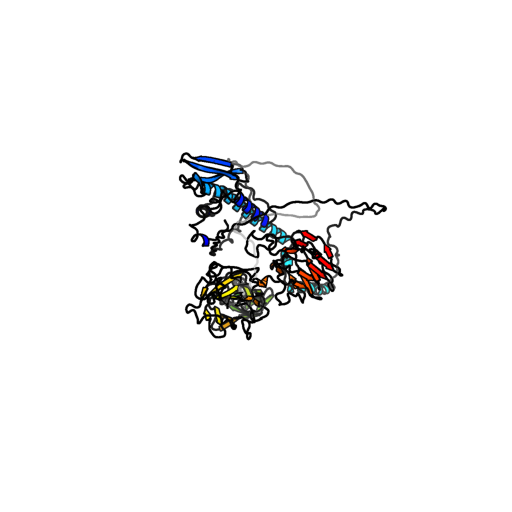54 ? -3.974 -16.333 -10.667 1.00 98.75 654 LEU A O 1
ATOM 4925 N N . GLU A 1 655 ? -4.203 -14.643 -9.189 1.00 98.06 655 GLU A N 1
ATOM 4926 C CA . GLU A 1 655 ? -5.611 -14.362 -9.471 1.00 98.06 655 GLU A CA 1
ATOM 4927 C C . GLU A 1 655 ? -5.798 -13.639 -10.821 1.00 98.06 655 GLU A C 1
ATOM 4929 O O . GLU A 1 655 ? -4.842 -13.061 -11.351 1.00 98.06 655 GLU A O 1
ATOM 4934 N N . PRO A 1 656 ? -7.019 -13.643 -11.395 1.00 97.19 656 PRO A N 1
ATOM 4935 C CA . PRO A 1 656 ? -7.314 -12.855 -12.589 1.00 97.19 656 PRO A CA 1
ATOM 4936 C C . PRO A 1 656 ? -6.944 -11.376 -12.406 1.00 97.19 656 PRO A C 1
ATOM 4938 O O . PRO A 1 656 ? -7.289 -10.787 -11.385 1.00 97.19 656 PRO A O 1
ATOM 4941 N N . GLY A 1 657 ? -6.291 -10.772 -13.402 1.00 94.38 657 GLY A N 1
ATOM 4942 C CA . GLY A 1 657 ? -5.892 -9.358 -13.393 1.00 94.38 657 GLY A CA 1
ATOM 4943 C C . GLY A 1 657 ? -4.554 -9.051 -12.709 1.00 94.38 657 GLY A C 1
ATOM 4944 O O . GLY A 1 657 ? -4.148 -7.892 -12.669 1.00 94.38 657 GLY A O 1
ATOM 4945 N N . VAL A 1 658 ? -3.844 -10.054 -12.181 1.00 98.50 658 VAL A N 1
ATOM 4946 C CA . VAL A 1 658 ? -2.501 -9.849 -11.615 1.00 98.50 658 VAL A CA 1
ATOM 4947 C C . VAL A 1 658 ? -1.504 -9.453 -12.706 1.00 98.50 658 VAL A C 1
ATOM 4949 O O . VAL A 1 658 ? -1.358 -10.155 -13.709 1.00 98.50 658 VAL A O 1
ATOM 4952 N N . VAL A 1 659 ? -0.759 -8.374 -12.459 1.00 98.50 659 VAL A N 1
ATOM 4953 C CA . VAL A 1 659 ? 0.353 -7.911 -13.296 1.00 98.50 659 VAL A CA 1
ATOM 4954 C C . VAL A 1 659 ? 1.675 -8.146 -12.568 1.00 98.50 659 VAL A C 1
ATOM 4956 O O . VAL A 1 659 ? 1.860 -7.721 -11.427 1.00 98.50 659 VAL A O 1
ATOM 4959 N N . ILE A 1 660 ? 2.613 -8.806 -13.240 1.00 98.62 660 ILE A N 1
ATOM 4960 C CA . ILE A 1 660 ? 3.999 -8.978 -12.810 1.00 98.62 660 ILE A CA 1
ATOM 4961 C C . ILE A 1 660 ? 4.902 -8.194 -13.756 1.00 98.62 660 ILE A C 1
ATOM 4963 O O . ILE A 1 660 ? 5.039 -8.535 -14.932 1.00 98.62 660 ILE A O 1
ATOM 4967 N N . LYS A 1 661 ? 5.557 -7.177 -13.205 1.00 96.50 661 LYS A N 1
ATOM 4968 C CA . LYS A 1 661 ? 6.595 -6.379 -13.848 1.00 96.50 661 LYS A CA 1
ATOM 4969 C C . LYS A 1 661 ? 7.974 -6.953 -13.547 1.00 96.50 661 LYS A C 1
ATOM 4971 O O . LYS A 1 661 ? 8.254 -7.366 -12.421 1.00 96.50 661 LYS A O 1
ATOM 4976 N N . ILE A 1 662 ? 8.849 -6.975 -14.547 1.00 95.12 662 ILE A N 1
ATOM 4977 C CA . ILE A 1 662 ? 10.177 -7.590 -14.453 1.00 95.12 662 ILE A CA 1
ATOM 4978 C C . ILE A 1 662 ? 11.243 -6.577 -14.899 1.00 95.12 662 ILE A C 1
ATOM 4980 O O . ILE A 1 662 ? 11.126 -5.990 -15.975 1.00 95.12 662 ILE A O 1
ATOM 4984 N N . THR A 1 663 ? 12.254 -6.322 -14.056 1.00 92.06 663 THR A N 1
ATOM 4985 C CA . THR A 1 663 ? 13.214 -5.216 -14.269 1.00 92.06 663 THR A CA 1
ATOM 4986 C C . THR A 1 663 ? 14.258 -5.481 -15.358 1.00 92.06 663 THR A C 1
ATOM 4988 O O . THR A 1 663 ? 14.503 -6.618 -15.750 1.00 92.06 663 THR A O 1
ATOM 4991 N N . ARG A 1 664 ? 14.920 -4.404 -15.808 1.00 82.88 664 ARG A N 1
ATOM 4992 C CA . ARG A 1 664 ? 16.077 -4.382 -16.727 1.00 82.88 664 ARG A CA 1
ATOM 4993 C C . ARG A 1 664 ? 17.123 -3.370 -16.227 1.00 82.88 664 ARG A C 1
ATOM 4995 O O . ARG A 1 664 ? 16.740 -2.488 -15.464 1.00 82.88 664 ARG A O 1
ATOM 5002 N N . PRO A 1 665 ? 18.410 -3.401 -16.647 1.00 67.50 665 PRO A N 1
ATOM 5003 C CA . PRO A 1 665 ? 19.120 -4.426 -17.440 1.00 67.50 665 PRO A CA 1
ATOM 5004 C C . PRO A 1 665 ? 19.461 -5.704 -16.638 1.00 67.50 665 PRO A C 1
ATOM 5006 O O . PRO A 1 665 ? 19.016 -5.845 -15.506 1.00 67.50 665 PRO A O 1
ATOM 5009 N N . GLN A 1 666 ? 20.269 -6.623 -17.188 1.00 71.62 666 GLN A N 1
ATOM 5010 C CA . GLN A 1 666 ? 20.756 -7.873 -16.546 1.00 71.62 666 GLN A CA 1
ATOM 5011 C C . GLN A 1 666 ? 19.712 -8.989 -16.382 1.00 71.62 666 GLN A C 1
ATOM 5013 O O . GLN A 1 666 ? 19.988 -10.000 -15.740 1.00 71.62 666 GLN A O 1
ATOM 5018 N N . GLU A 1 667 ? 18.552 -8.804 -17.009 1.00 76.56 667 GLU A N 1
ATOM 5019 C CA . GLU A 1 667 ? 17.623 -9.859 -17.421 1.00 76.56 667 GLU A CA 1
ATOM 5020 C C . GLU A 1 667 ? 17.260 -10.863 -16.320 1.00 76.56 667 GLU A C 1
ATOM 5022 O O . GLU A 1 667 ? 17.509 -12.070 -16.446 1.00 76.56 667 GLU A O 1
ATOM 5027 N N . PRO A 1 668 ? 16.651 -10.383 -15.222 1.00 88.31 668 PRO A N 1
ATOM 5028 C CA . PRO A 1 668 ? 16.062 -11.267 -14.236 1.00 88.31 668 PRO A CA 1
ATOM 5029 C C . PRO A 1 668 ? 15.125 -12.277 -14.909 1.00 88.31 668 PRO A C 1
ATOM 5031 O O . PRO A 1 668 ? 14.456 -12.011 -15.913 1.00 88.31 668 PRO A O 1
ATOM 5034 N N . LYS A 1 669 ? 15.112 -13.480 -14.338 1.00 91.69 669 LYS A N 1
ATOM 5035 C CA . LYS A 1 669 ? 14.291 -14.600 -14.797 1.00 91.69 669 LYS A CA 1
ATOM 5036 C C . LYS A 1 669 ? 13.364 -15.072 -13.692 1.00 91.69 669 LYS A C 1
ATOM 5038 O O . LYS A 1 669 ? 13.717 -15.029 -12.511 1.00 91.69 669 LYS A O 1
ATOM 5043 N N . LEU A 1 670 ? 12.220 -15.613 -14.084 1.00 97.12 670 LEU A N 1
ATOM 5044 C CA . LEU A 1 670 ? 11.358 -16.376 -13.193 1.00 97.12 670 LEU A CA 1
ATOM 5045 C C . LEU A 1 670 ? 11.705 -17.858 -13.336 1.00 97.12 670 LEU A C 1
ATOM 5047 O O . LEU A 1 670 ? 11.505 -18.440 -14.394 1.00 97.12 670 LEU A O 1
ATOM 5051 N N . THR A 1 671 ? 12.244 -18.476 -12.287 1.00 97.69 671 THR A N 1
ATOM 5052 C CA . THR A 1 671 ? 12.556 -19.913 -12.258 1.00 97.69 671 THR A CA 1
ATOM 5053 C C . THR A 1 671 ? 11.514 -20.658 -11.431 1.00 97.69 671 THR A C 1
ATOM 5055 O O . THR A 1 671 ? 11.321 -20.372 -10.253 1.00 97.69 671 THR A O 1
ATOM 5058 N N . VAL A 1 672 ? 10.859 -21.648 -12.024 1.00 98.56 672 VAL A N 1
ATOM 5059 C CA . VAL A 1 672 ? 9.795 -22.437 -11.402 1.00 98.56 672 VAL A CA 1
ATOM 5060 C C . VAL A 1 672 ? 10.286 -23.867 -11.208 1.00 98.56 672 VAL A C 1
ATOM 5062 O O . VAL A 1 672 ? 10.367 -24.640 -12.159 1.00 98.56 672 VAL A O 1
ATOM 5065 N N . ARG A 1 673 ? 10.625 -24.206 -9.960 1.00 98.25 673 ARG A N 1
ATOM 5066 C CA . ARG A 1 673 ? 10.964 -25.565 -9.494 1.00 98.25 673 ARG A CA 1
ATOM 5067 C C . ARG A 1 673 ? 9.847 -26.193 -8.656 1.00 98.25 673 ARG A C 1
ATOM 5069 O O . ARG A 1 673 ? 9.846 -27.402 -8.454 1.00 98.25 673 ARG A O 1
ATOM 5076 N N . GLY A 1 674 ? 8.936 -25.367 -8.144 1.00 97.94 674 GLY A N 1
ATOM 5077 C CA . GLY A 1 674 ? 7.646 -25.754 -7.574 1.00 97.94 674 GLY A CA 1
ATOM 5078 C C . GLY A 1 674 ? 6.541 -25.696 -8.626 1.00 97.94 674 GLY A C 1
ATOM 5079 O O . GLY A 1 674 ? 6.678 -26.292 -9.691 1.00 97.94 674 GLY A O 1
ATOM 5080 N N . ALA A 1 675 ? 5.469 -24.956 -8.360 1.00 98.25 675 ALA A N 1
ATOM 5081 C CA . ALA A 1 675 ? 4.376 -24.739 -9.307 1.00 98.25 675 ALA A CA 1
ATOM 5082 C C . ALA A 1 675 ? 4.041 -23.252 -9.458 1.00 98.25 675 ALA A C 1
ATOM 5084 O O . ALA A 1 675 ? 4.125 -22.483 -8.498 1.00 98.25 675 ALA A O 1
ATOM 5085 N N . ILE A 1 676 ? 3.620 -22.860 -10.659 1.00 98.62 676 ILE A N 1
ATOM 5086 C CA . ILE A 1 676 ? 2.976 -21.571 -10.909 1.00 98.62 676 ILE A CA 1
ATOM 5087 C C . ILE A 1 676 ? 1.594 -21.799 -11.517 1.00 98.62 676 ILE A C 1
ATOM 5089 O O . ILE A 1 676 ? 1.457 -22.544 -12.483 1.00 98.62 676 ILE A O 1
ATOM 5093 N N . ILE A 1 677 ? 0.572 -21.175 -10.941 1.00 98.69 677 ILE A N 1
ATOM 5094 C CA . ILE A 1 677 ? -0.817 -21.289 -11.386 1.00 98.69 677 ILE A CA 1
ATOM 5095 C C . ILE A 1 677 ? -1.305 -19.882 -11.735 1.00 98.69 677 ILE A C 1
ATOM 5097 O O . ILE A 1 677 ? -1.732 -19.136 -10.855 1.00 98.69 677 ILE A O 1
ATOM 5101 N N . ALA A 1 678 ? -1.215 -19.509 -13.011 1.00 98.62 678 ALA A N 1
ATOM 5102 C CA . ALA A 1 678 ? -1.724 -18.242 -13.528 1.00 98.62 678 ALA A CA 1
ATOM 5103 C C . ALA A 1 678 ? -3.182 -18.405 -13.986 1.00 98.62 678 ALA A C 1
ATOM 5105 O O . ALA A 1 678 ? -3.447 -18.959 -15.054 1.00 98.62 678 ALA A O 1
ATOM 5106 N N . ASN A 1 679 ? -4.125 -17.937 -13.163 1.00 96.50 679 ASN A N 1
ATOM 5107 C CA . ASN A 1 679 ? -5.566 -18.079 -13.386 1.00 96.50 679 ASN A CA 1
ATOM 5108 C C . ASN A 1 679 ? -6.167 -16.800 -13.980 1.00 96.50 679 ASN A C 1
ATOM 5110 O O . ASN A 1 679 ? -6.999 -16.157 -13.349 1.00 96.50 679 ASN A O 1
ATOM 5114 N N . GLY A 1 680 ? -5.752 -16.409 -15.182 1.00 96.12 680 GLY A N 1
ATOM 5115 C CA . GLY A 1 680 ? -6.344 -15.263 -15.869 1.00 96.12 680 GLY A CA 1
ATOM 5116 C C . GLY A 1 680 ? -7.797 -15.503 -16.287 1.00 96.12 680 GLY A C 1
ATOM 5117 O O . GLY A 1 680 ? -8.225 -16.635 -16.539 1.00 96.12 680 GLY A O 1
ATOM 5118 N N . ALA A 1 681 ? -8.544 -14.414 -16.459 1.00 89.25 681 ALA A N 1
ATOM 5119 C CA . ALA A 1 681 ? -9.842 -14.397 -17.131 1.00 89.25 681 ALA A CA 1
ATOM 5120 C C . ALA A 1 681 ? -9.738 -13.643 -18.464 1.00 89.25 681 ALA A C 1
ATOM 5122 O O . ALA A 1 681 ? -8.880 -12.782 -18.613 1.00 89.25 681 ALA A O 1
ATOM 5123 N N . ALA A 1 682 ? -10.635 -13.907 -19.417 1.00 82.62 682 ALA A N 1
ATOM 5124 C CA . ALA A 1 682 ? -10.580 -13.285 -20.746 1.00 82.62 682 ALA A CA 1
ATOM 5125 C C . ALA A 1 682 ? -10.548 -11.739 -20.716 1.00 82.62 682 ALA A C 1
ATOM 5127 O O . ALA A 1 682 ? -9.830 -11.133 -21.501 1.00 82.62 682 ALA A O 1
ATOM 5128 N N . LEU A 1 683 ? -11.295 -11.113 -19.795 1.00 84.06 683 LEU A N 1
ATOM 5129 C CA . LEU A 1 683 ? -11.304 -9.652 -19.606 1.00 84.06 683 LEU A CA 1
ATOM 5130 C C . LEU A 1 683 ? -10.251 -9.154 -18.606 1.00 84.06 683 LEU A C 1
ATOM 5132 O O . LEU A 1 683 ? -9.944 -7.972 -18.590 1.00 84.06 683 LEU A O 1
ATOM 5136 N N . ASN A 1 684 ? -9.709 -10.047 -17.777 1.00 87.38 684 ASN A N 1
ATOM 5137 C CA . ASN A 1 684 ? -8.729 -9.728 -16.739 1.00 87.38 684 ASN A CA 1
ATOM 5138 C C . ASN A 1 684 ? -7.598 -10.767 -16.805 1.00 87.38 684 ASN A C 1
ATOM 5140 O O . ASN A 1 684 ? -7.547 -11.678 -15.961 1.00 87.38 684 ASN A O 1
ATOM 5144 N N . PRO A 1 685 ? -6.751 -10.719 -17.850 1.00 93.44 685 PRO A N 1
ATOM 5145 C CA . PRO A 1 685 ? -5.676 -11.684 -18.010 1.00 93.44 685 PRO A CA 1
ATOM 5146 C C . PRO A 1 685 ? -4.643 -11.535 -16.891 1.00 93.44 685 PRO A C 1
ATOM 5148 O O . PRO A 1 685 ? -4.509 -10.474 -16.283 1.00 93.44 685 PRO A O 1
ATOM 5151 N N . VAL A 1 686 ? -3.891 -12.602 -16.627 1.00 98.56 686 VAL A N 1
ATOM 5152 C CA . VAL A 1 686 ? -2.635 -12.481 -15.872 1.00 98.56 686 VAL A CA 1
ATOM 5153 C C . VAL A 1 686 ? -1.566 -11.977 -16.835 1.00 98.56 686 VAL A C 1
ATOM 5155 O O . VAL A 1 686 ? -1.437 -12.525 -17.931 1.00 98.56 686 VAL A O 1
ATOM 5158 N N . VAL A 1 687 ? -0.793 -10.966 -16.443 1.00 98.50 687 VAL A N 1
ATOM 5159 C CA . VAL A 1 687 ? 0.186 -10.319 -17.326 1.00 98.50 687 VAL A CA 1
ATOM 5160 C C . VAL A 1 687 ? 1.590 -10.411 -16.740 1.00 98.50 687 VAL A C 1
ATOM 5162 O O . VAL A 1 687 ? 1.825 -9.978 -15.619 1.00 98.50 687 VAL A O 1
ATOM 5165 N N . PHE A 1 688 ? 2.538 -10.939 -17.512 1.00 98.50 688 PHE A N 1
ATOM 5166 C CA . PHE A 1 688 ? 3.975 -10.845 -17.245 1.00 98.50 688 PHE A CA 1
ATOM 5167 C C . PHE A 1 688 ? 4.581 -9.879 -18.255 1.00 98.50 688 PHE A C 1
ATOM 5169 O O . PHE A 1 688 ? 4.450 -10.105 -19.459 1.00 98.50 688 PHE A O 1
ATOM 5176 N N . THR A 1 689 ? 5.225 -8.811 -17.795 1.00 95.94 689 THR A N 1
ATOM 5177 C CA . THR A 1 689 ? 5.693 -7.750 -18.688 1.00 95.94 689 THR A CA 1
ATOM 5178 C C . THR A 1 689 ? 6.967 -7.054 -18.201 1.00 95.94 689 THR A C 1
ATOM 5180 O O . THR A 1 689 ? 7.432 -7.264 -17.078 1.00 95.94 689 THR A O 1
ATOM 5183 N N . SER A 1 690 ? 7.551 -6.236 -19.077 1.00 93.00 690 SER A N 1
ATOM 5184 C CA . SER A 1 690 ? 8.677 -5.357 -18.766 1.00 93.00 690 SER A CA 1
ATOM 5185 C C . SER A 1 690 ? 8.296 -4.342 -17.692 1.00 93.00 690 SER A C 1
ATOM 5187 O O . SER A 1 690 ? 7.170 -3.855 -17.644 1.00 93.00 690 SER A O 1
ATOM 5189 N N . PHE A 1 691 ? 9.257 -3.976 -16.847 1.00 93.38 691 PHE A N 1
ATOM 5190 C CA . PHE A 1 691 ? 9.105 -2.876 -15.897 1.00 93.38 691 PHE A CA 1
ATOM 5191 C C . PHE A 1 691 ? 8.679 -1.562 -16.576 1.00 93.38 691 PHE A C 1
ATOM 5193 O O . PHE A 1 691 ? 7.814 -0.872 -16.044 1.00 93.38 691 PHE A O 1
ATOM 5200 N N . ALA A 1 692 ? 9.189 -1.304 -17.786 1.00 91.38 692 ALA A N 1
ATOM 5201 C CA . ALA A 1 692 ? 8.886 -0.119 -18.595 1.00 91.38 692 ALA A CA 1
ATOM 5202 C C . ALA A 1 692 ? 7.555 -0.206 -19.373 1.00 91.38 692 ALA A C 1
ATOM 5204 O O . ALA A 1 692 ? 7.303 0.616 -20.246 1.00 91.38 692 ALA A O 1
ATOM 5205 N N . ASP A 1 693 ? 6.737 -1.244 -19.163 1.00 92.19 693 ASP A N 1
ATOM 5206 C CA . ASP A 1 693 ? 5.444 -1.370 -19.843 1.00 92.19 693 ASP A CA 1
ATOM 5207 C C . ASP A 1 693 ? 4.335 -0.643 -19.082 1.00 92.19 693 ASP A C 1
ATOM 5209 O O . ASP A 1 693 ? 3.712 -1.216 -18.188 1.00 92.19 693 ASP A O 1
ATOM 5213 N N . ASP A 1 694 ? 4.068 0.609 -19.432 1.00 89.75 694 ASP A N 1
ATOM 5214 C CA . ASP A 1 694 ? 3.052 1.422 -18.749 1.00 89.75 694 ASP A CA 1
ATOM 5215 C C . ASP A 1 694 ? 1.618 0.958 -19.016 1.00 89.75 694 ASP A C 1
ATOM 5217 O O . ASP A 1 694 ? 0.722 1.237 -18.216 1.00 89.75 694 ASP A O 1
ATOM 5221 N N . LEU A 1 695 ? 1.392 0.208 -20.105 1.00 87.81 695 LEU A N 1
ATOM 5222 C CA . LEU A 1 695 ? 0.066 -0.296 -20.473 1.00 87.81 695 LEU A CA 1
ATOM 5223 C C . LEU A 1 695 ? -0.508 -1.228 -19.398 1.00 87.81 695 LEU A C 1
ATOM 5225 O O . LEU A 1 695 ? -1.720 -1.270 -19.196 1.00 87.81 695 LEU A O 1
ATOM 5229 N N . TYR A 1 696 ? 0.353 -1.970 -18.701 1.00 89.00 696 TYR A N 1
ATOM 5230 C CA . TYR A 1 696 ? -0.050 -2.902 -17.656 1.00 89.00 696 TYR A CA 1
ATOM 5231 C C . TYR A 1 696 ? 0.682 -2.593 -16.359 1.00 89.00 696 TYR A C 1
ATOM 5233 O O . TYR A 1 696 ? 1.893 -2.723 -16.288 1.00 89.00 696 TYR A O 1
ATOM 5241 N N . GLY A 1 697 ? -0.052 -2.255 -15.298 1.00 83.69 697 GLY A N 1
ATOM 5242 C CA . GLY A 1 697 ? 0.532 -1.958 -13.984 1.00 83.69 697 GLY A CA 1
ATOM 5243 C C . GLY A 1 697 ? 1.042 -0.521 -13.807 1.00 83.69 697 GLY A C 1
ATOM 5244 O O . GLY A 1 697 ? 1.599 -0.236 -12.753 1.00 83.69 697 GLY A O 1
ATOM 5245 N N . GLY A 1 698 ? 0.832 0.366 -14.788 1.00 87.25 698 GLY A N 1
ATOM 5246 C CA . GLY A 1 698 ? 1.142 1.800 -14.701 1.00 87.25 698 GLY A CA 1
ATOM 5247 C C . GLY A 1 698 ? 2.636 2.140 -14.745 1.00 87.25 698 GLY A C 1
ATOM 5248 O O . GLY A 1 698 ? 3.484 1.251 -14.750 1.00 87.25 698 GLY A O 1
ATOM 5249 N N . ASP A 1 699 ? 2.960 3.430 -14.766 1.00 85.38 699 ASP A N 1
ATOM 5250 C CA . ASP A 1 699 ? 4.335 3.953 -14.819 1.00 85.38 699 ASP A CA 1
ATOM 5251 C C . ASP A 1 699 ? 5.002 3.902 -13.429 1.00 85.38 699 ASP A C 1
ATOM 5253 O O . ASP A 1 699 ? 4.872 4.810 -12.609 1.00 85.38 699 ASP A O 1
ATOM 5257 N N . MET A 1 700 ? 5.676 2.787 -13.123 1.00 86.19 700 MET A N 1
ATOM 5258 C CA . MET A 1 700 ? 6.284 2.534 -11.803 1.00 86.19 700 MET A CA 1
ATOM 5259 C C . MET A 1 700 ? 7.595 3.306 -11.569 1.00 86.19 700 MET A C 1
ATOM 5261 O O . MET A 1 700 ? 8.073 3.375 -10.436 1.00 86.19 700 MET A O 1
ATOM 5265 N N . ASN A 1 701 ? 8.198 3.835 -12.631 1.00 80.94 701 ASN A N 1
ATOM 5266 C CA . ASN A 1 701 ? 9.428 4.628 -12.632 1.00 80.94 701 ASN A CA 1
ATOM 5267 C C . ASN A 1 701 ? 9.170 6.133 -12.723 1.00 80.94 701 ASN A C 1
ATOM 5269 O O . ASN A 1 701 ? 10.130 6.896 -12.600 1.00 80.94 701 ASN A O 1
ATOM 5273 N N . ALA A 1 702 ? 7.912 6.545 -12.899 1.00 81.69 702 ALA A N 1
ATOM 5274 C CA . ALA A 1 702 ? 7.487 7.935 -13.008 1.00 81.69 702 ALA A CA 1
ATOM 5275 C C . ALA A 1 702 ? 8.256 8.712 -14.095 1.00 81.69 702 ALA A C 1
ATOM 5277 O O . ALA A 1 702 ? 8.575 9.891 -13.916 1.00 81.69 702 ALA A O 1
ATOM 5278 N N . ASP A 1 703 ? 8.595 8.053 -15.211 1.00 79.19 703 ASP A N 1
ATOM 5279 C CA . ASP A 1 703 ? 9.283 8.697 -16.339 1.00 79.19 703 ASP A CA 1
ATOM 5280 C C . ASP A 1 703 ? 8.371 9.025 -17.528 1.00 79.19 703 ASP A C 1
ATOM 5282 O O . ASP A 1 703 ? 8.831 9.548 -18.553 1.00 79.19 703 ASP A O 1
ATOM 5286 N N . GLY A 1 704 ? 7.064 8.813 -17.370 1.00 81.62 704 GLY A N 1
ATOM 5287 C CA . GLY A 1 704 ? 6.076 8.925 -18.428 1.00 81.62 704 GLY A CA 1
ATOM 5288 C C . GLY A 1 704 ? 6.431 7.996 -19.584 1.00 81.62 704 GLY A C 1
ATOM 5289 O O . GLY A 1 704 ? 6.944 6.907 -19.401 1.00 81.62 704 GLY A O 1
ATOM 5290 N N . ALA A 1 705 ? 6.257 8.463 -20.818 1.00 83.06 705 ALA A N 1
ATOM 5291 C CA . ALA A 1 705 ? 6.605 7.669 -21.999 1.00 83.06 705 ALA A CA 1
ATOM 5292 C C . ALA A 1 705 ? 8.116 7.667 -22.338 1.00 83.06 705 ALA A C 1
ATOM 5294 O O . ALA A 1 705 ? 8.491 7.376 -23.480 1.00 83.06 705 ALA A O 1
ATOM 5295 N N . THR A 1 706 ? 8.997 8.072 -21.410 1.00 83.75 706 THR A N 1
ATOM 5296 C CA . THR A 1 706 ? 10.437 8.221 -21.693 1.00 83.75 706 THR A CA 1
ATOM 5297 C C . THR A 1 706 ? 11.087 6.867 -21.927 1.00 83.75 706 THR A C 1
ATOM 5299 O O . THR A 1 706 ? 11.892 6.710 -22.853 1.00 83.75 706 THR A O 1
ATOM 5302 N N . THR A 1 707 ? 10.742 5.874 -21.109 1.00 84.69 707 THR A N 1
ATOM 5303 C CA . THR A 1 707 ? 11.144 4.495 -21.353 1.00 84.69 707 THR A CA 1
ATOM 5304 C C . THR A 1 707 ? 10.074 3.753 -22.137 1.00 84.69 707 THR A C 1
ATOM 5306 O O . THR A 1 707 ? 8.888 3.841 -21.867 1.00 84.69 707 THR A O 1
ATOM 5309 N N . THR A 1 708 ? 10.505 3.006 -23.154 1.00 87.31 708 THR A N 1
ATOM 5310 C CA . THR A 1 708 ? 9.620 2.108 -23.900 1.00 87.31 708 THR A CA 1
ATOM 5311 C C . THR A 1 708 ? 10.004 0.658 -23.621 1.00 87.31 708 THR A C 1
ATOM 5313 O O . THR A 1 708 ? 11.209 0.354 -23.505 1.00 87.31 708 THR A O 1
ATOM 5316 N N . PRO A 1 709 ? 9.011 -0.235 -23.471 1.00 90.25 709 PRO A N 1
ATOM 5317 C CA . PRO A 1 709 ? 9.271 -1.648 -23.294 1.00 90.25 709 PRO A CA 1
ATOM 5318 C C . PRO A 1 709 ? 9.735 -2.256 -24.623 1.00 90.25 709 PRO A C 1
ATOM 5320 O O . PRO A 1 709 ? 9.294 -1.852 -25.701 1.00 90.25 709 PRO A O 1
ATOM 5323 N N . ALA A 1 710 ? 10.651 -3.215 -24.552 1.00 89.50 710 ALA A N 1
ATOM 5324 C CA . ALA A 1 710 ? 11.223 -3.866 -25.723 1.00 89.50 710 ALA A CA 1
ATOM 5325 C C . ALA A 1 710 ? 11.446 -5.363 -25.486 1.00 89.50 710 ALA A C 1
ATOM 5327 O O . ALA A 1 710 ? 11.786 -5.793 -24.385 1.00 89.50 710 ALA A O 1
ATOM 5328 N N . ALA A 1 711 ? 11.308 -6.161 -26.547 1.00 88.50 711 ALA A N 1
ATOM 5329 C CA . ALA A 1 711 ? 11.680 -7.571 -26.538 1.00 88.50 711 ALA A CA 1
ATOM 5330 C C . ALA A 1 711 ? 13.077 -7.807 -25.936 1.00 88.50 711 ALA A C 1
ATOM 5332 O O . ALA A 1 711 ? 14.076 -7.262 -26.413 1.00 88.50 711 ALA A O 1
ATOM 5333 N N . GLY A 1 712 ? 13.143 -8.673 -24.925 1.00 87.06 712 GLY A N 1
ATOM 5334 C CA . GLY A 1 712 ? 14.383 -9.004 -24.224 1.00 87.06 712 GLY A CA 1
ATOM 5335 C C . GLY A 1 712 ? 14.702 -8.087 -23.046 1.00 87.06 712 GLY A C 1
ATOM 5336 O O . GLY A 1 712 ? 15.790 -8.197 -22.485 1.00 87.06 712 GLY A O 1
ATOM 5337 N N . ASP A 1 713 ? 13.767 -7.229 -22.628 1.00 88.56 713 ASP A N 1
ATOM 5338 C CA . ASP A 1 713 ? 13.889 -6.464 -21.383 1.00 88.56 713 ASP A CA 1
ATOM 5339 C C . ASP A 1 713 ? 14.085 -7.376 -20.163 1.00 88.56 713 ASP A C 1
ATOM 5341 O O . ASP A 1 713 ? 14.761 -7.006 -19.202 1.00 88.56 713 ASP A O 1
ATOM 5345 N N . TRP A 1 714 ? 13.552 -8.596 -20.223 1.00 92.25 714 TRP A N 1
ATOM 5346 C CA . TRP A 1 714 ? 13.756 -9.637 -19.224 1.00 92.25 714 TRP A CA 1
ATOM 5347 C C . TRP A 1 714 ? 13.932 -11.019 -19.869 1.00 92.25 714 TRP A C 1
ATOM 5349 O O . TRP A 1 714 ? 13.551 -11.244 -21.021 1.00 92.25 714 TRP A O 1
ATOM 5359 N N . SER A 1 715 ? 14.531 -11.961 -19.128 1.00 91.25 715 SER A N 1
ATOM 5360 C CA . SER A 1 715 ? 15.055 -13.198 -19.722 1.00 91.25 715 SER A CA 1
ATOM 5361 C C . SER A 1 715 ? 13.962 -14.175 -20.151 1.00 91.25 715 SER A C 1
ATOM 5363 O O . SER A 1 715 ? 13.734 -14.354 -21.343 1.00 91.25 715 SER A O 1
ATOM 5365 N N . GLN A 1 716 ? 13.334 -14.862 -19.193 1.00 92.50 716 GLN A N 1
ATOM 5366 C CA . GLN A 1 716 ? 12.365 -15.925 -19.464 1.00 92.50 716 GLN A CA 1
ATOM 5367 C C . GLN A 1 716 ? 11.632 -16.369 -18.195 1.00 92.50 716 GLN A C 1
ATOM 5369 O O . GLN A 1 716 ? 12.122 -16.202 -17.071 1.00 92.50 716 GLN A O 1
ATOM 5374 N N . ILE A 1 717 ? 10.492 -17.026 -18.395 1.00 96.56 717 ILE A N 1
ATOM 5375 C CA . ILE A 1 717 ? 9.863 -17.920 -17.424 1.00 96.56 717 ILE A CA 1
ATOM 5376 C C . ILE A 1 717 ? 10.417 -19.323 -17.682 1.00 96.56 717 ILE A C 1
ATOM 5378 O O . ILE A 1 717 ? 10.073 -19.965 -18.671 1.00 96.56 717 ILE A O 1
ATOM 5382 N N . LEU A 1 718 ? 11.299 -19.800 -16.807 1.00 96.25 718 LEU A N 1
ATOM 5383 C CA . LEU A 1 718 ? 11.901 -21.128 -16.875 1.00 96.25 718 LEU A CA 1
ATOM 5384 C C . LEU A 1 718 ? 11.178 -22.086 -15.934 1.00 96.25 718 LEU A C 1
ATOM 5386 O O . LEU A 1 718 ? 11.319 -21.980 -14.719 1.00 96.25 718 LEU A O 1
ATOM 5390 N N . ILE A 1 719 ? 10.471 -23.057 -16.493 1.00 97.94 719 ILE A N 1
ATOM 5391 C CA . ILE A 1 719 ? 9.832 -24.149 -15.761 1.00 97.94 719 ILE A CA 1
ATOM 5392 C C . ILE A 1 719 ? 10.721 -25.377 -15.910 1.00 97.94 719 ILE A C 1
ATOM 5394 O O . ILE A 1 719 ? 10.917 -25.881 -17.016 1.00 97.94 719 ILE A O 1
ATOM 5398 N N . GLU A 1 720 ? 11.303 -25.842 -14.809 1.00 97.12 720 GLU A N 1
ATOM 5399 C CA . GLU A 1 720 ? 12.276 -26.934 -14.823 1.00 97.12 720 GLU A CA 1
ATOM 5400 C C . GLU A 1 720 ? 12.035 -27.931 -13.690 1.00 97.12 720 GLU A C 1
ATOM 5402 O O . GLU A 1 720 ? 11.376 -27.634 -12.692 1.00 97.12 720 GLU A O 1
ATOM 5407 N N . SER A 1 721 ? 12.590 -29.136 -13.834 1.00 94.56 721 SER A N 1
ATOM 5408 C CA . SER A 1 721 ? 12.535 -30.161 -12.788 1.00 94.56 721 SER A CA 1
ATOM 5409 C C . SER A 1 721 ? 12.997 -29.598 -11.431 1.00 94.56 721 SER A C 1
ATOM 5411 O O . SER A 1 721 ? 14.037 -28.936 -11.370 1.00 94.56 721 SER A O 1
ATOM 5413 N N . PRO A 1 722 ? 12.289 -29.888 -10.322 1.00 95.25 722 PRO A N 1
ATOM 5414 C CA . PRO A 1 722 ? 11.214 -30.875 -10.177 1.00 95.25 722 PRO A CA 1
ATOM 5415 C C . PRO A 1 722 ? 9.792 -30.286 -10.275 1.00 95.25 722 PRO A C 1
ATOM 5417 O O . PRO A 1 722 ? 8.894 -30.777 -9.590 1.00 95.25 722 PRO A O 1
ATOM 5420 N N . SER A 1 723 ? 9.574 -29.234 -11.074 1.00 94.38 723 SER A N 1
ATOM 5421 C CA . SER A 1 723 ? 8.252 -28.607 -11.196 1.00 94.38 723 SER A CA 1
ATOM 5422 C C . SER A 1 723 ? 7.161 -29.609 -11.579 1.00 94.38 723 SER A C 1
ATOM 5424 O O . SER A 1 723 ? 7.361 -30.469 -12.437 1.00 94.38 723 SER A O 1
ATOM 5426 N N . ALA A 1 724 ? 5.994 -29.475 -10.946 1.00 91.06 724 ALA A N 1
ATOM 5427 C CA . ALA A 1 724 ? 4.809 -30.268 -11.239 1.00 91.06 724 ALA A CA 1
ATOM 5428 C C . ALA A 1 724 ? 3.548 -29.412 -11.074 1.00 91.06 724 ALA A C 1
ATOM 5430 O O . ALA A 1 724 ? 3.393 -28.731 -10.064 1.00 91.06 724 ALA A O 1
ATOM 5431 N N . GLY A 1 725 ? 2.634 -29.476 -12.048 1.00 92.38 725 GLY A N 1
ATOM 5432 C CA . GLY A 1 725 ? 1.328 -28.810 -11.963 1.00 92.38 725 GLY A CA 1
ATOM 5433 C C . GLY A 1 725 ? 1.327 -27.319 -12.311 1.00 92.38 725 GLY A C 1
ATOM 5434 O O . GLY A 1 725 ? 0.411 -26.615 -11.900 1.00 92.38 725 GLY A O 1
ATOM 5435 N N . SER A 1 726 ? 2.327 -26.829 -13.052 1.00 98.25 726 SER A N 1
ATOM 5436 C CA . SER A 1 726 ? 2.310 -25.449 -13.549 1.00 98.25 726 SER A CA 1
ATOM 5437 C C . SER A 1 726 ? 1.263 -25.274 -14.657 1.00 98.25 726 SER A C 1
ATOM 5439 O O . SER A 1 726 ? 1.184 -26.092 -15.579 1.00 98.25 726 SER A O 1
ATOM 5441 N N . SER A 1 727 ? 0.468 -24.207 -14.593 1.00 98.44 727 SER A N 1
ATOM 5442 C CA . SER A 1 727 ? -0.602 -23.927 -15.554 1.00 98.44 727 SER A CA 1
ATOM 5443 C C . SER A 1 727 ? -0.781 -22.436 -15.815 1.00 98.44 727 SER A C 1
ATOM 5445 O O . SER A 1 727 ? -0.742 -21.630 -14.886 1.00 98.44 727 SER A O 1
ATOM 5447 N N . PHE A 1 728 ? -1.068 -22.092 -17.067 1.00 98.69 728 PHE A N 1
ATOM 5448 C CA . PHE A 1 728 ? -1.330 -20.732 -17.525 1.00 98.69 728 PHE A CA 1
ATOM 5449 C C . PHE A 1 728 ? -2.658 -20.703 -18.267 1.00 98.69 728 PHE A C 1
ATOM 5451 O O . PHE A 1 728 ? -2.811 -21.401 -19.268 1.00 98.69 728 PHE A O 1
ATOM 5458 N N . THR A 1 729 ? -3.607 -19.920 -17.762 1.00 98.50 729 THR A N 1
ATOM 5459 C CA . THR A 1 729 ? -4.929 -19.710 -18.363 1.00 98.50 729 THR A CA 1
ATOM 5460 C C . THR A 1 729 ? -5.127 -18.217 -18.609 1.00 98.50 729 THR A C 1
ATOM 5462 O O . THR A 1 729 ? -4.839 -17.436 -17.703 1.00 98.50 729 THR A O 1
ATOM 5465 N N . ASN A 1 730 ? -5.575 -17.804 -19.804 1.00 96.75 730 ASN A N 1
ATOM 5466 C CA . ASN A 1 730 ? -5.736 -16.387 -20.204 1.00 96.75 730 ASN A CA 1
ATOM 5467 C C . ASN A 1 730 ? -4.548 -15.522 -19.750 1.00 96.75 730 ASN A C 1
ATOM 5469 O O . ASN A 1 730 ? -4.694 -14.582 -18.965 1.00 96.75 730 ASN A O 1
ATOM 5473 N N . THR A 1 731 ? -3.344 -15.918 -20.157 1.00 98.56 731 THR A N 1
ATOM 5474 C CA . THR A 1 731 ? -2.101 -15.267 -19.728 1.00 98.56 731 THR A CA 1
ATOM 5475 C C . THR A 1 731 ? -1.462 -14.521 -20.888 1.00 98.56 731 THR A C 1
ATOM 5477 O O . THR A 1 731 ? -1.344 -15.055 -21.991 1.00 98.56 731 THR A O 1
ATOM 5480 N N . LEU A 1 732 ? -1.003 -13.306 -20.616 1.00 98.00 732 LEU A N 1
ATOM 5481 C CA . LEU A 1 732 ? -0.254 -12.476 -21.541 1.00 98.00 732 LEU A CA 1
ATOM 5482 C C . LEU A 1 732 ? 1.203 -12.380 -21.079 1.00 98.00 732 LEU A C 1
ATOM 5484 O O . LEU A 1 732 ? 1.478 -12.012 -19.939 1.00 98.00 732 LEU A O 1
ATOM 5488 N N . VAL A 1 733 ? 2.142 -12.714 -21.960 1.00 97.62 733 VAL A N 1
ATOM 5489 C CA . VAL A 1 733 ? 3.583 -12.604 -21.699 1.00 97.62 733 VAL A CA 1
ATOM 5490 C C . VAL A 1 733 ? 4.187 -11.645 -22.714 1.00 97.62 733 VAL A C 1
ATOM 5492 O O . VAL A 1 733 ? 4.225 -11.952 -23.902 1.00 97.62 733 VAL A O 1
ATOM 5495 N N . ARG A 1 734 ? 4.643 -10.480 -22.253 1.00 94.88 734 ARG A N 1
ATOM 5496 C CA . ARG A 1 734 ? 5.114 -9.378 -23.101 1.00 94.88 734 ARG A CA 1
ATOM 5497 C C . ARG A 1 734 ? 6.594 -9.092 -22.873 1.00 94.88 734 ARG A C 1
ATOM 5499 O O . ARG A 1 734 ? 7.076 -9.167 -21.740 1.00 94.88 734 ARG A O 1
ATOM 5506 N N . TYR A 1 735 ? 7.298 -8.717 -23.939 1.00 92.06 735 TYR A N 1
ATOM 5507 C CA . TYR A 1 735 ? 8.651 -8.141 -23.908 1.00 92.06 735 TYR A CA 1
ATOM 5508 C C . TYR A 1 735 ? 9.740 -9.032 -23.272 1.00 92.06 735 TYR A C 1
ATOM 5510 O O . TYR A 1 735 ? 10.853 -8.580 -23.008 1.00 92.06 735 TYR A O 1
ATOM 5518 N N . GLY A 1 736 ? 9.445 -10.312 -23.036 1.00 90.06 736 GLY A N 1
ATOM 5519 C CA . GLY A 1 736 ? 10.400 -11.299 -22.533 1.00 90.06 736 GLY A CA 1
ATOM 5520 C C . GLY A 1 736 ? 11.145 -12.014 -23.656 1.00 90.06 736 GLY A C 1
ATOM 5521 O O . GLY A 1 736 ? 10.700 -12.025 -24.802 1.00 90.06 736 GLY A O 1
ATOM 5522 N N . GLY A 1 737 ? 12.247 -12.681 -23.322 1.00 87.00 737 GLY A N 1
ATOM 5523 C CA . GLY A 1 737 ? 13.038 -13.473 -24.264 1.00 87.00 737 GLY A CA 1
ATOM 5524 C C . GLY A 1 737 ? 14.256 -12.712 -24.779 1.00 87.00 737 GLY A C 1
ATOM 5525 O O . GLY A 1 737 ? 14.164 -11.923 -25.720 1.00 87.00 737 GLY A O 1
ATOM 5526 N N . THR A 1 738 ? 15.419 -12.963 -24.177 1.00 73.06 738 THR A N 1
ATOM 5527 C CA . THR A 1 738 ? 16.660 -12.276 -24.558 1.00 73.06 738 THR A CA 1
ATOM 5528 C C . THR A 1 738 ? 17.273 -12.791 -25.859 1.00 73.06 738 THR A C 1
ATOM 5530 O O . THR A 1 738 ? 17.450 -13.997 -26.063 1.00 73.06 738 THR A O 1
ATOM 5533 N N . TRP A 1 739 ? 17.766 -11.845 -26.663 1.00 59.47 739 TRP A N 1
ATOM 5534 C CA . TRP A 1 739 ? 18.710 -12.054 -27.760 1.00 59.47 739 TRP A CA 1
ATOM 5535 C C . TRP A 1 739 ? 20.119 -11.549 -27.399 1.00 59.47 739 TRP A C 1
ATOM 5537 O O . TRP A 1 739 ? 20.439 -10.384 -27.621 1.00 59.47 739 TRP A O 1
ATOM 5547 N N . PHE A 1 740 ? 21.007 -12.410 -26.892 1.00 57.53 740 PHE A N 1
ATOM 5548 C CA . PHE A 1 740 ? 22.430 -12.055 -26.790 1.00 57.53 740 PHE A CA 1
ATOM 5549 C C . PHE A 1 740 ? 23.196 -12.478 -28.040 1.00 57.53 740 PHE A C 1
ATOM 5551 O O . PHE A 1 740 ? 23.104 -13.617 -28.502 1.00 57.53 740 PHE A O 1
ATOM 5558 N N . THR A 1 741 ? 24.038 -11.583 -28.555 1.00 48.59 741 THR A N 1
ATOM 5559 C CA . THR A 1 741 ? 24.989 -11.906 -29.619 1.00 48.59 741 THR A CA 1
ATOM 5560 C C . THR A 1 741 ? 25.977 -12.974 -29.135 1.00 48.59 741 THR A C 1
ATOM 5562 O O . THR A 1 741 ? 26.842 -12.726 -28.302 1.00 48.59 741 THR A O 1
ATOM 5565 N N . GLY A 1 742 ? 25.843 -14.194 -29.663 1.00 53.38 742 GLY A N 1
ATOM 5566 C CA . GLY A 1 742 ? 26.716 -15.328 -29.336 1.00 53.38 742 GLY A CA 1
ATOM 5567 C C . GLY A 1 742 ? 26.200 -16.280 -28.249 1.00 53.38 742 GLY A C 1
ATOM 5568 O O . GLY A 1 742 ? 26.871 -17.277 -27.990 1.00 53.38 742 GLY A O 1
ATOM 5569 N N . ALA A 1 743 ? 25.020 -16.036 -27.662 1.00 55.66 743 ALA A N 1
ATOM 5570 C CA . ALA A 1 743 ? 24.317 -17.013 -26.824 1.00 55.66 743 ALA A CA 1
ATOM 5571 C C . ALA A 1 743 ? 23.091 -17.587 -27.556 1.00 55.66 743 ALA A C 1
ATOM 5573 O O . ALA A 1 743 ? 22.620 -17.030 -28.548 1.00 55.66 743 ALA A O 1
ATOM 5574 N N . THR A 1 744 ? 22.572 -18.718 -27.078 1.00 57.50 744 THR A N 1
ATOM 5575 C CA . THR A 1 744 ? 21.283 -19.245 -27.542 1.00 57.50 744 THR A CA 1
ATOM 5576 C C . THR A 1 744 ? 20.168 -18.259 -27.179 1.00 57.50 744 THR A C 1
ATOM 5578 O O . THR A 1 744 ? 20.105 -17.876 -26.010 1.00 57.50 744 THR A O 1
ATOM 5581 N N . PRO A 1 745 ? 19.302 -17.851 -28.126 1.00 62.69 745 PRO A N 1
ATOM 5582 C CA . PRO A 1 745 ? 18.164 -16.989 -27.820 1.00 62.69 745 PRO A CA 1
ATOM 5583 C C . PRO A 1 745 ? 17.263 -17.667 -26.783 1.00 62.69 745 PRO A C 1
ATOM 5585 O O . PRO A 1 745 ? 16.984 -18.866 -26.896 1.00 62.69 745 PRO A O 1
ATOM 5588 N N . TYR A 1 746 ? 16.826 -16.914 -25.775 1.00 69.50 746 TYR A N 1
ATOM 5589 C CA . TYR A 1 746 ? 15.872 -17.403 -24.784 1.00 69.50 746 TYR A CA 1
ATOM 5590 C C . TYR A 1 746 ? 14.446 -17.129 -25.267 1.00 69.50 746 TYR A C 1
ATOM 5592 O O . TYR A 1 746 ? 14.128 -16.031 -25.719 1.00 69.50 746 TYR A O 1
ATOM 5600 N N . ALA A 1 747 ? 13.582 -18.143 -25.190 1.00 86.81 747 ALA A N 1
ATOM 5601 C CA . ALA A 1 747 ? 12.150 -17.959 -25.391 1.00 86.81 747 ALA A CA 1
ATOM 5602 C C . ALA A 1 747 ? 11.538 -17.316 -24.138 1.00 86.81 747 ALA A C 1
ATOM 5604 O O . ALA A 1 747 ? 11.997 -17.582 -23.031 1.00 86.81 747 ALA A O 1
ATOM 5605 N N . ALA A 1 748 ? 10.468 -16.532 -24.293 1.00 90.12 748 ALA A N 1
ATOM 5606 C CA . ALA A 1 748 ? 9.794 -15.895 -23.158 1.00 90.12 748 ALA A CA 1
ATOM 5607 C C . ALA A 1 748 ? 9.288 -16.918 -22.116 1.00 90.12 748 ALA A C 1
ATOM 5609 O O . ALA A 1 748 ? 9.260 -16.626 -20.921 1.00 90.12 748 ALA A O 1
ATOM 5610 N N . ILE A 1 749 ? 8.947 -18.137 -22.557 1.00 94.56 749 ILE A N 1
ATOM 5611 C CA . ILE A 1 749 ? 8.632 -19.283 -21.697 1.00 94.56 749 ILE A CA 1
ATOM 5612 C C . ILE A 1 749 ? 9.447 -20.497 -22.160 1.00 94.56 749 ILE A C 1
ATOM 5614 O O . ILE A 1 749 ? 9.425 -20.853 -23.339 1.00 94.56 749 ILE A O 1
ATOM 5618 N N . VAL A 1 750 ? 10.132 -21.160 -21.229 1.00 94.00 750 VAL A N 1
ATOM 5619 C CA . VAL A 1 750 ? 10.898 -22.392 -21.456 1.00 94.00 750 VAL A CA 1
ATOM 5620 C C . VAL A 1 750 ? 10.411 -23.472 -20.499 1.00 94.00 750 VAL A C 1
ATOM 5622 O O . VAL A 1 750 ? 10.429 -23.283 -19.287 1.00 94.00 750 VAL A O 1
ATOM 5625 N N . VAL A 1 751 ? 10.030 -24.629 -21.043 1.00 95.31 751 VAL A N 1
ATOM 5626 C CA . VAL A 1 751 ? 9.648 -25.820 -20.270 1.00 95.31 751 VAL A CA 1
ATOM 5627 C C . VAL A 1 751 ? 10.710 -26.897 -20.480 1.00 95.31 751 VAL A C 1
ATOM 5629 O O . VAL A 1 751 ? 10.919 -27.354 -21.603 1.00 95.31 751 VAL A O 1
ATOM 5632 N N . ASN A 1 752 ? 11.415 -27.281 -19.415 1.00 93.38 752 ASN A N 1
ATOM 5633 C CA . ASN A 1 752 ? 12.577 -28.164 -19.481 1.00 93.38 752 ASN A CA 1
ATOM 5634 C C . ASN A 1 752 ? 12.389 -29.434 -18.637 1.00 93.38 752 ASN A C 1
ATOM 5636 O O . ASN A 1 752 ? 12.561 -29.418 -17.416 1.00 93.38 752 ASN A O 1
ATOM 5640 N N . GLY A 1 753 ? 12.081 -30.546 -19.311 1.00 90.94 753 GLY A N 1
ATOM 5641 C CA . GLY A 1 753 ? 12.019 -31.876 -18.695 1.00 90.94 753 GLY A CA 1
ATOM 5642 C C . GLY A 1 753 ? 10.860 -32.081 -17.712 1.00 90.94 753 GLY A C 1
ATOM 5643 O O . GLY A 1 753 ? 10.964 -32.946 -16.846 1.00 90.94 753 GLY A O 1
ATOM 5644 N N . VAL A 1 754 ? 9.794 -31.282 -17.829 1.00 96.00 754 VAL A N 1
ATOM 5645 C CA . VAL A 1 754 ? 8.588 -31.292 -16.980 1.00 96.00 754 VAL A CA 1
ATOM 5646 C C . VAL A 1 754 ? 7.338 -30.980 -17.809 1.00 96.00 754 VAL A C 1
ATOM 5648 O O . VAL A 1 754 ? 7.457 -30.512 -18.941 1.00 96.00 754 VAL A O 1
ATOM 5651 N N . ASP A 1 755 ? 6.156 -31.201 -17.231 1.00 93.81 755 ASP A N 1
ATOM 5652 C CA . ASP A 1 755 ? 4.871 -30.867 -17.851 1.00 93.81 755 ASP A CA 1
ATOM 5653 C C . ASP A 1 755 ? 4.353 -29.499 -17.372 1.00 93.81 755 ASP A C 1
ATOM 5655 O O . ASP A 1 755 ? 4.433 -29.165 -16.186 1.00 93.81 755 ASP A O 1
ATOM 5659 N N . ALA A 1 756 ? 3.770 -28.726 -18.292 1.00 96.44 756 ALA A N 1
ATOM 5660 C CA . ALA A 1 756 ? 3.043 -27.492 -18.003 1.00 96.44 756 ALA A CA 1
ATOM 5661 C C . ALA A 1 756 ? 1.823 -27.356 -18.930 1.00 96.44 756 ALA A C 1
ATOM 5663 O O . ALA A 1 756 ? 1.877 -27.738 -20.100 1.00 96.44 756 ALA A O 1
ATOM 5664 N N . SER A 1 757 ? 0.724 -26.817 -18.400 1.00 97.81 757 SER A N 1
ATOM 5665 C CA . SER A 1 757 ? -0.532 -26.597 -19.128 1.00 97.81 757 SER A CA 1
ATOM 5666 C C . SER A 1 757 ? -0.634 -25.159 -19.628 1.00 97.81 757 SER A C 1
ATOM 5668 O O . SER A 1 757 ? -0.418 -24.228 -18.855 1.00 97.81 757 SER A O 1
ATOM 5670 N N . PHE A 1 758 ? -1.041 -24.973 -20.882 1.00 97.81 758 PHE A N 1
ATOM 5671 C CA . PHE A 1 758 ? -1.283 -23.657 -21.473 1.00 97.81 758 PHE A CA 1
ATOM 5672 C C . PHE A 1 758 ? -2.668 -23.643 -22.121 1.00 97.81 758 PHE A C 1
ATOM 5674 O O . PHE A 1 758 ? -2.924 -24.408 -23.050 1.00 97.81 758 PHE A O 1
ATOM 5681 N N . ASP A 1 759 ? -3.542 -22.771 -21.633 1.00 97.06 759 ASP A N 1
ATOM 5682 C CA . ASP A 1 759 ? -4.866 -22.501 -22.183 1.00 97.06 759 ASP A CA 1
ATOM 5683 C C . ASP A 1 759 ? -4.989 -20.997 -22.446 1.00 97.06 759 ASP A C 1
ATOM 5685 O O . ASP A 1 759 ? -4.919 -20.183 -21.530 1.00 97.06 759 ASP A O 1
ATOM 5689 N N . THR A 1 760 ? -5.154 -20.615 -23.711 1.00 95.38 760 THR A N 1
ATOM 5690 C CA . THR A 1 760 ? -5.305 -19.208 -24.112 1.00 95.38 760 THR A CA 1
ATOM 5691 C C . THR A 1 760 ? -4.147 -18.336 -23.601 1.00 95.38 760 THR A C 1
ATOM 5693 O O . THR A 1 760 ? -4.291 -17.509 -22.701 1.00 95.38 760 THR A O 1
ATOM 5696 N N . VAL A 1 761 ? -2.955 -18.557 -24.160 1.00 97.06 761 VAL A N 1
ATOM 5697 C CA . VAL A 1 761 ? -1.740 -17.805 -23.813 1.00 97.06 761 VAL A CA 1
ATOM 5698 C C . VAL A 1 761 ? -1.243 -17.029 -25.024 1.00 97.06 761 VAL A C 1
ATOM 5700 O O . VAL A 1 761 ? -1.048 -17.607 -26.094 1.00 97.06 761 VAL A O 1
ATOM 5703 N N . THR A 1 762 ? -1.009 -15.734 -24.832 1.00 95.50 762 THR A N 1
ATOM 5704 C CA . THR A 1 762 ? -0.509 -14.818 -25.862 1.00 95.50 762 THR A CA 1
ATOM 5705 C C . THR A 1 762 ? 0.904 -14.372 -25.504 1.00 95.50 762 THR A C 1
ATOM 5707 O O . THR A 1 762 ? 1.171 -14.000 -24.361 1.00 95.50 762 THR A O 1
ATOM 5710 N N . ILE A 1 763 ? 1.813 -14.411 -26.481 1.00 93.38 763 ILE A N 1
ATOM 5711 C CA . ILE A 1 763 ? 3.185 -13.905 -26.347 1.00 93.38 763 ILE A CA 1
ATOM 5712 C C . ILE A 1 763 ? 3.346 -12.707 -27.284 1.00 93.38 763 ILE A C 1
ATOM 5714 O O . ILE A 1 763 ? 3.103 -12.836 -28.484 1.00 93.38 763 ILE A O 1
ATOM 5718 N N . GLU A 1 764 ? 3.763 -11.567 -26.737 1.00 90.06 764 GLU A N 1
ATOM 5719 C CA . GLU A 1 764 ? 3.983 -10.309 -27.461 1.00 90.06 764 GLU A CA 1
ATOM 5720 C C . GLU A 1 764 ? 5.408 -9.786 -27.232 1.00 90.06 764 GLU A C 1
ATOM 5722 O O . GLU A 1 764 ? 6.019 -10.047 -26.193 1.00 90.06 764 GLU A O 1
ATOM 5727 N N . TYR A 1 765 ? 5.947 -9.062 -28.213 1.00 80.06 765 TYR A N 1
ATOM 5728 C CA . TYR A 1 765 ? 7.345 -8.625 -28.263 1.00 80.06 765 TYR A CA 1
ATOM 5729 C C . TYR A 1 765 ? 7.474 -7.135 -28.523 1.00 80.06 765 TYR A C 1
ATOM 5731 O O . TYR A 1 765 ? 6.637 -6.610 -29.292 1.00 80.06 765 TYR A O 1
#

Radius of gyration: 40.05 Å; chains: 1; bounding box: 139×86×106 Å

Foldseek 3Di:
DPDFPFPQPPPPGDWLLVVVCVVDDPVRDPDPPPDDQDADQDLCCLVVVLVVQDLQQADTPVRQACVPPDHCHPPFDDWDQDPVRWIWTWGAGPVGRIATHWTWDQDPPPRDIHTHCDDPVNRSSVRVCVPSVVSVVSSVVNVVVSVVVVVVVCVVPVPVVVVPDDPVVVVVVVVVVVVVVPVAPPDDDDDDDDDDDDDDDDDDDDDDDDDDDDDDDDDDDDDDDDDDDDDDDDDDDDDDDDDDHDDDDDDDDDDPPDDDDDDDDDDDDDDDDDDDDDDDDDDDDDDDDDDDDDDDDDDDDDDDDDYDDDDDDDDDDDDDDDDDPDDDDPDDPDPPPDPQDPDFWDKDKDFAPPAQFPDAREDLFQKTKIFMDTPDPFWDWKWKDWQNDIDIGNDRMDIDGHDAQDKTKIWMWTAGPSGHIDDIDMGIHGHHNQQKEFFWWLQQAFQLVDVQHDRLFIKTKMFGQAQGKGALQQKWKAWPVGAPTDRDGDIAGHRWMAMETEQDQQFQPRDGHNYYDHVPRPRRHRDQFDIKIFTWGDDPNDIDGSAIAAPDDTRSLVAADNVLSFIKGFQDSVDGNNDSLRIHGAPQPQFFDGAGNNRHTGNFHVGHHGNNNLEPDSDPVQEQPAEDEDEQVSDDHEQEPPAHEHAAHYEYEYDFQYEYEYADDNAHEYEYQEEYHFDYDQVRGYEYFYQLPCVRRHNRRPPPNPDDAAACRHEAHEYEPPYDDYEGARYEYENYWDDDDPDDTGDNYHYYPYDYYYHNYYYYD

Secondary structure (DSSP, 8-state):
----GGGTTTTTSS-HHHHHHTT--TTT----S-SPPPP-SSHHHHHHHHHHHHHHH---TTTGGGTTTT---SPP-EEEE-TTS-EEEEEE-TTS-EEEEEEEEE-TTT--EEEES--TT-HHHHHHHHHHHHHHHHHHHHHHHHHHHHHHHHHHH-HHHHHT--HHHHHHHHHHHHHTTTGGGSS--------PPP-------PPP--------------------------------------------------S-----------------------------------------------------------PPPPPPPPPPPPPPPPPPPPPPP--PPP-EE---TT-SBSSSEEES-SEEEEEEE---TTEEEEEEEETTEEEEES-SEEEEEPPTTEEEEEEEEEEETT--BPPPEEEEEEE-SSSSEEEEEETT-B-TTSTT-BTT--EEEEE--SSS-EE-TTEEEEETTS-SEEE--SEE-TT-EEEEEESSTTSSTTS--SEEE-TTTTTTPPPTT---EEEEEEETTEEEEEEEPPSS-SHHHH-SBTTTTB-EEES-TTS-TT-GGGEEE---SS----B-TTSPBPSS-TTS--GGGGBS--STT-EE-S-EEE-GGG--EEE-TTEEEE-TT-EEEE-TT-EEEE--SS--EEEESSEEEEE-BTTB-EEEEETT-TTTT--TTS-GGGS---TTSB--EEEETT--SEEEEEEEEESB----TTSPPPPSEEEESS-EEEEEEEEE-

pLDDT: mean 74.29, std 25.67, range [21.89, 98.88]